Protein AF-A0A2T9YQR4-F1 (afdb_monomer)

Organism: NCBI:txid133385

Mean predicted aligned error: 19.25 Å

Solvent-accessible surface area (backbone atoms only — not comparable to full-atom values): 76371 Å² total; per-residue (Å²): 137,92,71,99,78,77,86,80,87,79,88,89,83,90,81,89,82,88,79,90,88,88,82,90,82,81,88,87,81,88,87,84,92,88,83,89,82,90,82,91,88,84,85,87,83,91,87,80,91,86,86,84,85,88,76,93,78,87,78,86,83,84,81,85,81,84,90,81,90,84,84,88,88,85,86,92,76,86,81,81,86,88,82,86,79,82,82,74,89,55,42,46,81,42,76,71,47,74,50,83,46,79,44,79,44,77,73,85,68,101,68,74,89,78,46,48,102,82,58,35,30,83,46,74,38,53,34,38,40,36,32,17,31,28,77,94,59,90,81,76,58,74,92,72,64,75,82,65,98,71,64,64,66,85,71,102,62,87,71,56,67,61,51,48,55,54,43,54,37,53,76,66,74,38,22,38,36,40,22,28,41,81,80,60,55,63,63,63,47,53,55,39,53,48,34,39,27,56,74,70,75,32,23,29,38,40,32,26,91,40,69,69,39,28,56,48,51,36,51,59,44,32,76,74,66,58,56,49,12,38,41,48,100,88,51,75,42,54,91,83,36,48,32,34,27,21,29,50,70,50,56,36,53,36,57,81,65,66,43,70,70,70,78,51,41,42,37,40,33,33,45,55,50,65,53,30,48,34,78,84,58,4,31,52,50,57,55,36,55,72,70,50,62,62,80,47,36,43,41,35,33,26,51,56,46,76,52,52,63,63,54,23,29,49,51,4,53,79,39,63,40,47,18,33,35,38,38,28,84,47,58,84,28,38,47,36,36,26,42,29,30,46,84,51,92,66,73,31,65,30,28,41,69,87,71,49,76,35,65,68,39,46,52,52,39,56,48,45,29,51,55,42,55,54,62,65,55,59,74,66,70,71,80,79,72,90,86,81,80,96,69,94,75,94,81,84,70,75,81,52,65,68,54,54,49,54,54,49,35,56,76,68,66,40,54,35,30,38,36,39,32,91,40,72,75,50,30,54,52,55,47,59,67,47,61,87,55,74,74,45,55,79,64,56,28,49,51,48,50,48,58,50,47,60,54,52,61,68,41,54,80,72,63,57,67,34,68,74,57,60,63,42,52,69,33,42,38,24,8,38,38,71,43,50,81,43,50,44,65,65,59,44,55,53,46,54,49,36,43,73,74,57,53,30,41,38,33,23,24,29,68,76,64,58,49,76,62,96,76,63,23,32,20,26,35,35,70,56,63,58,42,73,82,87,88,50,79,40,70,56,47,16,37,60,41,50,48,48,50,61,33,17,21,33,78,94,79,33,88,43,7,37,33,39,40,32,40,86,70,96,75,51,71,67,61,51,42,45,28,79,67,27,66,46,52,70,82,49,64,29,68,71,90,49,69,44,56,47,43,46,25,56,69,36,94,91,44,50,56,65,57,53,50,72,69,27,64,49,48,46,54,38,53,69,45,45,67,58,52,51,51,52,42,54,50,36,48,53,51,33,52,58,43,51,76,71,46,95,57,54,73,61,48,46,54,51,47,55,51,48,55,51,46,55,48,48,48,50,54,52,42,53,60,52,50,31,72,87,57,31,54,87,66,72,39,66,21,22,35,33,28,33,40,56,92,96,43,70,45,44,77,22,34,30,62,44,71,46,76,61,80,83,84,74,75,93,83,75,91,70,78,88,78,78,83,56,41,35,34,31,25,39,35,40,25,35,54,79,50,95,79,71,82,52,72,81,84,61,101,76,60,91,81,54,100,62,73,76,51,44,68,36,63,90,83,50,87,85,45,44,67,40,45,44,78,38,51,48,88,32,52,71,45,51,38,65,51,71,50,93,71,70,100,62,67,84,50,72,63,56,32,49,52,51,49,50,52,51,53,52,48,40,62,74,40,77,67,61,70,59,63,52,45,57,49,92,68,63,61,58,76,49,69,70,55,54,52,48,53,54,53,44,52,63,44,51,54,57,44,72,71,33,90,54,58,95,40,97,52,38,67,58,49,47,52,53,50,49,58,32,50,55,37,47,51,51,40,50,51,49,51,46,54,49,51,58,46,68,43,65,69,63,55,62,51,48,53,15,49,56,43,33,35,37,78,72,51,21,18,45,98,85,60,49,67,30,73,55,25,59,33,17,48,53,34,79,68,40,64,34,64,59,53,41,51,40,56,76,70,44,61,69,74,81,49,52,44,37,54,49,51,14,59,53,38,16,54,47,43,77,78,88,74,92,68,75,78,67,90,62,54,79,81,54,50,56,61,51,48,55,49,52,56,49,48,50,51,53,41,50,50,30,44,76,37,67,34,97,71,56,64,64,68,58,53,69,53,56,33,68,71,48,24,63,48,43,27,42,39,42,74,67,51,54,71,86,52,44,60,69,75,49,95,65,44,65,15,44,53,53,52,32,52,52,46,42,48,53,36,34,54,26,50,24,54,27,26,52,74,74,64,39,60,70,55,23,50,43,32,50,53,29,40,54,48,52,45,76,56,51,72,60,62,51,94,67,68,68,103,80,78,61,64,71,57,70,79,63,60,71,78,78,78,83,73,79,79,82,80,83,76,90,82,78,87,84,86,87,84,89,92,80,89,82,85,92,83,89,87,84,86,89,84,90,88,86,82,90,85,90,87,88,86,80,82,86,88,92,70,62,66,66,54,52,50,52,58,50,51,54,62,53,56,74,55,52,59,62,55,54,52,52,51,51,50,54,53,51,54,49,52,45,61,75,68,65,46,71,79,60,52,57,69,56,58,80,69,61,70,60,66,72,50,52,54,58,51,52,69,44,53,55,56,50,52,51,53,53,57,62,64,73,75,64,97,83,79,80,93,85,64,75,82,70,66,78,77,76,71,95,79,84,89,86,86,83,91,82,88,83,90,81,84,68,72,75,57,61,64,49,60,59,62,67,72,76,70,83,77,89,83,81,88,82,91,134

InterPro domains:
  IPR001650 Helicase, C-terminal domain-like [PF00271] (477-556)
  IPR001650 Helicase, C-terminal domain-like [PS51194] (401-602)
  IPR001650 Helicase, C-terminal domain-like [SM00490] (467-556)
  IPR011545 DEAD/DEAH-box helicase domain [PF00270] (161-308)
  IPR012961 ATP-dependent RNA helicase Ski2/MTR4, C-terminal [PF08148] (913-1077)
  IPR012961 ATP-dependent RNA helicase Ski2/MTR4, C-terminal [SM01142] (910-1081)
  IPR014001 Helicase superfamily 1/2, ATP-binding domain [PS51192] (167-323)
  IPR014001 Helicase superfamily 1/2, ATP-binding domain [SM00487] (155-338)
  IPR016438 Circadian oscillator component FRH-like [PIRSF005198] (33-1077)
  IPR025696 Exosome RNA helicase MTR4-like, beta-barrel domain [PF13234] (677-886)
  IPR027417 P-loop containing nucleoside triphosphate hydrolase [G3DSA:3.40.50.300] (125-331)
  IPR027417 P-loop containing nucleoside triphosphate hydrolase [G3DSA:3.40.50.300] (332-588)
  IPR027417 P-loop containing nucleoside triphosphate hydrolase [SSF52540] (169-570)
  IPR048392 Exosome RNA helicase MTR4-like, stalk [PF21408] (610-675)
  IPR050699 ATP-dependent RNA helicase SUPV3-like [PTHR12131] (83-1071)

Nearest PDB structures (foldseek):
  4xgt-assembly1_A  TM=8.987E-01  e=1.865E-91  Neurospora crassa
  6bb8-assembly1_A  TM=8.316E-01  e=1.572E-89  Neurospora crassa
  5dzr-assembly1_A  TM=7.429E-01  e=8.395E-90  Neurospora crassa OR74A
  5e02-assembly1_A  TM=7.295E-01  e=7.881E-89  Neurospora crassa
  5mc6-assembly1_h  TM=6.700E-01  e=3.979E-52  Saccharomyces cerevisiae S288C

Foldseek 3Di:
DDDPDDDDDDDDDDDDDDDDDDDDDDDDDDDDDDDDDDDDDDDDDDDDDDDDDDDDDDDDDDDDDDDDDDDDDDDDDDDDPPDDDPPDQFWDKDQKDKDKDKDKFADDDPDQPQADPVRIHIDIWIKIKMKTATPPDPDDHLVPQDADPDQLDDDPDDQDVLLVSLLSCLSVLAAEEEAAFPQNCLVSSVVSNLSVCVVVVFAEEEEAADPVLLVVVQVVCCVVPVQEWEDELVDTGPPVGSYYRYYLLVLLVCLLVVPPSLVRHQEYEAEALLCLLPLPCVQSSLSSLLSRALNHHYYYYHYHFPVQVLVQRLSCSSSVGMYMYIHIHDDLFFEWEWEDQFPDDDTFTQADRNRDGDVVSVVVSLVRNVVRVVVVPVVVVPPPDDDDDDDDDPDPDDQGPLLSVVVVCLVVVLWQEEEEDADLVVLVVSLVSCLVAANDDPVLLVVLVVLLCLLCVLFDPVVCPFPLNVVQSSSLSRLEEEEDLLDFLSSNVSRQVCQVVVSRTYYRYYLCVLPSDLRAIQEYEYPEQWHDPPPDTDGQAQQSLCSRQSSHDDNPPHSHGYYYYYYNDNDDPVSVCRNPVNDNDHSARSHDDDLLVQLSQLVDPVHHPVNSLCSGSNLSVLVVCQVVLVVVLVVLVVVLVVLVVVAPDPVLLVVLLVLVVVLVVLLLVLQCVCLACVQCVVQLDFQWWFWFAADPATLGIWTFHAKDWDDPPDDDDDPDDDPDIKMKTWTWTWWAFPDPPCQQDDDDPPCPPPSDDRTHRDPLPDPRIATHIHTDISSRTSFTAPDGDDQDPDPNDSVSSVVVSVVVVVQCVVCVNDGHTADSCPGRPPPDPVSVVSVVVSVVSVVVSVVRPLPPPPCNVVSNVSVVSSVVSVVVSVVSVVSSVVSPPSVCVVVSQLSLQLCCVLVCADPVRNGDLLSVLLNLADLFRSSLVSVCVVVVVLVPDALLLVLLQLLQGNQADDFPDDADPDDPSNVVSVVVSLVSQQVSQVSSVVSVNDDDSVVSSVSGHSNCSVLSSCLLVPDDLSVSCVVGPRRSSSVVSSLVSSLSNLVSQLVSCVSVVNVVSNVSSVSSSVSSVVPVVSSPPCSDPPPDVVCVVPDDDPPPPDPPDPDDDDDDDDDDDDDDDDDDDDDDDDDDDDDDDDDDDDDDDDVVVVVVVVVVVVVVVCVVVVVVVVLVVVLVVCVVVVVPVVNVVSVVPDDVVVVVVVVVVVVVVVVVVVVVVVPDPDDPPDDPVVPVPPPPDDDDDDDDDDDDDDPVVVVVVVVVVPPPDDDDDDDD

Structure (mmCIF, N/CA/C/O backbone):
data_AF-A0A2T9YQR4-F1
#
_entry.id   AF-A0A2T9YQR4-F1
#
loop_
_atom_site.group_PDB
_atom_site.id
_atom_site.type_symbol
_atom_site.label_atom_id
_atom_site.label_alt_id
_atom_site.label_comp_id
_atom_site.label_asym_id
_atom_site.label_entity_id
_atom_site.label_seq_id
_atom_site.pdbx_PDB_ins_code
_atom_site.Cartn_x
_atom_site.Cartn_y
_atom_site.Cartn_z
_atom_site.occupancy
_atom_site.B_iso_or_equiv
_atom_site.auth_seq_id
_atom_site.auth_comp_id
_atom_site.auth_asym_id
_atom_site.auth_atom_id
_atom_site.pdbx_PDB_model_num
ATOM 1 N N . MET A 1 1 ? -49.940 4.981 42.178 1.00 29.30 1 MET A N 1
ATOM 2 C CA . MET A 1 1 ? -51.404 4.765 42.292 1.00 29.30 1 MET A CA 1
ATOM 3 C C . MET A 1 1 ? -52.018 4.842 40.899 1.00 29.30 1 MET A C 1
ATOM 5 O O . MET A 1 1 ? -51.340 5.315 39.999 1.00 29.30 1 MET A O 1
ATOM 9 N N . ASN A 1 2 ? -53.231 4.317 40.709 1.00 41.06 2 ASN A N 1
ATOM 10 C CA . ASN A 1 2 ? -53.852 4.124 39.392 1.00 41.06 2 ASN A CA 1
ATOM 11 C C . ASN A 1 2 ? -54.660 5.364 38.953 1.00 41.06 2 ASN A C 1
ATOM 13 O O . ASN A 1 2 ? -55.448 5.861 39.755 1.00 41.06 2 ASN A O 1
ATOM 17 N N . ILE A 1 3 ? -54.454 5.846 37.719 1.00 23.17 3 ILE A N 1
ATOM 18 C CA . ILE A 1 3 ? -55.015 7.105 37.182 1.00 23.17 3 ILE A CA 1
ATOM 19 C C . ILE A 1 3 ? -55.473 6.997 35.699 1.00 23.17 3 ILE A C 1
ATOM 21 O O . ILE A 1 3 ? -55.806 8.005 35.086 1.00 23.17 3 ILE A O 1
ATOM 25 N N . ASP A 1 4 ? -55.610 5.787 35.133 1.00 30.53 4 ASP A N 1
ATOM 26 C CA . ASP A 1 4 ? -55.868 5.513 33.691 1.00 30.53 4 ASP A CA 1
ATOM 27 C C . ASP A 1 4 ? -57.239 5.962 33.106 1.00 30.53 4 ASP A C 1
ATOM 29 O O . ASP A 1 4 ? -57.726 5.409 32.118 1.00 30.53 4 ASP A O 1
ATOM 33 N N . LYS A 1 5 ? -57.890 6.988 33.672 1.00 40.88 5 LYS A N 1
ATOM 34 C CA . LYS A 1 5 ? -58.999 7.723 33.040 1.00 40.88 5 LYS A CA 1
ATOM 35 C C . LYS A 1 5 ? -59.020 9.201 33.438 1.00 40.88 5 LYS A C 1
ATOM 37 O O . LYS A 1 5 ? -59.715 9.557 34.387 1.00 40.88 5 LYS A O 1
ATOM 42 N N . LEU A 1 6 ? -58.389 10.067 32.641 1.00 25.98 6 LEU A N 1
ATOM 43 C CA . LEU A 1 6 ? -58.849 11.449 32.452 1.00 25.98 6 LEU A CA 1
ATOM 44 C C . LEU A 1 6 ? -58.300 12.044 31.138 1.00 25.98 6 LEU A C 1
ATOM 46 O O . LEU A 1 6 ? -57.097 12.040 30.925 1.00 25.98 6 LEU A O 1
ATOM 50 N N . PHE A 1 7 ? -59.206 12.576 30.309 1.00 28.22 7 PHE A N 1
ATOM 51 C CA . PHE A 1 7 ? -58.978 13.327 29.056 1.00 28.22 7 PHE A CA 1
ATOM 52 C C . PHE A 1 7 ? -58.305 12.607 27.864 1.00 28.22 7 PHE A C 1
ATOM 54 O O . PHE A 1 7 ? -57.113 12.327 27.850 1.00 28.22 7 PHE A O 1
ATOM 61 N N . GLY A 1 8 ? -59.102 12.408 26.806 1.00 26.39 8 GLY A N 1
ATOM 62 C CA . GLY A 1 8 ? -58.636 12.422 25.411 1.00 26.39 8 GLY A CA 1
ATOM 63 C C . GLY A 1 8 ? -59.033 13.747 24.736 1.00 26.39 8 GLY A C 1
ATOM 64 O O . GLY A 1 8 ? -59.258 14.726 25.447 1.00 26.39 8 GLY A O 1
ATOM 65 N N . VAL A 1 9 ? -59.237 13.729 23.406 1.00 26.89 9 VAL A N 1
ATOM 66 C CA . VAL A 1 9 ? -59.421 14.903 22.507 1.00 26.89 9 VAL A CA 1
ATOM 67 C C . VAL A 1 9 ? -58.066 15.613 22.275 1.00 26.89 9 VAL A C 1
ATOM 69 O O . VAL A 1 9 ? -57.387 15.955 23.236 1.00 26.89 9 VAL A O 1
ATOM 72 N N . PHE A 1 10 ? -57.548 15.793 21.050 1.00 28.45 10 PHE A N 1
ATOM 73 C CA . PHE A 1 10 ? -58.190 15.969 19.732 1.00 28.45 10 PHE A CA 1
ATOM 74 C C . PHE A 1 10 ? -57.631 15.035 18.621 1.00 28.45 10 PHE A C 1
ATOM 76 O O . PHE A 1 10 ? -56.417 14.901 18.490 1.00 28.45 10 PHE A O 1
ATOM 83 N N . ASP A 1 11 ? -58.506 14.399 17.826 1.00 26.31 11 ASP A N 1
ATOM 84 C CA . ASP A 1 11 ? -58.896 14.755 16.432 1.00 26.31 11 ASP A CA 1
ATOM 85 C C . ASP A 1 11 ? -57.953 15.668 15.591 1.00 26.31 11 ASP A C 1
ATOM 87 O O . ASP A 1 11 ? -57.363 16.590 16.147 1.00 26.31 11 ASP A O 1
ATOM 91 N N . ASN A 1 12 ? -57.825 15.645 14.245 1.00 28.88 12 ASN A N 1
ATOM 92 C CA . ASN A 1 12 ? -58.234 14.824 13.061 1.00 28.88 12 ASN A CA 1
ATOM 93 C C . ASN A 1 12 ? -57.273 15.243 11.883 1.00 28.88 12 ASN A C 1
ATOM 95 O O . ASN A 1 12 ? -56.390 16.061 12.132 1.00 28.88 12 ASN A O 1
ATOM 99 N N . LEU A 1 13 ? -57.275 14.828 10.598 1.00 27.09 13 LEU A N 1
ATOM 100 C CA . LEU A 1 13 ? -58.163 14.142 9.618 1.00 27.09 13 LEU A CA 1
ATOM 101 C C . LEU A 1 13 ? -57.411 12.930 8.965 1.00 27.09 13 LEU A C 1
ATOM 103 O O . LEU A 1 13 ? -56.278 12.673 9.365 1.00 27.09 13 LEU A O 1
ATOM 107 N N . ALA A 1 14 ? -57.964 12.012 8.147 1.00 27.27 14 ALA A N 1
ATOM 108 C CA . ALA A 1 14 ? -58.653 12.046 6.823 1.00 27.27 14 ALA A CA 1
ATOM 109 C C . ALA A 1 14 ? -57.743 12.456 5.628 1.00 27.27 14 ALA A C 1
ATOM 111 O O . ALA A 1 14 ? -56.852 13.281 5.816 1.00 27.27 14 ALA A O 1
ATOM 112 N N . ASP A 1 15 ? -57.831 11.893 4.410 1.00 25.11 15 ASP A N 1
ATOM 113 C CA . ASP A 1 15 ? -58.853 11.052 3.724 1.00 25.11 15 ASP A CA 1
ATOM 114 C C . ASP A 1 15 ? -58.231 9.747 3.124 1.00 25.11 15 ASP A C 1
ATOM 116 O O . ASP A 1 15 ? -57.009 9.658 3.028 1.00 25.11 15 ASP A O 1
ATOM 120 N N . SER A 1 16 ? -58.940 8.607 2.982 1.00 26.00 16 SER A N 1
ATOM 121 C CA . SER A 1 16 ? -59.779 8.115 1.843 1.00 26.00 16 SER A CA 1
ATOM 122 C C . SER A 1 16 ? -58.996 7.749 0.544 1.00 26.00 16 SER A C 1
ATOM 124 O O . SER A 1 16 ? -57.936 8.308 0.288 1.00 26.00 16 SER A O 1
ATOM 126 N N . ASP A 1 17 ? -59.367 6.757 -0.290 1.00 24.47 17 ASP A N 1
ATOM 127 C CA . ASP A 1 17 ? -60.625 5.988 -0.402 1.00 24.47 17 ASP A CA 1
ATOM 128 C C . ASP A 1 17 ? -60.461 4.541 -0.975 1.00 24.47 17 ASP A C 1
ATOM 130 O O . ASP A 1 17 ? -59.349 4.054 -1.168 1.00 24.47 17 ASP A O 1
ATOM 134 N N . SER A 1 18 ? -61.605 3.877 -1.208 1.00 25.50 18 SER A N 1
ATOM 135 C CA . SER A 1 18 ? -61.913 2.572 -1.859 1.00 25.50 18 SER A CA 1
ATOM 136 C C . SER A 1 18 ? -61.087 2.149 -3.116 1.00 25.50 18 SER A C 1
ATOM 138 O O . SER A 1 18 ? -60.418 2.976 -3.719 1.00 25.50 18 SER A O 1
ATOM 140 N N . GLU A 1 19 ? -61.084 0.899 -3.626 1.00 25.09 19 GLU A N 1
ATOM 141 C CA . GLU A 1 19 ? -62.174 -0.095 -3.792 1.00 25.09 19 GLU A CA 1
ATOM 142 C C . GLU A 1 19 ? -61.732 -1.588 -3.729 1.00 25.09 19 GLU A C 1
ATOM 144 O O . GLU A 1 19 ? -60.582 -1.912 -3.997 1.00 25.09 19 GLU A O 1
ATOM 149 N N . SER A 1 20 ? -62.691 -2.456 -3.345 1.00 26.98 20 SER A N 1
ATOM 150 C CA . SER A 1 20 ? -63.216 -3.705 -3.981 1.00 26.98 20 SER A CA 1
ATOM 151 C C . SER A 1 20 ? -62.319 -4.632 -4.863 1.00 26.98 20 SER A C 1
ATOM 153 O O . SER A 1 20 ? -61.299 -4.221 -5.391 1.00 26.98 20 SER A O 1
ATOM 155 N N . GLU A 1 21 ? -62.618 -5.920 -5.115 1.00 27.47 21 GLU A N 1
ATOM 156 C CA . GLU A 1 21 ? -63.786 -6.773 -4.819 1.00 27.47 21 GLU A CA 1
ATOM 157 C C . GLU A 1 21 ? -63.405 -8.280 -4.902 1.00 27.47 21 GLU A C 1
ATOM 159 O O . GLU A 1 21 ? -62.544 -8.639 -5.703 1.00 27.47 21 GLU A O 1
ATOM 164 N N . ILE A 1 22 ? -64.059 -9.163 -4.121 1.00 27.94 22 ILE A N 1
ATOM 165 C CA . ILE A 1 22 ? -64.792 -10.394 -4.551 1.00 27.94 22 ILE A CA 1
ATOM 166 C C . ILE A 1 22 ? -65.018 -11.391 -3.386 1.00 27.94 22 ILE A C 1
ATOM 168 O O . ILE A 1 22 ? -64.292 -11.453 -2.398 1.00 27.94 22 ILE A O 1
ATOM 172 N N . HIS A 1 23 ? -66.127 -12.122 -3.500 1.00 26.30 23 HIS A N 1
ATOM 173 C CA . HIS A 1 23 ? -66.845 -12.909 -2.495 1.00 26.30 23 HIS A CA 1
ATOM 174 C C . HIS A 1 23 ? -66.368 -14.366 -2.240 1.00 26.30 23 HIS A C 1
ATOM 176 O O . HIS A 1 23 ? -65.844 -15.016 -3.135 1.00 26.30 23 HIS A O 1
ATOM 182 N N . GLN A 1 24 ? -66.825 -14.907 -1.088 1.00 27.03 24 GLN A N 1
ATOM 183 C CA . GLN A 1 24 ? -67.323 -16.295 -0.866 1.00 27.03 24 GLN A CA 1
ATOM 184 C C . GLN A 1 24 ? -66.306 -17.470 -0.762 1.00 27.03 24 GLN A C 1
ATOM 186 O O . GLN A 1 24 ? -65.329 -17.524 -1.491 1.00 27.03 24 GLN A O 1
ATOM 191 N N . GLN A 1 25 ? -66.497 -18.489 0.104 1.00 26.45 25 GLN A N 1
ATOM 192 C CA . GLN A 1 25 ? -67.427 -18.659 1.248 1.00 26.45 25 GLN A CA 1
ATOM 193 C C . GLN A 1 25 ? -66.991 -19.823 2.183 1.00 26.45 25 GLN A C 1
ATOM 195 O O . GLN A 1 25 ? -66.085 -20.579 1.854 1.00 26.45 25 GLN A O 1
ATOM 200 N N . ALA A 1 26 ? -67.744 -20.006 3.279 1.00 24.05 26 ALA A N 1
ATOM 201 C CA . ALA A 1 26 ? -67.944 -21.250 4.043 1.00 24.05 26 ALA A CA 1
ATOM 202 C C . ALA A 1 26 ? -66.790 -21.798 4.917 1.00 24.05 26 ALA A C 1
ATOM 204 O O . ALA A 1 26 ? -65.994 -22.645 4.519 1.00 24.05 26 ALA A O 1
ATOM 205 N N . THR A 1 27 ? -66.848 -21.439 6.201 1.00 25.62 27 THR A N 1
ATOM 206 C CA . THR A 1 27 ? -66.660 -22.403 7.299 1.00 25.62 27 THR A CA 1
ATOM 207 C C . THR A 1 27 ? -67.785 -23.457 7.290 1.00 25.62 27 THR A C 1
ATOM 209 O O . THR A 1 27 ? -68.874 -23.161 6.803 1.00 25.62 27 THR A O 1
ATOM 212 N N . ASP A 1 28 ? -67.556 -24.673 7.820 1.00 25.44 28 ASP A N 1
ATOM 213 C CA . ASP A 1 28 ? -68.132 -25.117 9.116 1.00 25.44 28 ASP A CA 1
ATOM 214 C C . ASP A 1 28 ? -68.154 -26.642 9.403 1.00 25.44 28 ASP A C 1
ATOM 216 O O . ASP A 1 28 ? -68.202 -27.483 8.514 1.00 25.44 28 ASP A O 1
ATOM 220 N N . SER A 1 29 ? -68.231 -26.959 10.707 1.00 24.31 29 SER A N 1
ATOM 221 C CA . SER A 1 29 ? -68.846 -28.167 11.313 1.00 24.31 29 SER A CA 1
ATOM 222 C C . SER A 1 29 ? -68.244 -29.578 11.111 1.00 24.31 29 SER A C 1
ATOM 224 O O . SER A 1 29 ? -68.748 -30.417 10.372 1.00 24.31 29 SER A O 1
ATOM 226 N N . ILE A 1 30 ? -67.252 -29.873 11.962 1.00 30.12 30 ILE A N 1
ATOM 227 C CA . ILE A 1 30 ? -67.151 -31.011 12.921 1.00 30.12 30 ILE A CA 1
ATOM 228 C C . ILE A 1 30 ? -68.282 -32.081 12.903 1.00 30.12 30 ILE A C 1
ATOM 230 O O . ILE A 1 30 ? -69.455 -31.714 12.882 1.00 30.12 30 ILE A O 1
ATOM 234 N N . ASN A 1 31 ? -67.901 -33.360 13.159 1.00 25.41 31 ASN A N 1
ATOM 235 C CA . ASN A 1 31 ? -68.663 -34.613 13.473 1.00 25.41 31 ASN A CA 1
ATOM 236 C C . ASN A 1 31 ? -68.489 -35.712 12.374 1.00 25.41 31 ASN A C 1
ATOM 238 O O . ASN A 1 31 ? -68.381 -35.362 11.208 1.00 25.41 31 ASN A O 1
ATOM 242 N N . LYS A 1 32 ? -68.460 -37.043 12.627 1.00 26.45 32 LYS A N 1
ATOM 243 C CA . LYS A 1 32 ? -68.721 -37.859 13.847 1.00 26.45 32 LYS A CA 1
ATOM 244 C C . LYS A 1 32 ? -68.204 -39.325 13.740 1.00 26.45 32 LYS A C 1
ATOM 246 O O . LYS A 1 32 ? -68.012 -39.813 12.636 1.00 26.45 32 LYS A O 1
ATOM 251 N N . ILE A 1 33 ? -68.238 -40.042 14.881 1.00 26.30 33 ILE A N 1
ATOM 252 C CA . ILE A 1 33 ? -68.403 -41.519 15.043 1.00 26.30 33 ILE A CA 1
ATOM 253 C C . ILE A 1 33 ? -67.151 -42.419 14.847 1.00 26.30 33 ILE A C 1
ATOM 255 O O . ILE A 1 33 ? -66.088 -41.960 14.444 1.00 26.30 33 ILE A O 1
ATOM 259 N N . SER A 1 34 ? -67.260 -43.662 15.339 1.00 26.19 34 SER A N 1
ATOM 260 C CA . SER A 1 34 ? -66.218 -44.516 15.935 1.00 26.19 34 SER A CA 1
ATOM 261 C C . SER A 1 34 ? -66.545 -46.016 15.837 1.00 26.19 34 SER A C 1
ATOM 263 O O . SER A 1 34 ? -67.726 -46.341 15.833 1.00 26.19 34 SER A O 1
ATOM 265 N N . ASP A 1 35 ? -65.538 -46.888 15.973 1.00 25.91 35 ASP A N 1
ATOM 266 C CA . ASP A 1 35 ? -65.623 -48.264 16.526 1.00 25.91 35 ASP A CA 1
ATOM 267 C C . ASP A 1 35 ? -64.232 -48.614 17.130 1.00 25.91 35 ASP A C 1
ATOM 269 O O . ASP A 1 35 ? -63.214 -48.245 16.550 1.00 25.91 35 ASP A O 1
ATOM 273 N N . ALA A 1 36 ? -64.095 -48.988 18.414 1.00 27.09 36 ALA A N 1
ATOM 274 C CA . ALA A 1 36 ? -64.271 -50.316 19.044 1.00 27.09 36 ALA A CA 1
ATOM 275 C C . ALA A 1 36 ? -63.080 -51.294 18.809 1.00 27.09 36 ALA A C 1
ATOM 277 O O . ALA A 1 36 ? -62.706 -51.531 17.669 1.00 27.09 36 ALA A O 1
ATOM 278 N N . GLY A 1 37 ? -62.447 -51.921 19.819 1.00 27.14 37 GLY A N 1
ATOM 279 C CA . GLY A 1 37 ? -62.556 -51.793 21.288 1.00 27.14 37 GLY A CA 1
ATOM 280 C C . GLY A 1 37 ? -61.726 -52.857 22.059 1.00 27.14 37 GLY A C 1
ATOM 281 O O . GLY A 1 37 ? -61.242 -53.798 21.439 1.00 27.14 37 GLY A O 1
ATOM 282 N N . LEU A 1 38 ? -6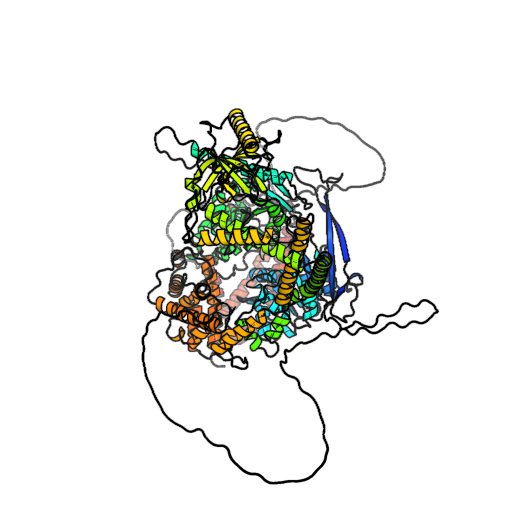1.648 -52.732 23.402 1.00 29.33 38 LEU A N 1
ATOM 283 C CA . LEU A 1 38 ? -61.047 -53.670 24.397 1.00 29.33 38 LEU A CA 1
ATOM 284 C C . LEU A 1 38 ? -59.490 -53.802 24.383 1.00 29.33 38 LEU A C 1
ATOM 286 O O . LEU A 1 38 ? -58.862 -53.599 23.353 1.00 29.33 38 LEU A O 1
ATOM 290 N N . ASP A 1 39 ? -58.781 -54.087 25.492 1.00 28.22 39 ASP A N 1
ATOM 291 C CA . ASP A 1 39 ? -59.220 -54.430 26.863 1.00 28.22 39 ASP A CA 1
ATOM 292 C C . ASP A 1 39 ? -58.297 -53.877 27.997 1.00 28.22 39 ASP A C 1
ATOM 294 O O . ASP A 1 39 ? -57.160 -53.471 27.769 1.00 28.22 39 ASP A O 1
ATOM 298 N N . ASN A 1 40 ? -58.831 -53.876 29.225 1.00 30.02 40 ASN A N 1
ATOM 299 C CA . ASN A 1 40 ? -58.326 -53.415 30.537 1.00 30.02 40 ASN A CA 1
ATOM 300 C C . ASN A 1 40 ? -56.827 -53.696 30.857 1.00 30.02 40 ASN A C 1
ATOM 302 O O . ASN A 1 40 ? -56.290 -54.735 30.481 1.00 30.02 40 ASN A O 1
ATOM 306 N N . ASN A 1 41 ? -56.090 -52.868 31.627 1.00 27.27 41 ASN A N 1
ATOM 307 C CA . ASN A 1 41 ? -56.090 -52.668 33.109 1.00 27.27 41 ASN A CA 1
ATOM 308 C C . ASN A 1 41 ? -54.990 -51.598 33.471 1.00 27.27 41 ASN A C 1
ATOM 310 O O . ASN A 1 41 ? -54.114 -51.394 32.640 1.00 27.27 41 ASN A O 1
ATOM 314 N N . LEU A 1 42 ? -54.827 -50.920 34.634 1.00 28.58 42 LEU A N 1
ATOM 315 C CA . LEU A 1 42 ? -55.602 -50.656 35.875 1.00 28.58 42 LEU A CA 1
ATOM 316 C C . LEU A 1 42 ? -54.988 -49.459 36.691 1.00 28.58 42 LEU A C 1
ATOM 318 O O . LEU A 1 42 ? -53.833 -49.106 36.504 1.00 28.58 42 LEU A O 1
ATOM 322 N N . LYS A 1 43 ? -55.759 -48.914 37.6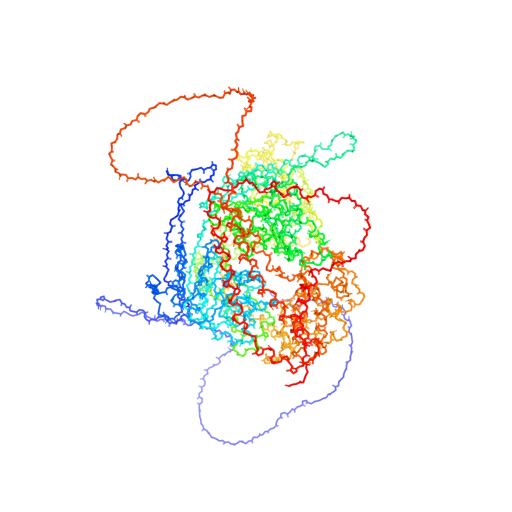56 1.00 26.59 43 LYS A N 1
ATOM 323 C CA . LYS A 1 43 ? -55.412 -48.160 38.909 1.00 26.59 43 LYS A CA 1
ATOM 324 C C . LYS A 1 43 ? -54.378 -46.988 38.963 1.00 26.59 43 LYS A C 1
ATOM 326 O O . LYS A 1 43 ? -53.170 -47.166 39.025 1.00 26.59 43 LYS A O 1
ATOM 331 N N . ARG A 1 44 ? -54.968 -45.794 39.170 1.00 21.28 44 ARG A N 1
ATOM 332 C CA . ARG A 1 44 ? -54.531 -44.518 39.826 1.00 21.28 44 ARG A CA 1
ATOM 333 C C . ARG A 1 44 ? -54.060 -44.700 41.312 1.00 21.28 44 ARG A C 1
ATOM 335 O O . ARG A 1 44 ? -54.263 -45.824 41.778 1.00 21.28 44 ARG A O 1
ATOM 342 N N . PRO A 1 45 ? -53.578 -43.680 42.106 1.00 36.44 45 PRO A N 1
ATOM 343 C CA . PRO A 1 45 ? -53.874 -42.218 41.999 1.00 36.44 45 PRO A CA 1
ATOM 344 C C . PRO A 1 45 ? -52.862 -41.124 42.502 1.00 36.44 45 PRO A C 1
ATOM 346 O O . PRO A 1 45 ? -51.965 -41.433 43.268 1.00 36.44 45 PRO A O 1
ATOM 349 N N . VAL A 1 46 ? -53.166 -39.835 42.176 1.00 25.42 46 VAL A N 1
ATOM 350 C CA . VAL A 1 46 ? -53.074 -38.586 43.026 1.00 25.42 46 VAL A CA 1
ATOM 351 C C . VAL A 1 46 ? -51.688 -38.130 43.560 1.00 25.42 46 VAL A C 1
ATOM 353 O O . VAL A 1 46 ? -50.950 -38.960 44.064 1.00 25.42 46 VAL A O 1
ATOM 356 N N . LEU A 1 47 ? -51.249 -36.854 43.620 1.00 26.22 47 LEU A N 1
ATOM 357 C CA . LEU A 1 47 ? -51.548 -35.478 43.103 1.00 26.22 47 LEU A CA 1
ATOM 358 C C . LEU A 1 47 ? -50.169 -34.712 43.142 1.00 26.22 47 LEU A C 1
ATOM 360 O O . LEU A 1 47 ? -49.188 -35.337 43.538 1.00 26.22 47 LEU A O 1
ATOM 364 N N . SER A 1 48 ? -49.928 -33.445 42.767 1.00 24.84 48 SER A N 1
ATOM 365 C CA . SER A 1 48 ? -50.737 -32.231 42.519 1.00 24.84 48 SER A CA 1
ATOM 366 C C . SER A 1 48 ? -50.073 -31.289 41.486 1.00 24.84 48 SER A C 1
ATOM 368 O O . SER A 1 48 ? -48.901 -31.459 41.156 1.00 24.84 48 SER A O 1
ATOM 370 N N . ASP A 1 49 ? -50.848 -30.298 41.039 1.00 26.72 49 ASP A N 1
ATOM 371 C CA . ASP A 1 49 ? -50.529 -28.918 40.587 1.00 26.72 49 ASP A CA 1
ATOM 372 C C . ASP A 1 49 ? -49.080 -28.422 40.857 1.00 26.72 49 ASP A C 1
ATOM 374 O O . ASP A 1 49 ? -48.519 -28.703 41.916 1.00 26.72 49 ASP A O 1
ATOM 378 N N . ASP A 1 50 ? -48.408 -27.708 39.937 1.00 26.62 50 ASP A N 1
ATOM 379 C CA . ASP A 1 50 ? -48.623 -26.255 39.732 1.00 26.62 50 ASP A CA 1
ATOM 380 C C . ASP A 1 50 ? -48.163 -25.706 38.339 1.00 26.62 50 ASP A C 1
ATOM 382 O O . ASP A 1 50 ? -47.748 -26.461 37.456 1.00 26.62 50 ASP A O 1
ATOM 386 N N . GLU A 1 51 ? -48.262 -24.385 38.119 1.00 26.84 51 GLU A N 1
ATOM 387 C CA . GLU A 1 51 ? -48.159 -23.723 36.800 1.00 26.84 51 GLU A CA 1
ATOM 388 C C . GLU A 1 51 ? -46.750 -23.377 36.219 1.00 26.84 51 GLU A C 1
ATOM 390 O O . GLU A 1 51 ? -45.760 -23.181 36.916 1.00 26.84 51 GLU A O 1
ATOM 395 N N . ASN A 1 52 ? -46.773 -23.078 34.905 1.00 25.14 52 ASN A N 1
ATOM 396 C CA . ASN A 1 52 ? -46.106 -21.947 34.220 1.00 25.14 52 ASN A CA 1
ATOM 397 C C . ASN A 1 52 ? -44.615 -21.976 33.762 1.00 25.14 52 ASN A C 1
ATOM 399 O O . ASN A 1 52 ? -43.702 -22.492 34.391 1.00 25.14 52 ASN A O 1
ATOM 403 N N . GLN A 1 53 ? -44.415 -21.315 32.608 1.00 25.50 53 GLN A N 1
ATOM 404 C CA . GLN A 1 53 ? -43.192 -20.684 32.061 1.00 25.50 53 GLN A CA 1
ATOM 405 C C . GLN A 1 53 ? -41.859 -21.473 32.016 1.00 25.50 53 GLN A C 1
ATOM 407 O O . GLN A 1 53 ? -41.013 -21.387 32.902 1.00 25.50 53 GLN A O 1
ATOM 412 N N . LYS A 1 54 ? -41.565 -22.085 30.855 1.00 26.19 54 LYS A N 1
ATOM 413 C CA . LYS A 1 54 ? -40.199 -22.513 30.484 1.00 26.19 54 LYS A CA 1
ATOM 414 C C . LYS A 1 54 ? -39.403 -21.388 29.810 1.00 26.19 54 LYS A C 1
ATOM 416 O O . LYS A 1 54 ? -39.472 -21.222 28.594 1.00 26.19 54 LYS A O 1
ATOM 421 N N . THR A 1 55 ? -38.573 -20.687 30.576 1.00 25.59 55 THR A N 1
ATOM 422 C CA . THR A 1 55 ? -37.388 -19.997 30.037 1.00 25.59 55 THR A CA 1
ATOM 423 C C . THR A 1 55 ? -36.252 -21.004 29.811 1.00 25.59 55 THR A C 1
ATOM 425 O O . THR A 1 55 ? -36.069 -21.942 30.589 1.00 25.59 55 THR A O 1
ATOM 428 N N . VAL A 1 56 ? -35.481 -20.844 28.730 1.00 26.02 56 VAL A N 1
ATOM 429 C CA . VAL A 1 56 ? -34.377 -21.763 28.392 1.00 26.02 56 VAL A CA 1
ATOM 430 C C . VAL A 1 56 ? -33.086 -21.299 29.067 1.00 26.02 56 VAL A C 1
ATOM 432 O O . VAL A 1 56 ? -32.315 -20.531 28.500 1.00 26.02 56 VAL A O 1
ATOM 435 N N . ASN A 1 57 ? -32.845 -21.784 30.287 1.00 23.78 57 ASN A N 1
ATOM 436 C CA . ASN A 1 57 ? -31.566 -21.626 30.984 1.00 23.78 57 ASN A CA 1
ATOM 437 C C . ASN A 1 57 ? -30.672 -22.855 30.758 1.00 23.78 57 ASN A C 1
ATOM 439 O O . ASN A 1 57 ? -30.995 -23.953 31.209 1.00 23.78 57 ASN A O 1
ATOM 443 N N . ILE A 1 58 ? -29.516 -22.662 30.114 1.00 26.67 58 ILE A N 1
ATOM 444 C CA . ILE A 1 58 ? -28.455 -23.676 30.022 1.00 26.67 58 ILE A CA 1
ATOM 445 C C . ILE A 1 58 ? -27.478 -23.443 31.180 1.00 26.67 58 ILE A C 1
ATOM 447 O O . ILE A 1 58 ? -26.712 -22.482 31.176 1.00 26.67 58 ILE A O 1
ATOM 451 N N . ALA A 1 59 ? -27.525 -24.308 32.194 1.00 24.64 59 ALA A N 1
ATOM 452 C CA . ALA A 1 59 ? -26.712 -24.176 33.401 1.00 24.64 59 ALA A CA 1
ATOM 453 C C . ALA A 1 59 ? -25.400 -24.978 33.311 1.00 24.64 59 ALA A C 1
ATOM 455 O O . ALA A 1 59 ? -25.421 -26.198 33.147 1.00 24.64 59 ALA A O 1
ATOM 456 N N . PHE A 1 60 ? -24.258 -24.313 33.511 1.00 26.41 60 PHE A N 1
ATOM 457 C CA . PHE A 1 60 ? -22.974 -24.986 33.734 1.00 26.41 60 PHE A CA 1
ATOM 458 C C . PHE A 1 60 ? -22.926 -25.593 35.146 1.00 26.41 60 PHE A C 1
ATOM 460 O O . PHE A 1 60 ? -22.966 -24.882 36.151 1.00 26.41 60 PHE A O 1
ATOM 467 N N . GLY A 1 61 ? -22.848 -26.923 35.232 1.00 23.81 61 GLY A N 1
ATOM 468 C CA . GLY A 1 61 ? -22.911 -27.655 36.498 1.00 23.81 61 GLY A CA 1
ATOM 469 C C . GLY A 1 61 ? -21.554 -27.849 37.179 1.00 23.81 61 GLY A C 1
ATOM 470 O O . GLY A 1 61 ? -20.835 -28.790 36.857 1.00 23.81 61 GLY A O 1
ATOM 471 N N . ILE A 1 62 ? -21.243 -27.040 38.196 1.00 25.62 62 ILE A N 1
ATOM 472 C CA . ILE A 1 62 ? -20.096 -27.275 39.092 1.00 25.62 62 ILE A CA 1
ATOM 473 C C . ILE A 1 62 ? -20.539 -28.158 40.270 1.00 25.62 62 ILE A C 1
ATOM 475 O O . ILE A 1 62 ? -21.206 -27.691 41.196 1.00 25.62 62 ILE A O 1
ATOM 479 N N . LYS A 1 63 ? -20.152 -29.440 40.273 1.00 24.97 63 LYS A N 1
ATOM 480 C CA . LYS A 1 63 ? -20.361 -30.342 41.422 1.00 24.97 63 LYS A CA 1
ATOM 481 C C . LYS A 1 63 ? -19.192 -30.260 42.407 1.00 24.97 63 LYS A C 1
ATOM 483 O O . LYS A 1 63 ? -18.073 -30.628 42.070 1.00 24.97 63 LYS A O 1
ATOM 488 N N . LYS A 1 64 ? -19.474 -29.869 43.654 1.00 25.94 64 LYS A N 1
ATOM 489 C CA . LYS A 1 64 ? -18.572 -30.096 44.798 1.00 25.94 64 LYS A CA 1
ATOM 490 C C . LYS A 1 64 ? -18.726 -31.536 45.304 1.00 25.94 64 LYS A C 1
ATOM 492 O O . LYS A 1 64 ? -19.849 -31.973 45.552 1.00 25.94 64 LYS A O 1
ATOM 497 N N . SER A 1 65 ? -17.618 -32.236 45.527 1.00 24.47 65 SER A N 1
ATOM 498 C CA . SER A 1 65 ? -17.547 -33.493 46.290 1.00 24.47 65 SER A CA 1
ATOM 499 C C . SER A 1 65 ? -16.871 -33.258 47.652 1.00 24.47 65 SER A C 1
ATOM 501 O O . SER A 1 65 ? -16.215 -32.239 47.865 1.00 24.47 65 SER A O 1
ATOM 503 N N . LYS A 1 66 ? -17.125 -34.145 48.624 1.00 24.03 66 LYS A N 1
ATOM 504 C CA . LYS A 1 66 ? -16.750 -33.950 50.038 1.00 24.03 66 LYS A CA 1
ATOM 505 C C . LYS A 1 66 ? -15.337 -34.452 50.352 1.00 24.03 66 LYS A C 1
ATOM 507 O O . LYS A 1 66 ? -14.870 -35.408 49.745 1.00 24.03 66 LYS A O 1
ATOM 512 N N . VAL A 1 67 ? -14.730 -33.854 51.376 1.00 24.47 67 VAL A N 1
ATOM 513 C CA . VAL A 1 67 ? -13.526 -34.359 52.055 1.00 24.47 67 VAL A CA 1
ATOM 514 C C . VAL A 1 67 ? -13.919 -35.424 53.086 1.00 24.47 67 VAL A C 1
ATOM 516 O O . VAL A 1 67 ? -14.888 -35.234 53.821 1.00 24.47 67 VAL A O 1
ATOM 519 N N . THR A 1 68 ? -13.130 -36.495 53.175 1.00 23.48 68 THR A N 1
ATOM 520 C CA . THR A 1 68 ? -13.060 -37.420 54.320 1.00 23.48 68 THR A CA 1
ATOM 521 C C . THR A 1 68 ? -11.613 -37.876 54.495 1.00 23.48 68 THR A C 1
ATOM 523 O O . THR A 1 68 ? -10.942 -38.174 53.510 1.00 23.48 68 THR A O 1
ATOM 526 N N . GLU A 1 69 ? -11.133 -37.922 55.732 1.00 25.91 69 GLU A N 1
ATOM 527 C CA . GLU A 1 69 ? -9.738 -38.223 56.076 1.00 25.91 69 GLU A CA 1
ATOM 528 C C . GLU A 1 69 ? -9.469 -39.739 56.145 1.00 25.91 69 GLU A C 1
ATOM 530 O O . GLU A 1 69 ? -10.344 -40.486 56.589 1.00 25.91 69 GLU A O 1
ATOM 535 N N . ASN A 1 70 ? -8.247 -40.187 55.804 1.00 25.02 70 ASN A N 1
ATOM 536 C CA . ASN A 1 70 ? -7.379 -40.893 56.769 1.00 25.02 70 ASN A CA 1
ATOM 537 C C . ASN A 1 70 ? -5.962 -41.265 56.259 1.00 25.02 70 ASN A C 1
ATOM 539 O O . ASN A 1 70 ? -5.784 -41.887 55.219 1.00 25.02 70 ASN A O 1
ATOM 543 N N . SER A 1 71 ? -4.978 -40.928 57.099 1.00 24.73 71 SER A N 1
ATOM 544 C CA . SER A 1 71 ? -3.737 -41.656 57.434 1.00 24.73 71 SER A CA 1
ATOM 545 C C . SER A 1 71 ? -2.757 -42.233 56.373 1.00 24.73 71 SER A C 1
ATOM 547 O O . SER A 1 71 ? -2.913 -43.362 55.923 1.00 24.73 71 SER A O 1
ATOM 549 N N . VAL A 1 72 ? -1.586 -41.570 56.293 1.00 27.14 72 VAL A N 1
ATOM 550 C CA . VAL A 1 72 ? -0.235 -42.127 56.612 1.00 27.14 72 VAL A CA 1
ATOM 551 C C . VAL A 1 72 ? 0.567 -42.954 55.566 1.00 27.14 72 VAL A C 1
ATOM 553 O O . VAL A 1 72 ? 0.100 -43.929 54.996 1.00 27.14 72 VAL A O 1
ATOM 556 N N . ASN A 1 73 ? 1.869 -42.608 55.492 1.00 26.56 73 ASN A N 1
ATOM 557 C CA . ASN A 1 73 ? 3.043 -43.311 54.925 1.00 26.56 73 ASN A CA 1
ATOM 558 C C . ASN A 1 73 ? 3.249 -43.414 53.392 1.00 26.56 73 ASN A C 1
ATOM 560 O O . ASN A 1 73 ? 2.813 -44.367 52.759 1.00 26.56 73 ASN A O 1
ATOM 564 N N . GLY A 1 74 ? 4.215 -42.627 52.887 1.00 25.36 74 GLY A N 1
ATOM 565 C CA . GLY A 1 74 ? 5.491 -43.248 52.478 1.00 25.36 74 GLY A CA 1
ATOM 566 C C . GLY A 1 74 ? 6.057 -42.969 51.072 1.00 25.36 74 GLY A C 1
ATOM 567 O O . GLY A 1 74 ? 5.601 -43.541 50.091 1.00 25.36 74 GLY A O 1
ATOM 568 N N . SER A 1 75 ? 7.213 -42.288 51.038 1.00 25.36 75 SER A N 1
ATOM 569 C CA . SER A 1 75 ? 8.213 -42.229 49.941 1.00 25.36 75 SER A CA 1
ATOM 570 C C . SER A 1 75 ? 7.898 -41.417 48.667 1.00 25.36 75 SER A C 1
ATOM 572 O O . SER A 1 75 ? 6.753 -41.213 48.280 1.00 25.36 75 SER A O 1
ATOM 574 N N . ASN A 1 76 ? 8.967 -40.916 48.031 1.00 33.84 76 ASN A N 1
ATOM 575 C CA . ASN A 1 76 ? 8.918 -39.980 46.905 1.00 33.84 76 ASN A CA 1
ATOM 576 C C . ASN A 1 76 ? 8.805 -40.694 45.548 1.00 33.84 76 ASN A C 1
ATOM 578 O O . ASN A 1 76 ? 9.735 -41.392 45.152 1.00 33.84 76 ASN A O 1
ATOM 582 N N . THR A 1 77 ? 7.768 -40.381 44.772 1.00 27.94 77 THR A N 1
ATOM 583 C CA . THR A 1 77 ? 7.806 -40.371 43.296 1.00 27.94 77 THR A CA 1
ATOM 584 C C . THR A 1 77 ? 6.939 -39.215 42.793 1.00 27.94 77 THR A C 1
ATOM 586 O O . THR A 1 77 ? 5.921 -38.899 43.407 1.00 27.94 77 THR A O 1
ATOM 589 N N . ALA A 1 78 ? 7.356 -38.539 41.719 1.00 28.05 78 ALA A N 1
ATOM 590 C CA . ALA A 1 78 ? 6.560 -37.466 41.121 1.00 28.05 78 ALA A CA 1
ATOM 591 C C . ALA A 1 78 ? 5.377 -38.064 40.328 1.00 28.05 78 ALA A C 1
ATOM 593 O O . ALA A 1 78 ? 5.595 -39.020 39.579 1.00 28.05 78 ALA A O 1
ATOM 594 N N . PRO A 1 79 ? 4.144 -37.542 40.472 1.00 27.39 79 PRO A N 1
ATOM 595 C CA . PRO A 1 79 ? 2.996 -38.024 39.712 1.00 27.39 79 PRO A CA 1
ATOM 596 C C . PRO A 1 79 ? 3.011 -37.496 38.268 1.00 27.39 79 PRO A C 1
ATOM 598 O O . PRO A 1 79 ? 3.357 -36.343 38.021 1.00 27.39 79 PRO A O 1
ATOM 601 N N . ASN A 1 80 ? 2.586 -38.333 37.319 1.00 30.77 80 ASN A N 1
ATOM 602 C CA . ASN A 1 80 ? 2.305 -37.911 35.946 1.00 30.77 80 ASN A CA 1
ATOM 603 C C . ASN A 1 80 ? 0.921 -37.245 35.879 1.00 30.77 80 ASN A C 1
ATOM 605 O O . ASN A 1 80 ? -0.085 -37.948 35.998 1.00 30.77 80 ASN A O 1
ATOM 609 N N . ASP A 1 81 ? 0.853 -35.939 35.609 1.00 27.09 81 ASP A N 1
ATOM 610 C CA . ASP A 1 81 ? -0.408 -35.241 35.296 1.00 27.09 81 ASP A CA 1
ATOM 611 C C . ASP A 1 81 ? -0.872 -35.540 33.857 1.00 27.09 81 ASP A C 1
ATOM 613 O O . ASP A 1 81 ? -0.823 -34.711 32.950 1.00 27.09 81 ASP A O 1
ATOM 617 N N . ASN A 1 82 ? -1.351 -36.766 33.646 1.00 34.50 82 ASN A N 1
ATOM 618 C CA . ASN A 1 82 ? -1.908 -37.237 32.377 1.00 34.50 82 ASN A CA 1
ATOM 619 C C . ASN A 1 82 ? -3.424 -36.954 32.257 1.00 34.50 82 ASN A C 1
ATOM 621 O O . ASN A 1 82 ? -4.203 -37.863 31.983 1.00 34.50 82 ASN A O 1
ATOM 625 N N . THR A 1 83 ? -3.850 -35.696 32.429 1.00 32.44 83 THR A N 1
ATOM 626 C CA . THR A 1 83 ? -5.182 -35.213 31.988 1.00 32.44 83 THR A CA 1
ATOM 627 C C . THR A 1 83 ? -5.205 -33.694 31.771 1.00 32.44 83 THR A C 1
ATOM 629 O O . THR A 1 83 ? -5.560 -32.956 32.684 1.00 32.44 83 THR A O 1
ATOM 632 N N . ILE A 1 84 ? -4.857 -33.250 30.557 1.00 31.02 84 ILE A N 1
ATOM 633 C CA . ILE A 1 84 ? -5.468 -32.167 29.745 1.00 31.02 84 ILE A CA 1
ATOM 634 C C . ILE A 1 84 ? -4.712 -32.202 28.408 1.00 31.02 84 ILE A C 1
ATOM 636 O O . ILE A 1 84 ? -3.637 -31.631 28.258 1.00 31.02 84 ILE A O 1
ATOM 640 N N . THR A 1 85 ? -5.250 -32.955 27.449 1.00 27.11 85 THR A N 1
ATOM 641 C CA . THR A 1 85 ? -4.697 -33.092 26.091 1.00 27.11 85 THR A CA 1
ATOM 642 C C . THR A 1 85 ? -5.833 -33.240 25.082 1.00 27.11 85 THR A C 1
ATOM 644 O O . THR A 1 85 ? -5.996 -34.282 24.448 1.00 27.11 85 THR A O 1
ATOM 647 N N . GLU A 1 86 ? -6.633 -32.186 24.934 1.00 28.00 86 GLU A N 1
ATOM 648 C CA . GLU A 1 86 ? -7.204 -31.894 23.620 1.00 28.00 86 GLU A CA 1
ATOM 649 C C . GLU A 1 86 ? -6.071 -31.222 22.830 1.00 28.00 86 GLU A C 1
ATOM 651 O O . GLU A 1 86 ? -5.555 -30.179 23.238 1.00 28.00 86 GLU A O 1
ATOM 656 N N . GLU A 1 87 ? -5.577 -31.888 21.784 1.00 31.53 87 GLU A N 1
ATOM 657 C CA . GLU A 1 87 ? -4.428 -31.405 21.013 1.00 31.53 87 GLU A CA 1
ATOM 658 C C . GLU A 1 87 ? -4.816 -30.142 20.232 1.00 31.53 87 GLU A C 1
ATOM 660 O O . GLU A 1 87 ? -5.566 -30.206 19.260 1.00 31.53 87 GLU A O 1
ATOM 665 N N . TYR A 1 88 ? -4.274 -28.986 20.621 1.00 37.19 88 TYR A N 1
ATOM 666 C CA . TYR A 1 88 ? -4.354 -27.784 19.793 1.00 37.19 88 TYR A CA 1
ATOM 667 C C . TYR A 1 88 ? -3.537 -28.003 18.509 1.00 37.19 88 TYR A C 1
ATOM 669 O O . TYR A 1 88 ? -2.313 -28.101 18.573 1.00 37.19 88 TYR A O 1
ATOM 677 N N . GLU A 1 89 ? -4.189 -28.014 17.341 1.00 49.09 89 GLU A N 1
ATOM 678 C CA . GLU A 1 89 ? -3.555 -28.133 16.009 1.00 49.09 89 GLU A CA 1
ATOM 679 C C . GLU A 1 89 ? -2.775 -26.868 15.571 1.00 49.09 89 GLU A C 1
ATOM 681 O O . GLU A 1 89 ? -2.763 -26.483 14.400 1.00 49.09 89 GLU A O 1
ATOM 686 N N . ASN A 1 90 ? -2.131 -26.181 16.513 1.00 56.12 90 ASN A N 1
ATOM 687 C CA . ASN A 1 90 ? -1.323 -24.996 16.248 1.00 56.12 90 ASN A CA 1
ATOM 688 C C . ASN A 1 90 ? 0.129 -25.393 15.950 1.00 56.12 90 ASN A C 1
ATOM 690 O O . ASN A 1 90 ? 0.656 -26.345 16.527 1.00 56.12 90 ASN A O 1
ATOM 694 N N . ALA A 1 91 ? 0.788 -24.642 15.064 1.00 63.06 91 ALA A N 1
ATOM 695 C CA . ALA A 1 91 ? 2.215 -24.814 14.810 1.00 63.06 91 ALA A CA 1
ATOM 696 C C . ALA A 1 91 ? 3.028 -24.539 16.088 1.00 63.06 91 ALA A C 1
ATOM 698 O O . ALA A 1 91 ? 2.705 -23.636 16.861 1.00 63.06 91 ALA A O 1
ATOM 699 N N . ILE A 1 92 ? 4.084 -25.321 16.311 1.00 73.88 92 ILE A N 1
ATOM 700 C CA . ILE A 1 92 ? 4.943 -25.213 17.496 1.00 73.88 92 ILE A CA 1
ATOM 701 C C . ILE A 1 92 ? 6.200 -24.427 17.116 1.00 73.88 92 ILE A C 1
ATOM 703 O O . ILE A 1 92 ? 6.836 -24.722 16.104 1.00 73.88 92 ILE A O 1
ATOM 707 N N . VAL A 1 93 ? 6.578 -23.442 17.933 1.00 74.50 93 VAL A N 1
ATOM 708 C CA . VAL A 1 93 ? 7.819 -22.677 17.745 1.00 74.50 93 VAL A CA 1
ATOM 709 C C . VAL A 1 93 ? 8.991 -23.419 18.383 1.00 74.50 93 VAL A C 1
ATOM 711 O O . VAL A 1 93 ? 8.959 -23.721 19.577 1.00 74.50 93 VAL A O 1
ATOM 714 N N . MET A 1 94 ? 10.040 -23.696 17.608 1.00 67.94 94 MET A N 1
ATOM 715 C CA . MET A 1 94 ? 11.248 -24.388 18.075 1.00 67.94 94 MET A CA 1
ATOM 716 C C . MET A 1 94 ? 12.541 -23.724 17.568 1.00 67.94 94 MET A C 1
ATOM 718 O O . MET A 1 94 ? 12.512 -22.742 16.826 1.00 67.94 94 MET A O 1
ATOM 722 N N . ASP A 1 95 ? 13.684 -24.251 18.030 1.00 67.19 95 ASP A N 1
ATOM 723 C CA . ASP A 1 95 ? 15.048 -23.959 17.542 1.00 67.19 95 ASP A CA 1
ATOM 724 C C . ASP A 1 95 ? 15.393 -22.465 17.435 1.00 67.19 95 ASP A C 1
ATOM 726 O O . ASP A 1 95 ? 16.035 -22.007 16.487 1.00 67.19 95 ASP A O 1
ATOM 730 N N . THR A 1 96 ? 14.937 -21.696 18.427 1.00 73.94 96 THR A N 1
ATOM 731 C CA . THR A 1 96 ? 15.267 -20.276 18.546 1.00 73.94 96 THR A CA 1
ATOM 732 C C . THR A 1 96 ? 16.726 -20.114 18.963 1.00 73.94 96 THR A C 1
ATOM 734 O O . THR A 1 96 ? 17.101 -20.534 20.058 1.00 73.94 96 THR A O 1
ATOM 737 N N . PHE A 1 97 ? 17.533 -19.469 18.119 1.00 76.69 97 PHE A N 1
ATOM 738 C CA . PHE A 1 97 ? 18.882 -19.027 18.474 1.00 76.69 97 PHE A CA 1
ATOM 739 C C . PHE A 1 97 ? 19.164 -17.611 17.960 1.00 76.69 97 PHE A C 1
ATOM 741 O O . PHE A 1 97 ? 18.649 -17.195 16.919 1.00 76.69 97 PHE A O 1
ATOM 748 N N . GLU A 1 98 ? 19.997 -16.880 18.700 1.00 73.81 98 GLU A N 1
ATOM 749 C CA . GLU A 1 98 ? 20.546 -15.588 18.289 1.00 73.81 98 GLU A CA 1
ATOM 750 C C . GLU A 1 98 ? 22.067 -15.707 18.142 1.00 73.81 98 GLU A C 1
ATOM 752 O O . GLU A 1 98 ? 22.731 -16.268 19.015 1.00 73.81 98 GLU A O 1
ATOM 757 N N . GLU A 1 99 ? 22.614 -15.174 17.052 1.00 70.38 99 GLU A N 1
ATOM 758 C CA . GLU A 1 99 ? 24.054 -15.028 16.826 1.00 70.38 99 GLU A CA 1
ATOM 759 C C . GLU A 1 99 ? 24.398 -13.530 16.801 1.00 70.38 99 GLU A C 1
ATOM 761 O O . GLU A 1 99 ? 23.866 -12.775 15.978 1.00 70.38 99 GLU A O 1
ATOM 766 N N . ASP A 1 100 ? 25.254 -13.105 17.736 1.00 65.62 100 ASP A N 1
ATOM 767 C CA . ASP A 1 100 ? 25.763 -11.735 17.843 1.00 65.62 100 ASP A CA 1
ATOM 768 C C . ASP A 1 100 ? 27.027 -11.588 16.988 1.00 65.62 100 ASP A C 1
ATOM 770 O O . ASP A 1 100 ? 28.008 -12.308 17.178 1.00 65.62 100 ASP A O 1
ATOM 774 N N . LEU A 1 101 ? 27.012 -10.644 16.046 1.00 61.94 101 LEU A N 1
ATOM 775 C CA . LEU A 1 101 ? 28.071 -10.456 15.055 1.00 61.94 101 LEU A CA 1
ATOM 776 C C . LEU A 1 101 ? 28.636 -9.036 15.117 1.00 61.94 101 LEU A C 1
ATOM 778 O O . LEU A 1 101 ? 27.911 -8.052 14.966 1.00 61.94 101 LEU A O 1
ATOM 782 N N . GLU A 1 102 ? 29.949 -8.917 15.295 1.00 65.81 102 GLU A N 1
ATOM 783 C CA . GLU A 1 102 ? 30.646 -7.632 15.380 1.00 65.81 102 GLU A CA 1
ATOM 784 C C . GLU A 1 102 ? 31.281 -7.227 14.045 1.00 65.81 102 GLU A C 1
ATOM 786 O O . GLU A 1 102 ? 31.986 -8.007 13.402 1.00 65.81 102 GLU A O 1
ATOM 791 N N . ARG A 1 103 ? 31.090 -5.967 13.642 1.00 63.59 103 ARG A N 1
ATOM 792 C CA . ARG A 1 103 ? 31.730 -5.376 12.463 1.00 63.59 103 ARG A CA 1
ATOM 793 C C . ARG A 1 103 ? 32.316 -4.006 12.783 1.00 63.59 103 ARG A C 1
ATOM 795 O O . ARG A 1 103 ? 31.694 -3.198 13.461 1.00 63.59 103 ARG A O 1
ATOM 802 N N . LYS A 1 104 ? 33.497 -3.724 12.237 1.00 58.72 104 LYS A N 1
ATOM 803 C CA . LYS A 1 104 ? 34.197 -2.442 12.391 1.00 58.72 104 LYS A CA 1
ATOM 804 C C . LYS A 1 104 ? 33.929 -1.506 11.212 1.00 58.72 104 LYS A C 1
ATOM 806 O O . LYS A 1 104 ? 33.860 -1.963 10.069 1.00 58.72 104 LYS A O 1
ATOM 811 N N . VAL A 1 105 ? 33.766 -0.215 11.499 1.00 59.19 105 VAL A N 1
ATOM 812 C CA . VAL A 1 105 ? 33.476 0.864 10.535 1.00 59.19 105 VAL A CA 1
ATOM 813 C C . VAL A 1 105 ? 34.232 2.134 10.947 1.00 59.19 105 VAL A C 1
ATOM 815 O O . VAL A 1 105 ? 34.396 2.381 12.137 1.00 59.19 105 VAL A O 1
ATOM 818 N N . GLU A 1 106 ? 34.694 2.955 10.003 1.00 53.53 106 GLU A N 1
ATOM 819 C CA . GLU A 1 106 ? 35.368 4.223 10.328 1.00 53.53 106 GLU A CA 1
ATOM 820 C C . GLU A 1 106 ? 34.368 5.313 10.803 1.00 53.53 106 GLU A C 1
ATOM 822 O O . GLU A 1 106 ? 33.320 5.501 10.178 1.00 53.53 106 GLU A O 1
ATOM 827 N N . PRO A 1 107 ? 34.670 6.067 11.880 1.00 47.22 107 PRO A N 1
ATOM 828 C CA . PRO A 1 107 ? 33.878 7.199 12.357 1.00 47.22 107 PRO A CA 1
ATOM 829 C C . PRO A 1 107 ? 34.091 8.433 11.470 1.00 47.22 107 PRO A C 1
ATOM 831 O O . PRO A 1 107 ? 35.225 8.862 11.262 1.00 47.22 107 PRO A O 1
ATOM 834 N N . ALA A 1 108 ? 33.018 9.090 11.015 1.00 47.06 108 ALA A N 1
ATOM 835 C CA . ALA A 1 108 ? 33.164 10.339 10.264 1.00 47.06 108 ALA A CA 1
ATOM 836 C C . ALA A 1 108 ? 32.018 11.344 10.490 1.00 47.06 108 ALA A C 1
ATOM 838 O O . ALA A 1 108 ? 30.956 11.298 9.864 1.00 47.06 108 ALA A O 1
ATOM 839 N N . GLY A 1 109 ? 32.291 12.352 11.317 1.00 49.22 109 GLY A N 1
ATOM 840 C CA . GLY A 1 109 ? 31.411 13.491 11.567 1.00 49.22 109 GLY A CA 1
ATOM 841 C C . GLY A 1 109 ? 32.170 14.663 12.193 1.00 49.22 109 GLY A C 1
ATOM 842 O O . GLY A 1 109 ? 33.385 14.612 12.353 1.00 49.22 109 GLY A O 1
ATOM 843 N N . LEU A 1 110 ? 31.442 15.716 12.575 1.00 45.50 110 LEU A N 1
ATOM 844 C CA . LEU A 1 110 ? 31.976 16.829 13.383 1.00 45.50 110 LEU A CA 1
ATOM 845 C C . LEU A 1 110 ? 32.155 16.465 14.871 1.00 45.50 110 LEU A C 1
ATOM 847 O O . LEU A 1 110 ? 32.600 17.297 15.655 1.00 45.50 110 LEU A O 1
ATOM 851 N N . ASP A 1 111 ? 31.778 15.246 15.252 1.00 45.09 111 ASP A N 1
ATOM 852 C CA . ASP A 1 111 ? 31.702 14.762 16.624 1.00 45.09 111 ASP A CA 1
ATOM 853 C C . ASP A 1 111 ? 32.303 13.349 16.682 1.00 45.09 111 ASP A C 1
ATOM 855 O O . ASP A 1 111 ? 31.651 12.358 16.356 1.00 45.09 111 ASP A O 1
ATOM 859 N N . THR A 1 112 ? 33.588 13.266 17.031 1.00 47.06 112 THR A N 1
ATOM 860 C CA . THR A 1 112 ? 34.373 12.018 17.066 1.00 47.06 112 THR A CA 1
ATOM 861 C C . THR A 1 112 ? 34.325 11.323 18.432 1.00 47.06 112 THR A C 1
ATOM 863 O O . THR A 1 112 ? 35.140 10.449 18.709 1.00 47.06 112 THR A O 1
ATOM 866 N N . SER A 1 113 ? 33.384 11.703 19.301 1.00 49.16 113 SER A N 1
ATOM 867 C CA . SER A 1 113 ? 33.277 11.265 20.705 1.00 49.16 113 SER A CA 1
ATOM 868 C C . SER A 1 113 ? 32.926 9.784 20.923 1.00 49.16 113 SER A C 1
ATOM 870 O O . SER A 1 113 ? 32.901 9.328 22.062 1.00 49.16 113 SER A O 1
ATOM 872 N N . THR A 1 114 ? 32.641 9.029 19.858 1.00 45.94 114 THR A N 1
ATOM 873 C CA . THR A 1 114 ? 32.095 7.657 19.923 1.00 45.94 114 THR A CA 1
ATOM 874 C C . THR A 1 114 ? 32.985 6.586 19.277 1.00 45.94 114 THR A C 1
ATOM 876 O O . THR A 1 114 ? 32.516 5.463 19.050 1.00 45.94 114 THR A O 1
ATOM 879 N N . ALA A 1 115 ? 34.240 6.941 18.982 1.00 53.06 115 ALA A N 1
ATOM 880 C CA . ALA A 1 115 ? 35.259 6.088 18.377 1.00 53.06 115 ALA A CA 1
ATOM 881 C C . ALA A 1 115 ? 36.204 5.467 19.420 1.00 53.06 115 ALA A C 1
ATOM 883 O O . ALA A 1 115 ? 36.556 6.116 20.406 1.00 53.06 115 ALA A O 1
ATOM 884 N N . ASP A 1 116 ? 36.660 4.243 19.157 1.00 52.59 116 ASP A N 1
ATOM 885 C CA . ASP A 1 116 ? 37.665 3.546 19.967 1.00 52.59 116 ASP A CA 1
ATOM 886 C C . ASP A 1 116 ? 39.067 4.173 19.792 1.00 52.59 116 ASP A C 1
ATOM 888 O O . ASP A 1 116 ? 39.301 4.952 18.865 1.00 52.59 116 ASP A O 1
ATOM 892 N N . GLU A 1 117 ? 40.051 3.765 20.608 1.00 48.31 117 GLU A N 1
ATOM 893 C CA . GLU A 1 117 ? 41.448 4.264 20.581 1.00 48.31 117 GLU A CA 1
ATOM 894 C C . GLU A 1 117 ? 42.151 4.190 19.206 1.00 48.31 117 GLU A C 1
ATOM 896 O O . GLU A 1 117 ? 43.184 4.824 18.996 1.00 48.31 117 GLU A O 1
ATOM 901 N N . LYS A 1 118 ? 41.610 3.407 18.264 1.00 47.16 118 LYS A N 1
ATOM 902 C CA . LYS A 1 118 ? 42.122 3.249 16.893 1.00 47.16 118 LYS A CA 1
ATOM 903 C C . LYS A 1 118 ? 41.425 4.121 15.847 1.00 47.16 118 LYS A C 1
ATOM 905 O O . LYS A 1 118 ? 41.837 4.091 14.693 1.00 47.16 118 LYS A O 1
ATOM 910 N N . GLY A 1 119 ? 40.388 4.873 16.219 1.00 54.41 119 GLY A N 1
ATOM 911 C CA . GLY A 1 119 ? 39.528 5.556 15.254 1.00 54.41 119 GLY A CA 1
ATOM 912 C C . GLY A 1 119 ? 38.626 4.583 14.491 1.00 54.41 119 GLY A C 1
ATOM 913 O O . GLY A 1 119 ? 38.471 4.712 13.285 1.00 54.41 119 GLY A O 1
ATOM 914 N N . GLU A 1 120 ? 38.042 3.605 15.186 1.00 58.47 120 GLU A N 1
ATOM 915 C CA . GLU A 1 120 ? 37.056 2.658 14.645 1.00 58.47 120 GLU A CA 1
ATOM 916 C C . GLU A 1 120 ? 35.768 2.722 15.486 1.00 58.47 120 GLU A C 1
ATOM 918 O O . GLU A 1 120 ? 35.804 3.061 16.669 1.00 58.47 120 GLU A O 1
ATOM 923 N N . ILE A 1 121 ? 34.627 2.392 14.881 1.00 61.47 121 ILE A N 1
ATOM 924 C CA . ILE A 1 121 ? 33.355 2.114 15.552 1.00 61.47 121 ILE A CA 1
ATOM 925 C C . ILE A 1 121 ? 33.060 0.623 15.415 1.00 61.47 121 ILE A C 1
ATOM 927 O O . ILE A 1 121 ? 32.974 0.101 14.301 1.00 61.47 121 ILE A O 1
ATOM 931 N N . LEU A 1 122 ? 32.832 -0.042 16.545 1.00 65.00 122 LEU A N 1
ATOM 932 C CA . LEU A 1 122 ? 32.241 -1.374 16.592 1.00 65.00 122 LEU A CA 1
ATOM 933 C C . LEU A 1 122 ? 30.710 -1.277 16.446 1.00 65.00 122 LEU A C 1
ATOM 935 O O . LEU A 1 122 ? 30.045 -0.597 17.230 1.00 65.00 122 LEU A O 1
ATOM 939 N N . LEU A 1 123 ? 30.158 -1.955 15.440 1.00 64.56 123 LEU A N 1
ATOM 940 C CA . LEU A 1 123 ? 28.728 -2.192 15.255 1.00 64.56 123 LEU A CA 1
ATOM 941 C C . LEU A 1 123 ? 28.453 -3.685 15.464 1.00 64.56 123 LEU A C 1
ATOM 943 O O . LEU A 1 123 ? 28.806 -4.509 14.616 1.00 64.56 123 LEU A O 1
ATOM 947 N N . SER A 1 124 ? 27.825 -4.033 16.583 1.00 64.56 124 SER A N 1
ATOM 948 C CA . SER A 1 124 ? 27.225 -5.353 16.777 1.00 64.56 124 SER A CA 1
ATOM 949 C C . SER A 1 124 ? 25.847 -5.417 16.108 1.00 64.56 124 SER A C 1
ATOM 951 O O . SER A 1 124 ? 25.124 -4.422 16.049 1.00 64.56 124 SER A O 1
ATOM 953 N N . HIS A 1 125 ? 25.487 -6.582 15.574 1.00 70.62 125 HIS A N 1
ATOM 954 C CA . HIS A 1 125 ? 24.175 -6.855 14.984 1.00 70.62 125 HIS A CA 1
ATOM 955 C C . HIS A 1 125 ? 23.732 -8.288 15.273 1.00 70.62 125 HIS A C 1
ATOM 957 O O . HIS A 1 125 ? 24.567 -9.150 15.548 1.00 70.62 125 HIS A O 1
ATOM 963 N N . LYS A 1 126 ? 22.419 -8.538 15.203 1.00 81.12 126 LYS A N 1
ATOM 964 C CA . LYS A 1 126 ? 21.825 -9.838 15.527 1.00 81.12 126 LYS A CA 1
ATOM 965 C C . LYS A 1 126 ? 21.337 -10.564 14.281 1.00 81.12 126 LYS A C 1
ATOM 967 O O . LYS A 1 126 ? 20.632 -9.994 13.443 1.00 81.12 126 LYS A O 1
ATOM 972 N N . VAL A 1 127 ? 21.641 -11.855 14.198 1.00 85.00 127 VAL A N 1
ATOM 973 C CA . VAL A 1 127 ? 20.913 -12.805 13.348 1.00 85.00 127 VAL A CA 1
ATOM 974 C C . VAL A 1 127 ? 20.075 -13.684 14.264 1.00 85.00 127 VAL A C 1
ATOM 976 O O . VAL A 1 127 ? 20.600 -14.277 15.201 1.00 85.00 127 VAL A O 1
ATOM 979 N N . ARG A 1 128 ? 18.766 -13.752 14.015 1.00 89.06 128 ARG A N 1
ATOM 980 C CA . ARG A 1 128 ? 17.825 -14.557 14.801 1.00 89.06 128 ARG A CA 1
ATOM 981 C C . ARG A 1 128 ? 17.200 -15.616 13.907 1.00 89.06 128 ARG A C 1
ATOM 983 O O . ARG A 1 128 ? 16.595 -15.273 12.890 1.00 89.06 128 ARG A O 1
ATOM 990 N N . HIS A 1 129 ? 17.346 -16.878 14.290 1.00 92.44 129 HIS A N 1
ATOM 991 C CA . HIS A 1 129 ? 16.666 -18.010 13.668 1.00 92.44 129 HIS A CA 1
ATOM 992 C C . HIS A 1 129 ? 15.541 -18.498 14.577 1.00 92.44 129 HIS A C 1
ATOM 994 O O . HIS A 1 129 ? 15.739 -18.584 15.787 1.00 92.44 129 HIS A O 1
ATOM 1000 N N . GLN A 1 130 ? 14.395 -18.849 13.995 1.00 92.75 130 GLN A N 1
ATOM 1001 C CA . GLN A 1 130 ? 13.295 -19.580 14.633 1.00 92.75 130 GLN A CA 1
ATOM 1002 C C . GLN A 1 130 ? 12.652 -20.512 13.592 1.00 92.75 130 GLN A C 1
ATOM 1004 O O . GLN A 1 130 ? 12.798 -20.276 12.394 1.00 92.75 130 GLN A O 1
ATOM 1009 N N . VAL A 1 131 ? 11.902 -21.534 14.009 1.00 94.12 131 VAL A N 1
ATOM 1010 C CA . VAL A 1 131 ? 11.095 -22.356 13.086 1.00 94.12 131 VAL A CA 1
ATOM 1011 C C . VAL A 1 131 ? 9.692 -22.590 13.637 1.00 94.12 131 VAL A C 1
ATOM 1013 O O . VAL A 1 131 ? 9.529 -22.871 14.825 1.00 94.12 131 VAL A O 1
ATOM 1016 N N . ALA A 1 132 ? 8.683 -22.477 12.772 1.00 94.62 132 ALA A N 1
ATOM 1017 C CA . ALA A 1 132 ? 7.341 -22.992 13.013 1.00 94.62 132 ALA A CA 1
ATOM 1018 C C . ALA A 1 132 ? 7.266 -24.411 12.444 1.00 94.62 132 ALA A C 1
ATOM 1020 O O . ALA A 1 132 ? 7.450 -24.592 11.239 1.00 94.62 132 ALA A O 1
ATOM 1021 N N . ILE A 1 133 ? 6.998 -25.409 13.287 1.00 92.06 133 ILE A N 1
ATOM 1022 C CA . ILE A 1 133 ? 6.821 -26.800 12.849 1.00 92.06 133 ILE A CA 1
ATOM 1023 C C . ILE A 1 133 ? 5.350 -27.233 12.950 1.00 92.06 133 ILE A C 1
ATOM 1025 O O . ILE A 1 133 ? 4.655 -26.828 13.888 1.00 92.06 133 ILE A O 1
ATOM 1029 N N . PRO A 1 134 ? 4.853 -28.075 12.026 1.00 89.94 134 PRO A N 1
ATOM 1030 C CA . PRO A 1 134 ? 3.553 -28.719 12.176 1.00 89.94 134 PRO A CA 1
ATOM 1031 C C . PRO A 1 134 ? 3.521 -29.639 13.408 1.00 89.94 134 PRO A C 1
ATOM 1033 O O . PRO A 1 134 ? 4.551 -30.225 13.764 1.00 89.94 134 PRO A O 1
ATOM 1036 N N . PRO A 1 135 ? 2.345 -29.858 14.024 1.00 83.12 135 PRO A N 1
ATOM 1037 C CA . PRO A 1 135 ? 2.173 -30.921 15.007 1.00 83.12 135 PRO A CA 1
ATOM 1038 C C . PRO A 1 135 ? 2.665 -32.271 14.464 1.00 83.12 135 PRO A C 1
ATOM 1040 O O . PRO A 1 135 ? 2.345 -32.645 13.336 1.00 83.12 135 PRO A O 1
ATOM 1043 N N . LYS A 1 136 ? 3.409 -33.019 15.291 1.00 83.19 136 LYS A N 1
ATOM 1044 C CA . LYS A 1 136 ? 3.923 -34.377 15.002 1.00 83.19 136 LYS A CA 1
ATOM 1045 C C . LYS A 1 136 ? 4.983 -34.462 13.879 1.00 83.19 136 LYS A C 1
ATOM 1047 O O . LYS A 1 136 ? 5.259 -35.559 13.401 1.00 83.19 136 LYS A O 1
ATOM 1052 N N . TYR A 1 137 ? 5.618 -33.347 13.504 1.00 86.12 137 TYR A N 1
ATOM 1053 C CA . TYR A 1 137 ? 6.806 -33.331 12.636 1.00 86.12 137 TYR A CA 1
ATOM 1054 C C . TYR A 1 137 ? 8.096 -33.637 13.431 1.00 86.12 137 TYR A C 1
ATOM 1056 O O . TYR A 1 137 ? 8.322 -33.047 14.488 1.00 86.12 137 TYR A O 1
ATOM 1064 N N . ASP A 1 138 ? 8.951 -34.536 12.929 1.00 87.38 138 ASP A N 1
ATOM 1065 C CA . ASP A 1 138 ? 10.227 -34.911 13.570 1.00 87.38 138 ASP A CA 1
ATOM 1066 C C . ASP A 1 138 ? 11.341 -33.913 13.204 1.00 87.38 138 ASP A C 1
ATOM 1068 O O . ASP A 1 138 ? 12.049 -34.061 12.207 1.00 87.38 138 ASP A O 1
ATOM 1072 N N . TYR A 1 139 ? 11.447 -32.832 13.980 1.00 87.19 139 TYR A N 1
ATOM 1073 C CA . TYR A 1 139 ? 12.351 -31.726 13.671 1.00 87.19 139 TYR A CA 1
ATOM 1074 C C . TYR A 1 139 ? 13.774 -31.918 14.222 1.00 87.19 139 TYR A C 1
ATOM 1076 O O . TYR A 1 139 ? 14.015 -31.921 15.434 1.00 87.19 139 TYR A O 1
ATOM 1084 N N . ILE A 1 140 ? 14.755 -31.946 13.317 1.00 86.06 140 ILE A N 1
ATOM 1085 C CA . ILE A 1 140 ? 16.184 -31.892 13.650 1.00 86.06 140 ILE A CA 1
ATOM 1086 C C . ILE A 1 140 ? 16.641 -30.419 13.712 1.00 86.06 140 ILE A C 1
ATOM 1088 O O . ILE A 1 140 ? 16.469 -29.710 12.722 1.00 86.06 140 ILE A O 1
ATOM 1092 N N . PRO A 1 141 ? 17.301 -29.949 14.791 1.00 87.44 141 PRO A N 1
ATOM 1093 C CA . PRO A 1 141 ? 17.880 -28.601 14.871 1.00 87.44 141 PRO A CA 1
ATOM 1094 C C . PRO A 1 141 ? 18.784 -28.213 13.695 1.00 87.44 141 PRO A C 1
ATOM 1096 O O . PRO A 1 141 ? 19.642 -28.995 13.279 1.00 87.44 141 PRO A O 1
ATOM 1099 N N . LEU A 1 142 ? 18.645 -26.983 13.191 1.00 86.25 142 LEU A N 1
ATOM 1100 C CA . LEU A 1 142 ? 19.424 -26.445 12.069 1.00 86.25 142 LEU A CA 1
ATOM 1101 C C . LEU A 1 142 ? 20.919 -26.350 12.414 1.00 86.25 142 LEU A C 1
ATOM 1103 O O . LEU A 1 142 ? 21.777 -26.536 11.554 1.00 86.25 142 LEU A O 1
ATOM 1107 N N . SER A 1 143 ? 21.234 -26.166 13.698 1.00 80.81 143 SER A N 1
ATOM 1108 C CA . SER A 1 143 ? 22.590 -26.233 14.264 1.00 80.81 143 SER A CA 1
ATOM 1109 C C . SER A 1 143 ? 23.290 -27.591 14.081 1.00 80.81 143 SER A C 1
ATOM 1111 O O . SER A 1 143 ? 24.513 -27.663 14.192 1.00 80.81 143 SER A O 1
ATOM 1113 N N . LYS A 1 144 ? 22.545 -28.665 13.777 1.00 85.62 144 LYS A N 1
ATOM 1114 C CA . LYS A 1 144 ? 23.074 -30.006 13.464 1.00 85.62 144 LYS A CA 1
ATOM 1115 C C . LYS A 1 144 ? 23.142 -30.295 11.958 1.00 85.62 144 LYS A C 1
ATOM 1117 O O . LYS A 1 144 ? 23.480 -31.415 11.578 1.00 85.62 144 LYS A O 1
ATOM 1122 N N . HIS A 1 145 ? 22.801 -29.327 11.103 1.00 86.50 145 HIS A N 1
ATOM 1123 C CA . HIS A 1 145 ? 22.839 -29.497 9.650 1.00 86.50 145 HIS A CA 1
ATOM 1124 C C . HIS A 1 145 ? 24.264 -29.731 9.139 1.00 86.50 145 HIS A C 1
ATOM 1126 O O . HIS A 1 145 ? 25.204 -29.044 9.540 1.00 86.50 145 HIS A O 1
ATOM 1132 N N . ILE A 1 146 ? 24.411 -30.672 8.206 1.00 84.88 146 ILE A N 1
ATOM 1133 C CA . ILE A 1 146 ? 25.668 -30.958 7.514 1.00 84.88 146 ILE A CA 1
ATOM 1134 C C . ILE A 1 146 ? 25.445 -30.643 6.030 1.00 84.88 146 ILE A C 1
ATOM 1136 O O . ILE A 1 146 ? 24.720 -31.389 5.369 1.00 84.88 146 ILE A O 1
ATOM 1140 N N . PRO A 1 147 ? 26.046 -29.566 5.487 1.00 82.75 147 PRO A N 1
ATOM 1141 C CA . PRO A 1 147 ? 25.896 -29.219 4.078 1.00 82.75 147 PRO A CA 1
ATOM 1142 C C . PRO A 1 147 ? 26.300 -30.364 3.132 1.00 82.75 147 PRO A C 1
ATOM 1144 O O . PRO A 1 147 ? 27.252 -31.101 3.422 1.00 82.75 147 PRO A O 1
ATOM 1147 N N . PRO A 1 148 ? 25.618 -30.520 1.981 1.00 83.38 148 PRO A N 1
ATOM 1148 C CA . PRO A 1 148 ? 25.927 -31.569 1.021 1.00 83.38 148 PRO A CA 1
ATOM 1149 C C . PRO A 1 148 ? 27.329 -31.370 0.431 1.00 83.38 148 PRO A C 1
ATOM 1151 O O . PRO A 1 148 ? 27.77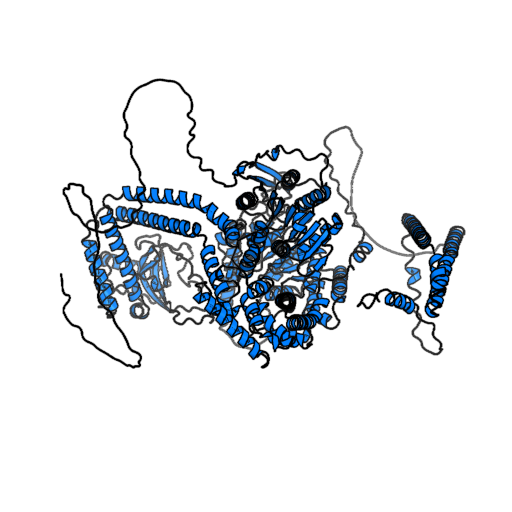5 -30.244 0.208 1.00 83.38 148 PRO A O 1
ATOM 1154 N N . LYS A 1 149 ? 28.016 -32.482 0.127 1.00 74.94 149 LYS A N 1
ATOM 1155 C CA . LYS A 1 149 ? 29.395 -32.484 -0.411 1.00 74.94 149 LYS A CA 1
ATOM 1156 C C . LYS A 1 149 ? 29.556 -31.650 -1.686 1.00 74.94 149 LYS A C 1
ATOM 1158 O O . LYS A 1 149 ? 30.631 -31.117 -1.932 1.00 74.94 149 LYS A O 1
ATOM 1163 N N . GLU A 1 150 ? 28.492 -31.550 -2.476 1.00 81.75 150 GLU A N 1
ATOM 1164 C CA . GLU A 1 150 ? 28.395 -30.662 -3.628 1.00 81.75 150 GLU A CA 1
ATOM 1165 C C . GLU A 1 150 ? 27.249 -29.670 -3.415 1.00 81.75 150 GLU A C 1
ATOM 1167 O O . GLU A 1 150 ? 26.077 -30.010 -3.608 1.00 81.75 150 GLU A O 1
ATOM 1172 N N . LEU A 1 151 ? 27.592 -28.432 -3.067 1.00 86.88 151 LEU A N 1
ATOM 1173 C CA . LEU A 1 151 ? 26.640 -27.323 -3.022 1.00 86.88 151 LEU A CA 1
ATOM 1174 C C . LEU A 1 151 ? 25.971 -27.127 -4.396 1.00 86.88 151 LEU A C 1
ATOM 1176 O O . LEU A 1 151 ? 26.598 -27.348 -5.432 1.00 86.88 151 LEU A O 1
ATOM 1180 N N . ALA A 1 152 ? 24.712 -26.677 -4.416 1.00 87.44 152 ALA A N 1
ATOM 1181 C CA . ALA A 1 152 ? 24.029 -26.332 -5.666 1.00 87.44 152 ALA A CA 1
ATOM 1182 C C . ALA A 1 152 ? 24.660 -25.116 -6.372 1.00 87.44 152 ALA A C 1
ATOM 1184 O O . ALA A 1 152 ? 24.661 -25.043 -7.597 1.00 87.44 152 ALA A O 1
ATOM 1185 N N . ARG A 1 153 ? 25.225 -24.180 -5.597 1.00 90.38 153 ARG A N 1
ATOM 1186 C CA . ARG A 1 153 ? 25.952 -23.001 -6.082 1.00 90.38 153 ARG A CA 1
ATOM 1187 C C . ARG A 1 153 ? 27.036 -22.569 -5.090 1.00 90.38 153 ARG A C 1
ATOM 1189 O O . ARG A 1 153 ? 26.912 -22.801 -3.887 1.00 90.38 153 ARG A O 1
ATOM 1196 N N . THR A 1 154 ? 28.089 -21.936 -5.602 1.00 88.44 154 THR A N 1
ATOM 1197 C CA . THR A 1 154 ? 29.214 -21.359 -4.845 1.00 88.44 154 THR A CA 1
ATOM 1198 C C . THR A 1 154 ? 29.359 -19.877 -5.172 1.00 88.44 154 THR A C 1
ATOM 1200 O O . THR A 1 154 ? 29.200 -19.501 -6.331 1.00 88.44 154 THR A O 1
ATOM 1203 N N . TYR A 1 155 ? 29.716 -19.051 -4.188 1.00 88.75 155 TYR A N 1
ATOM 1204 C CA . TYR A 1 155 ? 29.864 -17.600 -4.352 1.00 88.75 155 TYR A CA 1
ATOM 1205 C C . TYR A 1 155 ? 31.322 -17.162 -4.161 1.00 88.75 155 TYR A C 1
ATOM 1207 O O . TYR A 1 155 ? 32.074 -17.784 -3.415 1.00 88.75 155 TYR A O 1
ATOM 1215 N N . ALA A 1 156 ? 31.724 -16.078 -4.832 1.00 86.12 156 ALA A N 1
ATOM 1216 C CA . ALA A 1 156 ? 33.087 -15.529 -4.773 1.00 86.12 156 ALA A CA 1
ATOM 1217 C C . ALA A 1 156 ? 33.367 -14.669 -3.518 1.00 86.12 156 ALA A C 1
ATOM 1219 O O . ALA A 1 156 ? 34.421 -14.042 -3.411 1.00 86.12 156 ALA A O 1
ATOM 1220 N N . PHE A 1 157 ? 32.416 -14.616 -2.586 1.00 86.00 157 PHE A N 1
ATOM 1221 C CA . PHE A 1 157 ? 32.467 -13.886 -1.324 1.00 86.00 157 PHE A CA 1
ATOM 1222 C C . PHE A 1 157 ? 31.981 -14.796 -0.189 1.00 86.00 157 PHE A C 1
ATOM 1224 O O . PHE A 1 157 ? 31.231 -15.746 -0.424 1.00 86.00 157 PHE A O 1
ATOM 1231 N N . GLU A 1 158 ? 32.404 -14.509 1.041 1.00 85.00 158 GLU A N 1
ATOM 1232 C CA . GLU A 1 158 ? 31.893 -15.202 2.224 1.00 85.00 158 GLU A CA 1
ATOM 1233 C C . GLU A 1 158 ? 30.427 -14.819 2.470 1.00 85.00 158 GLU A C 1
ATOM 1235 O O . GLU A 1 158 ? 30.068 -13.642 2.412 1.00 85.00 158 GLU A O 1
ATOM 1240 N N . LEU A 1 159 ? 29.576 -15.821 2.699 1.00 86.94 159 LEU A N 1
ATOM 1241 C CA . LEU A 1 159 ? 28.145 -15.628 2.937 1.00 86.94 159 LEU A CA 1
ATOM 1242 C C . LEU A 1 159 ? 27.910 -15.026 4.325 1.00 86.94 159 LEU A C 1
ATOM 1244 O O . LEU A 1 159 ? 28.359 -15.593 5.323 1.00 86.94 159 LEU A O 1
ATOM 1248 N N . ASP A 1 160 ? 27.137 -13.938 4.390 1.00 86.06 160 ASP A N 1
ATOM 1249 C CA . ASP A 1 160 ? 26.678 -13.362 5.658 1.00 86.06 160 ASP A CA 1
ATOM 1250 C C . ASP A 1 160 ? 25.911 -14.465 6.447 1.00 86.06 160 ASP A C 1
ATOM 1252 O O . ASP A 1 160 ? 25.133 -15.205 5.830 1.00 86.06 160 ASP A O 1
ATOM 1256 N N . PRO A 1 161 ? 26.062 -14.631 7.781 1.00 87.12 161 PRO A N 1
ATOM 1257 C CA . PRO A 1 161 ? 25.527 -15.809 8.489 1.00 87.12 161 PRO A CA 1
ATOM 1258 C C . PRO A 1 161 ? 24.016 -16.041 8.337 1.00 87.12 161 PRO A C 1
ATOM 1260 O O . PRO A 1 161 ? 23.572 -17.188 8.270 1.00 87.12 161 PRO A O 1
ATOM 1263 N N . PHE A 1 162 ? 23.224 -14.979 8.153 1.00 89.69 162 PHE A N 1
ATOM 1264 C CA . PHE A 1 162 ? 21.798 -15.095 7.830 1.00 89.69 162 PHE A CA 1
ATOM 1265 C C . PHE A 1 162 ? 21.549 -15.756 6.453 1.00 89.69 162 PHE A C 1
ATOM 1267 O O . PHE A 1 162 ? 20.626 -16.559 6.307 1.00 89.69 162 PHE A O 1
ATOM 1274 N N . GLN A 1 163 ? 22.388 -15.487 5.443 1.00 91.56 163 GLN A N 1
ATOM 1275 C CA . GLN A 1 163 ? 22.323 -16.150 4.133 1.00 91.56 163 GLN A CA 1
ATOM 1276 C C . GLN A 1 163 ? 22.662 -17.634 4.280 1.00 91.56 163 GLN A C 1
ATOM 1278 O O . GLN A 1 163 ? 21.949 -18.483 3.751 1.00 91.56 163 GLN A O 1
ATOM 1283 N N . LYS A 1 164 ? 23.710 -17.951 5.052 1.00 90.56 164 LYS A N 1
ATOM 1284 C CA . LYS A 1 164 ? 24.142 -19.325 5.344 1.00 90.56 164 LYS A CA 1
ATOM 1285 C C . LYS A 1 164 ? 23.050 -20.127 6.063 1.00 90.56 164 LYS A C 1
ATOM 1287 O O . LYS A 1 164 ? 22.743 -21.235 5.635 1.00 90.56 164 LYS A O 1
ATOM 1292 N N . ALA A 1 165 ? 22.413 -19.558 7.089 1.00 91.31 165 ALA A N 1
ATOM 1293 C CA . ALA A 1 165 ? 21.277 -20.179 7.773 1.00 91.31 165 ALA A CA 1
ATOM 1294 C C . ALA A 1 165 ? 20.093 -20.425 6.817 1.00 91.31 165 ALA A C 1
ATOM 1296 O O . ALA A 1 165 ? 19.554 -21.529 6.774 1.00 91.31 165 ALA A O 1
ATOM 1297 N N . SER A 1 166 ? 19.744 -19.436 5.987 1.00 94.81 166 SER A N 1
ATOM 1298 C CA . SER A 1 166 ? 18.650 -19.557 5.010 1.00 94.81 166 SER A CA 1
ATOM 1299 C C . SER A 1 166 ? 18.923 -20.643 3.958 1.00 94.81 166 SER A C 1
ATOM 1301 O O . SER A 1 166 ? 18.043 -21.432 3.625 1.00 94.81 166 SER A O 1
ATOM 1303 N N . ILE A 1 167 ? 20.165 -20.725 3.469 1.00 95.00 167 ILE A N 1
ATOM 1304 C CA . ILE A 1 167 ? 20.615 -21.739 2.507 1.00 95.00 167 ILE A CA 1
ATOM 1305 C C . ILE A 1 167 ? 20.618 -23.145 3.129 1.00 95.00 167 ILE A C 1
ATOM 1307 O O . ILE A 1 167 ? 20.248 -24.101 2.451 1.00 95.00 167 ILE A O 1
ATOM 1311 N N . ASN A 1 168 ? 20.955 -23.287 4.415 1.00 93.88 168 ASN A N 1
ATOM 1312 C CA . ASN A 1 168 ? 20.870 -24.573 5.116 1.00 93.88 168 ASN A CA 1
ATOM 1313 C C . ASN A 1 168 ? 19.426 -25.116 5.184 1.00 93.88 168 ASN A C 1
ATOM 1315 O O . ASN A 1 168 ? 19.242 -26.326 5.090 1.00 93.88 168 ASN A O 1
ATOM 1319 N N . CYS A 1 169 ? 18.412 -24.248 5.305 1.00 94.31 169 CYS A N 1
ATOM 1320 C CA . CYS A 1 169 ? 16.995 -24.650 5.276 1.00 94.31 169 CYS A CA 1
ATOM 1321 C C . CYS A 1 169 ? 16.600 -25.178 3.883 1.00 94.31 169 CYS A C 1
ATOM 1323 O O . CYS A 1 169 ? 16.015 -26.250 3.751 1.00 94.31 169 CYS A O 1
ATOM 1325 N N . ILE A 1 170 ? 17.018 -24.476 2.824 1.00 95.31 170 ILE A N 1
ATOM 1326 C CA . ILE A 1 170 ? 16.756 -24.876 1.430 1.00 95.31 170 ILE A CA 1
ATOM 1327 C C . ILE A 1 170 ? 17.444 -26.212 1.100 1.00 95.31 170 ILE A C 1
ATOM 1329 O O . ILE A 1 170 ? 16.841 -27.083 0.476 1.00 95.31 170 ILE A O 1
ATOM 1333 N N . GLN A 1 171 ? 18.664 -26.437 1.603 1.00 94.06 171 GLN A N 1
ATOM 1334 C CA . GLN A 1 171 ? 19.375 -27.722 1.499 1.00 94.06 171 GLN A CA 1
ATOM 1335 C C . GLN A 1 171 ? 18.686 -28.891 2.227 1.00 94.06 171 GLN A C 1
ATOM 1337 O O . GLN A 1 171 ? 19.047 -30.040 1.978 1.00 94.06 171 GLN A O 1
ATOM 1342 N N . ARG A 1 172 ? 17.742 -28.612 3.133 1.00 91.81 172 ARG A N 1
ATOM 1343 C CA . ARG A 1 172 ? 16.929 -29.604 3.857 1.00 91.81 172 ARG A CA 1
ATOM 1344 C C . ARG A 1 172 ? 15.535 -29.802 3.251 1.00 91.81 172 ARG A C 1
ATOM 1346 O O . ARG A 1 172 ? 14.787 -30.629 3.753 1.00 91.81 172 ARG A O 1
ATOM 1353 N N . GLU A 1 173 ? 15.216 -29.076 2.178 1.00 93.62 173 GLU A N 1
ATOM 1354 C CA . GLU A 1 173 ? 13.890 -29.053 1.541 1.00 93.62 173 GLU A CA 1
ATOM 1355 C C . GLU A 1 173 ? 12.782 -28.556 2.496 1.00 93.62 173 GLU A C 1
ATOM 1357 O O . GLU A 1 173 ? 11.650 -29.026 2.493 1.00 93.62 173 GLU A O 1
ATOM 1362 N N . GLU A 1 174 ? 13.119 -27.551 3.316 1.00 95.31 174 GLU A N 1
ATOM 1363 C CA . GLU A 1 174 ? 12.206 -26.886 4.254 1.00 95.31 174 GLU A CA 1
ATOM 1364 C C . GLU A 1 174 ? 11.988 -25.412 3.855 1.00 95.31 174 GLU A C 1
ATOM 1366 O O . GLU A 1 174 ? 12.907 -24.732 3.384 1.00 95.31 174 GLU A O 1
ATOM 1371 N N . SER A 1 175 ? 10.764 -24.900 4.035 1.00 97.56 175 SER A N 1
ATOM 1372 C CA . SER A 1 175 ? 10.407 -23.527 3.643 1.00 97.56 175 SER A CA 1
ATOM 1373 C C . SER A 1 175 ? 11.062 -22.478 4.549 1.00 97.56 175 SER A C 1
ATOM 1375 O O . SER A 1 175 ? 11.222 -22.703 5.748 1.00 97.56 175 SER A O 1
ATOM 1377 N N . VAL A 1 176 ? 11.407 -21.301 4.013 1.00 97.50 176 VAL A N 1
ATOM 1378 C CA . VAL A 1 176 ? 12.110 -20.245 4.768 1.00 97.50 176 VAL A CA 1
ATOM 1379 C C . VAL A 1 176 ? 11.649 -18.822 4.433 1.00 97.50 176 VAL A C 1
ATOM 1381 O O . VAL A 1 176 ? 11.535 -18.429 3.272 1.00 97.50 176 VAL A O 1
ATOM 1384 N N . LEU A 1 177 ? 11.438 -18.019 5.478 1.00 97.69 177 LEU A N 1
ATOM 1385 C CA . LEU A 1 177 ? 11.218 -16.574 5.438 1.00 97.69 177 LEU A CA 1
ATOM 1386 C C . LEU A 1 177 ? 12.497 -15.822 5.829 1.00 97.69 177 LEU A C 1
ATOM 1388 O O . LEU A 1 177 ? 12.970 -15.925 6.959 1.00 97.69 177 LEU A O 1
ATOM 1392 N N . VAL A 1 178 ? 13.015 -15.003 4.913 1.00 96.12 178 VAL A N 1
ATOM 1393 C CA . VAL A 1 178 ? 14.192 -14.147 5.111 1.00 96.12 178 VAL A CA 1
ATOM 1394 C C . VAL A 1 178 ? 13.746 -12.699 5.317 1.00 96.12 178 VAL A C 1
ATOM 1396 O O . VAL A 1 178 ? 13.471 -11.973 4.357 1.00 96.12 178 VAL A O 1
ATOM 1399 N N . ALA A 1 179 ? 13.671 -12.265 6.575 1.00 93.44 179 ALA A N 1
ATOM 1400 C CA . ALA A 1 179 ? 13.261 -10.918 6.969 1.00 93.44 179 ALA A CA 1
ATOM 1401 C C . ALA A 1 179 ? 14.490 -10.026 7.214 1.00 93.44 179 ALA A C 1
ATOM 1403 O O . ALA A 1 179 ? 15.038 -9.988 8.315 1.00 93.44 179 ALA A O 1
ATOM 1404 N N . ALA A 1 180 ? 14.925 -9.308 6.174 1.00 89.12 180 ALA A N 1
ATOM 1405 C CA . ALA A 1 180 ? 16.133 -8.482 6.207 1.00 89.12 180 ALA A CA 1
ATOM 1406 C C . ALA A 1 180 ? 16.005 -7.219 5.338 1.00 89.12 180 ALA A C 1
ATOM 1408 O O . ALA A 1 180 ? 15.202 -7.148 4.401 1.00 89.12 180 ALA A O 1
ATOM 1409 N N . HIS A 1 181 ? 16.821 -6.199 5.609 1.00 83.25 181 HIS A N 1
ATOM 1410 C CA . HIS A 1 181 ? 16.864 -4.997 4.772 1.00 83.25 181 HIS A CA 1
ATOM 1411 C C . HIS A 1 181 ? 17.230 -5.314 3.308 1.00 83.25 181 HIS A C 1
ATOM 1413 O O . HIS A 1 181 ? 17.947 -6.267 3.011 1.00 83.25 181 HIS A O 1
ATOM 1419 N N . THR A 1 182 ? 16.758 -4.499 2.361 1.00 77.56 182 THR A N 1
ATOM 1420 C CA . THR A 1 182 ? 16.996 -4.700 0.915 1.00 77.56 182 THR A CA 1
ATOM 1421 C C . THR A 1 182 ? 18.487 -4.752 0.557 1.00 77.56 182 THR A C 1
ATOM 1423 O O . THR A 1 182 ? 18.898 -5.597 -0.236 1.00 77.56 182 THR A O 1
ATOM 1426 N N . SER A 1 183 ? 19.322 -3.936 1.207 1.00 72.94 183 SER A N 1
ATOM 1427 C CA . SER A 1 183 ? 20.783 -3.931 1.032 1.00 72.94 183 SER A CA 1
ATOM 1428 C C . SER A 1 183 ? 21.519 -5.121 1.673 1.00 72.94 183 SER A C 1
ATOM 1430 O O . SER A 1 183 ? 22.709 -5.311 1.402 1.00 72.94 183 SER A O 1
ATOM 1432 N N . ALA A 1 184 ? 20.844 -5.960 2.470 1.00 77.94 184 ALA A N 1
ATOM 1433 C CA . ALA A 1 184 ? 21.446 -7.146 3.088 1.00 77.94 184 ALA A CA 1
ATOM 1434 C C . ALA A 1 184 ? 21.820 -8.236 2.063 1.00 77.94 184 ALA A C 1
ATOM 1436 O O . ALA A 1 184 ? 22.689 -9.051 2.344 1.00 77.94 184 ALA A O 1
ATOM 1437 N N . GLY A 1 185 ? 21.249 -8.215 0.850 1.00 81.69 185 GLY A N 1
ATOM 1438 C CA . GLY A 1 185 ? 21.589 -9.173 -0.212 1.00 81.69 185 GLY A CA 1
ATOM 1439 C C . GLY A 1 185 ? 20.739 -10.445 -0.174 1.00 81.69 185 GLY A C 1
ATOM 1440 O O . GLY A 1 185 ? 21.270 -11.551 -0.226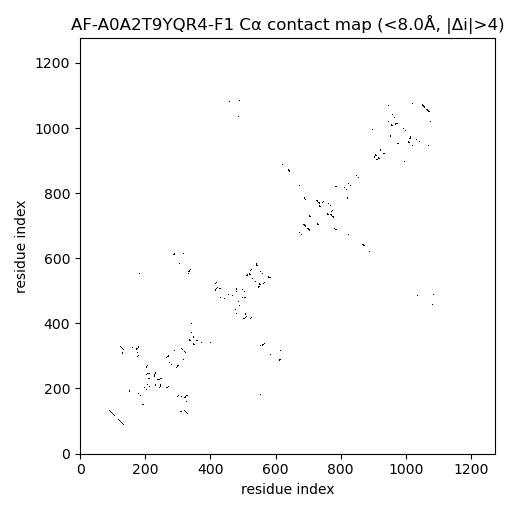 1.00 81.69 185 GLY A O 1
ATOM 1441 N N . LYS A 1 186 ? 19.411 -10.285 -0.083 1.00 88.81 186 LYS A N 1
ATOM 1442 C CA . LYS A 1 186 ? 18.444 -11.398 -0.047 1.00 88.81 186 LYS A CA 1
ATOM 1443 C C . LYS A 1 186 ? 18.454 -12.271 -1.314 1.00 88.81 186 LYS A C 1
ATOM 1445 O O . LYS A 1 186 ? 18.188 -13.464 -1.217 1.00 88.81 186 LYS A O 1
ATOM 1450 N N . THR A 1 187 ? 18.794 -11.702 -2.479 1.00 88.38 187 THR A N 1
ATOM 1451 C CA . THR A 1 187 ? 18.795 -12.391 -3.788 1.00 88.38 187 THR A CA 1
ATOM 1452 C C . THR A 1 187 ? 19.596 -13.692 -3.781 1.00 88.38 187 THR A C 1
ATOM 1454 O O . THR A 1 187 ? 19.137 -14.686 -4.332 1.00 88.38 187 THR A O 1
ATOM 1457 N N . VAL A 1 188 ? 20.724 -13.708 -3.062 1.00 91.75 188 VAL A N 1
ATOM 1458 C CA . VAL A 1 188 ? 21.639 -14.852 -2.916 1.00 91.75 188 VAL A CA 1
ATOM 1459 C C . VAL A 1 188 ? 20.914 -16.118 -2.433 1.00 91.75 188 VAL A C 1
ATOM 1461 O O . VAL A 1 188 ? 21.251 -17.223 -2.844 1.00 91.75 188 VAL A O 1
ATOM 1464 N N . VAL A 1 189 ? 19.871 -15.970 -1.609 1.00 93.94 189 VAL A N 1
ATOM 1465 C CA . VAL A 1 189 ? 19.065 -17.094 -1.107 1.00 93.94 189 VAL A CA 1
ATOM 1466 C C . VAL A 1 189 ? 18.135 -17.648 -2.198 1.00 93.94 189 VAL A C 1
ATOM 1468 O O . VAL A 1 189 ? 18.032 -18.862 -2.365 1.00 93.94 189 VAL A O 1
ATOM 1471 N N . ALA A 1 190 ? 17.507 -16.777 -2.995 1.00 94.00 190 ALA A N 1
ATOM 1472 C CA . ALA A 1 190 ? 16.674 -17.185 -4.131 1.00 94.00 190 ALA A CA 1
ATOM 1473 C C . ALA A 1 190 ? 17.499 -17.803 -5.271 1.00 94.00 190 ALA A C 1
ATOM 1475 O O . ALA A 1 190 ? 17.111 -18.820 -5.838 1.00 94.00 190 ALA A O 1
ATOM 1476 N N . GLU A 1 191 ? 18.665 -17.227 -5.565 1.00 94.50 191 GLU A N 1
ATOM 1477 C CA . GLU A 1 191 ? 19.642 -17.766 -6.514 1.00 94.50 191 GLU A CA 1
ATOM 1478 C C . GLU A 1 191 ? 20.073 -19.194 -6.149 1.00 94.50 191 GLU A C 1
ATOM 1480 O O . GLU A 1 191 ? 20.229 -20.035 -7.036 1.00 94.50 191 GLU A O 1
ATOM 1485 N N . TYR A 1 192 ? 20.216 -19.494 -4.854 1.00 95.69 192 TYR A N 1
ATOM 1486 C CA . TYR A 1 192 ? 20.518 -20.845 -4.387 1.00 95.69 192 TYR A CA 1
ATOM 1487 C C . TYR A 1 192 ? 19.340 -21.815 -4.586 1.00 95.69 192 TYR A C 1
ATOM 1489 O O . TYR A 1 192 ? 19.546 -22.929 -5.065 1.00 95.69 192 TYR A O 1
ATOM 1497 N N . ALA A 1 193 ? 18.104 -21.397 -4.285 1.00 95.94 193 ALA A N 1
ATOM 1498 C CA . ALA A 1 193 ? 16.906 -22.218 -4.501 1.00 95.94 193 ALA A CA 1
ATOM 1499 C C . ALA A 1 193 ? 16.660 -22.533 -5.988 1.00 95.94 193 ALA A C 1
ATOM 1501 O O . ALA A 1 193 ? 16.312 -23.665 -6.336 1.00 95.94 193 ALA A O 1
ATOM 1502 N N . ILE A 1 194 ? 16.907 -21.562 -6.877 1.00 95.69 194 ILE A N 1
ATOM 1503 C CA . ILE A 1 194 ? 16.869 -21.770 -8.331 1.00 95.69 194 ILE A CA 1
ATOM 1504 C C . ILE A 1 194 ? 17.942 -22.791 -8.737 1.00 95.69 194 ILE A C 1
ATOM 1506 O O . ILE A 1 194 ? 17.619 -23.789 -9.380 1.00 95.69 194 ILE A O 1
ATOM 1510 N N . ALA A 1 195 ? 19.193 -22.611 -8.298 1.00 94.94 195 ALA A N 1
ATOM 1511 C CA . ALA A 1 195 ? 20.282 -23.542 -8.601 1.00 94.94 195 ALA A CA 1
ATOM 1512 C C . ALA A 1 195 ? 20.009 -24.977 -8.104 1.00 94.94 195 ALA A C 1
ATOM 1514 O O . ALA A 1 195 ? 20.289 -25.938 -8.821 1.00 94.94 195 ALA A O 1
ATOM 1515 N N . GLN A 1 196 ? 19.438 -25.140 -6.904 1.00 94.88 196 GLN A N 1
ATOM 1516 C CA . GLN A 1 196 ? 19.082 -26.454 -6.355 1.00 94.88 196 GLN A CA 1
ATOM 1517 C C . GLN A 1 196 ? 17.948 -27.112 -7.150 1.00 94.88 196 GLN A C 1
ATOM 1519 O O . GLN A 1 196 ? 18.058 -28.287 -7.494 1.00 94.88 196 GLN A O 1
ATOM 1524 N N . SER A 1 197 ? 16.913 -26.353 -7.521 1.00 94.50 197 SER A N 1
ATOM 1525 C CA . SER A 1 197 ? 15.807 -26.853 -8.352 1.00 94.50 197 SER A CA 1
ATOM 1526 C C . SER A 1 197 ? 16.308 -27.345 -9.714 1.00 94.50 197 SER A C 1
ATOM 1528 O O . SER A 1 197 ? 15.999 -28.464 -10.123 1.00 94.50 197 SER A O 1
ATOM 1530 N N . LEU A 1 198 ? 17.167 -26.559 -10.376 1.00 93.75 198 LEU A N 1
ATOM 1531 C CA . LEU A 1 198 ? 17.790 -26.931 -11.651 1.00 93.75 198 LEU A CA 1
ATOM 1532 C C . LEU A 1 198 ? 18.697 -28.169 -11.509 1.00 93.75 198 LEU A C 1
ATOM 1534 O O . LEU A 1 198 ? 18.610 -29.082 -12.331 1.00 93.75 198 LEU A O 1
ATOM 1538 N N . LYS A 1 199 ? 19.505 -28.264 -10.438 1.00 93.00 199 LYS A N 1
ATOM 1539 C CA . LYS A 1 199 ? 20.319 -29.460 -10.132 1.00 93.00 199 LYS A CA 1
ATOM 1540 C C . LYS A 1 199 ? 19.451 -30.711 -9.930 1.00 93.00 199 LYS A C 1
ATOM 1542 O O . LYS A 1 199 ? 19.817 -31.787 -10.403 1.00 93.00 199 LYS A O 1
ATOM 1547 N N . ASN A 1 200 ? 18.290 -30.557 -9.296 1.00 92.69 200 ASN A N 1
ATOM 1548 C CA . ASN A 1 200 ? 17.313 -31.621 -9.055 1.00 92.69 200 ASN A CA 1
ATOM 1549 C C . ASN A 1 200 ? 16.399 -31.923 -10.265 1.00 92.69 200 ASN A C 1
ATOM 1551 O O . ASN A 1 200 ? 15.600 -32.856 -10.192 1.00 92.69 200 ASN A O 1
ATOM 1555 N N . LYS A 1 201 ? 16.507 -31.174 -11.376 1.00 93.56 201 LYS A N 1
ATOM 1556 C CA . LYS A 1 201 ? 15.605 -31.236 -12.550 1.00 93.56 201 LYS A CA 1
ATOM 1557 C C . LYS A 1 201 ? 14.128 -30.964 -12.213 1.00 93.56 201 LYS A C 1
ATOM 1559 O O . LYS A 1 201 ? 13.226 -31.537 -12.819 1.00 93.56 201 LYS A O 1
ATOM 1564 N N . GLN A 1 202 ? 13.895 -30.094 -11.236 1.00 94.06 202 GLN A N 1
ATOM 1565 C CA . GLN A 1 202 ? 12.581 -29.612 -10.811 1.00 94.06 202 GLN A CA 1
ATOM 1566 C C . GLN A 1 202 ? 12.323 -28.216 -11.392 1.00 94.06 202 GLN A C 1
ATOM 1568 O O . GLN A 1 202 ? 13.268 -27.452 -11.608 1.00 94.06 202 GLN A O 1
ATOM 1573 N N . ARG A 1 203 ? 11.053 -27.844 -11.601 1.00 95.50 203 ARG A N 1
ATOM 1574 C CA . ARG A 1 203 ? 10.717 -26.471 -12.009 1.00 95.50 203 ARG A CA 1
ATOM 1575 C C . ARG A 1 203 ? 10.634 -25.550 -10.792 1.00 95.50 203 ARG A C 1
ATOM 1577 O O . ARG A 1 203 ? 10.242 -25.966 -9.697 1.00 95.50 203 ARG A O 1
ATOM 1584 N N . VAL A 1 204 ? 11.001 -24.290 -10.999 1.00 97.12 204 VAL A N 1
ATOM 1585 C CA . VAL A 1 204 ? 11.010 -23.234 -9.980 1.00 97.12 204 VAL A CA 1
ATOM 1586 C C . VAL A 1 204 ? 10.319 -21.989 -10.518 1.00 97.12 204 VAL A C 1
ATOM 1588 O O . VAL A 1 204 ? 10.550 -21.578 -11.656 1.00 97.12 204 VAL A O 1
ATOM 1591 N N . ILE A 1 205 ? 9.467 -21.379 -9.698 1.00 97.75 205 ILE A N 1
ATOM 1592 C CA . ILE A 1 205 ? 8.817 -20.108 -10.023 1.00 97.75 205 ILE A CA 1
ATOM 1593 C C . ILE A 1 205 ? 9.418 -19.005 -9.158 1.00 97.75 205 ILE A C 1
ATOM 1595 O O . ILE A 1 205 ? 9.496 -19.139 -7.940 1.00 97.75 205 ILE A O 1
ATOM 1599 N N . TYR A 1 206 ? 9.792 -17.888 -9.776 1.00 97.31 206 TYR A N 1
ATOM 1600 C CA . TYR A 1 206 ? 10.154 -16.659 -9.080 1.00 97.31 206 TYR A CA 1
ATOM 1601 C C . TYR A 1 206 ? 9.047 -15.623 -9.273 1.00 97.31 206 TYR A C 1
ATOM 1603 O O . TYR A 1 206 ? 8.846 -15.104 -10.374 1.00 97.31 206 TYR A O 1
ATOM 1611 N N . THR A 1 207 ? 8.318 -15.318 -8.201 1.00 95.56 207 THR A N 1
ATOM 1612 C CA . THR A 1 207 ? 7.277 -14.285 -8.203 1.00 95.56 207 THR A CA 1
ATOM 1613 C C . THR A 1 207 ? 7.817 -12.948 -7.708 1.00 95.56 207 THR A C 1
ATOM 1615 O O . THR A 1 207 ? 8.690 -12.884 -6.843 1.00 95.56 207 THR A O 1
ATOM 1618 N N . SER A 1 208 ? 7.290 -11.863 -8.273 1.00 90.56 208 SER A N 1
ATOM 1619 C CA . SER A 1 208 ? 7.678 -10.492 -7.929 1.00 90.56 208 SER A CA 1
ATOM 1620 C C . SER A 1 208 ? 6.473 -9.541 -7.998 1.00 90.56 208 SER A C 1
ATOM 1622 O O . SER A 1 208 ? 5.601 -9.715 -8.855 1.00 90.56 208 SER A O 1
ATOM 1624 N N . PRO A 1 209 ? 6.401 -8.504 -7.138 1.00 84.31 209 PRO A N 1
ATOM 1625 C CA . PRO A 1 209 ? 5.228 -7.635 -7.041 1.00 84.31 209 PRO A CA 1
ATOM 1626 C C . PRO A 1 209 ? 5.014 -6.702 -8.235 1.00 84.31 209 PRO A C 1
ATOM 1628 O O . PRO A 1 209 ? 3.939 -6.114 -8.332 1.00 84.31 209 PRO A O 1
ATOM 1631 N N . ILE A 1 210 ? 5.992 -6.485 -9.122 1.00 81.31 210 ILE A N 1
ATOM 1632 C CA . ILE A 1 210 ? 5.892 -5.472 -10.189 1.00 81.31 210 ILE A CA 1
ATOM 1633 C C . ILE A 1 210 ? 6.554 -5.975 -11.475 1.00 81.31 210 ILE A C 1
ATOM 1635 O O . ILE A 1 210 ? 7.719 -6.360 -11.446 1.00 81.31 210 ILE A O 1
ATOM 1639 N N . LYS A 1 211 ? 5.852 -5.851 -12.615 1.00 81.12 211 LYS A N 1
ATOM 1640 C CA . LYS A 1 211 ? 6.324 -6.236 -13.964 1.00 81.12 211 LYS A CA 1
ATOM 1641 C C . LYS A 1 211 ? 7.749 -5.742 -14.288 1.00 81.12 211 LYS A C 1
ATOM 1643 O O . LYS A 1 211 ? 8.523 -6.462 -14.902 1.00 81.12 211 LYS A O 1
ATOM 1648 N N . ALA A 1 212 ? 8.121 -4.535 -13.849 1.00 72.62 212 ALA A N 1
ATOM 1649 C CA . ALA A 1 212 ? 9.471 -3.987 -14.032 1.00 72.62 212 ALA A CA 1
ATOM 1650 C C . ALA A 1 212 ? 10.556 -4.794 -13.287 1.00 72.62 212 ALA A C 1
ATOM 1652 O O . ALA A 1 212 ? 11.606 -5.075 -13.860 1.00 72.62 212 ALA A O 1
ATOM 1653 N N . LEU A 1 213 ? 10.277 -5.226 -12.052 1.00 80.31 213 LEU A N 1
ATOM 1654 C CA . LEU A 1 213 ? 11.160 -6.108 -11.285 1.00 80.31 213 LEU A CA 1
ATOM 1655 C C . LEU A 1 213 ? 11.206 -7.510 -11.899 1.00 80.31 213 LEU A C 1
ATOM 1657 O O . LEU A 1 213 ? 12.282 -8.089 -11.990 1.00 80.31 213 LEU A O 1
ATOM 1661 N N . SER A 1 214 ? 10.072 -8.018 -12.396 1.00 85.88 214 SER A N 1
ATOM 1662 C CA . SER A 1 214 ? 10.015 -9.275 -13.157 1.00 85.88 214 SER A CA 1
ATOM 1663 C C . SER A 1 214 ? 10.926 -9.216 -14.389 1.00 85.88 214 SER A C 1
ATOM 1665 O O . SER A 1 214 ? 11.726 -10.117 -14.611 1.00 85.88 214 SER A O 1
ATOM 1667 N N . ASN A 1 215 ? 10.875 -8.119 -15.151 1.00 81.25 215 ASN A N 1
ATOM 1668 C CA . ASN A 1 215 ? 11.712 -7.912 -16.334 1.00 81.25 215 ASN A CA 1
ATOM 1669 C C . ASN A 1 215 ? 13.204 -7.755 -15.982 1.00 81.25 215 ASN A C 1
ATOM 1671 O O . ASN A 1 215 ? 14.053 -8.253 -16.720 1.00 81.25 215 ASN A O 1
ATOM 1675 N N . GLN A 1 216 ? 13.533 -7.093 -14.865 1.00 81.56 216 GLN A N 1
ATOM 1676 C CA . GLN A 1 216 ? 14.907 -7.012 -14.356 1.00 81.56 216 GLN A CA 1
ATOM 1677 C C . GLN A 1 216 ? 15.423 -8.402 -13.951 1.00 81.56 216 GLN A C 1
ATOM 1679 O O . GLN A 1 216 ? 16.464 -8.838 -14.438 1.00 81.56 216 GLN A O 1
ATOM 1684 N N . LYS A 1 217 ? 14.673 -9.124 -13.111 1.00 87.44 217 LYS A N 1
ATOM 1685 C CA . LYS A 1 217 ? 15.054 -10.446 -12.590 1.00 87.44 217 LYS A CA 1
ATOM 1686 C C . LYS A 1 217 ? 15.123 -11.512 -13.672 1.00 87.44 217 LYS A C 1
ATOM 1688 O O . LYS A 1 217 ? 16.017 -12.345 -13.634 1.00 87.44 217 LYS A O 1
ATOM 1693 N N . TYR A 1 218 ? 14.254 -11.437 -14.678 1.00 90.75 218 TYR A N 1
ATOM 1694 C CA . TYR A 1 218 ? 14.359 -12.261 -15.876 1.00 90.75 218 TYR A CA 1
ATOM 1695 C C . TYR A 1 218 ? 15.708 -12.083 -16.579 1.00 90.75 218 TYR A C 1
ATOM 1697 O O . TYR A 1 218 ? 16.338 -13.082 -16.894 1.00 90.75 218 TYR A O 1
ATOM 1705 N N . ARG A 1 219 ? 16.193 -10.847 -16.775 1.00 85.00 219 ARG A N 1
ATOM 1706 C CA . ARG A 1 219 ? 17.508 -10.600 -17.399 1.00 85.00 219 ARG A CA 1
ATOM 1707 C C . ARG A 1 219 ? 18.655 -11.124 -16.533 1.00 85.00 219 ARG A C 1
ATOM 1709 O O . ARG A 1 219 ? 19.479 -11.875 -17.038 1.00 85.00 219 ARG A O 1
ATOM 1716 N N . GLU A 1 220 ? 18.656 -10.781 -15.243 1.00 87.88 220 GLU A N 1
ATOM 1717 C CA . GLU A 1 220 ? 19.679 -11.226 -14.282 1.00 87.88 220 GLU A CA 1
ATOM 1718 C C . GLU A 1 220 ? 19.771 -12.762 -14.216 1.00 87.88 220 GLU A C 1
ATOM 1720 O O . GLU A 1 220 ? 20.861 -13.324 -14.243 1.00 87.88 220 GLU A O 1
ATOM 1725 N N . PHE A 1 221 ? 18.634 -13.463 -14.181 1.00 93.50 221 PHE A N 1
ATOM 1726 C CA . PHE A 1 221 ? 18.616 -14.926 -14.143 1.00 93.50 221 PHE A CA 1
ATOM 1727 C C . PHE A 1 221 ? 18.856 -15.573 -15.514 1.00 93.50 221 PHE A C 1
ATOM 1729 O O . PHE A 1 221 ? 19.418 -16.662 -15.561 1.00 93.50 221 PHE A O 1
ATOM 1736 N N . LEU A 1 222 ? 18.469 -14.938 -16.625 1.00 92.38 222 LEU A N 1
ATOM 1737 C CA . LEU A 1 222 ? 18.748 -15.443 -17.974 1.00 92.38 222 LEU A CA 1
ATOM 1738 C C . LEU A 1 222 ? 20.255 -15.434 -18.269 1.00 92.38 222 LEU A C 1
ATOM 1740 O O . LEU A 1 222 ? 20.761 -16.393 -18.846 1.00 92.38 222 LEU A O 1
ATOM 1744 N N . GLU A 1 223 ? 20.966 -14.385 -17.847 1.00 91.25 223 GLU A N 1
ATOM 1745 C CA . GLU A 1 223 ? 22.427 -14.282 -17.974 1.00 91.25 223 GLU A CA 1
ATOM 1746 C C . GLU A 1 223 ? 23.161 -15.309 -17.086 1.00 91.25 223 GLU A C 1
ATOM 1748 O O . GLU A 1 223 ? 24.139 -15.914 -17.521 1.00 91.25 223 GLU A O 1
ATOM 1753 N N . GLU A 1 224 ? 22.652 -15.562 -15.876 1.00 89.56 224 GLU A N 1
ATOM 1754 C CA . GLU A 1 224 ? 23.267 -16.465 -14.890 1.00 89.56 224 GLU A CA 1
ATOM 1755 C C . GLU A 1 224 ? 22.951 -17.962 -15.114 1.00 89.56 224 GLU A C 1
ATOM 1757 O O . GLU A 1 224 ? 23.806 -18.815 -14.878 1.00 89.56 224 GLU A O 1
ATOM 1762 N N . PHE A 1 225 ? 21.726 -18.307 -15.539 1.00 92.69 225 PHE A N 1
ATOM 1763 C CA . PHE A 1 225 ? 21.230 -19.694 -15.595 1.00 92.69 225 PHE A CA 1
ATOM 1764 C C . PHE A 1 225 ? 20.834 -20.188 -16.999 1.00 92.69 225 PHE A C 1
ATOM 1766 O O . PHE A 1 225 ? 20.721 -21.398 -17.200 1.00 92.69 225 PHE A O 1
ATOM 1773 N N . GLY A 1 226 ? 20.592 -19.297 -17.967 1.00 92.50 226 GLY A N 1
ATOM 1774 C CA . GLY A 1 226 ? 20.206 -19.638 -19.345 1.00 92.50 226 GLY A CA 1
ATOM 1775 C C . GLY A 1 226 ? 18.773 -20.167 -19.530 1.00 92.50 226 GLY A C 1
ATOM 1776 O O . GLY A 1 226 ? 18.023 -19.620 -20.335 1.00 92.50 226 GLY A O 1
ATOM 1777 N N . ASP A 1 227 ? 18.359 -21.208 -18.799 1.00 91.62 227 ASP A N 1
ATOM 1778 C CA . ASP A 1 227 ? 17.011 -21.795 -18.919 1.00 91.62 227 ASP A CA 1
ATOM 1779 C C . ASP A 1 227 ? 15.971 -21.045 -18.069 1.00 91.62 227 ASP A C 1
ATOM 1781 O O . ASP A 1 227 ? 15.509 -21.514 -17.022 1.00 91.62 227 ASP A O 1
ATOM 1785 N N . VAL A 1 228 ? 15.630 -19.835 -18.524 1.00 95.94 228 VAL A N 1
ATOM 1786 C CA . VAL A 1 228 ? 14.685 -18.937 -17.851 1.00 95.94 228 VAL A CA 1
ATOM 1787 C C . VAL A 1 228 ? 13.595 -18.451 -18.810 1.00 95.94 228 VAL A C 1
ATOM 1789 O O . VAL A 1 228 ? 13.854 -18.087 -19.961 1.00 95.94 228 VAL A O 1
ATOM 1792 N N . GLY A 1 229 ? 12.360 -18.419 -18.313 1.00 95.38 229 GLY A N 1
ATOM 1793 C CA . GLY A 1 229 ? 11.183 -17.846 -18.961 1.00 95.38 229 GLY A CA 1
ATOM 1794 C C . GLY A 1 229 ? 10.610 -16.654 -18.194 1.00 95.38 229 GLY A C 1
ATOM 1795 O O . GLY A 1 229 ? 10.907 -16.443 -17.017 1.00 95.38 229 GLY A O 1
ATOM 1796 N N . LEU A 1 230 ? 9.763 -15.879 -18.870 1.00 93.31 230 LEU A N 1
ATOM 1797 C CA . LEU A 1 230 ? 9.059 -14.715 -18.330 1.00 93.31 230 LEU A CA 1
ATOM 1798 C C . LEU A 1 230 ? 7.561 -14.848 -18.609 1.00 93.31 230 LEU A C 1
ATOM 1800 O O . LEU A 1 230 ? 7.170 -15.027 -19.760 1.00 93.31 230 LEU A O 1
ATOM 1804 N N . MET A 1 231 ? 6.716 -14.702 -17.589 1.00 89.56 231 MET A N 1
ATOM 1805 C CA . MET A 1 231 ? 5.258 -14.676 -17.741 1.00 89.56 231 MET A CA 1
ATOM 1806 C C . MET A 1 231 ? 4.659 -13.462 -17.020 1.00 89.56 231 MET A C 1
ATOM 1808 O O . MET A 1 231 ? 4.582 -13.403 -15.795 1.00 89.56 231 MET A O 1
ATOM 1812 N N . THR A 1 232 ? 4.214 -12.475 -17.793 1.00 85.94 232 THR A N 1
ATOM 1813 C CA . THR A 1 232 ? 3.530 -11.268 -17.305 1.00 85.94 232 THR A CA 1
ATOM 1814 C C . THR A 1 232 ? 2.225 -11.065 -18.074 1.00 85.94 232 THR A C 1
ATOM 1816 O O . THR A 1 232 ? 2.046 -11.625 -19.153 1.00 85.94 232 THR A O 1
ATOM 1819 N N . GLY A 1 233 ? 1.329 -10.210 -17.569 1.00 72.19 233 GLY A N 1
ATOM 1820 C CA . GLY A 1 233 ? 0.094 -9.853 -18.290 1.00 72.19 233 GLY A CA 1
ATOM 1821 C C . GLY A 1 233 ? 0.307 -9.149 -19.643 1.00 72.19 233 GLY A C 1
ATOM 1822 O O . GLY A 1 233 ? -0.624 -9.085 -20.440 1.00 72.19 233 GLY A O 1
ATOM 1823 N N . ASP A 1 234 ? 1.519 -8.647 -19.917 1.00 67.88 234 ASP A N 1
ATOM 1824 C CA . ASP A 1 234 ? 1.846 -7.947 -21.170 1.00 67.88 234 ASP A CA 1
ATOM 1825 C C . ASP A 1 234 ? 2.624 -8.841 -22.153 1.00 67.88 234 ASP A C 1
ATOM 1827 O O . ASP A 1 234 ? 2.443 -8.735 -23.365 1.00 67.88 234 ASP A O 1
ATOM 1831 N N . VAL A 1 235 ? 3.513 -9.697 -21.634 1.00 73.69 235 VAL A N 1
ATOM 1832 C CA . VAL A 1 235 ? 4.519 -10.458 -22.394 1.00 73.69 235 VAL A CA 1
ATOM 1833 C C . VAL A 1 235 ? 4.734 -11.840 -21.770 1.00 73.69 235 VAL A C 1
ATOM 1835 O O . VAL A 1 235 ? 4.916 -11.956 -20.556 1.00 73.69 235 VAL A O 1
ATOM 1838 N N . THR A 1 236 ? 4.775 -12.874 -22.615 1.00 84.75 236 THR A N 1
ATOM 1839 C CA . THR A 1 236 ? 5.165 -14.251 -22.268 1.00 84.75 236 THR A CA 1
ATOM 1840 C C . THR A 1 236 ? 6.317 -14.704 -23.170 1.00 84.75 236 THR A C 1
ATOM 1842 O O . THR A 1 236 ? 6.203 -14.616 -24.389 1.00 84.75 236 THR A O 1
ATOM 1845 N N . ILE A 1 237 ? 7.418 -15.178 -22.580 1.00 88.12 237 ILE A N 1
ATOM 1846 C CA . ILE A 1 237 ? 8.634 -15.660 -23.260 1.00 88.12 237 ILE A CA 1
ATOM 1847 C C . ILE A 1 237 ? 9.054 -16.985 -22.612 1.00 88.12 237 ILE A C 1
ATOM 1849 O O . ILE A 1 237 ? 9.104 -17.070 -21.388 1.00 88.12 237 ILE A O 1
ATOM 1853 N N . ASN A 1 238 ? 9.373 -17.999 -23.424 1.00 91.75 238 ASN A N 1
ATOM 1854 C CA . ASN A 1 238 ? 9.820 -19.333 -22.989 1.00 91.75 238 ASN A CA 1
ATOM 1855 C C . ASN A 1 238 ? 9.021 -19.923 -21.789 1.00 91.75 238 ASN A C 1
ATOM 1857 O O . ASN A 1 238 ? 9.607 -20.240 -20.754 1.00 91.75 238 ASN A O 1
ATOM 1861 N N . PRO A 1 239 ? 7.686 -20.106 -21.894 1.00 92.00 239 PRO A N 1
ATOM 1862 C CA . PRO A 1 239 ? 6.872 -20.708 -20.821 1.00 92.00 239 PRO A CA 1
ATOM 1863 C C . PRO A 1 239 ? 7.213 -22.192 -20.550 1.00 92.00 239 PRO A C 1
ATOM 1865 O O . PRO A 1 239 ? 6.733 -22.794 -19.590 1.00 92.00 239 PRO A O 1
ATOM 1868 N N . THR A 1 240 ? 8.047 -22.787 -21.401 1.00 92.00 240 THR A N 1
ATOM 1869 C CA . THR A 1 240 ? 8.623 -24.133 -21.294 1.00 92.00 240 THR A CA 1
ATOM 1870 C C . THR A 1 240 ? 9.871 -24.218 -20.409 1.00 92.00 240 THR A C 1
ATOM 1872 O O . THR A 1 240 ? 10.287 -25.328 -20.102 1.00 92.00 240 THR A O 1
ATOM 1875 N N . ALA A 1 241 ? 10.445 -23.092 -19.966 1.00 94.75 241 ALA A N 1
ATOM 1876 C CA . ALA A 1 241 ? 11.673 -23.065 -19.164 1.00 94.75 241 ALA A CA 1
ATOM 1877 C C . ALA A 1 241 ? 11.552 -23.768 -17.801 1.00 94.75 241 ALA A C 1
ATOM 1879 O O . ALA A 1 241 ? 10.477 -23.775 -17.188 1.00 94.75 241 ALA A O 1
ATOM 1880 N N . SER A 1 242 ? 12.663 -24.276 -17.264 1.00 95.19 242 SER A N 1
ATOM 1881 C CA . SER A 1 242 ? 12.695 -24.837 -15.904 1.00 95.19 242 SER A CA 1
ATOM 1882 C C . SER A 1 242 ? 12.540 -23.761 -14.821 1.00 95.19 242 SER A C 1
ATOM 1884 O O . SER A 1 242 ? 11.881 -24.003 -13.809 1.00 95.19 242 SER A O 1
ATOM 1886 N N . CYS A 1 243 ? 13.093 -22.561 -15.037 1.00 96.94 243 CYS A N 1
ATOM 1887 C CA . CYS A 1 243 ? 12.889 -21.393 -14.178 1.00 96.94 243 CYS A CA 1
ATOM 1888 C C . CYS A 1 243 ? 11.895 -20.413 -14.822 1.00 96.94 243 CYS A C 1
ATOM 1890 O O . CYS A 1 243 ? 12.110 -19.960 -15.946 1.00 96.94 243 CYS A O 1
ATOM 1892 N N . LEU A 1 244 ? 10.817 -20.049 -14.122 1.00 96.94 244 LEU A N 1
ATOM 1893 C CA . LEU A 1 244 ? 9.805 -19.105 -14.618 1.00 96.94 244 LEU A CA 1
ATOM 1894 C C . LEU A 1 244 ? 9.715 -17.864 -13.725 1.00 96.94 244 LEU A C 1
ATOM 1896 O O . LEU A 1 244 ? 9.247 -17.933 -12.588 1.00 96.94 244 LEU A O 1
ATOM 1900 N N . VAL A 1 245 ? 10.104 -16.706 -14.259 1.00 96.50 245 VAL A N 1
ATOM 1901 C CA . VAL A 1 245 ? 9.914 -15.402 -13.611 1.00 96.50 245 VAL A CA 1
ATOM 1902 C C . VAL A 1 245 ? 8.528 -14.860 -13.956 1.00 96.50 245 VAL A C 1
ATOM 1904 O O . VAL A 1 245 ? 8.174 -14.758 -15.130 1.00 96.50 245 VAL A O 1
ATOM 1907 N N . MET A 1 246 ? 7.724 -14.491 -12.957 1.00 95.06 246 MET A N 1
ATOM 1908 C CA . MET A 1 246 ? 6.365 -13.986 -13.185 1.00 95.06 246 MET A CA 1
ATOM 1909 C C . MET A 1 246 ? 5.880 -12.975 -12.137 1.00 95.06 246 MET A C 1
ATOM 1911 O O . MET A 1 246 ? 6.507 -12.753 -11.098 1.00 95.06 246 MET A O 1
ATOM 1915 N N . THR A 1 247 ? 4.743 -12.339 -12.422 1.00 92.88 247 THR A N 1
ATOM 1916 C CA . THR A 1 247 ? 3.986 -11.532 -11.449 1.00 92.88 247 THR A CA 1
ATOM 1917 C C . THR A 1 247 ? 2.970 -12.390 -10.698 1.00 92.88 247 THR A C 1
ATOM 1919 O O . THR A 1 247 ? 2.381 -13.296 -11.288 1.00 92.88 247 THR A O 1
ATOM 1922 N N . THR A 1 248 ? 2.708 -12.082 -9.426 1.00 92.56 248 THR A N 1
ATOM 1923 C CA . THR A 1 248 ? 1.807 -12.854 -8.546 1.00 92.56 248 THR A CA 1
ATOM 1924 C C . THR A 1 248 ? 0.403 -13.049 -9.138 1.00 92.56 248 THR A C 1
ATOM 1926 O O . THR A 1 248 ? -0.155 -14.140 -9.056 1.00 92.56 248 THR A O 1
ATOM 1929 N N . GLU A 1 249 ? -0.137 -12.051 -9.847 1.00 90.12 249 GLU A N 1
ATOM 1930 C CA . GLU A 1 249 ? -1.421 -12.146 -10.559 1.00 90.12 249 GLU A CA 1
ATOM 1931 C C . GLU A 1 249 ? -1.460 -13.260 -11.622 1.00 90.12 249 GLU A C 1
ATOM 1933 O O . GLU A 1 249 ? -2.522 -13.837 -11.870 1.00 90.12 249 GLU A O 1
ATOM 1938 N N . ILE A 1 250 ? -0.323 -13.575 -12.254 1.00 90.94 250 ILE A N 1
ATOM 1939 C CA . ILE A 1 250 ? -0.218 -14.637 -13.263 1.00 90.94 250 ILE A CA 1
ATOM 1940 C C . ILE A 1 250 ? -0.181 -16.006 -12.588 1.00 90.94 250 ILE A C 1
ATOM 1942 O O . ILE A 1 250 ? -0.905 -16.896 -13.029 1.00 90.94 250 ILE A O 1
ATOM 1946 N N . LEU A 1 251 ? 0.557 -16.154 -11.481 1.00 94.25 251 LEU A N 1
ATOM 1947 C CA . LEU A 1 251 ? 0.553 -17.393 -10.696 1.00 94.25 251 LEU A CA 1
ATOM 1948 C C . LEU A 1 251 ? -0.860 -17.711 -10.180 1.00 94.25 251 LEU A C 1
ATOM 1950 O O . LEU A 1 251 ? -1.362 -18.810 -10.411 1.00 94.25 251 LEU A O 1
ATOM 1954 N N . ARG A 1 252 ? -1.555 -16.719 -9.607 1.00 91.94 252 ARG A N 1
ATOM 1955 C CA . ARG A 1 252 ? -2.977 -16.825 -9.237 1.00 91.94 252 ARG A CA 1
ATOM 1956 C C . ARG A 1 252 ? -3.854 -17.288 -10.404 1.00 91.94 252 ARG A C 1
ATOM 1958 O O . ARG A 1 252 ? -4.649 -18.214 -10.270 1.00 91.94 252 ARG A O 1
ATOM 1965 N N . SER A 1 253 ? -3.694 -16.658 -11.568 1.00 88.06 253 SER A N 1
ATOM 1966 C CA . SER A 1 253 ? -4.478 -16.981 -12.768 1.00 88.06 253 SER A CA 1
ATOM 1967 C C . SER A 1 253 ? -4.186 -18.388 -13.305 1.00 88.06 253 SER A C 1
ATOM 1969 O O . SER A 1 253 ? -5.075 -19.026 -13.867 1.00 88.06 253 SER A O 1
ATOM 1971 N N . MET A 1 254 ? -2.962 -18.894 -13.124 1.00 89.31 254 MET A N 1
ATOM 1972 C CA . MET A 1 254 ? -2.581 -20.272 -13.450 1.00 89.31 254 MET A CA 1
ATOM 1973 C C . MET A 1 254 ? -3.181 -21.286 -12.468 1.00 89.31 254 MET A C 1
ATOM 1975 O O . MET A 1 254 ? -3.605 -22.355 -12.909 1.00 89.31 254 MET A O 1
ATOM 1979 N N . LEU A 1 255 ? -3.276 -20.944 -11.178 1.00 91.12 255 LEU A N 1
ATOM 1980 C CA . LEU A 1 255 ? -3.921 -21.767 -10.149 1.00 91.12 255 LEU A CA 1
ATOM 1981 C C . LEU A 1 255 ? -5.434 -21.892 -10.404 1.00 91.12 255 LEU A C 1
ATOM 1983 O O . LEU A 1 255 ? -5.931 -23.008 -10.541 1.00 91.12 255 LEU A O 1
ATOM 1987 N N . TYR A 1 256 ? -6.152 -20.779 -10.615 1.00 87.50 256 TYR A N 1
ATOM 1988 C CA . TYR A 1 256 ? -7.589 -20.796 -10.959 1.00 87.50 256 TYR A CA 1
ATOM 1989 C C . TYR A 1 256 ? -7.939 -21.482 -12.285 1.00 87.50 256 TYR A C 1
ATOM 1991 O O . TYR A 1 256 ? -9.103 -21.814 -12.517 1.00 87.50 256 TYR A O 1
ATOM 1999 N N . ARG A 1 257 ? -6.961 -21.649 -13.180 1.00 84.62 257 ARG A N 1
ATOM 2000 C CA . ARG A 1 257 ? -7.118 -22.364 -14.455 1.00 84.62 257 ARG A CA 1
ATOM 2001 C C . ARG A 1 257 ? -6.579 -23.799 -14.407 1.00 84.62 257 ARG A C 1
ATOM 2003 O O . ARG A 1 257 ? -6.616 -24.475 -15.429 1.00 84.62 257 ARG A O 1
ATOM 2010 N N . GLY A 1 258 ? -6.084 -24.267 -13.256 1.00 84.69 258 GLY A N 1
ATOM 2011 C CA . GLY A 1 258 ? -5.578 -25.633 -13.080 1.00 84.69 258 GLY A CA 1
ATOM 2012 C C . GLY A 1 258 ? -4.368 -25.975 -13.958 1.00 84.69 258 GLY A C 1
ATOM 2013 O O . GLY A 1 258 ? -4.255 -27.109 -14.420 1.00 84.69 258 GLY A O 1
ATOM 2014 N N . SER A 1 259 ? -3.492 -24.999 -14.231 1.00 87.06 259 SER A N 1
ATOM 2015 C CA . SER A 1 259 ? -2.378 -25.143 -15.181 1.00 87.06 259 SER A CA 1
ATOM 2016 C C . SER A 1 259 ? -1.447 -26.308 -14.830 1.00 87.06 259 SER A C 1
ATOM 2018 O O . SER A 1 259 ? -0.937 -26.394 -13.712 1.00 87.06 259 SER A O 1
ATOM 2020 N N . GLU A 1 260 ? -1.167 -27.178 -15.806 1.00 87.38 260 GLU A N 1
ATOM 2021 C CA . GLU A 1 260 ? -0.391 -28.408 -15.589 1.00 87.38 260 GLU A CA 1
ATOM 2022 C C . GLU A 1 260 ? 1.053 -28.150 -15.136 1.00 87.38 260 GLU A C 1
ATOM 2024 O O . GLU A 1 260 ? 1.606 -28.969 -14.405 1.00 87.38 260 GLU A O 1
ATOM 2029 N N . ILE A 1 261 ? 1.612 -26.975 -15.461 1.00 89.25 261 ILE A N 1
ATOM 2030 C CA . ILE A 1 261 ? 2.925 -26.501 -14.983 1.00 89.25 261 ILE A CA 1
ATOM 2031 C C . ILE A 1 261 ? 3.022 -26.606 -13.451 1.00 89.25 261 ILE A C 1
ATOM 2033 O O . ILE A 1 261 ? 4.063 -26.982 -12.918 1.00 89.25 261 ILE A O 1
ATOM 2037 N N . MET A 1 262 ? 1.924 -26.361 -12.724 1.00 88.75 262 MET A N 1
ATOM 2038 C CA . MET A 1 262 ? 1.899 -26.418 -11.257 1.00 88.75 262 MET A CA 1
ATOM 2039 C C . MET A 1 262 ? 2.095 -27.829 -10.675 1.00 88.75 262 MET A C 1
ATOM 2041 O O . MET A 1 262 ? 2.257 -27.962 -9.465 1.00 88.75 262 MET A O 1
ATOM 2045 N N . ARG A 1 263 ? 2.102 -28.885 -11.504 1.00 88.12 263 ARG A N 1
ATOM 2046 C CA . ARG A 1 263 ? 2.436 -30.259 -11.085 1.00 88.12 263 ARG A CA 1
ATOM 2047 C C . ARG A 1 263 ? 3.946 -30.531 -11.052 1.00 88.12 263 ARG A C 1
ATOM 2049 O O . ARG A 1 263 ? 4.361 -31.502 -10.430 1.00 88.12 263 ARG A O 1
ATOM 2056 N N . GLU A 1 264 ? 4.741 -29.702 -11.728 1.00 90.25 264 GLU A N 1
ATOM 2057 C CA . GLU A 1 264 ? 6.190 -29.878 -11.934 1.00 90.25 264 GLU A CA 1
ATOM 2058 C C . GLU A 1 264 ? 7.042 -28.954 -11.044 1.00 90.25 264 GLU A C 1
ATOM 2060 O O . GLU A 1 264 ? 8.266 -29.095 -10.969 1.00 90.25 264 GLU A O 1
ATOM 2065 N N . VAL A 1 265 ? 6.397 -27.981 -10.394 1.00 94.88 265 VAL A N 1
ATOM 2066 C CA . VAL A 1 265 ? 7.034 -26.976 -9.540 1.00 94.88 265 VAL A CA 1
ATOM 2067 C C . VAL A 1 265 ? 7.308 -27.560 -8.158 1.00 94.88 265 VAL A C 1
ATOM 2069 O O . VAL A 1 265 ? 6.377 -27.959 -7.461 1.00 94.88 265 VAL A O 1
ATOM 2072 N N . ALA A 1 266 ? 8.577 -27.563 -7.747 1.00 95.62 266 ALA A N 1
ATOM 2073 C CA . ALA A 1 266 ? 8.980 -27.926 -6.386 1.00 95.62 266 ALA A CA 1
ATOM 2074 C C . ALA A 1 266 ? 9.152 -26.696 -5.482 1.00 95.62 266 ALA A C 1
ATOM 2076 O O . ALA A 1 266 ? 8.845 -26.760 -4.294 1.00 95.62 266 ALA A O 1
ATOM 2077 N N . TRP A 1 267 ? 9.601 -25.570 -6.047 1.00 97.56 267 TRP A N 1
ATOM 2078 C CA . TRP A 1 267 ? 9.913 -24.348 -5.303 1.00 97.56 267 TRP A CA 1
ATOM 2079 C C . TRP A 1 267 ? 9.207 -23.118 -5.879 1.00 97.56 267 TRP A C 1
ATOM 2081 O O . TRP A 1 267 ? 9.235 -22.882 -7.091 1.00 97.56 267 TRP A O 1
ATOM 2091 N N . VAL A 1 268 ? 8.644 -22.284 -5.001 1.00 97.88 268 VAL A N 1
ATOM 2092 C CA . VAL A 1 268 ? 8.181 -20.931 -5.346 1.00 97.88 268 VAL A CA 1
ATOM 2093 C C . VAL A 1 268 ? 8.908 -19.904 -4.479 1.00 97.88 268 VAL A C 1
ATOM 2095 O O . VAL A 1 268 ? 8.821 -19.911 -3.251 1.00 97.88 268 VAL A O 1
ATOM 2098 N N . VAL A 1 269 ? 9.624 -18.993 -5.134 1.00 97.69 269 VAL A N 1
ATOM 2099 C CA . VAL A 1 269 ? 10.224 -17.816 -4.507 1.00 97.69 269 VAL A CA 1
ATOM 2100 C C . VAL A 1 269 ? 9.208 -16.674 -4.526 1.00 97.69 269 VAL A C 1
ATOM 2102 O O . VAL A 1 269 ? 8.629 -16.354 -5.568 1.00 97.69 269 VAL A O 1
ATOM 2105 N N . PHE A 1 270 ? 9.023 -16.040 -3.374 1.00 96.31 270 PHE A N 1
ATOM 2106 C CA . PHE A 1 270 ? 8.142 -14.897 -3.158 1.00 96.31 270 PHE A CA 1
ATOM 2107 C C . PHE A 1 270 ? 8.979 -13.672 -2.789 1.00 96.31 270 PHE A C 1
ATOM 2109 O O . PHE A 1 270 ? 9.305 -13.467 -1.617 1.00 96.31 270 PHE A O 1
ATOM 2116 N N . ASP A 1 271 ? 9.369 -12.878 -3.793 1.00 93.12 271 ASP A N 1
ATOM 2117 C CA . ASP A 1 271 ? 10.192 -11.688 -3.567 1.00 93.12 271 ASP A CA 1
ATOM 2118 C C . ASP A 1 271 ? 9.375 -10.512 -3.021 1.00 93.12 271 ASP A C 1
ATOM 2120 O O . ASP A 1 271 ? 8.265 -10.238 -3.470 1.00 93.12 271 ASP A O 1
ATOM 2124 N N . GLU A 1 272 ? 9.940 -9.803 -2.047 1.00 89.69 272 GLU A N 1
ATOM 2125 C CA . GLU A 1 272 ? 9.304 -8.712 -1.303 1.00 89.69 272 GLU A CA 1
ATOM 2126 C C . GLU A 1 272 ? 7.888 -9.067 -0.758 1.00 89.69 272 GLU A C 1
ATOM 2128 O O . GLU A 1 272 ? 6.967 -8.260 -0.818 1.00 89.69 272 GLU A O 1
ATOM 2133 N N . VAL A 1 273 ? 7.698 -10.244 -0.139 1.00 91.81 273 VAL A N 1
ATOM 2134 C CA . VAL A 1 273 ? 6.390 -10.763 0.361 1.00 91.81 273 VAL A CA 1
ATOM 2135 C C . VAL A 1 273 ? 5.588 -9.793 1.254 1.00 91.81 273 VAL A C 1
ATOM 2137 O O . VAL A 1 273 ? 4.363 -9.861 1.341 1.00 91.81 273 VAL A O 1
ATOM 2140 N N . HIS A 1 274 ? 6.255 -8.826 1.889 1.00 89.38 274 HIS A N 1
ATOM 2141 C CA . HIS A 1 274 ? 5.626 -7.777 2.695 1.00 89.38 274 HIS A CA 1
ATOM 2142 C C . HIS A 1 274 ? 4.653 -6.859 1.918 1.00 89.38 274 HIS A C 1
ATOM 2144 O O . HIS A 1 274 ? 3.906 -6.115 2.554 1.00 89.38 274 HIS A O 1
ATOM 2150 N N . TYR A 1 275 ? 4.586 -6.950 0.582 1.00 86.19 275 TYR A N 1
ATOM 2151 C CA . TYR A 1 275 ? 3.509 -6.351 -0.226 1.00 86.19 275 TYR A CA 1
ATOM 2152 C C . TYR A 1 275 ? 2.123 -6.979 0.020 1.00 86.19 275 TYR A C 1
ATOM 2154 O O . TYR A 1 275 ? 1.125 -6.390 -0.382 1.00 86.19 275 TYR A O 1
ATOM 2162 N N . MET A 1 276 ? 2.016 -8.091 0.762 1.00 89.75 276 MET A N 1
ATOM 2163 C CA . MET A 1 276 ? 0.732 -8.640 1.237 1.00 89.75 276 MET A CA 1
ATOM 2164 C C . MET A 1 276 ? -0.072 -7.659 2.132 1.00 89.75 276 MET A C 1
ATOM 2166 O O . MET A 1 276 ? -1.266 -7.847 2.344 1.00 89.75 276 MET A O 1
ATOM 2170 N N . ARG A 1 277 ? 0.560 -6.573 2.609 1.00 87.25 277 ARG A N 1
ATOM 2171 C CA . ARG A 1 277 ? -0.078 -5.445 3.326 1.00 87.25 277 ARG A CA 1
ATOM 2172 C C . ARG A 1 277 ? -0.839 -4.471 2.420 1.00 87.25 277 ARG A C 1
ATOM 2174 O O . ARG A 1 277 ? -1.539 -3.593 2.923 1.00 87.25 277 ARG A O 1
ATOM 2181 N N . ASP A 1 278 ? -0.618 -4.531 1.107 1.00 85.31 278 ASP A N 1
ATOM 2182 C CA . ASP A 1 278 ? -1.203 -3.588 0.156 1.00 85.31 278 ASP A CA 1
ATOM 2183 C C . ASP A 1 278 ? -2.729 -3.755 0.106 1.00 85.31 278 ASP A C 1
ATOM 2185 O O . ASP A 1 278 ? -3.235 -4.860 -0.082 1.00 85.31 278 ASP A O 1
ATOM 2189 N N . LYS A 1 279 ? -3.475 -2.658 0.272 1.00 81.38 279 LYS A N 1
ATOM 2190 C CA . LYS A 1 279 ? -4.940 -2.708 0.411 1.00 81.38 279 LYS A CA 1
ATOM 2191 C C . LYS A 1 279 ? -5.675 -3.171 -0.849 1.00 81.38 279 LYS A C 1
ATOM 2193 O O . LYS A 1 279 ? -6.805 -3.630 -0.731 1.00 81.38 279 LYS A O 1
ATOM 2198 N N . GLU A 1 280 ? -5.067 -3.046 -2.027 1.00 78.25 280 GLU A N 1
ATOM 2199 C CA . GLU A 1 280 ? -5.674 -3.444 -3.302 1.00 78.25 280 GLU A CA 1
ATOM 2200 C C . GLU A 1 280 ? -5.117 -4.789 -3.789 1.00 78.25 280 GLU A C 1
ATOM 2202 O O . GLU A 1 280 ? -5.861 -5.627 -4.292 1.00 78.25 280 GLU A O 1
ATOM 2207 N N . ARG A 1 281 ? -3.807 -5.015 -3.629 1.00 84.69 281 ARG A N 1
ATOM 2208 C CA . ARG A 1 281 ? -3.093 -6.169 -4.202 1.00 84.69 281 ARG A CA 1
ATOM 2209 C C . ARG A 1 281 ? -2.651 -7.212 -3.183 1.00 84.69 281 ARG A C 1
ATOM 2211 O O . ARG A 1 281 ? -2.302 -8.317 -3.586 1.00 84.69 281 ARG A O 1
ATOM 2218 N N . GLY A 1 282 ? -2.683 -6.915 -1.886 1.00 89.81 282 GLY A N 1
ATOM 2219 C CA . GLY A 1 282 ? -2.247 -7.839 -0.837 1.00 89.81 282 GLY A CA 1
ATOM 2220 C C . GLY A 1 282 ? -3.071 -9.127 -0.795 1.00 89.81 282 GLY A C 1
ATOM 2221 O O . GLY A 1 282 ? -2.510 -10.212 -0.657 1.00 89.81 282 GLY A O 1
ATOM 2222 N N . VAL A 1 283 ? -4.376 -9.019 -1.069 1.00 91.38 283 VAL A N 1
ATOM 2223 C CA . VAL A 1 283 ? -5.286 -10.163 -1.235 1.00 91.38 283 VAL A CA 1
ATOM 2224 C C . VAL A 1 283 ? -4.787 -11.177 -2.276 1.00 91.38 283 VAL A C 1
ATOM 2226 O O . VAL A 1 283 ? -4.868 -12.375 -2.033 1.00 91.38 283 VAL A O 1
ATOM 2229 N N . VAL A 1 284 ? -4.176 -10.724 -3.381 1.00 91.69 284 VAL A N 1
ATOM 2230 C CA . VAL A 1 284 ? -3.648 -11.595 -4.452 1.00 91.69 284 VAL A CA 1
ATOM 2231 C C . VAL A 1 284 ? -2.538 -12.509 -3.929 1.00 91.69 284 VAL A C 1
ATOM 2233 O O . VAL A 1 284 ? -2.430 -13.650 -4.371 1.00 91.69 284 VAL A O 1
ATOM 2236 N N . TRP A 1 285 ? -1.713 -12.027 -2.996 1.00 93.44 285 TRP A N 1
ATOM 2237 C CA . TRP A 1 285 ? -0.619 -12.803 -2.403 1.00 93.44 285 TRP A CA 1
ATOM 2238 C C . TRP A 1 285 ? -1.154 -13.899 -1.491 1.00 93.44 285 TRP A C 1
ATOM 2240 O O . TRP A 1 285 ? -0.808 -15.064 -1.664 1.00 93.44 285 TRP A O 1
ATOM 2250 N N . GLU A 1 286 ? -2.031 -13.526 -0.565 1.00 94.06 286 GLU A N 1
ATOM 2251 C CA . GLU A 1 286 ? -2.624 -14.432 0.418 1.00 94.06 286 GLU A CA 1
ATOM 2252 C C . GLU A 1 286 ? -3.439 -15.546 -0.258 1.00 94.06 286 GLU A C 1
ATOM 2254 O O . GLU A 1 286 ? -3.249 -16.728 0.016 1.00 94.06 286 GLU A O 1
ATOM 2259 N N . GLU A 1 287 ? -4.255 -15.167 -1.241 1.00 92.62 287 GLU A N 1
ATOM 2260 C CA . GLU A 1 287 ? -5.040 -16.064 -2.087 1.00 92.62 287 GLU A CA 1
ATOM 2261 C C . GLU A 1 287 ? -4.156 -17.032 -2.901 1.00 92.62 287 GLU A C 1
ATOM 2263 O O . GLU A 1 287 ? -4.441 -18.227 -2.981 1.00 92.62 287 GLU A O 1
ATOM 2268 N N . THR A 1 288 ? -3.043 -16.543 -3.466 1.00 94.19 288 THR A N 1
ATOM 2269 C CA . THR A 1 288 ? -2.072 -17.380 -4.198 1.00 94.19 288 THR A CA 1
ATOM 2270 C C . THR A 1 288 ? -1.417 -18.416 -3.287 1.00 94.19 288 THR A C 1
ATOM 2272 O O . THR A 1 288 ? -1.201 -19.546 -3.717 1.00 94.19 288 THR A O 1
ATOM 2275 N N . LEU A 1 289 ? -1.109 -18.049 -2.040 1.00 95.12 289 LEU A N 1
ATOM 2276 C CA . LEU A 1 289 ? -0.507 -18.953 -1.059 1.00 95.12 289 LEU A CA 1
ATOM 2277 C C . LEU A 1 289 ? -1.485 -20.058 -0.652 1.00 95.12 289 LEU A C 1
ATOM 2279 O O . LEU A 1 289 ? -1.141 -21.230 -0.750 1.00 95.12 289 LEU A O 1
ATOM 2283 N N . ILE A 1 290 ? -2.729 -19.715 -0.312 1.00 94.12 290 ILE A N 1
ATOM 2284 C CA . ILE A 1 290 ? -3.753 -20.694 0.097 1.00 94.12 290 ILE A CA 1
ATOM 2285 C C . ILE A 1 290 ? -4.076 -21.700 -1.027 1.00 94.12 290 ILE A C 1
ATOM 2287 O O . ILE A 1 290 ? -4.348 -22.867 -0.748 1.00 94.12 290 ILE A O 1
ATOM 2291 N N . LEU A 1 291 ? -4.006 -21.280 -2.296 1.00 92.44 291 LEU A N 1
ATOM 2292 C CA . LEU A 1 291 ? -4.230 -22.148 -3.462 1.00 92.44 291 LEU A CA 1
ATOM 2293 C C . LEU A 1 291 ? -3.018 -23.023 -3.849 1.00 92.44 291 LEU A C 1
ATOM 2295 O O . LEU A 1 291 ? -3.156 -23.898 -4.708 1.00 92.44 291 LEU A O 1
ATOM 2299 N N . LEU A 1 292 ? -1.830 -22.809 -3.269 1.00 93.94 292 LEU A N 1
ATOM 2300 C CA . LEU A 1 292 ? -0.629 -23.578 -3.613 1.00 93.94 292 LEU A CA 1
ATOM 2301 C C . LEU A 1 292 ? -0.602 -24.959 -2.943 1.00 93.94 292 LEU A C 1
ATOM 2303 O O . LEU A 1 292 ? -0.900 -25.134 -1.762 1.00 93.94 292 LEU A O 1
ATOM 2307 N N . SER A 1 293 ? -0.188 -25.964 -3.716 1.00 91.62 293 SER A N 1
ATOM 2308 C CA . SER A 1 293 ? -0.104 -27.353 -3.257 1.00 91.62 293 SER A CA 1
ATOM 2309 C C . SER A 1 293 ? 0.841 -27.501 -2.063 1.00 91.62 293 SER A C 1
ATOM 2311 O O . SER A 1 293 ? 1.970 -27.017 -2.096 1.00 91.62 293 SER A O 1
ATOM 2313 N N . HIS A 1 294 ? 0.428 -28.262 -1.046 1.00 91.12 294 HIS A N 1
ATOM 2314 C CA . HIS A 1 294 ? 1.230 -28.570 0.148 1.00 91.12 294 HIS A CA 1
ATOM 2315 C C . HIS A 1 294 ? 2.579 -29.271 -0.148 1.00 91.12 294 HIS A C 1
ATOM 2317 O O . HIS A 1 294 ? 3.401 -29.407 0.750 1.00 91.12 294 HIS A O 1
ATOM 2323 N N . LYS A 1 295 ? 2.808 -29.732 -1.389 1.00 92.00 295 LYS A N 1
ATOM 2324 C CA . LYS A 1 295 ? 4.082 -30.317 -1.853 1.00 92.00 295 LYS A CA 1
ATOM 2325 C C . LYS A 1 295 ? 5.124 -29.286 -2.309 1.00 92.00 295 LYS A C 1
ATOM 2327 O O . LYS A 1 295 ? 6.231 -29.680 -2.654 1.00 92.00 295 LYS A O 1
ATOM 2332 N N . VAL A 1 296 ? 4.751 -28.012 -2.406 1.00 95.31 296 VAL A N 1
ATOM 2333 C CA . VAL A 1 296 ? 5.632 -26.931 -2.863 1.00 95.31 296 VAL A CA 1
ATOM 2334 C C . VAL A 1 296 ? 6.337 -26.318 -1.659 1.00 95.31 296 VAL A C 1
ATOM 2336 O O . VAL A 1 296 ? 5.690 -26.021 -0.656 1.00 95.31 296 VAL A O 1
ATOM 2339 N N . HIS A 1 297 ? 7.642 -26.095 -1.768 1.00 96.75 297 HIS A N 1
ATOM 2340 C CA . HIS A 1 297 ? 8.438 -25.393 -0.765 1.00 96.75 297 HIS A CA 1
ATOM 2341 C C . HIS A 1 297 ? 8.629 -23.919 -1.142 1.00 96.75 297 HIS A C 1
ATOM 2343 O O . HIS A 1 297 ? 8.619 -23.541 -2.319 1.00 96.75 297 HIS A O 1
ATOM 2349 N N . PHE A 1 298 ? 8.802 -23.066 -0.135 1.00 97.69 298 PHE A N 1
ATOM 2350 C CA . PHE A 1 298 ? 8.735 -21.617 -0.293 1.00 97.69 298 PHE A CA 1
ATOM 2351 C C . PHE A 1 298 ? 10.001 -20.911 0.182 1.00 97.69 298 PHE A C 1
ATOM 2353 O O . PHE A 1 298 ? 10.544 -21.209 1.246 1.00 97.69 298 PHE A O 1
ATOM 2360 N N . VAL A 1 299 ? 10.426 -19.906 -0.586 1.00 98.06 299 VAL A N 1
ATOM 2361 C CA . VAL A 1 299 ? 11.454 -18.942 -0.170 1.00 98.06 299 VAL A CA 1
ATOM 2362 C C . VAL A 1 299 ? 10.835 -17.553 -0.184 1.00 98.06 299 VAL A C 1
ATOM 2364 O O . VAL A 1 299 ? 10.686 -16.937 -1.239 1.00 98.06 299 VAL A O 1
ATOM 2367 N N . PHE A 1 300 ? 10.463 -17.052 0.990 1.00 97.69 300 PHE A N 1
ATOM 2368 C CA . PHE A 1 300 ? 9.886 -15.722 1.145 1.00 97.69 300 PHE A CA 1
ATOM 2369 C C . PHE A 1 300 ? 10.995 -14.709 1.426 1.00 97.69 300 PHE A C 1
ATOM 2371 O O . PHE A 1 300 ? 11.682 -14.799 2.444 1.00 97.69 300 PHE A O 1
ATOM 2378 N N . LEU A 1 301 ? 11.164 -13.709 0.563 1.00 94.50 301 LEU A N 1
ATOM 2379 C CA . LEU A 1 301 ? 12.092 -12.606 0.805 1.00 94.50 301 LEU A CA 1
ATOM 2380 C C . LEU A 1 301 ? 11.295 -11.397 1.299 1.00 94.50 301 LEU A C 1
ATOM 2382 O O . LEU A 1 301 ? 10.391 -10.917 0.627 1.00 94.50 301 LEU A O 1
ATOM 2386 N N . SER A 1 302 ? 11.624 -10.874 2.477 1.00 91.69 302 SER A N 1
ATOM 2387 C CA . SER A 1 302 ? 10.887 -9.776 3.110 1.00 91.69 302 SER A CA 1
ATOM 2388 C C . SER A 1 302 ? 11.811 -8.629 3.504 1.00 91.69 302 SER A C 1
ATOM 2390 O O . SER A 1 302 ? 13.007 -8.821 3.711 1.00 91.69 302 SER A O 1
ATOM 2392 N N . ALA A 1 303 ? 11.265 -7.421 3.652 1.00 87.38 303 ALA A N 1
ATOM 2393 C CA . ALA A 1 303 ? 11.866 -6.418 4.526 1.00 87.38 303 ALA A CA 1
ATOM 2394 C C . ALA A 1 303 ? 11.882 -6.919 5.990 1.00 87.38 303 ALA A C 1
ATOM 2396 O O . ALA A 1 303 ? 11.296 -7.953 6.321 1.00 87.38 303 ALA A O 1
ATOM 2397 N N . THR A 1 304 ? 12.522 -6.174 6.888 1.00 87.38 304 THR A N 1
ATOM 2398 C CA . THR A 1 304 ? 12.418 -6.386 8.340 1.00 87.38 304 THR A CA 1
ATOM 2399 C C . THR A 1 304 ? 10.964 -6.220 8.792 1.00 87.38 304 THR A C 1
ATOM 2401 O O . THR A 1 304 ? 10.427 -5.115 8.704 1.00 87.38 304 THR A O 1
ATOM 2404 N N . ILE A 1 305 ? 10.331 -7.297 9.268 1.00 90.62 305 ILE A N 1
ATOM 2405 C CA . ILE A 1 305 ? 8.948 -7.302 9.774 1.00 90.62 305 ILE A CA 1
ATOM 2406 C C . ILE A 1 305 ? 8.916 -7.866 11.206 1.00 90.62 305 ILE A C 1
ATOM 2408 O O . ILE A 1 305 ? 9.608 -8.851 11.471 1.00 90.62 305 ILE A O 1
ATOM 2412 N N . PRO A 1 306 ? 8.156 -7.271 12.145 1.00 88.50 306 PRO A N 1
ATOM 2413 C CA . PRO A 1 306 ? 8.227 -7.644 13.561 1.00 88.50 306 PRO A CA 1
ATOM 2414 C C . PRO A 1 306 ? 7.533 -8.980 13.872 1.00 88.50 306 PRO A C 1
ATOM 2416 O O . PRO A 1 306 ? 7.995 -9.723 14.731 1.00 88.50 306 PRO A O 1
ATOM 2419 N N . ASN A 1 307 ? 6.453 -9.308 13.160 1.00 91.44 307 ASN A N 1
ATOM 2420 C CA . ASN A 1 307 ? 5.646 -10.520 13.329 1.00 91.44 307 ASN A CA 1
ATOM 2421 C C . ASN A 1 307 ? 5.996 -11.616 12.301 1.00 91.44 307 ASN A C 1
ATOM 2423 O O . ASN A 1 307 ? 5.126 -12.343 11.831 1.00 91.44 307 ASN A O 1
ATOM 2427 N N . ALA A 1 308 ? 7.280 -11.755 11.951 1.00 93.06 308 ALA A N 1
ATOM 2428 C CA . ALA A 1 308 ? 7.755 -12.790 11.023 1.00 93.06 308 ALA A CA 1
ATOM 2429 C C . ALA A 1 308 ? 7.379 -14.223 11.467 1.00 93.06 308 ALA A C 1
ATOM 2431 O O . ALA A 1 308 ? 7.082 -15.070 10.628 1.00 93.06 308 ALA A O 1
ATOM 2432 N N . MET A 1 309 ? 7.346 -14.470 12.782 1.00 93.56 309 MET A N 1
ATOM 2433 C CA . MET A 1 309 ? 6.944 -15.750 13.378 1.00 93.56 309 MET A CA 1
ATOM 2434 C C . MET A 1 309 ? 5.476 -16.099 13.085 1.00 93.56 309 MET A C 1
ATOM 2436 O O . MET A 1 309 ? 5.192 -17.209 12.656 1.00 93.56 309 MET A O 1
ATOM 2440 N N . GLU A 1 310 ? 4.563 -15.133 13.222 1.00 93.62 310 GLU A N 1
ATOM 2441 C CA . GLU A 1 310 ? 3.117 -15.306 12.995 1.00 93.62 310 GLU A CA 1
ATOM 2442 C C . GLU A 1 310 ? 2.811 -15.709 11.541 1.00 93.62 310 GLU A C 1
ATOM 2444 O O . GLU A 1 310 ? 1.969 -16.566 11.282 1.00 93.62 310 GLU A O 1
ATOM 2449 N N . PHE A 1 311 ? 3.549 -15.143 10.579 1.00 95.25 311 PHE A N 1
ATOM 2450 C CA . PHE A 1 311 ? 3.468 -15.548 9.174 1.00 95.25 311 PHE A CA 1
ATOM 2451 C C . PHE A 1 311 ? 3.963 -16.988 8.961 1.00 95.25 311 PHE A C 1
ATOM 2453 O O . PHE A 1 311 ? 3.332 -17.758 8.241 1.00 95.25 311 PHE A O 1
ATOM 2460 N N . ALA A 1 312 ? 5.071 -17.380 9.598 1.00 95.81 312 ALA A N 1
ATOM 2461 C CA . ALA A 1 312 ? 5.599 -18.740 9.488 1.00 95.81 312 ALA A CA 1
ATOM 2462 C C . ALA A 1 312 ? 4.690 -19.787 10.159 1.00 95.81 312 ALA A C 1
ATOM 2464 O O . ALA A 1 312 ? 4.520 -20.876 9.615 1.00 95.81 312 ALA A O 1
ATOM 2465 N N . GLU A 1 313 ? 4.059 -19.456 11.289 1.00 94.81 313 GLU A N 1
ATOM 2466 C CA . GLU A 1 313 ? 3.037 -20.290 11.938 1.00 94.81 313 GLU A CA 1
ATOM 2467 C C . GLU A 1 313 ? 1.813 -20.497 11.031 1.00 94.81 313 GLU A C 1
ATOM 2469 O O . GLU A 1 313 ? 1.313 -21.619 10.922 1.00 94.81 313 GLU A O 1
ATOM 2474 N N . TRP A 1 314 ? 1.365 -19.449 10.329 1.00 95.25 314 TRP A N 1
ATOM 2475 C CA . TRP A 1 314 ? 0.290 -19.539 9.337 1.00 95.25 314 TRP A CA 1
ATOM 2476 C C . TRP A 1 314 ? 0.662 -20.448 8.157 1.00 95.25 314 TRP A C 1
ATOM 2478 O O . TRP A 1 314 ? -0.074 -21.395 7.871 1.00 95.25 314 TRP A O 1
ATOM 2488 N N . ILE A 1 315 ? 1.827 -20.236 7.528 1.00 95.56 315 ILE A N 1
ATOM 2489 C CA . ILE A 1 315 ? 2.336 -21.090 6.437 1.00 95.56 315 ILE A CA 1
ATOM 2490 C C . ILE A 1 315 ? 2.462 -22.554 6.887 1.00 95.56 315 ILE A C 1
ATOM 2492 O O . ILE A 1 315 ? 2.021 -23.461 6.174 1.00 95.56 315 ILE A O 1
ATOM 2496 N N . ALA A 1 316 ? 3.006 -22.795 8.085 1.00 94.69 316 ALA A N 1
ATOM 2497 C CA . ALA A 1 316 ? 3.148 -24.138 8.641 1.00 94.69 316 ALA A CA 1
ATOM 2498 C C . ALA A 1 316 ? 1.791 -24.804 8.926 1.00 94.69 316 ALA A C 1
ATOM 2500 O O . ALA A 1 316 ? 1.645 -26.008 8.706 1.00 94.69 316 ALA A O 1
ATOM 2501 N N . LYS A 1 317 ? 0.777 -24.033 9.344 1.00 92.50 317 LYS A N 1
ATOM 2502 C CA . LYS A 1 317 ? -0.594 -24.524 9.529 1.00 92.50 317 LYS A CA 1
ATOM 2503 C C . LYS A 1 317 ? -1.255 -24.906 8.200 1.00 92.50 317 LYS A C 1
ATOM 2505 O O . LYS A 1 317 ? -1.764 -26.021 8.088 1.00 92.50 317 LYS A O 1
ATOM 2510 N N . ILE A 1 318 ? -1.255 -24.016 7.201 1.00 93.50 318 ILE A N 1
ATOM 2511 C CA . ILE A 1 318 ? -2.006 -24.241 5.950 1.00 93.50 318 ILE A CA 1
ATOM 2512 C C . ILE A 1 318 ? -1.325 -25.261 5.022 1.00 93.50 318 ILE A C 1
ATOM 2514 O O . ILE A 1 318 ? -2.016 -26.048 4.377 1.00 93.50 318 ILE A O 1
ATOM 2518 N N . HIS A 1 319 ? 0.014 -25.312 4.980 1.00 93.38 319 HIS A N 1
ATOM 2519 C CA . HIS A 1 319 ? 0.751 -26.261 4.129 1.00 93.38 319 HIS A CA 1
ATOM 2520 C C . HIS A 1 319 ? 1.279 -27.501 4.860 1.00 93.38 319 HIS A C 1
ATOM 2522 O O . HIS A 1 319 ? 1.782 -28.404 4.198 1.00 93.38 319 HIS A O 1
ATOM 2528 N N . LYS A 1 320 ? 1.157 -27.582 6.193 1.00 92.62 320 LYS A N 1
ATOM 2529 C CA . LYS A 1 320 ? 1.563 -28.748 7.007 1.00 92.62 320 LYS A CA 1
ATOM 2530 C C . LYS A 1 320 ? 3.032 -29.164 6.799 1.00 92.62 320 LYS A C 1
ATOM 2532 O O . LYS A 1 320 ? 3.369 -30.342 6.881 1.00 92.62 320 LYS A O 1
ATOM 2537 N N . GLN A 1 321 ? 3.900 -28.177 6.574 1.00 93.25 321 GLN A N 1
ATOM 2538 C CA . GLN A 1 321 ? 5.357 -28.303 6.438 1.00 93.25 321 GLN A CA 1
ATOM 2539 C C . GLN A 1 321 ? 6.062 -27.307 7.381 1.00 93.25 321 GLN A C 1
ATOM 2541 O O . GLN A 1 321 ? 5.441 -26.308 7.750 1.00 93.25 321 GLN A O 1
ATOM 2546 N N . PRO A 1 322 ? 7.324 -27.522 7.790 1.00 95.00 322 PRO A N 1
ATOM 2547 C CA . PRO A 1 322 ? 8.060 -26.533 8.576 1.00 95.00 322 PRO A CA 1
ATOM 2548 C C . PRO A 1 322 ? 8.297 -25.240 7.785 1.00 95.00 322 PRO A C 1
ATOM 2550 O O . PRO A 1 322 ? 8.587 -25.267 6.587 1.00 95.00 322 PRO A O 1
ATOM 2553 N N . CYS A 1 323 ? 8.210 -24.104 8.479 1.00 96.62 323 CYS A N 1
ATOM 2554 C CA . CYS A 1 323 ? 8.574 -22.794 7.950 1.00 96.62 323 CYS A CA 1
ATOM 2555 C C . CYS A 1 323 ? 9.568 -22.105 8.891 1.00 96.62 323 CYS A C 1
ATOM 2557 O O . CYS A 1 323 ? 9.241 -21.730 10.018 1.00 96.62 323 CYS A O 1
ATOM 2559 N N . HIS A 1 324 ? 10.795 -21.929 8.415 1.00 96.62 324 HIS A N 1
ATOM 2560 C CA . HIS A 1 324 ? 11.866 -21.237 9.118 1.00 96.62 324 HIS A CA 1
ATOM 2561 C C . HIS A 1 324 ? 11.710 -19.720 9.006 1.00 96.62 324 HIS A C 1
ATOM 2563 O O . HIS A 1 324 ? 11.195 -19.198 8.016 1.00 96.62 324 HIS A O 1
ATOM 2569 N N . VAL A 1 325 ? 12.216 -19.002 10.002 1.00 96.56 325 VAL A N 1
ATOM 2570 C CA . VAL A 1 325 ? 12.329 -17.546 10.034 1.00 96.56 325 VAL A CA 1
ATOM 2571 C C . VAL A 1 325 ? 13.785 -17.196 10.287 1.00 96.56 325 VAL A C 1
ATOM 2573 O O . VAL A 1 325 ? 14.337 -17.533 11.331 1.00 96.56 325 VAL A O 1
ATOM 2576 N N . VAL A 1 326 ? 14.394 -16.481 9.346 1.00 94.62 326 VAL A N 1
ATOM 2577 C CA . VAL A 1 326 ? 15.720 -15.884 9.494 1.00 94.62 326 VAL A CA 1
ATOM 2578 C C . VAL A 1 326 ? 15.559 -14.368 9.462 1.00 94.62 326 VAL A C 1
ATOM 2580 O O . VAL A 1 326 ? 15.295 -13.772 8.416 1.00 94.62 326 VAL A O 1
ATOM 2583 N N . TYR A 1 327 ? 15.693 -13.741 10.628 1.00 92.44 327 TYR A N 1
ATOM 2584 C CA . TYR A 1 327 ? 15.553 -12.299 10.818 1.00 92.44 327 TYR A CA 1
ATOM 2585 C C . TYR A 1 327 ? 16.918 -11.650 11.063 1.00 92.44 327 TYR A C 1
ATOM 2587 O O . TYR A 1 327 ? 17.686 -12.113 11.908 1.00 92.44 327 TYR A O 1
ATOM 2595 N N . THR A 1 328 ? 17.188 -10.518 10.412 1.00 88.69 328 THR A N 1
ATOM 2596 C CA . THR A 1 328 ? 18.250 -9.600 10.849 1.00 88.69 328 THR A CA 1
ATOM 2597 C C . THR A 1 328 ? 17.881 -8.143 10.579 1.00 88.69 328 THR A C 1
ATOM 2599 O O . THR A 1 328 ? 17.337 -7.797 9.530 1.00 88.69 328 THR A O 1
ATOM 2602 N N . ASP A 1 329 ? 18.193 -7.284 11.545 1.00 83.62 329 ASP A N 1
ATOM 2603 C CA . ASP A 1 329 ? 18.128 -5.825 11.454 1.00 83.62 329 ASP A CA 1
ATOM 2604 C C . ASP A 1 329 ? 19.402 -5.209 10.846 1.00 83.62 329 ASP A C 1
ATOM 2606 O O . ASP A 1 329 ? 19.476 -3.996 10.641 1.00 83.62 329 ASP A O 1
ATOM 2610 N N . PHE A 1 330 ? 20.403 -6.029 10.508 1.00 82.44 330 PHE A N 1
ATOM 2611 C CA . PHE A 1 330 ? 21.673 -5.538 9.998 1.00 82.44 330 PHE A CA 1
ATOM 2612 C C . PHE A 1 330 ? 21.536 -4.774 8.677 1.00 82.44 330 PHE A C 1
ATOM 2614 O O . PHE A 1 330 ? 20.968 -5.243 7.684 1.00 82.44 330 PHE A O 1
ATOM 2621 N N . ARG A 1 331 ? 22.153 -3.590 8.647 1.00 78.56 331 ARG A N 1
ATOM 2622 C CA . ARG A 1 331 ? 22.307 -2.760 7.456 1.00 78.56 331 ARG A CA 1
ATOM 2623 C C . ARG A 1 331 ? 23.798 -2.624 7.114 1.00 78.56 331 ARG A C 1
ATOM 2625 O O . ARG A 1 331 ? 24.518 -1.976 7.868 1.00 78.56 331 ARG A O 1
ATOM 2632 N N . PRO A 1 332 ? 24.266 -3.124 5.952 1.00 77.19 332 PRO A N 1
ATOM 2633 C CA . PRO A 1 332 ? 25.679 -3.038 5.554 1.00 77.19 332 PRO A CA 1
ATOM 2634 C C . PRO A 1 332 ? 26.268 -1.624 5.402 1.00 77.19 332 PRO A C 1
ATOM 2636 O O . PRO A 1 332 ? 27.483 -1.494 5.278 1.00 77.19 332 PRO A O 1
ATOM 2639 N N . THR A 1 333 ? 25.426 -0.587 5.380 1.00 83.56 333 THR A N 1
ATOM 2640 C CA . THR A 1 333 ? 25.801 0.836 5.354 1.00 83.56 333 THR A CA 1
ATOM 2641 C C . THR A 1 333 ? 24.926 1.595 6.365 1.00 83.56 333 THR A C 1
ATOM 2643 O O . THR A 1 333 ? 23.727 1.740 6.100 1.00 83.56 333 THR A O 1
ATOM 2646 N N . PRO A 1 334 ? 25.453 2.055 7.517 1.00 86.31 334 PRO A N 1
ATOM 2647 C CA . PRO A 1 334 ? 24.654 2.736 8.541 1.00 86.31 334 PRO A CA 1
ATOM 2648 C C . PRO A 1 334 ? 24.030 4.039 8.016 1.00 86.31 334 PRO A C 1
ATOM 2650 O O . PRO A 1 334 ? 24.444 4.562 6.980 1.00 86.31 334 PRO A O 1
ATOM 2653 N N . LEU A 1 335 ? 23.022 4.560 8.720 1.00 90.19 335 LEU A N 1
ATOM 2654 C CA . LEU A 1 335 ? 22.320 5.794 8.355 1.00 90.19 335 LEU A CA 1
ATOM 2655 C C . LEU A 1 335 ? 22.584 6.911 9.374 1.00 90.19 335 LEU A C 1
ATOM 2657 O O . LEU A 1 335 ? 22.636 6.658 10.573 1.00 90.19 335 LEU A O 1
ATOM 2661 N N . GLN A 1 336 ? 22.696 8.149 8.891 1.00 92.38 336 GLN A N 1
ATOM 2662 C CA . GLN A 1 336 ? 22.644 9.368 9.706 1.00 92.38 336 GLN A CA 1
ATOM 2663 C C . GLN A 1 336 ? 21.395 10.171 9.334 1.00 92.38 336 GLN A C 1
ATOM 2665 O O . GLN A 1 336 ? 21.206 10.512 8.163 1.00 92.38 336 GLN A O 1
ATOM 2670 N N . HIS A 1 337 ? 20.561 10.504 10.321 1.00 93.81 337 HIS A N 1
ATOM 2671 C CA . HIS A 1 337 ? 19.304 11.226 10.119 1.00 93.81 337 HIS A CA 1
ATOM 2672 C C . HIS A 1 337 ? 19.410 12.662 10.631 1.00 93.81 337 HIS A C 1
ATOM 2674 O O . HIS A 1 337 ? 19.727 12.913 11.797 1.00 93.81 337 HIS A O 1
ATOM 2680 N N . TYR A 1 338 ? 19.103 13.607 9.750 1.00 93.69 338 TYR A N 1
ATOM 2681 C CA . TYR A 1 338 ? 19.199 15.040 9.976 1.00 93.69 338 TYR A CA 1
ATOM 2682 C C . TYR A 1 338 ? 17.844 15.729 9.805 1.00 93.69 338 TYR A C 1
ATOM 2684 O O . TYR A 1 338 ? 17.094 15.400 8.886 1.00 93.69 338 TYR A O 1
ATOM 2692 N N . LEU A 1 339 ? 17.573 16.753 10.615 1.00 92.69 339 LEU A N 1
ATOM 2693 C CA . LEU A 1 339 ? 16.487 17.704 10.362 1.00 92.69 339 LEU A CA 1
ATOM 2694 C C . LEU A 1 339 ? 17.004 18.971 9.679 1.00 92.69 339 LEU A C 1
ATOM 2696 O O . LEU A 1 339 ? 18.069 19.484 10.035 1.00 92.69 339 LEU A O 1
ATOM 2700 N N . PHE A 1 340 ? 16.210 19.497 8.750 1.00 92.56 340 PHE A N 1
ATOM 2701 C CA . PHE A 1 340 ? 16.335 20.841 8.195 1.00 92.56 340 PHE A CA 1
ATOM 2702 C C . PHE A 1 340 ? 15.076 21.648 8.574 1.00 92.56 340 PHE A C 1
ATOM 2704 O O . PHE A 1 340 ? 14.005 21.360 8.033 1.00 92.56 340 PHE A O 1
ATOM 2711 N N . PRO A 1 341 ? 15.154 22.635 9.486 1.00 90.25 341 PRO A N 1
ATOM 2712 C CA . PRO A 1 341 ? 14.029 23.525 9.769 1.00 90.25 341 PRO A CA 1
ATOM 2713 C C . PRO A 1 341 ? 13.848 24.540 8.632 1.00 90.25 341 PRO A C 1
ATOM 2715 O O . PRO A 1 341 ? 14.805 25.205 8.231 1.00 90.25 341 PRO A O 1
ATOM 2718 N N . SER A 1 342 ? 12.627 24.676 8.107 1.00 85.31 342 SER A N 1
ATOM 2719 C CA . SER A 1 342 ? 12.329 25.609 7.013 1.00 85.31 342 SER A CA 1
ATOM 2720 C C . SER A 1 342 ? 12.667 27.058 7.388 1.00 85.31 342 SER A C 1
ATOM 2722 O O . SER A 1 342 ? 12.468 27.496 8.519 1.00 85.31 342 SER A O 1
ATOM 2724 N N . GLY A 1 343 ? 13.241 27.796 6.436 1.00 80.00 343 GLY A N 1
ATOM 2725 C CA . GLY A 1 343 ? 13.816 29.126 6.636 1.00 80.00 343 GLY A CA 1
ATOM 2726 C C . GLY A 1 343 ? 15.202 29.135 7.298 1.00 80.00 343 GLY A C 1
ATOM 2727 O O . GLY A 1 343 ? 15.955 30.085 7.075 1.00 80.00 343 GLY A O 1
ATOM 2728 N N . GLY A 1 344 ? 15.578 28.087 8.038 1.00 80.38 344 GLY A N 1
ATOM 2729 C CA . GLY A 1 344 ? 16.852 27.983 8.753 1.00 80.38 344 GLY A CA 1
ATOM 2730 C C . GLY A 1 344 ? 18.087 27.820 7.857 1.00 80.38 344 GLY A C 1
ATOM 2731 O O . GLY A 1 344 ? 17.993 27.586 6.649 1.00 80.38 344 GLY A O 1
ATOM 2732 N N . ASP A 1 345 ? 19.269 27.931 8.467 1.00 75.38 345 ASP A N 1
ATOM 2733 C CA . ASP A 1 345 ? 20.580 27.795 7.813 1.00 75.38 345 ASP A CA 1
ATOM 2734 C C . ASP A 1 345 ? 21.418 26.676 8.463 1.00 75.38 345 ASP A C 1
ATOM 2736 O O . ASP A 1 345 ? 22.412 26.919 9.146 1.00 75.38 345 ASP A O 1
ATOM 2740 N N . GLY A 1 346 ? 21.027 25.416 8.245 1.00 83.56 346 GLY A N 1
ATOM 2741 C CA . GLY A 1 346 ? 21.798 24.262 8.717 1.00 83.56 346 GLY A CA 1
ATOM 2742 C C . GLY A 1 346 ? 21.078 22.922 8.577 1.00 83.56 346 GLY A C 1
ATOM 2743 O O . GLY A 1 346 ? 19.931 22.859 8.147 1.00 83.56 346 GLY A O 1
ATOM 2744 N N . ILE A 1 347 ? 21.769 21.844 8.958 1.00 90.81 347 ILE A N 1
ATOM 2745 C CA . ILE A 1 347 ? 21.170 20.523 9.196 1.00 90.81 347 ILE A CA 1
ATOM 2746 C C . ILE A 1 347 ? 21.599 20.008 10.572 1.00 90.81 347 ILE A C 1
ATOM 2748 O O . ILE A 1 347 ? 22.770 20.112 10.938 1.00 90.81 347 ILE A O 1
ATOM 2752 N N . HIS A 1 348 ? 20.660 19.446 11.329 1.00 91.38 348 HIS A N 1
ATOM 2753 C CA . HIS A 1 348 ? 20.855 19.036 12.723 1.00 91.38 348 HIS A CA 1
ATOM 2754 C C . HIS A 1 348 ? 20.785 17.511 12.834 1.00 91.38 348 HIS A C 1
ATOM 2756 O O . HIS A 1 348 ? 19.748 16.933 12.524 1.00 91.38 348 HIS A O 1
ATOM 2762 N N . LEU A 1 349 ? 21.872 16.856 13.259 1.00 92.06 349 LEU A N 1
ATOM 2763 C CA . LEU A 1 349 ? 21.925 15.395 13.422 1.00 92.06 349 LEU A CA 1
ATOM 2764 C C . LEU A 1 349 ? 21.031 14.964 14.593 1.00 92.06 349 LEU A C 1
ATOM 2766 O O . LEU A 1 349 ? 21.360 15.257 15.744 1.00 92.06 349 LEU A O 1
ATOM 2770 N N . VAL A 1 350 ? 19.929 14.269 14.306 1.00 90.75 350 VAL A N 1
ATOM 2771 C CA . VAL A 1 350 ? 18.972 13.786 15.316 1.00 90.75 350 VAL A CA 1
ATOM 2772 C C . VAL A 1 350 ? 19.057 12.285 15.569 1.00 90.75 350 VAL A C 1
ATOM 2774 O O . VAL A 1 350 ? 18.735 11.875 16.679 1.00 90.75 350 VAL A O 1
ATOM 2777 N N . VAL A 1 351 ? 19.534 11.483 14.607 1.00 90.06 351 VAL A N 1
ATOM 2778 C CA . VAL A 1 351 ? 19.933 10.081 14.841 1.00 90.06 351 VAL A CA 1
ATOM 2779 C C . VAL A 1 351 ? 21.272 9.787 14.168 1.00 90.06 351 VAL A C 1
ATOM 2781 O O . VAL A 1 351 ? 21.461 10.132 13.003 1.00 90.06 351 VAL A O 1
ATOM 2784 N N . ASP A 1 352 ? 22.194 9.176 14.912 1.00 88.19 352 ASP A N 1
ATOM 2785 C CA . ASP A 1 352 ? 23.540 8.794 14.458 1.00 88.19 352 ASP A CA 1
ATOM 2786 C C . ASP A 1 352 ? 23.646 7.322 14.012 1.00 88.19 352 ASP A C 1
ATOM 2788 O O . ASP A 1 352 ? 22.683 6.561 14.095 1.00 88.19 352 ASP A O 1
ATOM 2792 N N . GLU A 1 353 ? 24.830 6.913 13.538 1.00 82.75 353 GLU A N 1
ATOM 2793 C CA . GLU A 1 353 ? 25.100 5.572 12.996 1.00 82.75 353 GLU A CA 1
ATOM 2794 C C . GLU A 1 353 ? 24.813 4.422 13.976 1.00 82.75 353 GLU A C 1
ATOM 2796 O O . GLU A 1 353 ? 24.593 3.295 13.535 1.00 82.75 353 GLU A O 1
ATOM 2801 N N . LYS A 1 354 ? 24.807 4.690 15.292 1.00 79.00 354 LYS A N 1
ATOM 2802 C CA . LYS A 1 354 ? 24.475 3.711 16.345 1.00 79.00 354 LYS A CA 1
ATOM 2803 C C . LYS A 1 354 ? 22.974 3.685 16.663 1.00 79.00 354 LYS A C 1
ATOM 2805 O O . LYS A 1 354 ? 22.554 3.027 17.612 1.00 79.00 354 LYS A O 1
ATOM 2810 N N . GLY A 1 355 ? 22.162 4.431 15.914 1.00 81.00 355 GLY A N 1
ATOM 2811 C CA . GLY A 1 355 ? 20.729 4.540 16.139 1.00 81.00 355 GLY A CA 1
ATOM 2812 C C . GLY A 1 355 ? 20.374 5.260 17.442 1.00 81.00 355 GLY A C 1
ATOM 2813 O O . GLY A 1 355 ? 19.320 4.974 18.010 1.00 81.00 355 GLY A O 1
ATOM 2814 N N . GLN A 1 356 ? 21.202 6.173 17.967 1.00 85.50 356 GLN A N 1
ATOM 2815 C CA . GLN A 1 356 ? 20.872 6.941 19.179 1.00 85.50 356 GLN A CA 1
ATOM 2816 C C . GLN A 1 356 ? 20.163 8.255 18.824 1.00 85.50 356 GLN A C 1
ATOM 2818 O O . GLN A 1 356 ? 20.520 8.903 17.848 1.00 85.50 356 GLN A O 1
ATOM 2823 N N . PHE A 1 357 ? 19.128 8.640 19.585 1.00 86.62 357 PHE A N 1
ATOM 2824 C CA . PHE A 1 357 ? 18.379 9.883 19.336 1.00 86.62 357 PHE A CA 1
ATOM 2825 C C . PHE A 1 357 ? 18.996 11.039 20.123 1.00 86.62 357 PHE A C 1
ATOM 2827 O O . PHE A 1 357 ? 19.348 10.868 21.288 1.00 86.62 357 PHE A O 1
ATOM 2834 N N . ARG A 1 358 ? 19.127 12.210 19.497 1.00 88.25 358 ARG A N 1
ATOM 2835 C CA . ARG A 1 358 ? 19.809 13.378 20.072 1.00 88.25 358 ARG A CA 1
ATOM 2836 C C . ARG A 1 358 ? 18.818 14.508 20.353 1.00 88.25 358 ARG A C 1
ATOM 2838 O O . ARG A 1 358 ? 18.720 15.468 19.587 1.00 88.25 358 ARG A O 1
ATOM 2845 N N . ASP A 1 359 ? 18.117 14.401 21.484 1.00 86.00 359 ASP A N 1
ATOM 2846 C CA . ASP A 1 359 ? 17.089 15.353 21.942 1.00 86.00 359 ASP A CA 1
ATOM 2847 C C . ASP A 1 359 ? 17.532 16.820 21.921 1.00 86.00 359 ASP A C 1
ATOM 2849 O O . ASP A 1 359 ? 16.747 17.701 21.572 1.00 86.00 359 ASP A O 1
ATOM 2853 N N . GLU A 1 360 ? 18.788 17.110 22.271 1.00 87.38 360 GLU A N 1
ATOM 2854 C CA . GLU A 1 360 ? 19.314 18.477 22.209 1.00 87.38 360 GLU A CA 1
ATOM 2855 C C . GLU A 1 360 ? 19.320 19.038 20.786 1.00 87.38 360 GLU A C 1
ATOM 2857 O O . GLU A 1 360 ? 18.911 20.177 20.569 1.00 87.38 360 GLU A O 1
ATOM 2862 N N . ASN A 1 361 ? 19.759 18.246 19.806 1.00 87.81 361 ASN A N 1
ATOM 2863 C CA . ASN A 1 361 ? 19.801 18.671 18.409 1.00 87.81 361 ASN A CA 1
ATOM 2864 C C . ASN A 1 361 ? 18.392 18.792 17.823 1.00 87.81 361 ASN A C 1
ATOM 2866 O O . ASN A 1 361 ? 18.146 19.711 17.042 1.00 87.81 361 ASN A O 1
ATOM 2870 N N . PHE A 1 362 ? 17.465 17.926 18.249 1.00 87.88 362 PHE A N 1
ATOM 2871 C CA . PHE A 1 362 ? 16.048 18.040 17.913 1.00 87.88 362 PHE A CA 1
ATOM 2872 C C . PHE A 1 362 ? 15.457 19.361 18.431 1.00 87.88 362 PHE A C 1
ATOM 2874 O O . PHE A 1 362 ? 14.933 20.154 17.650 1.00 87.88 362 PHE A O 1
ATOM 2881 N N . LYS A 1 363 ? 15.620 19.652 19.729 1.00 87.19 363 LYS A N 1
ATOM 2882 C CA . LYS A 1 363 ? 15.136 20.894 20.359 1.00 87.19 363 LYS A CA 1
ATOM 2883 C C . LYS A 1 363 ? 15.745 22.140 19.708 1.00 87.19 363 LYS A C 1
ATOM 2885 O O . LYS A 1 363 ? 15.019 23.083 19.412 1.00 87.19 363 LYS A O 1
ATOM 2890 N N . ARG A 1 364 ? 17.050 22.129 19.403 1.00 86.62 364 ARG A N 1
ATOM 2891 C CA . ARG A 1 364 ? 17.719 23.222 18.668 1.00 86.62 364 ARG A CA 1
ATOM 2892 C C . ARG A 1 364 ? 17.084 23.454 17.288 1.00 86.62 364 ARG A C 1
ATOM 2894 O O . ARG A 1 364 ? 16.793 24.598 16.960 1.00 86.62 364 ARG A O 1
ATOM 2901 N N . ALA A 1 365 ? 16.813 22.397 16.516 1.00 85.69 365 ALA A N 1
ATOM 2902 C CA . ALA A 1 365 ? 16.185 22.515 15.195 1.00 85.69 365 ALA A CA 1
ATOM 2903 C C . ALA A 1 365 ? 14.755 23.090 15.263 1.00 85.69 365 ALA A C 1
ATOM 2905 O O . ALA A 1 365 ? 14.410 23.976 14.482 1.00 85.69 365 ALA A O 1
ATOM 2906 N N . ILE A 1 366 ? 13.938 22.629 16.218 1.00 86.06 366 ILE A N 1
ATOM 2907 C CA . ILE A 1 366 ? 12.568 23.132 16.415 1.00 86.06 366 ILE A CA 1
ATOM 2908 C C . ILE A 1 366 ? 12.561 24.594 16.892 1.00 86.06 366 ILE A C 1
ATOM 2910 O O . ILE A 1 366 ? 11.708 25.365 16.458 1.00 86.06 366 ILE A O 1
ATOM 2914 N N . ASN A 1 367 ? 13.526 25.017 17.713 1.00 84.81 367 ASN A N 1
ATOM 2915 C CA . ASN A 1 367 ? 13.645 26.422 18.121 1.00 84.81 367 ASN A CA 1
ATOM 2916 C C . ASN A 1 367 ? 13.980 27.336 16.927 1.00 84.81 367 ASN A C 1
ATOM 2918 O O . ASN A 1 367 ? 13.314 28.352 16.735 1.00 84.81 367 ASN A O 1
ATOM 2922 N N . THR A 1 368 ? 14.924 26.943 16.063 1.00 83.75 368 THR A N 1
ATOM 2923 C CA . THR A 1 368 ? 15.248 27.693 14.832 1.00 83.75 368 THR A CA 1
ATOM 2924 C C . THR A 1 368 ? 14.043 27.824 13.889 1.00 83.75 368 THR A C 1
ATOM 2926 O O . THR A 1 368 ? 13.879 28.860 13.243 1.00 83.75 368 THR A O 1
ATOM 2929 N N . LEU A 1 369 ? 13.151 26.825 13.840 1.00 81.31 369 LEU A N 1
ATOM 2930 C CA . LEU A 1 369 ? 11.896 26.924 13.084 1.00 81.31 369 LEU A CA 1
ATOM 2931 C C . LEU A 1 369 ? 10.961 28.011 13.651 1.00 81.31 369 LEU A C 1
ATOM 2933 O O . LEU A 1 369 ? 10.352 28.754 12.883 1.00 81.31 369 LEU A O 1
ATOM 2937 N N . GLN A 1 370 ? 10.868 28.147 14.978 1.00 76.19 370 GLN A N 1
ATOM 2938 C CA . GLN A 1 370 ? 10.047 29.187 15.617 1.00 76.19 370 GLN A CA 1
ATOM 2939 C C . GLN A 1 370 ? 10.599 30.596 15.349 1.00 76.19 370 GLN A C 1
ATOM 2941 O O . GLN A 1 370 ? 9.834 31.505 15.026 1.00 76.19 370 GLN A O 1
ATOM 2946 N N . GLU A 1 371 ? 11.922 30.772 15.402 1.00 74.06 371 GLU A N 1
ATOM 2947 C CA . GLU A 1 371 ? 12.602 32.034 15.064 1.00 74.06 371 GLU A CA 1
ATOM 2948 C C . GLU A 1 371 ? 12.352 32.444 13.596 1.00 74.06 371 GLU A C 1
ATOM 2950 O O . GLU A 1 371 ? 12.045 33.607 13.301 1.00 74.06 371 GLU A O 1
ATOM 2955 N N . ALA A 1 372 ? 12.408 31.479 12.671 1.00 67.81 372 ALA A N 1
ATOM 2956 C CA . ALA A 1 372 ? 12.119 31.685 11.250 1.00 67.81 372 ALA A CA 1
ATOM 2957 C C . ALA A 1 372 ? 10.634 32.007 10.975 1.00 67.81 372 ALA A C 1
ATOM 2959 O O . ALA A 1 372 ? 10.330 32.853 10.131 1.00 67.81 372 ALA A O 1
ATOM 2960 N N . GLN A 1 373 ? 9.699 31.379 11.696 1.00 63.88 373 GLN A N 1
ATOM 2961 C CA . GLN A 1 373 ? 8.265 31.666 11.568 1.00 63.88 373 GLN A CA 1
ATOM 2962 C C . GLN A 1 373 ? 7.884 33.030 12.170 1.00 63.88 373 GLN A C 1
ATOM 2964 O O . GLN A 1 373 ? 7.133 33.783 11.548 1.00 63.88 373 GLN A O 1
ATOM 2969 N N . GLY A 1 374 ? 8.423 33.385 13.343 1.00 55.06 374 GLY A N 1
ATOM 2970 C CA . GLY A 1 374 ? 8.139 34.661 14.011 1.00 55.06 374 GLY A CA 1
ATOM 2971 C C . GLY A 1 374 ? 8.626 35.871 13.210 1.00 55.06 374 GLY A C 1
ATOM 2972 O O . GLY A 1 374 ? 7.862 36.801 12.949 1.00 55.06 374 GLY A O 1
ATOM 2973 N N . SER A 1 375 ? 9.869 35.822 12.721 1.00 52.12 375 SER A N 1
ATOM 2974 C CA . SER A 1 375 ? 10.461 36.905 11.917 1.00 52.12 375 SER A CA 1
ATOM 2975 C C . SER A 1 375 ? 9.737 37.161 10.583 1.00 52.12 375 SER A C 1
ATOM 2977 O O . SER A 1 375 ? 9.776 38.279 10.064 1.00 52.12 375 SER A O 1
ATOM 2979 N N . ALA A 1 376 ? 9.001 36.179 10.051 1.00 47.78 376 ALA A N 1
ATOM 2980 C CA . ALA A 1 376 ? 8.162 36.347 8.863 1.00 47.78 376 ALA A CA 1
ATOM 2981 C C . ALA A 1 376 ? 6.840 37.108 9.122 1.00 47.78 376 ALA A C 1
ATOM 2983 O O . ALA A 1 376 ? 6.204 37.557 8.163 1.00 47.78 376 ALA A O 1
ATOM 2984 N N . ALA A 1 377 ? 6.413 37.263 10.382 1.00 42.16 377 ALA A N 1
ATOM 2985 C CA . ALA A 1 377 ? 5.171 37.951 10.741 1.00 42.16 377 ALA A CA 1
ATOM 2986 C C . ALA A 1 377 ? 5.341 39.479 10.859 1.00 42.16 377 ALA A C 1
ATOM 2988 O O . ALA A 1 377 ? 4.484 40.232 10.384 1.00 42.16 377 ALA A O 1
ATOM 2989 N N . ASP A 1 378 ? 6.452 39.948 11.434 1.00 40.12 378 ASP A N 1
ATOM 2990 C CA . ASP A 1 378 ? 6.690 41.377 11.691 1.00 40.12 378 ASP A CA 1
ATOM 2991 C C . ASP A 1 378 ? 6.850 42.216 10.411 1.00 40.12 378 ASP A C 1
ATOM 2993 O O . ASP A 1 378 ? 6.383 43.360 10.349 1.00 40.12 378 ASP A O 1
ATOM 2997 N N . ASP A 1 379 ? 7.420 41.646 9.342 1.00 42.81 379 ASP A N 1
ATOM 2998 C CA . ASP A 1 379 ? 7.671 42.358 8.074 1.00 42.81 379 ASP A CA 1
ATOM 2999 C C . ASP A 1 379 ? 6.378 42.726 7.299 1.00 42.81 379 ASP A C 1
ATOM 3001 O O . ASP A 1 379 ? 6.404 43.422 6.278 1.00 42.81 379 ASP A O 1
ATOM 3005 N N . ILE A 1 380 ? 5.210 42.306 7.804 1.00 45.84 380 ILE A N 1
ATOM 3006 C CA . ILE A 1 380 ? 3.886 42.723 7.316 1.00 45.84 380 ILE A CA 1
ATOM 3007 C C . ILE A 1 380 ? 3.443 44.054 7.955 1.00 45.84 380 ILE A C 1
ATOM 3009 O O . ILE A 1 380 ? 2.813 44.875 7.282 1.00 45.84 380 ILE A O 1
ATOM 3013 N N . ASN A 1 381 ? 3.791 44.313 9.221 1.00 39.12 381 ASN A N 1
ATOM 3014 C CA . ASN A 1 381 ? 3.356 45.512 9.953 1.00 39.12 381 ASN A CA 1
ATOM 3015 C C . ASN A 1 381 ? 4.170 46.775 9.611 1.00 39.12 381 ASN A C 1
ATOM 3017 O O . ASN A 1 381 ? 3.694 47.891 9.821 1.00 39.12 381 ASN A O 1
ATOM 3021 N N . SER A 1 382 ? 5.360 46.627 9.021 1.00 39.59 382 SER A N 1
ATOM 3022 C CA . SER A 1 382 ? 6.265 47.737 8.677 1.00 39.59 382 SER A CA 1
ATOM 3023 C C . SER A 1 382 ? 5.726 48.697 7.593 1.00 39.59 382 SER A C 1
ATOM 3025 O O . SER A 1 382 ? 6.209 49.822 7.456 1.00 39.59 382 SER A O 1
ATOM 3027 N N . LYS A 1 383 ? 4.694 48.305 6.828 1.00 40.38 383 LYS A N 1
ATOM 3028 C CA . LYS A 1 383 ? 4.209 49.021 5.625 1.00 40.38 383 LYS A CA 1
ATOM 3029 C C . LYS A 1 383 ? 3.030 49.976 5.857 1.00 40.38 383 LYS A C 1
ATOM 3031 O O . LYS A 1 383 ? 2.120 50.068 5.034 1.00 40.38 383 LYS A O 1
ATOM 3036 N N . LYS A 1 384 ? 3.073 50.758 6.940 1.00 38.12 384 LYS A N 1
ATOM 3037 C CA . LYS A 1 384 ? 2.175 51.910 7.162 1.00 38.12 384 LYS A CA 1
ATOM 3038 C C . LYS A 1 384 ? 2.926 53.233 7.357 1.00 38.12 384 LYS A C 1
ATOM 3040 O O . LYS A 1 384 ? 2.677 53.947 8.323 1.00 38.12 384 LYS A O 1
ATOM 3045 N N . ASN A 1 385 ? 3.800 53.609 6.416 1.00 35.56 385 ASN A N 1
ATOM 3046 C CA . ASN A 1 385 ? 4.070 55.031 6.162 1.00 35.56 385 ASN A CA 1
ATOM 3047 C C . ASN A 1 385 ? 4.754 55.338 4.816 1.00 35.56 385 ASN A C 1
ATOM 3049 O O . ASN A 1 385 ? 5.575 54.564 4.333 1.00 35.56 385 ASN A O 1
ATOM 3053 N N . LYS A 1 386 ? 4.458 56.544 4.306 1.00 34.91 386 LYS A N 1
ATOM 3054 C CA . LYS A 1 386 ? 4.971 57.204 3.084 1.00 34.91 386 LYS A CA 1
ATOM 3055 C C . LYS A 1 386 ? 4.638 56.559 1.727 1.00 34.91 386 LYS A C 1
ATOM 3057 O O . LYS A 1 386 ? 4.468 55.357 1.570 1.00 34.91 386 LYS A O 1
ATOM 3062 N N . SER A 1 387 ? 4.501 57.440 0.740 1.00 31.02 387 SER A N 1
ATOM 3063 C CA . SER A 1 387 ? 4.004 57.193 -0.613 1.00 31.02 387 SER A CA 1
ATOM 3064 C C . SER A 1 387 ? 5.104 57.360 -1.667 1.00 31.02 387 SER A C 1
ATOM 3066 O O . SER A 1 387 ? 6.064 58.101 -1.460 1.00 31.02 387 SER A O 1
ATOM 3068 N N . GLY A 1 388 ? 4.930 56.726 -2.833 1.00 31.25 388 GLY A N 1
ATOM 3069 C CA . GLY A 1 388 ? 5.705 57.047 -4.037 1.00 31.25 388 GLY A CA 1
ATOM 3070 C C . GLY A 1 388 ? 6.119 55.846 -4.889 1.00 31.25 388 GLY A C 1
ATOM 3071 O O . GLY A 1 388 ? 6.888 55.007 -4.443 1.00 31.25 388 GLY A O 1
ATOM 3072 N N . LYS A 1 389 ? 5.673 55.852 -6.154 1.00 30.52 389 LYS A N 1
ATOM 3073 C CA . LYS A 1 389 ? 6.172 55.060 -7.299 1.00 30.52 389 LYS A CA 1
ATOM 3074 C C . LYS A 1 389 ? 6.234 53.533 -7.116 1.00 30.52 389 LYS A C 1
ATOM 3076 O O . LYS A 1 389 ? 7.203 52.969 -6.619 1.00 30.52 389 LYS A O 1
ATOM 3081 N N . THR A 1 390 ? 5.247 52.855 -7.700 1.00 35.62 390 THR A N 1
ATOM 3082 C CA . THR A 1 390 ? 5.323 51.431 -8.052 1.00 35.62 390 THR A CA 1
ATOM 3083 C C . THR A 1 390 ? 6.523 51.158 -8.960 1.00 35.62 390 THR A C 1
ATOM 3085 O O . THR A 1 390 ? 6.572 51.658 -10.084 1.00 35.62 390 THR A O 1
ATOM 3088 N N . ASN A 1 391 ? 7.458 50.329 -8.503 1.00 28.89 391 ASN A N 1
ATOM 3089 C CA . ASN A 1 391 ? 8.521 49.769 -9.332 1.00 28.89 391 ASN A CA 1
ATOM 3090 C C . ASN A 1 391 ? 8.671 48.268 -9.025 1.00 28.89 391 ASN A C 1
ATOM 3092 O O . ASN A 1 391 ? 8.243 47.812 -7.963 1.00 28.89 391 ASN A O 1
ATOM 3096 N N . LYS A 1 392 ? 9.210 47.491 -9.972 1.00 39.69 392 LYS A N 1
ATOM 3097 C CA . LYS A 1 392 ? 9.277 46.017 -9.884 1.00 39.69 392 LYS A CA 1
ATOM 3098 C C . LYS A 1 392 ? 10.032 45.558 -8.625 1.00 39.69 392 LYS A C 1
ATOM 3100 O O . LYS A 1 392 ? 11.051 46.145 -8.279 1.00 39.69 392 LYS A O 1
ATOM 3105 N N . GLY A 1 393 ? 9.537 44.504 -7.966 1.00 28.17 393 GLY A N 1
ATOM 3106 C CA . GLY A 1 393 ? 10.014 44.083 -6.638 1.00 28.17 393 GLY A CA 1
ATOM 3107 C C . GLY A 1 393 ? 9.909 42.584 -6.336 1.00 28.17 393 GLY A C 1
ATOM 3108 O O . GLY A 1 393 ? 9.822 42.200 -5.172 1.00 28.17 393 GLY A O 1
ATOM 3109 N N . SER A 1 394 ? 9.905 41.731 -7.359 1.00 41.25 394 SER A N 1
ATOM 3110 C CA . SER A 1 394 ? 10.133 40.292 -7.198 1.00 41.25 394 SER A CA 1
ATOM 3111 C C . SER A 1 394 ? 11.636 40.031 -7.029 1.00 41.25 394 SER A C 1
ATOM 3113 O O . SER A 1 394 ? 12.295 39.835 -8.038 1.00 41.25 394 SER A O 1
ATOM 3115 N N . ASP A 1 395 ? 12.156 40.119 -5.797 1.00 36.34 395 ASP A N 1
ATOM 3116 C CA . ASP A 1 395 ? 13.461 39.565 -5.344 1.00 36.34 395 ASP A CA 1
ATOM 3117 C C . ASP A 1 395 ? 13.699 39.873 -3.839 1.00 36.34 395 ASP A C 1
ATOM 3119 O O . ASP A 1 395 ? 14.681 40.494 -3.435 1.00 36.34 395 ASP A O 1
ATOM 3123 N N . LYS A 1 396 ? 12.748 39.485 -2.971 1.00 35.75 396 LYS A N 1
ATOM 3124 C CA . LYS A 1 396 ? 12.871 39.597 -1.495 1.00 35.75 396 LYS A CA 1
ATOM 3125 C C . LYS A 1 396 ? 12.412 38.350 -0.721 1.00 35.75 396 LYS A C 1
ATOM 3127 O O . LYS A 1 396 ? 11.964 38.425 0.418 1.00 35.75 396 LYS A O 1
ATOM 3132 N N . ARG A 1 397 ? 12.573 37.181 -1.336 1.00 46.72 397 ARG A N 1
ATOM 3133 C CA . ARG A 1 397 ? 12.771 35.904 -0.633 1.00 46.72 397 ARG A CA 1
ATOM 3134 C C . ARG A 1 397 ? 14.073 35.309 -1.165 1.00 46.72 397 ARG A C 1
ATOM 3136 O O . ARG A 1 397 ? 14.401 35.538 -2.327 1.00 46.72 397 ARG A O 1
ATOM 3143 N N . GLY A 1 398 ? 14.831 34.638 -0.302 1.00 55.72 398 GLY A N 1
ATOM 3144 C CA . GLY A 1 398 ? 16.113 34.036 -0.671 1.00 55.72 398 GLY A CA 1
ATOM 3145 C C . GLY A 1 398 ? 15.964 32.865 -1.654 1.00 55.72 398 GLY A C 1
ATOM 3146 O O . GLY A 1 398 ? 14.847 32.544 -2.070 1.00 55.72 398 GLY A O 1
ATOM 3147 N N . PRO A 1 399 ? 17.072 32.189 -2.017 1.00 61.78 399 PRO A N 1
ATOM 3148 C CA . PRO A 1 399 ? 16.975 30.877 -2.652 1.00 61.78 399 PRO A CA 1
ATOM 3149 C C . PRO A 1 399 ? 16.130 29.940 -1.778 1.00 61.78 399 PRO A C 1
ATOM 3151 O O . PRO A 1 399 ? 16.236 29.986 -0.552 1.00 61.78 399 PRO A O 1
ATOM 3154 N N . SER A 1 400 ? 15.297 29.105 -2.401 1.00 82.31 400 SER A N 1
ATOM 3155 C CA . SER A 1 400 ? 14.440 28.165 -1.675 1.00 82.31 400 SER A CA 1
ATOM 3156 C C . SER A 1 400 ? 15.263 27.166 -0.858 1.00 82.31 400 SER A C 1
ATOM 3158 O O . SER A 1 400 ? 16.393 26.832 -1.213 1.00 82.31 400 SER A O 1
ATOM 3160 N N . ASP A 1 401 ? 14.693 26.664 0.234 1.00 87.12 401 ASP A N 1
ATOM 3161 C CA . ASP A 1 401 ? 15.403 25.775 1.162 1.00 87.12 401 ASP A CA 1
ATOM 3162 C C . ASP A 1 401 ? 15.934 24.512 0.470 1.00 87.12 401 ASP A C 1
ATOM 3164 O O . ASP A 1 401 ? 17.093 24.141 0.651 1.00 87.12 401 ASP A O 1
ATOM 3168 N N . ILE A 1 402 ? 15.156 23.929 -0.447 1.00 89.62 402 ILE A N 1
ATOM 3169 C CA . ILE A 1 402 ? 15.608 22.817 -1.294 1.00 89.62 402 ILE A CA 1
ATOM 3170 C C . ILE A 1 402 ? 16.839 23.181 -2.152 1.00 89.62 402 ILE A C 1
ATOM 3172 O O . ILE A 1 402 ? 17.724 22.349 -2.337 1.00 89.62 402 ILE A O 1
ATOM 3176 N N . TYR A 1 403 ? 16.965 24.432 -2.613 1.00 90.50 403 TYR A N 1
ATOM 3177 C CA . TYR A 1 403 ? 18.151 24.912 -3.332 1.00 90.50 403 TYR A CA 1
ATOM 3178 C C . TYR A 1 403 ? 19.356 25.048 -2.393 1.00 90.50 403 TYR A C 1
ATOM 3180 O O . TYR A 1 403 ? 20.470 24.696 -2.790 1.00 90.50 403 TYR A O 1
ATOM 3188 N N . LYS A 1 404 ? 19.155 25.503 -1.142 1.00 89.19 404 LYS A N 1
ATOM 3189 C CA . LYS A 1 404 ? 20.211 25.481 -0.111 1.00 89.19 404 LYS A CA 1
ATOM 3190 C C . LYS A 1 404 ? 20.708 24.042 0.105 1.00 89.19 404 LYS A C 1
ATOM 3192 O O . LYS A 1 404 ? 21.912 23.794 0.032 1.00 89.19 404 LYS A O 1
ATOM 3197 N N . ILE A 1 405 ? 19.780 23.099 0.307 1.00 91.69 405 ILE A N 1
ATOM 3198 C CA . ILE A 1 405 ? 20.053 21.682 0.596 1.00 91.69 405 ILE A CA 1
ATOM 3199 C C . ILE A 1 405 ? 20.780 21.004 -0.571 1.00 91.69 405 ILE A C 1
ATOM 3201 O O . ILE A 1 405 ? 21.875 20.481 -0.375 1.00 91.69 405 ILE A O 1
ATOM 3205 N N . VAL A 1 406 ? 20.237 21.049 -1.793 1.00 91.81 406 VAL A N 1
ATOM 3206 C CA . VAL A 1 406 ? 20.857 20.399 -2.964 1.00 91.81 406 VAL A CA 1
ATOM 3207 C C . VAL A 1 406 ? 22.238 20.996 -3.252 1.00 91.81 406 VAL A C 1
ATOM 3209 O O . VAL A 1 406 ? 23.192 20.250 -3.477 1.00 91.81 406 VAL A O 1
ATOM 3212 N N . LYS A 1 407 ? 22.406 22.324 -3.156 1.00 90.62 407 LYS A N 1
ATOM 3213 C CA . LYS A 1 407 ? 23.723 22.960 -3.327 1.00 90.62 407 LYS A CA 1
ATOM 3214 C C . LYS A 1 407 ? 24.724 22.519 -2.251 1.00 90.62 407 LYS A C 1
ATOM 3216 O O . LYS A 1 407 ? 25.880 22.254 -2.581 1.00 90.62 407 LYS A O 1
ATOM 3221 N N . MET A 1 408 ? 24.306 22.408 -0.989 1.00 91.12 408 MET A N 1
ATOM 3222 C CA . MET A 1 408 ? 25.141 21.876 0.096 1.00 91.12 408 MET A CA 1
ATOM 3223 C C . MET A 1 408 ? 25.554 20.421 -0.167 1.00 91.12 408 MET A C 1
ATOM 3225 O O . MET A 1 408 ? 26.737 20.109 -0.046 1.00 91.12 408 MET A O 1
ATOM 3229 N N . ILE A 1 409 ? 24.609 19.552 -0.542 1.00 92.50 409 ILE A N 1
ATOM 3230 C CA . ILE A 1 409 ? 24.847 18.129 -0.844 1.00 92.50 409 ILE A CA 1
ATOM 3231 C C . ILE A 1 409 ? 25.922 17.988 -1.925 1.00 92.50 409 ILE A C 1
ATOM 3233 O O . ILE A 1 409 ? 26.910 17.286 -1.721 1.00 92.50 409 ILE A O 1
ATOM 3237 N N . MET A 1 410 ? 25.784 18.722 -3.031 1.00 91.31 410 MET A N 1
ATOM 3238 C CA . MET A 1 410 ? 26.754 18.694 -4.130 1.00 91.31 410 MET A CA 1
ATOM 3239 C C . MET A 1 410 ? 28.121 19.239 -3.698 1.00 91.31 410 MET A C 1
ATOM 3241 O O . MET A 1 410 ? 29.146 18.631 -3.983 1.00 91.31 410 MET A O 1
ATOM 3245 N N . THR A 1 411 ? 28.152 20.333 -2.929 1.00 89.94 411 THR A N 1
ATOM 3246 C CA . THR A 1 411 ? 29.406 20.919 -2.409 1.00 89.94 411 THR A CA 1
ATOM 3247 C C . THR A 1 411 ? 30.135 19.981 -1.433 1.00 89.94 411 THR A C 1
ATOM 3249 O O . THR A 1 411 ? 31.355 20.053 -1.305 1.00 89.94 411 THR A O 1
ATOM 3252 N N . LYS A 1 412 ? 29.410 19.083 -0.751 1.00 88.88 412 LYS A N 1
ATOM 3253 C CA . LYS A 1 412 ? 29.968 18.058 0.150 1.00 88.88 412 LYS A CA 1
ATOM 3254 C C . LYS A 1 412 ? 30.214 16.694 -0.521 1.00 88.88 412 LYS A C 1
ATOM 3256 O O . LYS A 1 412 ? 30.604 15.755 0.167 1.00 88.88 412 LYS A O 1
ATOM 3261 N N . ASN A 1 413 ? 30.019 16.564 -1.839 1.00 90.31 413 ASN A N 1
ATOM 3262 C CA . ASN A 1 413 ? 30.083 15.292 -2.581 1.00 90.31 413 ASN A CA 1
ATOM 3263 C C . ASN A 1 413 ? 29.130 14.207 -2.025 1.00 90.31 413 ASN A C 1
ATOM 3265 O O . ASN A 1 413 ? 29.438 13.012 -2.023 1.00 90.31 413 ASN A O 1
ATOM 3269 N N . TYR A 1 414 ? 27.968 14.618 -1.510 1.00 93.12 414 TYR A N 1
ATOM 3270 C CA . TYR A 1 414 ? 26.931 13.731 -0.962 1.00 93.12 414 TYR A CA 1
ATOM 3271 C C . TYR A 1 414 ? 25.982 13.174 -2.049 1.00 93.12 414 TYR A C 1
ATOM 3273 O O . TYR A 1 414 ? 24.928 12.620 -1.756 1.00 93.12 414 TYR A O 1
ATOM 3281 N N . ASN A 1 415 ? 26.352 13.312 -3.322 1.00 90.62 415 ASN A N 1
ATOM 3282 C CA . ASN A 1 415 ? 25.630 12.798 -4.484 1.00 90.62 415 ASN A CA 1
ATOM 3283 C C . ASN A 1 415 ? 25.954 11.307 -4.774 1.00 90.62 415 ASN A C 1
ATOM 3285 O O . ASN A 1 415 ? 27.034 10.837 -4.411 1.00 90.62 415 ASN A O 1
ATOM 3289 N N . PRO A 1 416 ? 25.071 10.562 -5.471 1.00 94.94 416 PRO A N 1
ATOM 3290 C CA . PRO A 1 416 ? 23.751 10.976 -5.949 1.00 94.94 416 PRO A CA 1
ATOM 3291 C C . PRO A 1 416 ? 22.742 11.133 -4.803 1.00 94.94 416 PRO A C 1
ATOM 3293 O O . PRO A 1 416 ? 22.847 10.459 -3.776 1.00 94.94 416 PRO A O 1
ATOM 3296 N N . VAL A 1 417 ? 21.770 12.027 -4.993 1.00 96.31 417 VAL A N 1
ATOM 3297 C CA . VAL A 1 417 ? 20.674 12.287 -4.047 1.00 96.31 417 VAL A CA 1
ATOM 3298 C C . VAL A 1 417 ? 19.311 11.984 -4.668 1.00 96.31 417 VAL A C 1
ATOM 3300 O O . VAL A 1 417 ? 19.048 12.374 -5.806 1.00 96.31 417 VAL A O 1
ATOM 3303 N N . ILE A 1 418 ? 18.437 11.333 -3.896 1.00 96.38 418 ILE A N 1
ATOM 3304 C CA . ILE A 1 418 ? 16.999 11.223 -4.177 1.00 96.38 418 ILE A CA 1
ATOM 3305 C C . ILE A 1 418 ? 16.261 12.236 -3.297 1.00 96.38 418 ILE A C 1
ATOM 3307 O O . ILE A 1 418 ? 16.491 12.290 -2.090 1.00 96.38 418 ILE A O 1
ATOM 3311 N N . VAL A 1 419 ? 15.365 13.024 -3.887 1.00 96.44 419 VAL A N 1
ATOM 3312 C CA . VAL A 1 419 ? 14.476 13.956 -3.185 1.00 96.44 419 VAL A CA 1
ATOM 3313 C C . VAL A 1 419 ? 13.043 13.440 -3.307 1.00 96.44 419 VAL A C 1
ATOM 3315 O O . VAL A 1 419 ? 12.451 13.526 -4.382 1.00 96.44 419 VAL A O 1
ATOM 3318 N N . PHE A 1 420 ? 12.494 12.898 -2.219 1.00 95.88 420 PHE A N 1
ATOM 3319 C CA . PHE A 1 420 ? 11.121 12.406 -2.150 1.00 95.88 420 PHE A CA 1
ATOM 3320 C C . PHE A 1 420 ? 10.124 13.530 -1.854 1.00 95.88 420 PHE A C 1
ATOM 3322 O O . PHE A 1 420 ? 10.260 14.255 -0.866 1.00 95.88 420 PHE A O 1
ATOM 3329 N N . SER A 1 421 ? 9.091 13.606 -2.691 1.00 93.00 421 SER A N 1
ATOM 3330 C CA . SER A 1 421 ? 7.875 14.404 -2.507 1.00 93.00 421 SER A CA 1
ATOM 3331 C C . SER A 1 421 ? 6.644 13.517 -2.734 1.00 93.00 421 SER A C 1
ATOM 3333 O O . SER A 1 421 ? 6.695 12.521 -3.458 1.00 93.00 421 SER A O 1
ATOM 3335 N N . PHE A 1 422 ? 5.509 13.882 -2.139 1.00 89.94 422 PHE A N 1
ATOM 3336 C CA . PHE A 1 422 ? 4.255 13.131 -2.258 1.00 89.94 422 PHE A CA 1
ATOM 3337 C C . PHE A 1 422 ? 3.344 13.618 -3.403 1.00 89.94 422 PHE A C 1
ATOM 3339 O O . PHE A 1 422 ? 2.187 13.210 -3.485 1.00 89.94 422 PHE A O 1
ATOM 3346 N N . SER A 1 423 ? 3.833 14.477 -4.309 1.00 90.06 423 SER A N 1
ATOM 3347 C CA . SER A 1 423 ? 3.024 15.064 -5.389 1.00 90.06 423 SER A CA 1
ATOM 3348 C C . SER A 1 423 ? 3.769 15.172 -6.723 1.00 90.06 423 SER A C 1
ATOM 3350 O O . SER A 1 423 ? 4.786 15.855 -6.825 1.00 90.06 423 SER A O 1
ATOM 3352 N N . LYS A 1 424 ? 3.185 14.599 -7.792 1.00 90.44 424 LYS A N 1
ATOM 3353 C CA . LYS A 1 424 ? 3.680 14.691 -9.187 1.00 90.44 424 LYS A CA 1
ATOM 3354 C C . LYS A 1 424 ? 4.060 16.138 -9.568 1.00 90.44 424 LYS A C 1
ATOM 3356 O O . LYS A 1 424 ? 5.165 16.398 -10.029 1.00 90.44 424 LYS A O 1
ATOM 3361 N N . ARG A 1 425 ? 3.143 17.083 -9.304 1.00 90.06 425 ARG A N 1
ATOM 3362 C CA . ARG A 1 425 ? 3.277 18.521 -9.624 1.00 90.06 425 ARG A CA 1
ATOM 3363 C C . ARG A 1 425 ? 4.330 19.234 -8.757 1.00 90.06 425 ARG A C 1
ATOM 3365 O O . ARG A 1 425 ? 4.850 20.273 -9.155 1.00 90.06 425 ARG A O 1
ATOM 3372 N N . GLU A 1 426 ? 4.637 18.709 -7.570 1.00 90.69 426 GLU A N 1
ATOM 3373 C CA . GLU A 1 426 ? 5.677 19.260 -6.694 1.00 90.69 426 GLU A CA 1
ATOM 3374 C C . GLU A 1 426 ? 7.072 18.798 -7.144 1.00 90.69 426 GLU A C 1
ATOM 3376 O O . GLU A 1 426 ? 7.955 19.642 -7.277 1.00 90.69 426 GLU A O 1
ATOM 3381 N N . CYS A 1 427 ? 7.261 17.513 -7.482 1.00 92.06 427 CYS A N 1
ATOM 3382 C CA . CYS A 1 427 ? 8.525 16.993 -8.026 1.00 92.06 427 CYS A CA 1
ATOM 3383 C C . CYS A 1 427 ? 9.031 17.821 -9.222 1.00 92.06 427 CYS A C 1
ATOM 3385 O O . CYS A 1 427 ? 10.184 18.257 -9.232 1.00 92.06 427 CYS A O 1
ATOM 3387 N N . GLU A 1 428 ? 8.158 18.097 -10.198 1.00 91.56 428 GLU A N 1
ATOM 3388 C CA . GLU A 1 428 ? 8.477 18.936 -11.362 1.00 91.56 428 GLU A CA 1
ATOM 3389 C C . GLU A 1 428 ? 8.824 20.380 -10.959 1.00 91.56 428 GLU A C 1
ATOM 3391 O O . GLU A 1 428 ? 9.825 20.933 -11.415 1.00 91.56 428 GLU A O 1
ATOM 3396 N N . SER A 1 429 ? 8.042 20.985 -10.059 1.00 91.25 429 SER A N 1
ATOM 3397 C CA . SER A 1 429 ? 8.273 22.347 -9.552 1.00 91.25 429 SER A CA 1
ATOM 3398 C C . SER A 1 429 ? 9.631 22.494 -8.853 1.00 91.25 429 SER A C 1
ATOM 3400 O O . SER A 1 429 ? 10.350 23.474 -9.073 1.00 91.25 429 SER A O 1
ATOM 3402 N N . LEU A 1 430 ? 10.021 21.514 -8.035 1.00 91.81 430 LEU A N 1
ATOM 3403 C CA . LEU A 1 430 ? 11.301 21.508 -7.326 1.00 91.81 430 LEU A CA 1
ATOM 3404 C C . LEU A 1 430 ? 12.479 21.288 -8.292 1.00 91.81 430 LEU A C 1
ATOM 3406 O O . LEU A 1 430 ? 13.482 22.001 -8.204 1.00 91.81 430 LEU A O 1
ATOM 3410 N N . ALA A 1 431 ? 12.339 20.389 -9.271 1.00 91.38 431 ALA A N 1
ATOM 3411 C CA . ALA A 1 431 ? 13.339 20.189 -10.322 1.00 91.38 431 ALA A CA 1
ATOM 3412 C C . ALA A 1 431 ? 13.539 21.449 -11.185 1.00 91.38 431 ALA A C 1
ATOM 3414 O O . ALA A 1 431 ? 14.674 21.840 -11.472 1.00 91.38 431 ALA A O 1
ATOM 3415 N N . LEU A 1 432 ? 12.454 22.152 -11.531 1.00 88.62 432 LEU A N 1
ATOM 3416 C CA . LEU A 1 432 ? 12.513 23.430 -12.247 1.00 88.62 432 LEU A CA 1
ATOM 3417 C C . LEU A 1 432 ? 13.204 24.531 -11.427 1.00 88.62 432 LEU A C 1
ATOM 3419 O O . LEU A 1 432 ? 13.945 25.330 -12.003 1.00 88.62 432 LEU A O 1
ATOM 3423 N N . GLN A 1 433 ? 13.058 24.553 -10.097 1.00 88.50 433 GLN A N 1
ATOM 3424 C CA . GLN A 1 433 ? 13.845 25.452 -9.238 1.00 88.50 433 GLN A CA 1
ATOM 3425 C C . GLN A 1 433 ? 15.349 25.127 -9.277 1.00 88.50 433 GLN A C 1
ATOM 3427 O O . GLN A 1 433 ? 16.170 26.048 -9.243 1.00 88.50 433 GLN A O 1
ATOM 3432 N N . MET A 1 434 ? 15.726 23.846 -9.387 1.00 86.62 434 MET A N 1
ATOM 3433 C CA . MET A 1 434 ? 17.133 23.428 -9.494 1.00 86.62 434 MET A CA 1
ATOM 3434 C C . MET A 1 434 ? 17.745 23.689 -10.872 1.00 86.62 434 MET A C 1
ATOM 3436 O O . MET A 1 434 ? 18.964 23.664 -10.990 1.00 86.62 434 MET A O 1
ATOM 3440 N N . SER A 1 435 ? 16.944 23.988 -11.900 1.00 83.62 435 SER A N 1
ATOM 3441 C CA . SER A 1 435 ? 17.395 24.117 -13.297 1.00 83.62 435 SER A CA 1
ATOM 3442 C C . SER A 1 435 ? 18.523 25.137 -13.545 1.00 83.62 435 SER A C 1
ATOM 3444 O O . SER A 1 435 ? 19.142 25.098 -14.607 1.00 83.62 435 SER A O 1
ATOM 3446 N N . LYS A 1 436 ? 18.799 26.038 -12.590 1.00 84.56 436 LYS A N 1
ATOM 3447 C CA . LYS A 1 436 ? 19.926 26.994 -12.600 1.00 84.56 436 LYS A CA 1
ATOM 3448 C C . LYS A 1 436 ? 21.282 26.364 -12.247 1.00 84.56 436 LYS A C 1
ATOM 3450 O O . LYS A 1 436 ? 22.307 27.014 -12.437 1.00 84.56 436 LYS A O 1
ATOM 3455 N N . LEU A 1 437 ? 21.285 25.157 -11.688 1.00 87.81 437 LEU A N 1
ATOM 3456 C CA . LEU A 1 437 ? 22.475 24.382 -11.349 1.00 87.81 437 LEU A CA 1
ATOM 3457 C C . LEU A 1 437 ? 22.786 23.381 -12.467 1.00 87.81 437 LEU A C 1
ATOM 3459 O O . LEU A 1 437 ? 21.893 22.940 -13.188 1.00 87.81 437 LEU A O 1
ATOM 3463 N N . ASP A 1 438 ? 24.061 23.035 -12.598 1.00 93.12 438 ASP A N 1
ATOM 3464 C CA . ASP A 1 438 ? 24.573 22.103 -13.598 1.00 93.12 438 ASP A CA 1
ATOM 3465 C C . ASP A 1 438 ? 25.595 21.192 -12.910 1.00 93.12 438 ASP A C 1
ATOM 3467 O O . ASP A 1 438 ? 26.575 21.681 -12.343 1.00 93.12 438 ASP A O 1
ATOM 3471 N N . PHE A 1 439 ? 25.311 19.890 -12.868 1.00 92.56 439 PHE A N 1
ATOM 3472 C CA . PHE A 1 439 ? 26.079 18.901 -12.103 1.00 92.56 439 PHE A CA 1
ATOM 3473 C C . PHE A 1 439 ? 26.895 17.947 -12.984 1.00 92.56 439 PHE A C 1
ATOM 3475 O O . PHE A 1 439 ? 27.641 17.127 -12.448 1.00 92.56 439 PHE A O 1
ATOM 3482 N N . ASN A 1 440 ? 26.765 18.057 -14.311 1.00 93.81 440 ASN A N 1
ATOM 3483 C CA . ASN A 1 440 ? 27.412 17.175 -15.277 1.00 93.81 440 ASN A CA 1
ATOM 3484 C C . ASN A 1 440 ? 28.474 17.924 -16.090 1.00 93.81 440 ASN A C 1
ATOM 3486 O O . ASN A 1 440 ? 28.288 19.072 -16.515 1.00 93.81 440 ASN A O 1
ATOM 3490 N N . ASN A 1 441 ? 29.584 17.244 -16.364 1.00 93.75 441 ASN A N 1
ATOM 3491 C CA . ASN A 1 441 ? 30.603 17.730 -17.287 1.00 93.75 441 ASN A CA 1
ATOM 3492 C C . ASN A 1 441 ? 30.167 17.565 -18.761 1.00 93.75 441 ASN A C 1
ATOM 3494 O O . ASN A 1 441 ? 29.158 16.928 -19.070 1.00 93.75 441 ASN A O 1
ATOM 3498 N N . GLU A 1 442 ? 30.921 18.156 -19.691 1.00 93.62 442 GLU A N 1
ATOM 3499 C CA . GLU A 1 442 ? 30.566 18.164 -21.120 1.00 93.62 442 GLU A CA 1
ATOM 3500 C C . GLU A 1 442 ? 30.606 16.784 -21.796 1.00 93.62 442 GLU A C 1
ATOM 3502 O O . GLU A 1 442 ? 29.975 16.610 -22.835 1.00 93.62 442 GLU A O 1
ATOM 3507 N N . ASP A 1 443 ? 31.283 15.788 -21.222 1.00 93.62 443 ASP A N 1
ATOM 3508 C CA . ASP A 1 443 ? 31.293 14.414 -21.736 1.00 93.62 443 ASP A CA 1
ATOM 3509 C C . ASP A 1 443 ? 30.122 13.595 -21.168 1.00 93.62 443 ASP A C 1
ATOM 3511 O O . ASP A 1 443 ? 29.417 12.925 -21.922 1.00 93.62 443 ASP A O 1
ATOM 3515 N N . GLU A 1 444 ? 29.794 13.764 -19.882 1.00 93.56 444 GLU A N 1
ATOM 3516 C CA . GLU A 1 444 ? 28.551 13.247 -19.283 1.00 93.56 444 GLU A CA 1
ATOM 3517 C C . GLU A 1 444 ? 27.305 13.798 -19.998 1.00 93.56 444 GLU A C 1
ATOM 3519 O O . GLU A 1 444 ? 26.337 13.069 -20.220 1.00 93.56 444 GLU A O 1
ATOM 3524 N N . LYS A 1 445 ? 27.335 15.069 -20.426 1.00 94.69 445 LYS A N 1
ATOM 3525 C CA . LYS A 1 445 ? 26.288 15.701 -21.249 1.00 94.69 445 LYS A CA 1
ATOM 3526 C C . LYS A 1 445 ? 26.140 15.071 -22.632 1.00 94.69 445 LYS A C 1
ATOM 3528 O O . LYS A 1 445 ? 25.006 14.946 -23.101 1.00 94.69 445 LYS A O 1
ATOM 3533 N N . LYS A 1 446 ? 27.243 14.680 -23.285 1.00 93.94 446 LYS A N 1
ATOM 3534 C CA . LYS A 1 446 ? 27.217 13.963 -24.577 1.00 93.94 446 LYS A CA 1
ATOM 3535 C C . LYS A 1 446 ? 26.632 12.570 -24.395 1.00 93.94 446 LYS A C 1
ATOM 3537 O O . LYS A 1 446 ? 25.645 12.260 -25.053 1.00 93.94 446 LYS A O 1
ATOM 3542 N N . LEU A 1 447 ? 27.145 11.801 -23.433 1.00 92.88 447 LEU A N 1
ATOM 3543 C CA . LEU A 1 447 ? 26.680 10.442 -23.156 1.00 92.88 447 LEU A CA 1
ATOM 3544 C C . LEU A 1 447 ? 25.193 10.417 -22.767 1.00 92.88 447 LEU A C 1
ATOM 3546 O O . LEU A 1 447 ? 24.416 9.673 -23.356 1.00 92.88 447 LEU A O 1
ATOM 3550 N N . THR A 1 448 ? 24.759 11.315 -21.875 1.00 93.56 448 THR A N 1
ATOM 3551 C CA . THR A 1 448 ? 23.334 11.484 -21.520 1.00 93.56 448 THR A CA 1
ATOM 3552 C C . THR A 1 448 ? 22.473 11.786 -22.751 1.00 93.56 448 THR A C 1
ATOM 3554 O O . THR A 1 448 ? 21.377 11.253 -22.904 1.00 93.56 448 THR A O 1
ATOM 3557 N N . ASN A 1 449 ? 22.963 12.641 -23.652 1.00 93.88 449 ASN A N 1
ATOM 3558 C CA . ASN A 1 449 ? 22.281 13.012 -24.889 1.00 93.88 449 ASN A CA 1
ATOM 3559 C C . ASN A 1 449 ? 22.240 11.871 -25.919 1.00 93.88 449 ASN A C 1
ATOM 3561 O O . ASN A 1 449 ? 21.269 11.782 -26.663 1.00 93.88 449 ASN A O 1
ATOM 3565 N N . GLU A 1 450 ? 23.265 11.025 -25.977 1.00 91.94 450 GLU A N 1
ATOM 3566 C CA . GLU A 1 450 ? 23.337 9.861 -26.865 1.00 91.94 450 GLU A CA 1
ATOM 3567 C C . GLU A 1 450 ? 22.435 8.730 -26.366 1.00 91.94 450 GLU A C 1
ATOM 3569 O O . GLU A 1 450 ? 21.574 8.284 -27.119 1.00 91.94 450 GLU A O 1
ATOM 3574 N N . VAL A 1 451 ? 22.513 8.360 -25.082 1.00 89.94 451 VAL A N 1
ATOM 3575 C CA . VAL A 1 451 ? 21.604 7.385 -24.448 1.00 89.94 451 VAL A CA 1
ATOM 3576 C C . VAL A 1 451 ? 20.140 7.812 -24.611 1.00 89.94 451 VAL A C 1
ATOM 3578 O O . VAL A 1 451 ? 19.313 7.025 -25.072 1.00 89.94 451 VAL A O 1
ATOM 3581 N N . PHE A 1 452 ? 19.822 9.082 -24.325 1.00 91.56 452 PHE A N 1
ATOM 3582 C CA . PHE A 1 452 ? 18.470 9.618 -24.505 1.00 91.56 452 PHE A CA 1
ATOM 3583 C C . PHE A 1 452 ? 18.021 9.576 -25.972 1.00 91.56 452 PHE A C 1
ATOM 3585 O O . PHE A 1 452 ? 16.912 9.129 -26.254 1.00 91.56 452 PHE A O 1
ATOM 3592 N N . LYS A 1 453 ? 18.867 9.997 -26.925 1.00 89.94 453 LYS A N 1
ATOM 3593 C CA . LYS A 1 453 ? 18.536 9.935 -28.359 1.00 89.94 453 LYS A CA 1
ATOM 3594 C C . LYS A 1 453 ? 18.330 8.507 -28.851 1.00 89.94 453 LYS A C 1
ATOM 3596 O O . LYS A 1 453 ? 17.407 8.287 -29.626 1.00 89.94 453 LYS A O 1
ATOM 3601 N N . ASN A 1 454 ? 19.150 7.558 -28.405 1.00 88.12 454 ASN A N 1
ATOM 3602 C CA . ASN A 1 454 ? 19.047 6.159 -28.810 1.00 88.12 454 ASN A CA 1
ATOM 3603 C C . ASN A 1 454 ? 17.720 5.558 -28.333 1.00 88.12 454 ASN A C 1
ATOM 3605 O O . ASN A 1 454 ? 16.987 5.000 -29.145 1.00 88.12 454 ASN A O 1
ATOM 3609 N N . ALA A 1 455 ? 17.344 5.761 -27.067 1.00 84.56 455 ALA A N 1
ATOM 3610 C CA . ALA A 1 455 ? 16.050 5.307 -26.559 1.00 84.56 455 ALA A CA 1
ATOM 3611 C C . ALA A 1 455 ? 14.868 5.991 -27.275 1.00 84.56 455 ALA A C 1
ATOM 3613 O O . ALA A 1 455 ? 13.984 5.316 -27.800 1.00 84.56 455 ALA A O 1
ATOM 3614 N N . ILE A 1 456 ? 14.883 7.324 -27.379 1.00 86.31 456 ILE A N 1
ATOM 3615 C CA . ILE A 1 456 ? 13.814 8.122 -28.010 1.00 86.31 456 ILE A CA 1
ATOM 3616 C C . ILE A 1 456 ? 13.748 7.936 -29.543 1.00 86.31 456 ILE A C 1
ATOM 3618 O O . ILE A 1 456 ? 12.739 8.278 -30.162 1.00 86.31 456 ILE A O 1
ATOM 3622 N N . SER A 1 457 ? 14.756 7.319 -30.173 1.00 84.50 457 SER A N 1
ATOM 3623 C CA . SER A 1 457 ? 14.701 6.942 -31.595 1.00 84.50 457 SER A CA 1
ATOM 3624 C C . SER A 1 457 ? 13.611 5.907 -31.910 1.00 84.50 457 SER A C 1
ATOM 3626 O O . SER A 1 457 ? 13.117 5.891 -33.036 1.00 84.50 457 SER A O 1
ATOM 3628 N N . SER A 1 458 ? 13.173 5.123 -30.917 1.00 79.38 458 SER A N 1
ATOM 3629 C CA . SER A 1 458 ? 12.040 4.189 -31.034 1.00 79.38 458 SER A CA 1
ATOM 3630 C C . SER A 1 458 ? 10.683 4.875 -31.268 1.00 79.38 458 SER A C 1
ATOM 3632 O O . SER A 1 458 ? 9.782 4.264 -31.837 1.00 79.38 458 SER A O 1
ATOM 3634 N N . LEU A 1 459 ? 10.538 6.145 -30.870 1.00 81.56 459 LEU A N 1
ATOM 3635 C CA . LEU A 1 459 ? 9.309 6.925 -31.042 1.00 81.56 459 LEU A CA 1
ATOM 3636 C C . LEU A 1 459 ? 9.227 7.565 -32.435 1.00 81.56 459 LEU A C 1
ATOM 3638 O O . LEU A 1 459 ? 10.254 7.895 -33.035 1.00 81.56 459 LEU A O 1
ATOM 3642 N N . ASN A 1 460 ? 8.006 7.827 -32.911 1.00 81.56 460 ASN A N 1
ATOM 3643 C CA . ASN A 1 460 ? 7.758 8.562 -34.157 1.00 81.56 460 ASN A CA 1
ATOM 3644 C C . ASN A 1 460 ? 8.194 10.029 -34.048 1.00 81.56 460 ASN A C 1
ATOM 3646 O O . ASN A 1 460 ? 8.197 10.609 -32.964 1.00 81.56 460 ASN A O 1
ATOM 3650 N N . GLU A 1 461 ? 8.503 10.678 -35.175 1.00 81.69 461 GLU A N 1
ATOM 3651 C CA . GLU A 1 461 ? 9.027 12.056 -35.175 1.00 81.69 461 GLU A CA 1
ATOM 3652 C C . GLU A 1 461 ? 8.090 13.095 -34.542 1.00 81.69 461 GLU A C 1
ATOM 3654 O O . GLU A 1 461 ? 8.572 14.088 -33.998 1.00 81.69 461 GLU A O 1
ATOM 3659 N N . GLU A 1 462 ? 6.775 12.861 -34.573 1.00 81.00 462 GLU A N 1
ATOM 3660 C CA . GLU A 1 462 ? 5.783 13.715 -33.909 1.00 81.00 462 GLU A CA 1
ATOM 3661 C C . GLU A 1 462 ? 5.741 13.490 -32.390 1.00 81.00 462 GLU A C 1
ATOM 3663 O O . GLU A 1 462 ? 5.624 14.450 -31.629 1.00 81.00 462 GLU A O 1
ATOM 3668 N N . ASP A 1 463 ? 5.902 12.244 -31.934 1.00 82.75 463 ASP A N 1
ATOM 3669 C CA . ASP A 1 463 ? 5.955 11.907 -30.507 1.00 82.75 463 ASP A CA 1
ATOM 3670 C C . ASP A 1 463 ? 7.257 12.414 -29.867 1.00 82.75 463 ASP A C 1
ATOM 3672 O O . ASP A 1 463 ? 7.255 12.881 -28.731 1.00 82.75 463 ASP A O 1
ATOM 3676 N N . ARG A 1 464 ? 8.370 12.433 -30.616 1.00 85.69 464 ARG A N 1
ATOM 3677 C CA . ARG A 1 464 ? 9.643 13.042 -30.175 1.00 85.69 464 ARG A CA 1
ATOM 3678 C C . ARG A 1 464 ? 9.528 14.547 -29.870 1.00 85.69 464 ARG A C 1
ATOM 3680 O O . ARG A 1 464 ? 10.364 15.058 -29.131 1.00 85.69 464 ARG A O 1
ATOM 3687 N N . GLN A 1 465 ? 8.515 15.229 -30.415 1.00 86.50 465 GLN A N 1
ATOM 3688 C CA . GLN A 1 465 ? 8.223 16.660 -30.216 1.00 86.50 465 GLN A CA 1
ATOM 3689 C C . GLN A 1 465 ? 7.199 16.911 -29.087 1.00 86.50 465 GLN A C 1
ATOM 3691 O O . GLN A 1 465 ? 6.662 18.012 -28.950 1.00 86.50 465 GLN A O 1
ATOM 3696 N N . LEU A 1 466 ? 6.879 15.900 -28.268 1.00 87.94 466 LEU A N 1
ATOM 3697 C CA . LEU A 1 466 ? 6.009 16.088 -27.106 1.00 87.94 466 LEU A CA 1
ATOM 3698 C C . LEU A 1 466 ? 6.694 16.997 -26.064 1.00 87.94 466 LEU A C 1
ATOM 3700 O O . LEU A 1 466 ? 7.840 16.725 -25.694 1.00 87.94 466 LEU A O 1
ATOM 3704 N N . PRO A 1 467 ? 6.002 18.016 -25.508 1.00 87.06 467 PRO A N 1
ATOM 3705 C CA . PRO A 1 467 ? 6.608 18.966 -24.569 1.00 87.06 467 PRO A CA 1
ATOM 3706 C C . PRO A 1 467 ? 7.283 18.314 -23.355 1.00 87.06 467 PRO A C 1
ATOM 3708 O O . PRO A 1 467 ? 8.318 18.797 -22.901 1.00 87.06 467 PRO A O 1
ATOM 3711 N N . GLN A 1 468 ? 6.756 17.190 -22.851 1.00 88.06 468 GLN A N 1
ATOM 3712 C CA . GLN A 1 468 ? 7.379 16.441 -21.754 1.00 88.06 468 GLN A CA 1
ATOM 3713 C C . GLN A 1 468 ? 8.778 15.901 -22.125 1.00 88.06 468 GLN A C 1
ATOM 3715 O O . GLN A 1 468 ? 9.675 15.902 -21.285 1.00 88.06 468 GLN A O 1
ATOM 3720 N N . ILE A 1 469 ? 8.994 15.491 -23.381 1.00 89.31 469 ILE A N 1
ATOM 3721 C CA . ILE A 1 469 ? 10.286 14.991 -23.887 1.00 89.31 469 ILE A CA 1
ATOM 3722 C C . ILE A 1 469 ? 11.252 16.158 -24.141 1.00 89.31 469 ILE A C 1
ATOM 3724 O O . ILE A 1 469 ? 12.418 16.096 -23.744 1.00 89.31 469 ILE A O 1
ATOM 3728 N N . GLU A 1 470 ? 10.773 17.248 -24.748 1.00 89.69 470 GLU A N 1
ATOM 3729 C CA . GLU A 1 470 ? 11.609 18.422 -25.036 1.00 89.69 470 GLU A CA 1
ATOM 3730 C C . GLU A 1 470 ? 12.068 19.150 -23.763 1.00 89.69 470 GLU A C 1
ATOM 3732 O O . GLU A 1 470 ? 13.227 19.560 -23.668 1.00 89.69 470 GLU A O 1
ATOM 3737 N N . HIS A 1 471 ? 11.195 19.284 -22.758 1.00 89.75 471 HIS A N 1
ATOM 3738 C CA . HIS A 1 471 ? 11.511 19.989 -21.513 1.00 89.75 471 HIS A CA 1
ATOM 3739 C C . HIS A 1 471 ? 12.397 19.186 -20.549 1.00 89.75 471 HIS A C 1
ATOM 3741 O O . HIS A 1 471 ? 13.131 19.793 -19.764 1.00 89.75 471 HIS A O 1
ATOM 3747 N N . ILE A 1 472 ? 12.371 17.847 -20.593 1.00 92.62 472 ILE A N 1
ATOM 3748 C CA . ILE A 1 472 ? 13.136 17.019 -19.646 1.00 92.62 472 ILE A CA 1
ATOM 3749 C C . ILE A 1 472 ? 14.607 16.848 -20.057 1.00 92.62 472 ILE A C 1
ATOM 3751 O O . ILE A 1 472 ? 15.487 16.884 -19.197 1.00 92.62 472 ILE A O 1
ATOM 3755 N N . LEU A 1 473 ? 14.921 16.760 -21.357 1.00 92.62 473 LEU A N 1
ATOM 3756 C CA . LEU A 1 473 ? 16.301 16.585 -21.843 1.00 92.62 473 LEU A CA 1
ATOM 3757 C C . LEU A 1 473 ? 17.289 17.680 -21.357 1.00 92.62 473 LEU A C 1
ATOM 3759 O O . LEU A 1 473 ? 18.411 17.331 -20.978 1.00 92.62 473 LEU A O 1
ATOM 3763 N N . PRO A 1 474 ? 16.935 18.983 -21.307 1.00 93.56 474 PRO A N 1
ATOM 3764 C CA . PRO A 1 474 ? 17.776 20.020 -20.703 1.00 93.56 474 PRO A CA 1
ATOM 3765 C C . PRO A 1 474 ? 18.061 19.835 -19.205 1.00 93.56 474 PRO A C 1
ATOM 3767 O O . PRO A 1 474 ? 19.112 20.278 -18.744 1.00 93.56 474 PRO A O 1
ATOM 3770 N N . LEU A 1 475 ? 17.159 19.195 -18.449 1.00 94.75 475 LEU A N 1
ATOM 3771 C CA . LEU A 1 475 ? 17.361 18.882 -17.029 1.00 94.75 475 LEU A CA 1
ATOM 3772 C C . LEU A 1 475 ? 18.265 17.655 -16.867 1.00 94.75 475 LEU A C 1
ATOM 3774 O O . LEU A 1 475 ? 19.249 17.716 -16.130 1.00 94.75 475 LEU A O 1
ATOM 3778 N N . LEU A 1 476 ? 18.015 16.592 -17.641 1.00 95.31 476 LEU A N 1
ATOM 3779 C CA . LEU A 1 476 ? 18.836 15.375 -17.632 1.00 95.31 476 LEU A CA 1
ATOM 3780 C C . LEU A 1 476 ? 20.296 15.682 -17.986 1.00 95.31 476 LEU A C 1
ATOM 37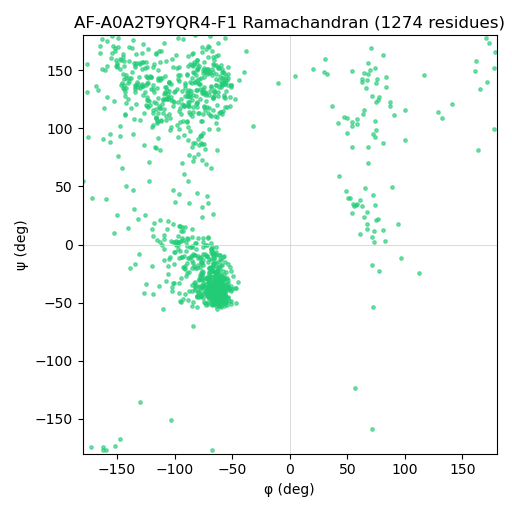82 O O . LEU A 1 476 ? 21.209 15.232 -17.298 1.00 95.31 476 LEU A O 1
ATOM 3786 N N . LYS A 1 477 ? 20.528 16.550 -18.981 1.00 94.62 477 LYS A N 1
ATOM 3787 C CA . LYS A 1 477 ? 21.867 17.059 -19.330 1.00 94.62 477 LYS A CA 1
ATOM 3788 C C . LYS A 1 477 ? 22.589 17.757 -18.174 1.00 94.62 477 LYS A C 1
ATOM 3790 O O . LYS A 1 477 ? 23.811 17.726 -18.147 1.00 94.62 477 LYS A O 1
ATOM 3795 N N . ARG A 1 478 ? 21.863 18.361 -17.229 1.00 95.00 478 ARG A N 1
ATOM 3796 C CA . ARG A 1 478 ? 22.413 19.008 -16.021 1.00 95.00 478 ARG A CA 1
ATOM 3797 C C . ARG A 1 478 ? 22.577 18.044 -14.841 1.00 95.00 478 ARG A C 1
ATOM 3799 O O . ARG A 1 478 ? 22.915 18.485 -13.745 1.00 95.00 478 ARG A O 1
ATOM 3806 N N . GLY A 1 479 ? 22.312 16.751 -15.034 1.00 95.31 479 GLY A N 1
ATOM 3807 C CA . GLY A 1 479 ? 22.308 15.747 -13.969 1.00 95.31 479 GLY A CA 1
ATOM 3808 C C . GLY A 1 479 ? 21.077 15.815 -13.061 1.00 95.31 479 GLY A C 1
ATOM 3809 O O . GLY A 1 479 ? 21.146 15.344 -11.924 1.00 95.31 479 GLY A O 1
ATOM 3810 N N . ILE A 1 480 ? 19.973 16.413 -13.530 1.00 96.25 480 ILE A N 1
ATOM 3811 C CA . ILE A 1 480 ? 18.714 16.580 -12.789 1.00 96.25 480 ILE A CA 1
ATOM 3812 C C . ILE A 1 480 ? 17.641 15.673 -13.405 1.00 96.25 480 ILE A C 1
ATOM 3814 O O . ILE A 1 480 ? 17.208 15.892 -14.534 1.00 96.25 480 ILE A O 1
ATOM 3818 N N . GLY A 1 481 ? 17.205 14.664 -12.654 1.00 95.56 481 GLY A N 1
ATOM 3819 C CA . GLY A 1 481 ? 16.133 13.743 -13.029 1.00 95.56 481 GLY A CA 1
ATOM 3820 C C . GLY A 1 481 ? 14.807 14.052 -12.335 1.00 95.56 481 GLY A C 1
ATOM 3821 O O . GLY A 1 481 ? 14.773 14.672 -11.270 1.00 95.56 481 GLY A O 1
ATOM 3822 N N . ILE A 1 482 ? 13.718 13.555 -12.921 1.00 95.81 482 ILE A N 1
ATOM 3823 C CA . ILE A 1 482 ? 12.357 13.596 -12.371 1.00 95.81 482 ILE A CA 1
ATOM 3824 C C . ILE A 1 482 ? 11.762 12.186 -12.494 1.00 95.81 482 ILE A C 1
ATOM 3826 O O . ILE A 1 482 ? 11.939 11.549 -13.528 1.00 95.81 482 ILE A O 1
ATOM 3830 N N . HIS A 1 483 ? 11.056 11.682 -11.477 1.00 93.62 483 HIS A N 1
ATOM 3831 C CA . HIS A 1 483 ? 10.431 10.355 -11.503 1.00 93.62 483 HIS A CA 1
ATOM 3832 C C . HIS A 1 483 ? 9.071 10.317 -10.795 1.00 93.62 483 HIS A C 1
ATOM 3834 O O . HIS A 1 483 ? 8.957 10.445 -9.574 1.00 93.62 483 HIS A O 1
ATOM 3840 N N . HIS A 1 484 ? 8.008 10.116 -11.571 1.00 92.12 484 HIS A N 1
ATOM 3841 C CA . HIS A 1 484 ? 6.669 9.854 -11.046 1.00 92.12 484 HIS A CA 1
ATOM 3842 C C . HIS A 1 484 ? 5.811 9.080 -12.041 1.00 92.12 484 HIS A C 1
ATOM 3844 O O . HIS A 1 484 ? 6.083 9.021 -13.240 1.00 92.12 484 HIS A O 1
ATOM 3850 N N . SER A 1 485 ? 4.707 8.530 -11.538 1.00 86.12 485 SER A N 1
ATOM 3851 C CA . SER A 1 485 ? 3.724 7.744 -12.292 1.00 86.12 485 SER A CA 1
ATOM 3852 C C . SER A 1 485 ? 3.028 8.478 -13.453 1.00 86.12 485 SER A C 1
ATOM 3854 O O . SER A 1 485 ? 2.327 7.817 -14.222 1.00 86.12 485 SER A O 1
ATOM 3856 N N . GLY A 1 486 ? 3.222 9.799 -13.579 1.00 89.00 486 GLY A N 1
ATOM 3857 C CA . GLY A 1 486 ? 2.706 10.644 -14.665 1.00 89.00 486 GLY A CA 1
ATOM 3858 C C . GLY A 1 486 ? 3.665 10.880 -15.841 1.00 89.00 486 GLY A C 1
ATOM 3859 O O . GLY A 1 486 ? 3.214 11.382 -16.868 1.00 89.00 486 GLY A O 1
ATOM 3860 N N . LEU A 1 487 ? 4.944 10.508 -15.732 1.00 91.19 487 LEU A N 1
ATOM 3861 C CA . LEU A 1 487 ? 5.863 10.558 -16.874 1.00 91.19 487 LEU A CA 1
ATOM 3862 C C . LEU A 1 487 ? 5.566 9.429 -17.871 1.00 91.19 487 LEU A C 1
ATOM 3864 O O . LEU A 1 487 ? 5.122 8.347 -17.474 1.00 91.19 487 LEU A O 1
ATOM 3868 N N . LEU A 1 488 ? 5.842 9.666 -19.157 1.00 88.81 488 LEU A N 1
ATOM 3869 C CA . LEU A 1 488 ? 5.800 8.637 -20.203 1.00 88.81 488 LEU A CA 1
ATOM 3870 C C . LEU A 1 488 ? 6.637 7.409 -19.773 1.00 88.81 488 LEU A C 1
ATOM 3872 O O . LEU A 1 488 ? 7.747 7.602 -19.269 1.00 88.81 488 LEU A O 1
ATOM 3876 N N . PRO A 1 489 ? 6.179 6.155 -19.986 1.00 83.25 489 PRO A N 1
ATOM 3877 C CA . PRO A 1 489 ? 6.901 4.963 -19.521 1.00 83.25 489 PRO A CA 1
ATOM 3878 C C . PRO A 1 489 ? 8.363 4.913 -19.986 1.00 83.25 489 PRO A C 1
ATOM 3880 O O . PRO A 1 489 ? 9.257 4.739 -19.165 1.00 83.25 489 PRO A O 1
ATOM 3883 N N . ILE A 1 490 ? 8.603 5.210 -21.267 1.00 84.12 490 ILE A N 1
ATOM 3884 C CA . ILE A 1 490 ? 9.943 5.295 -21.861 1.00 84.12 490 ILE A CA 1
ATOM 3885 C C . ILE A 1 490 ? 10.830 6.368 -21.206 1.00 84.12 490 ILE A C 1
ATOM 3887 O O . ILE A 1 490 ? 12.018 6.134 -21.004 1.00 84.12 490 ILE A O 1
ATOM 3891 N N . LEU A 1 491 ? 10.275 7.521 -20.806 1.00 89.44 491 LEU A N 1
ATOM 3892 C CA . LEU A 1 491 ? 11.043 8.538 -20.079 1.00 89.44 491 LEU A CA 1
ATOM 3893 C C . LEU A 1 491 ? 11.431 8.050 -18.684 1.00 89.44 491 LEU A C 1
ATOM 3895 O O . LEU A 1 491 ? 12.551 8.312 -18.256 1.00 89.44 491 LEU A O 1
ATOM 3899 N N . LYS A 1 492 ? 10.552 7.313 -17.989 1.00 86.94 492 LYS A N 1
ATOM 3900 C CA . LYS A 1 492 ? 10.927 6.699 -16.710 1.00 86.94 492 LYS A CA 1
ATOM 3901 C C . LYS A 1 492 ? 12.061 5.695 -16.891 1.00 86.94 492 LYS A C 1
ATOM 3903 O O . LYS A 1 492 ? 13.049 5.804 -16.184 1.00 86.94 492 LYS A O 1
ATOM 3908 N N . GLU A 1 493 ? 11.933 4.761 -17.833 1.00 83.12 493 GLU A N 1
ATOM 3909 C CA . GLU A 1 493 ? 12.940 3.719 -18.086 1.00 83.12 493 GLU A CA 1
ATOM 3910 C C . GLU A 1 493 ? 14.309 4.341 -18.423 1.00 83.12 493 GLU A C 1
ATOM 3912 O O . GLU A 1 493 ? 15.325 3.961 -17.846 1.00 83.12 493 GLU A O 1
ATOM 3917 N N . VAL A 1 494 ? 14.341 5.387 -19.259 1.00 89.06 494 VAL A N 1
ATOM 3918 C CA . VAL A 1 494 ? 15.570 6.148 -19.558 1.00 89.06 494 VAL A CA 1
ATOM 3919 C C . VAL A 1 494 ? 16.137 6.856 -18.322 1.00 89.06 494 VAL A C 1
ATOM 3921 O O . VAL A 1 494 ? 17.350 6.892 -18.147 1.00 89.06 494 VAL A O 1
ATOM 3924 N N . ILE A 1 495 ? 15.295 7.409 -17.448 1.00 92.19 495 ILE A N 1
ATOM 3925 C CA . ILE A 1 495 ? 15.731 8.079 -16.210 1.00 92.19 495 ILE A CA 1
ATOM 3926 C C . ILE A 1 495 ? 16.252 7.077 -15.175 1.00 92.19 495 ILE A C 1
ATOM 3928 O O . ILE A 1 495 ? 17.225 7.370 -14.486 1.00 92.19 495 ILE A O 1
ATOM 3932 N N . GLU A 1 496 ? 15.650 5.894 -15.096 1.00 87.81 496 GLU A N 1
ATOM 3933 C CA . GLU A 1 496 ? 16.096 4.783 -14.252 1.00 87.81 496 GLU A CA 1
ATOM 3934 C C . GLU A 1 496 ? 17.493 4.306 -14.702 1.00 87.81 496 GLU A C 1
ATOM 3936 O O . GLU A 1 496 ? 18.408 4.244 -13.879 1.00 87.81 496 GLU A O 1
ATOM 3941 N N . ILE A 1 497 ? 17.710 4.127 -16.014 1.00 87.19 497 ILE A N 1
ATOM 3942 C CA . ILE A 1 497 ? 19.026 3.816 -16.607 1.00 87.19 497 ILE A CA 1
ATOM 3943 C C . ILE A 1 497 ? 20.048 4.935 -16.338 1.00 87.19 497 ILE A C 1
ATOM 3945 O O . ILE A 1 497 ? 21.128 4.678 -15.812 1.00 87.19 497 ILE A O 1
ATOM 3949 N N . LEU A 1 498 ? 19.721 6.198 -16.642 1.00 92.19 498 LEU A N 1
ATOM 3950 C CA . LEU A 1 498 ? 20.629 7.338 -16.427 1.00 92.19 498 LEU A CA 1
ATOM 3951 C C . LEU A 1 498 ? 20.969 7.566 -14.940 1.00 92.19 498 LEU A C 1
ATOM 3953 O O . LEU A 1 498 ? 21.992 8.181 -14.631 1.00 92.19 498 LEU A O 1
ATOM 3957 N N . PHE A 1 499 ? 20.132 7.093 -14.013 1.00 92.31 499 PHE A N 1
ATOM 3958 C CA . PHE A 1 499 ? 20.425 7.099 -12.580 1.00 92.31 499 PHE A CA 1
ATOM 3959 C C . PHE A 1 499 ? 21.360 5.949 -12.175 1.00 92.31 499 PHE A C 1
ATOM 3961 O O . PHE A 1 499 ? 22.296 6.179 -11.410 1.00 92.31 499 PHE A O 1
ATOM 3968 N N . GLN A 1 500 ? 21.167 4.744 -12.726 1.00 86.44 500 GLN A N 1
ATOM 3969 C CA . GLN A 1 500 ? 22.056 3.589 -12.522 1.00 86.44 500 GLN A CA 1
ATOM 3970 C C . GLN A 1 500 ? 23.472 3.840 -13.069 1.00 86.44 500 GLN A C 1
ATOM 3972 O O . GLN A 1 500 ? 24.445 3.626 -12.350 1.00 86.44 500 GLN A O 1
ATOM 3977 N N . GLU A 1 501 ? 23.586 4.424 -14.265 1.00 88.19 501 GLU A N 1
ATOM 3978 C CA . GLU A 1 501 ? 24.852 4.895 -14.863 1.00 88.19 501 GLU A CA 1
ATOM 3979 C C . GLU A 1 501 ? 25.474 6.100 -14.117 1.00 88.19 501 GLU A C 1
ATOM 3981 O O . GLU A 1 501 ? 26.526 6.617 -14.493 1.00 88.19 501 GLU A O 1
ATOM 3986 N N . GLY A 1 502 ? 24.820 6.613 -13.067 1.00 90.31 502 GLY A N 1
ATOM 3987 C CA . GLY A 1 502 ? 25.306 7.740 -12.270 1.00 90.31 502 GLY A CA 1
ATOM 3988 C C . GLY A 1 502 ? 25.353 9.080 -13.014 1.00 90.31 502 GLY A C 1
ATOM 3989 O O . GLY A 1 502 ? 25.962 10.030 -12.513 1.00 90.31 502 GLY A O 1
ATOM 3990 N N . LEU A 1 503 ? 24.724 9.186 -14.189 1.00 94.31 503 LEU A N 1
ATOM 3991 C CA . LEU A 1 503 ? 24.629 10.411 -14.994 1.00 94.31 503 LEU A CA 1
ATOM 3992 C C . LEU A 1 503 ? 23.612 11.407 -14.416 1.00 94.31 503 LEU A C 1
ATOM 3994 O O . LEU A 1 503 ? 23.745 12.611 -14.629 1.00 94.31 503 LEU A O 1
ATOM 3998 N N . ILE A 1 504 ? 22.642 10.938 -13.629 1.00 96.25 504 ILE A N 1
ATOM 3999 C CA . ILE A 1 504 ? 21.772 11.784 -12.803 1.00 96.25 504 ILE A CA 1
ATOM 4000 C C . ILE A 1 504 ? 22.366 11.897 -11.395 1.00 96.25 504 ILE A C 1
ATOM 4002 O O . ILE A 1 504 ? 22.537 10.909 -10.685 1.00 96.25 504 ILE A O 1
ATOM 4006 N N . LYS A 1 505 ? 22.666 13.129 -10.973 1.00 95.31 505 LYS A N 1
ATOM 4007 C CA . LYS A 1 505 ? 23.249 13.441 -9.657 1.00 95.31 505 LYS A CA 1
ATOM 4008 C C . LYS A 1 505 ? 22.173 13.806 -8.627 1.00 95.31 505 LYS A C 1
ATOM 4010 O O . LYS A 1 505 ? 22.379 13.591 -7.434 1.00 95.31 505 LYS A O 1
ATOM 4015 N N . CYS A 1 506 ? 21.044 14.358 -9.075 1.00 96.12 506 CYS A N 1
ATOM 4016 C CA . CYS A 1 506 ? 19.896 14.733 -8.249 1.00 96.12 506 CYS A CA 1
ATOM 4017 C C . CYS A 1 506 ? 18.599 14.244 -8.905 1.00 96.12 506 CYS A C 1
ATOM 4019 O O . CYS A 1 506 ? 18.312 14.628 -10.037 1.00 96.12 506 CYS A O 1
ATOM 4021 N N . LEU A 1 507 ? 17.824 13.408 -8.213 1.00 96.38 507 LEU A N 1
ATOM 4022 C CA . LEU A 1 507 ? 16.584 12.817 -8.718 1.00 96.38 507 LEU A CA 1
ATOM 4023 C C . LEU A 1 507 ? 15.390 13.248 -7.856 1.00 96.38 507 LEU A C 1
ATOM 4025 O O . LEU A 1 507 ? 15.313 12.881 -6.687 1.00 96.38 507 LEU A O 1
ATOM 4029 N N . PHE A 1 508 ? 14.442 13.986 -8.434 1.00 96.19 508 PHE A N 1
ATOM 4030 C CA . PHE A 1 508 ? 13.177 14.332 -7.778 1.00 96.19 508 PHE A CA 1
ATOM 4031 C C . PHE A 1 508 ? 12.155 13.223 -8.009 1.00 96.19 508 PHE A C 1
ATOM 4033 O O . PHE A 1 508 ? 11.723 13.018 -9.141 1.00 96.19 508 PHE A O 1
ATOM 4040 N N . ALA A 1 509 ? 11.772 12.505 -6.957 1.00 94.81 509 ALA A N 1
ATOM 4041 C CA . ALA A 1 509 ? 10.981 11.286 -7.055 1.00 94.81 509 ALA A CA 1
ATOM 4042 C C . ALA A 1 509 ? 9.713 11.326 -6.194 1.00 94.81 509 ALA A C 1
ATOM 4044 O O . ALA A 1 509 ? 9.674 11.947 -5.132 1.00 94.81 509 ALA A O 1
ATOM 4045 N N . THR A 1 510 ? 8.687 10.598 -6.629 1.00 92.06 510 THR A N 1
ATOM 4046 C CA . THR A 1 510 ? 7.557 10.222 -5.762 1.00 92.06 510 THR A CA 1
ATOM 4047 C C . THR A 1 510 ? 7.840 8.913 -5.026 1.00 92.06 510 THR A C 1
ATOM 4049 O O . THR A 1 510 ? 8.703 8.139 -5.439 1.00 92.06 510 THR A O 1
ATOM 4052 N N . GLU A 1 511 ? 7.083 8.639 -3.958 1.00 86.56 511 GLU A N 1
ATOM 4053 C CA . GLU A 1 511 ? 7.150 7.405 -3.149 1.00 86.56 511 GLU A CA 1
ATOM 4054 C C . GLU A 1 511 ? 7.230 6.119 -4.000 1.00 86.56 511 GLU A C 1
ATOM 4056 O O . GLU A 1 511 ? 7.970 5.202 -3.669 1.00 86.56 511 GLU A O 1
ATOM 4061 N N . THR A 1 512 ? 6.613 6.091 -5.188 1.00 82.56 512 THR A N 1
ATOM 4062 C CA . THR A 1 512 ? 6.720 4.976 -6.153 1.00 82.56 512 THR A CA 1
ATOM 4063 C C . THR A 1 512 ? 8.144 4.611 -6.615 1.00 82.56 512 THR A C 1
ATOM 4065 O O . THR A 1 512 ? 8.301 3.589 -7.273 1.00 82.56 512 THR A O 1
ATOM 4068 N N . PHE A 1 513 ? 9.172 5.412 -6.308 1.00 85.94 513 PHE A N 1
ATOM 4069 C CA . PHE A 1 513 ? 10.584 5.098 -6.577 1.00 85.94 513 PHE A CA 1
ATOM 4070 C C . PHE A 1 513 ? 11.291 4.382 -5.408 1.00 85.94 513 PHE A C 1
ATOM 4072 O O . PHE A 1 513 ? 12.286 3.694 -5.625 1.00 85.94 513 PHE A O 1
ATOM 4079 N N . SER A 1 514 ? 10.784 4.466 -4.167 1.00 78.06 514 SER A N 1
ATOM 4080 C CA . SER A 1 514 ? 11.279 3.610 -3.068 1.00 78.06 514 SER A CA 1
ATOM 4081 C C . SER A 1 514 ? 10.838 2.148 -3.231 1.00 78.06 514 SER A C 1
ATOM 4083 O O . SER A 1 514 ? 11.336 1.266 -2.527 1.00 78.06 514 SER A O 1
ATOM 4085 N N . ILE A 1 515 ? 9.936 1.897 -4.181 1.00 71.31 515 ILE A N 1
ATOM 4086 C CA . ILE A 1 515 ? 9.182 0.672 -4.424 1.00 71.31 515 ILE A CA 1
ATOM 4087 C C . ILE A 1 515 ? 9.779 -0.108 -5.611 1.00 71.31 515 ILE A C 1
ATOM 4089 O O . ILE A 1 515 ? 9.948 0.418 -6.706 1.00 71.31 515 ILE A O 1
ATOM 4093 N N . GLY A 1 516 ? 10.080 -1.393 -5.398 1.00 59.06 516 GLY A N 1
ATOM 4094 C CA . GLY A 1 516 ? 10.213 -2.396 -6.465 1.00 59.06 516 GLY A CA 1
ATOM 4095 C C . GLY A 1 516 ? 11.437 -2.377 -7.395 1.00 59.06 516 GLY A C 1
ATOM 4096 O O . GLY A 1 516 ? 11.484 -3.223 -8.276 1.00 59.06 516 GLY A O 1
ATOM 4097 N N . LEU A 1 517 ? 12.425 -1.489 -7.243 1.00 64.25 517 LEU A N 1
ATOM 4098 C CA . LEU A 1 517 ? 13.671 -1.523 -8.040 1.00 64.25 517 LEU A CA 1
ATOM 4099 C C . LEU A 1 517 ? 14.917 -1.334 -7.161 1.00 64.25 517 LEU A C 1
ATOM 4101 O O . LEU A 1 517 ? 14.839 -0.724 -6.094 1.00 64.25 517 LEU A O 1
ATOM 4105 N N . ASN A 1 518 ? 16.084 -1.832 -7.583 1.00 69.62 518 ASN A N 1
ATOM 4106 C CA . ASN A 1 518 ? 17.337 -1.698 -6.821 1.00 69.62 518 ASN A CA 1
ATOM 4107 C C . ASN A 1 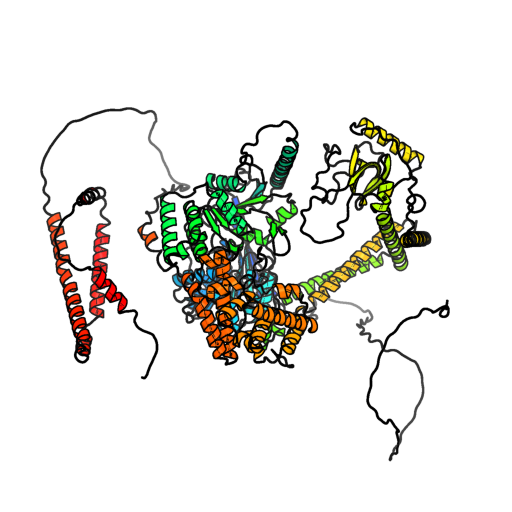518 ? 18.159 -0.462 -7.244 1.00 69.62 518 ASN A C 1
ATOM 4109 O O . ASN A 1 518 ? 19.214 -0.587 -7.858 1.00 69.62 518 ASN A O 1
ATOM 4113 N N . MET A 1 519 ? 17.670 0.739 -6.915 1.00 82.31 519 MET A N 1
ATOM 4114 C CA . MET A 1 519 ? 18.370 2.013 -7.159 1.00 82.31 519 MET A CA 1
ATOM 4115 C C . MET A 1 519 ? 18.709 2.740 -5.842 1.00 82.31 519 MET A C 1
ATOM 4117 O O . MET A 1 519 ? 17.938 3.589 -5.389 1.00 82.31 519 MET A O 1
ATOM 4121 N N . PRO A 1 520 ? 19.828 2.393 -5.182 1.00 88.12 520 PRO A N 1
ATOM 4122 C CA . PRO A 1 520 ? 20.319 3.094 -3.997 1.00 88.12 520 PRO A CA 1
ATOM 4123 C C . PRO A 1 520 ? 21.081 4.387 -4.345 1.00 88.12 520 PRO A C 1
ATOM 4125 O O . PRO A 1 520 ? 21.739 4.493 -5.379 1.00 88.12 520 PRO A O 1
ATOM 4128 N N . ALA A 1 521 ? 21.039 5.357 -3.435 1.00 92.25 521 ALA A N 1
ATOM 4129 C CA . ALA A 1 521 ? 21.686 6.665 -3.528 1.00 92.25 521 ALA A CA 1
ATOM 4130 C C . ALA A 1 521 ? 22.620 6.909 -2.333 1.00 92.25 521 ALA A C 1
ATOM 4132 O O . ALA A 1 521 ? 22.544 6.201 -1.332 1.00 92.25 521 ALA A O 1
ATOM 4133 N N . ARG A 1 522 ? 23.467 7.947 -2.380 1.00 93.94 522 ARG A N 1
ATOM 4134 C CA . ARG A 1 522 ? 24.261 8.339 -1.202 1.00 93.94 522 ARG A CA 1
ATOM 4135 C C . ARG A 1 522 ? 23.420 9.113 -0.185 1.00 93.94 522 ARG A C 1
ATOM 4137 O O . ARG A 1 522 ? 23.614 8.970 1.022 1.00 93.94 522 ARG A O 1
ATOM 4144 N N . THR A 1 523 ? 22.484 9.936 -0.658 1.00 96.06 523 THR A N 1
ATOM 4145 C CA . THR A 1 523 ? 21.609 10.758 0.194 1.00 96.06 523 THR A CA 1
ATOM 4146 C C . THR A 1 523 ? 20.139 10.634 -0.196 1.00 96.06 523 THR A C 1
ATOM 4148 O O . THR A 1 523 ? 19.802 10.556 -1.376 1.00 96.06 523 THR A O 1
ATOM 4151 N N . VAL A 1 524 ? 19.261 10.665 0.805 1.00 96.44 524 VAL A N 1
ATOM 4152 C CA . VAL A 1 524 ? 17.809 10.801 0.656 1.00 96.44 524 VAL A CA 1
ATOM 4153 C C . VAL A 1 524 ? 17.356 12.087 1.351 1.00 96.44 524 VAL A C 1
ATOM 4155 O O . VAL A 1 524 ? 17.759 12.365 2.479 1.00 96.44 524 VAL A O 1
ATOM 4158 N N . VAL A 1 525 ? 16.517 12.875 0.682 1.00 96.38 525 VAL A N 1
ATOM 4159 C CA . VAL A 1 525 ? 15.883 14.089 1.217 1.00 96.38 525 VAL A CA 1
ATOM 4160 C C . VAL A 1 525 ? 14.366 13.913 1.163 1.00 96.38 525 VAL A C 1
ATOM 4162 O O . VAL A 1 525 ? 13.844 13.508 0.131 1.00 96.38 525 VAL A O 1
ATOM 4165 N N . PHE A 1 526 ? 13.656 14.251 2.235 1.00 95.06 526 PHE A N 1
ATOM 4166 C CA . PHE A 1 526 ? 12.191 14.317 2.280 1.00 95.06 526 PHE A CA 1
ATOM 4167 C C . PHE A 1 526 ? 11.746 15.785 2.283 1.00 95.06 526 PHE A C 1
ATOM 4169 O O . PHE A 1 526 ? 12.249 16.557 3.102 1.00 95.06 526 PHE A O 1
ATOM 4176 N N . THR A 1 527 ? 10.815 16.176 1.403 1.00 92.44 527 THR A N 1
ATOM 4177 C CA . THR A 1 527 ? 10.352 17.579 1.304 1.00 92.44 527 THR A CA 1
ATOM 4178 C C . THR A 1 527 ? 9.287 17.961 2.331 1.00 92.44 527 THR A C 1
ATOM 4180 O O . THR A 1 527 ? 9.126 19.146 2.609 1.00 92.44 527 THR A O 1
ATOM 4183 N N . SER A 1 528 ? 8.588 16.983 2.917 1.00 90.00 528 SER A N 1
ATOM 4184 C CA . SER A 1 528 ? 7.597 17.187 3.980 1.00 90.00 528 SER A CA 1
ATOM 4185 C C . SER A 1 528 ? 7.506 15.970 4.909 1.00 90.00 528 SER A C 1
ATOM 4187 O O . SER A 1 528 ? 7.866 14.852 4.535 1.00 90.00 528 SER A O 1
ATOM 4189 N N . VAL A 1 529 ? 6.986 16.201 6.117 1.00 88.94 529 VAL A N 1
ATOM 4190 C CA . VAL A 1 529 ? 6.696 15.198 7.158 1.00 88.94 529 VAL A CA 1
ATOM 4191 C C . VAL A 1 529 ? 5.297 14.572 7.040 1.00 88.94 529 VAL A C 1
ATOM 4193 O O . VAL A 1 529 ? 5.014 13.576 7.712 1.00 88.94 529 VAL A O 1
ATOM 4196 N N . ARG A 1 530 ? 4.406 15.133 6.208 1.00 89.06 530 ARG A N 1
ATOM 4197 C CA . ARG A 1 530 ? 3.036 14.632 5.990 1.00 89.06 530 ARG A CA 1
ATOM 4198 C C . ARG A 1 530 ? 2.794 14.227 4.538 1.00 89.06 530 ARG A C 1
ATOM 4200 O O . ARG A 1 530 ? 3.373 14.801 3.619 1.00 89.06 530 ARG A O 1
ATOM 4207 N N . LYS A 1 531 ? 1.864 13.292 4.335 1.00 88.00 531 LYS A N 1
ATOM 4208 C CA . LYS A 1 531 ? 1.318 12.940 3.018 1.00 88.00 531 LYS A CA 1
ATOM 4209 C C . LYS A 1 531 ? -0.204 12.825 3.048 1.00 88.00 531 LYS A C 1
ATOM 4211 O O . LYS A 1 531 ? -0.798 12.531 4.083 1.00 88.00 531 LYS A O 1
ATOM 4216 N N . PHE A 1 532 ? -0.823 13.072 1.897 1.00 82.75 532 PHE A N 1
ATOM 4217 C CA . PHE A 1 532 ? -2.262 12.915 1.702 1.00 82.75 532 PHE A CA 1
ATOM 4218 C C . PHE A 1 532 ? -2.568 11.480 1.271 1.00 82.75 532 PHE A C 1
ATOM 4220 O O . PHE A 1 532 ? -2.088 11.050 0.223 1.00 82.75 532 PHE A O 1
ATOM 4227 N N . ASP A 1 533 ? -3.361 10.744 2.048 1.00 74.81 533 ASP A N 1
ATOM 4228 C CA . ASP A 1 533 ? -3.666 9.330 1.767 1.00 74.81 533 ASP A CA 1
ATOM 4229 C C . ASP A 1 533 ? -4.892 9.114 0.860 1.00 74.81 533 ASP A C 1
ATOM 4231 O O . ASP A 1 533 ? -5.232 7.986 0.509 1.00 74.81 533 ASP A O 1
ATOM 4235 N N . GLY A 1 534 ? -5.545 10.205 0.453 1.00 71.12 534 GLY A N 1
ATOM 4236 C CA . GLY A 1 534 ? -6.781 10.195 -0.324 1.00 71.12 534 GLY A CA 1
ATOM 4237 C C . GLY A 1 534 ? -7.987 10.716 0.456 1.00 71.12 534 GLY A C 1
ATOM 4238 O O . GLY A 1 534 ? -8.911 11.229 -0.192 1.00 71.12 534 GLY A O 1
ATOM 4239 N N . LYS A 1 535 ? -7.948 10.645 1.795 1.00 73.25 535 LYS A N 1
ATOM 4240 C CA . LYS A 1 535 ? -8.924 11.238 2.719 1.00 73.25 535 LYS A CA 1
ATOM 4241 C C . LYS A 1 535 ? -8.308 12.412 3.482 1.00 73.25 535 LYS A C 1
ATOM 4243 O O . LYS A 1 535 ? -8.807 13.525 3.334 1.00 73.25 535 LYS A O 1
ATOM 4248 N N . ASP A 1 536 ? -7.183 12.193 4.165 1.00 80.44 536 ASP A N 1
ATOM 4249 C CA . ASP A 1 536 ? -6.600 13.145 5.120 1.00 80.44 536 ASP A CA 1
ATOM 4250 C C . ASP A 1 536 ? -5.085 13.350 4.937 1.00 80.44 536 ASP A C 1
ATOM 4252 O O . ASP A 1 536 ? -4.394 12.575 4.271 1.00 80.44 536 ASP A O 1
ATOM 4256 N N . PHE A 1 537 ? -4.550 14.427 5.528 1.00 84.00 537 PHE A N 1
ATOM 4257 C CA . PHE A 1 537 ? -3.107 14.696 5.604 1.00 84.00 537 PHE A CA 1
ATOM 4258 C C . PHE A 1 537 ? -2.522 14.127 6.902 1.00 84.00 537 PHE A C 1
ATOM 4260 O O . PHE A 1 537 ? -2.510 14.797 7.935 1.00 84.00 537 PHE A O 1
ATOM 4267 N N . ARG A 1 538 ? -1.995 12.902 6.841 1.00 89.00 538 ARG A N 1
ATOM 4268 C CA . ARG A 1 538 ? -1.351 12.231 7.981 1.00 89.00 538 ARG A CA 1
ATOM 4269 C C . ARG A 1 538 ? 0.173 12.329 7.936 1.00 89.00 538 ARG A C 1
ATOM 4271 O O . ARG A 1 538 ? 0.760 12.585 6.885 1.00 89.00 538 ARG A O 1
ATOM 4278 N N . TYR A 1 539 ? 0.827 12.066 9.065 1.00 90.31 539 TYR A N 1
ATOM 4279 C CA . TYR A 1 539 ? 2.273 11.835 9.093 1.00 90.31 539 TYR A CA 1
ATOM 4280 C C . TYR A 1 539 ? 2.654 10.540 8.346 1.00 90.31 539 TYR A C 1
ATOM 4282 O O . TYR A 1 539 ? 1.849 9.610 8.208 1.00 90.31 539 TYR A O 1
ATOM 4290 N N . VAL A 1 540 ? 3.891 10.498 7.851 1.00 89.25 540 VAL A N 1
ATOM 4291 C CA . VAL A 1 540 ? 4.530 9.296 7.281 1.00 89.25 540 VAL A CA 1
ATOM 4292 C C . VAL A 1 540 ? 4.783 8.270 8.400 1.00 89.25 540 VAL A C 1
ATOM 4294 O O . VAL A 1 540 ? 5.235 8.660 9.478 1.00 89.25 540 VAL A O 1
ATOM 4297 N N . THR A 1 541 ? 4.487 6.981 8.184 1.00 87.62 541 THR A N 1
ATOM 4298 C CA . THR A 1 541 ? 4.719 5.932 9.206 1.00 87.62 541 THR A CA 1
ATOM 4299 C C . THR A 1 541 ? 6.196 5.549 9.324 1.00 87.62 541 THR A C 1
ATOM 4301 O O . THR A 1 541 ? 7.005 5.850 8.443 1.00 87.62 541 THR A O 1
ATOM 4304 N N . GLY A 1 542 ? 6.552 4.836 10.399 1.00 86.44 542 GLY A N 1
ATOM 4305 C CA . GLY A 1 542 ? 7.890 4.266 10.571 1.00 86.44 542 GLY A CA 1
ATOM 4306 C C . GLY A 1 542 ? 8.282 3.336 9.418 1.00 86.44 542 GLY A C 1
ATOM 4307 O O . GLY A 1 542 ? 9.362 3.494 8.851 1.00 86.44 542 GLY A O 1
ATOM 4308 N N . GLY A 1 543 ? 7.398 2.423 8.996 1.00 82.50 543 GLY A N 1
ATOM 4309 C CA . GLY A 1 543 ? 7.652 1.547 7.846 1.00 82.50 543 GLY A CA 1
ATOM 4310 C C . GLY A 1 543 ? 7.853 2.300 6.525 1.00 82.50 543 GLY A C 1
ATOM 4311 O O . GLY A 1 543 ? 8.825 2.036 5.813 1.00 82.50 543 GLY A O 1
ATOM 4312 N N . GLU A 1 544 ? 6.994 3.278 6.221 1.00 85.44 544 GLU A N 1
ATOM 4313 C CA . GLU A 1 544 ? 7.111 4.137 5.031 1.00 85.44 544 GLU A CA 1
ATOM 4314 C C . GLU A 1 544 ? 8.434 4.925 5.035 1.00 85.44 544 GLU A C 1
ATOM 4316 O O . GLU A 1 544 ? 9.166 4.956 4.038 1.00 85.44 544 GLU A O 1
ATOM 4321 N N . TYR A 1 545 ? 8.791 5.507 6.184 1.00 90.25 545 TYR A N 1
ATOM 4322 C CA . TYR A 1 545 ? 10.047 6.227 6.369 1.00 90.25 545 TYR A CA 1
ATOM 4323 C C . TYR A 1 545 ? 11.264 5.305 6.210 1.00 90.25 545 TYR A C 1
ATOM 4325 O O . TYR A 1 545 ? 12.212 5.675 5.516 1.00 90.25 545 TYR A O 1
ATOM 4333 N N . ILE A 1 546 ? 11.245 4.093 6.774 1.00 86.69 546 ILE A N 1
ATOM 4334 C CA . ILE A 1 546 ? 12.317 3.088 6.638 1.00 86.69 546 ILE A CA 1
ATOM 4335 C C . ILE A 1 546 ? 12.474 2.618 5.184 1.00 86.69 546 ILE A C 1
ATOM 4337 O O . ILE A 1 546 ? 13.603 2.418 4.730 1.00 86.69 546 ILE A O 1
ATOM 4341 N N . GLN A 1 547 ? 11.384 2.484 4.421 1.00 84.50 547 GLN A N 1
ATOM 4342 C CA . GLN A 1 547 ? 11.446 2.099 3.006 1.00 84.50 547 GLN A CA 1
ATOM 4343 C C . GLN A 1 547 ? 12.081 3.200 2.137 1.00 84.50 547 GLN A C 1
ATOM 4345 O O . GLN A 1 547 ? 12.948 2.912 1.309 1.00 84.50 547 GLN A O 1
ATOM 4350 N N . MET A 1 548 ? 11.688 4.464 2.337 1.00 89.69 548 MET A N 1
ATOM 4351 C CA . MET A 1 548 ? 12.233 5.611 1.598 1.00 89.69 548 MET A CA 1
ATOM 4352 C C . MET A 1 548 ? 13.666 5.963 2.030 1.00 89.69 548 MET A C 1
ATOM 4354 O O . MET A 1 548 ? 14.567 6.016 1.191 1.00 89.69 548 MET A O 1
ATOM 4358 N N . SER A 1 549 ? 13.916 6.145 3.331 1.00 91.19 549 SER A N 1
ATOM 4359 C CA . SER A 1 549 ? 15.258 6.432 3.871 1.00 91.19 549 SER A CA 1
ATOM 4360 C C . SER A 1 549 ? 16.231 5.275 3.647 1.00 91.19 549 SER A C 1
ATOM 4362 O O . SER A 1 549 ? 17.419 5.497 3.422 1.00 91.19 549 SER A O 1
ATOM 4364 N N . GLY A 1 550 ? 15.720 4.041 3.593 1.00 86.44 550 GLY A N 1
ATOM 4365 C CA . GLY A 1 550 ? 16.487 2.838 3.309 1.00 86.44 550 GLY A CA 1
ATOM 4366 C C . GLY A 1 550 ? 17.119 2.781 1.916 1.00 86.44 550 GLY A C 1
ATOM 4367 O O . GLY A 1 550 ? 17.894 1.857 1.672 1.00 86.44 550 GLY A O 1
ATOM 4368 N N . ARG A 1 551 ? 16.824 3.755 1.039 1.00 88.81 551 ARG A N 1
ATOM 4369 C CA . ARG A 1 551 ? 17.502 3.993 -0.245 1.00 88.81 551 ARG A CA 1
ATOM 4370 C C . ARG A 1 551 ? 18.809 4.783 -0.120 1.00 88.81 551 ARG A C 1
ATOM 4372 O O . ARG A 1 551 ? 19.530 4.862 -1.109 1.00 88.81 551 ARG A O 1
ATOM 4379 N N . ALA A 1 552 ? 19.135 5.334 1.049 1.00 91.38 552 ALA A N 1
ATOM 4380 C CA . ALA A 1 552 ? 20.438 5.935 1.321 1.00 91.38 552 ALA A CA 1
ATOM 4381 C C . ALA A 1 552 ? 21.489 4.870 1.703 1.00 91.38 552 ALA A C 1
ATOM 4383 O O . ALA A 1 552 ? 21.210 3.956 2.480 1.00 91.38 552 ALA A O 1
ATOM 4384 N N . GLY A 1 553 ? 22.714 5.038 1.198 1.00 89.12 553 GLY A N 1
ATOM 4385 C CA . GLY A 1 553 ? 23.861 4.158 1.425 1.00 89.12 553 GLY A CA 1
ATOM 4386 C C . GLY A 1 553 ? 23.971 3.040 0.382 1.00 89.12 553 GLY A C 1
ATOM 4387 O O . GLY A 1 553 ? 23.157 2.117 0.338 1.00 89.12 553 GLY A O 1
ATOM 4388 N N . ARG A 1 554 ? 25.006 3.100 -0.464 1.00 87.31 554 ARG A N 1
ATOM 4389 C CA . ARG A 1 554 ? 25.319 2.072 -1.472 1.00 87.31 554 ARG A CA 1
ATOM 4390 C C . ARG A 1 554 ? 26.369 1.095 -0.927 1.00 87.31 554 ARG A C 1
ATOM 4392 O O . ARG A 1 554 ? 27.516 1.488 -0.702 1.00 87.31 554 ARG A O 1
ATOM 4399 N N . ARG A 1 555 ? 25.996 -0.182 -0.736 1.00 82.25 555 ARG A N 1
ATOM 4400 C CA . ARG A 1 555 ? 26.878 -1.259 -0.221 1.00 82.25 555 ARG A CA 1
ATOM 4401 C C . ARG A 1 555 ? 28.182 -1.315 -1.029 1.00 82.25 555 ARG A C 1
ATOM 4403 O O . ARG A 1 555 ? 28.151 -1.550 -2.231 1.00 82.25 555 ARG A O 1
ATOM 4410 N N . GLY A 1 556 ? 29.315 -1.102 -0.357 1.00 77.69 556 GLY A N 1
ATOM 4411 C CA . GLY A 1 556 ? 30.652 -1.132 -0.967 1.00 77.69 556 GLY A CA 1
ATOM 4412 C C . GLY A 1 556 ? 31.104 0.156 -1.674 1.00 77.69 556 GLY A C 1
ATOM 4413 O O . GLY A 1 556 ? 32.193 0.156 -2.240 1.00 77.69 556 GLY A O 1
ATOM 4414 N N . ILE A 1 557 ? 30.310 1.236 -1.645 1.00 83.25 557 ILE A N 1
ATOM 4415 C CA . ILE A 1 557 ? 30.659 2.536 -2.256 1.00 83.25 557 ILE A CA 1
ATOM 4416 C C . ILE A 1 557 ? 30.546 3.692 -1.252 1.00 83.25 557 ILE A C 1
ATOM 4418 O O . ILE A 1 557 ? 31.411 4.563 -1.245 1.00 83.25 557 ILE A O 1
ATOM 4422 N N . ASP A 1 558 ? 29.499 3.713 -0.421 1.00 85.38 558 ASP A N 1
ATOM 4423 C CA . ASP A 1 558 ? 29.310 4.740 0.609 1.00 85.38 558 ASP A CA 1
ATOM 4424 C C . ASP A 1 558 ? 29.543 4.160 2.008 1.00 85.38 558 ASP A C 1
ATOM 4426 O O . ASP A 1 558 ? 28.922 3.166 2.380 1.00 85.38 558 ASP A O 1
ATOM 4430 N N . ASP A 1 559 ? 30.364 4.833 2.816 1.00 82.38 559 ASP A N 1
ATOM 4431 C CA . ASP A 1 559 ? 30.613 4.483 4.226 1.00 82.38 559 ASP A CA 1
ATOM 4432 C C . ASP A 1 559 ? 29.329 4.532 5.080 1.00 82.38 559 ASP A C 1
ATOM 4434 O O . ASP A 1 559 ? 29.176 3.772 6.033 1.00 82.38 559 ASP A O 1
ATOM 4438 N N . ARG A 1 560 ? 28.399 5.433 4.731 1.00 85.25 560 ARG A N 1
ATOM 4439 C CA . ARG A 1 560 ? 27.077 5.604 5.358 1.00 85.25 560 ARG A CA 1
ATOM 4440 C C . ARG A 1 560 ? 26.100 6.315 4.422 1.00 85.25 560 ARG A C 1
ATOM 4442 O O . ARG A 1 560 ? 26.512 7.098 3.563 1.00 85.25 560 ARG A O 1
ATOM 4449 N N . GLY A 1 561 ? 24.809 6.063 4.614 1.00 92.44 561 GLY A N 1
ATOM 4450 C CA . GLY A 1 561 ? 23.720 6.796 3.974 1.00 92.44 561 GLY A CA 1
ATOM 4451 C C . GLY A 1 561 ? 23.332 8.042 4.770 1.00 92.44 561 GLY A C 1
ATOM 4452 O O . GLY A 1 561 ? 23.267 8.011 5.997 1.00 92.44 561 GLY A O 1
ATOM 4453 N N . ILE A 1 562 ? 23.053 9.144 4.076 1.00 94.50 562 ILE A N 1
ATOM 4454 C CA . ILE A 1 562 ? 22.619 10.402 4.701 1.00 94.50 562 ILE A CA 1
ATOM 4455 C C . ILE A 1 562 ? 21.128 10.609 4.433 1.00 94.50 562 ILE A C 1
ATOM 4457 O O . ILE A 1 562 ? 20.672 10.484 3.297 1.00 94.50 562 ILE A O 1
ATOM 4461 N N . VAL A 1 563 ? 20.369 10.949 5.470 1.00 96.06 563 VAL A N 1
ATOM 4462 C CA . VAL A 1 563 ? 18.922 11.169 5.398 1.00 96.06 563 VAL A CA 1
ATOM 4463 C C . VAL A 1 563 ? 18.607 12.564 5.931 1.00 96.06 563 VAL A C 1
ATOM 4465 O O . VAL A 1 563 ? 18.987 12.889 7.052 1.00 96.06 563 VAL A O 1
ATOM 4468 N N . ILE A 1 564 ? 17.928 13.402 5.147 1.00 95.19 564 ILE A N 1
ATOM 4469 C CA . ILE A 1 564 ? 17.569 14.778 5.527 1.00 95.19 564 ILE A CA 1
ATOM 4470 C C . ILE A 1 564 ? 16.049 14.940 5.458 1.00 95.19 564 ILE A C 1
ATOM 4472 O O . ILE A 1 564 ? 15.444 14.715 4.414 1.00 95.19 564 ILE A O 1
ATOM 4476 N N . LEU A 1 565 ? 15.433 15.351 6.561 1.00 93.50 565 LEU A N 1
ATOM 4477 C CA . LEU A 1 565 ? 13.996 15.589 6.675 1.00 93.50 565 LEU A CA 1
ATOM 4478 C C . LEU A 1 565 ? 13.736 17.095 6.782 1.00 93.50 565 LEU A C 1
ATOM 4480 O O . LEU A 1 565 ? 14.187 17.732 7.736 1.00 93.50 565 LEU A O 1
ATOM 4484 N N . MET A 1 566 ? 13.043 17.670 5.797 1.00 91.81 566 MET A N 1
ATOM 4485 C CA . MET A 1 566 ? 12.585 19.059 5.862 1.00 91.81 566 MET A CA 1
ATOM 4486 C C . MET A 1 566 ? 11.372 19.159 6.794 1.00 91.81 566 MET A C 1
ATOM 4488 O O . MET A 1 566 ? 10.443 18.359 6.691 1.00 91.81 566 MET A O 1
ATOM 4492 N N . VAL A 1 567 ? 11.394 20.134 7.705 1.00 87.19 567 VAL A N 1
ATOM 4493 C CA . VAL A 1 567 ? 10.346 20.363 8.710 1.00 87.19 567 VAL A CA 1
ATOM 4494 C C . VAL A 1 567 ? 9.848 21.803 8.599 1.00 87.19 567 VAL A C 1
ATOM 4496 O O . VAL A 1 567 ? 10.622 22.750 8.737 1.00 87.19 567 VAL A O 1
ATOM 4499 N N . ASP A 1 568 ? 8.557 21.955 8.325 1.00 81.00 568 ASP A N 1
ATOM 4500 C CA . ASP A 1 568 ? 7.844 23.211 8.072 1.00 81.00 568 ASP A CA 1
ATOM 4501 C C . ASP A 1 568 ? 6.914 23.628 9.226 1.00 81.00 568 ASP A C 1
ATOM 4503 O O . ASP A 1 568 ? 6.761 24.823 9.489 1.00 81.00 568 ASP A O 1
ATOM 4507 N N . GLU A 1 569 ? 6.349 22.662 9.954 1.00 75.00 569 GLU A N 1
ATOM 4508 C CA . GLU A 1 569 ? 5.490 22.860 11.131 1.00 75.00 569 GLU A CA 1
ATOM 4509 C C . GLU A 1 569 ? 6.138 22.395 12.456 1.00 75.00 569 GLU A C 1
ATOM 4511 O O . GLU A 1 569 ? 7.141 21.680 12.462 1.00 75.00 569 GLU A O 1
ATOM 4516 N N . LYS A 1 570 ? 5.557 22.783 13.607 1.00 73.88 570 LYS A N 1
ATOM 4517 C CA . LYS A 1 570 ? 5.975 22.297 14.938 1.00 73.88 570 LYS A CA 1
ATOM 4518 C C . LYS A 1 570 ? 5.765 20.773 15.021 1.00 73.88 570 LYS A C 1
ATOM 4520 O O . LYS A 1 570 ? 4.653 20.312 15.257 1.00 73.88 570 LYS A O 1
ATOM 4525 N N . LEU A 1 571 ? 6.834 19.996 14.841 1.00 78.12 571 LEU A N 1
ATOM 4526 C CA . LEU A 1 571 ? 6.830 18.543 15.017 1.00 78.12 571 LEU A CA 1
ATOM 4527 C C . LEU A 1 571 ? 7.135 18.190 16.479 1.00 78.12 571 LEU A C 1
ATOM 4529 O O . LEU A 1 571 ? 8.138 18.642 17.033 1.00 78.12 571 LEU A O 1
ATOM 4533 N N . GLU A 1 572 ? 6.296 17.370 17.106 1.00 79.19 572 GLU A N 1
ATOM 4534 C CA . GLU A 1 572 ? 6.528 16.914 18.479 1.00 79.19 572 GLU A CA 1
ATOM 4535 C C . GLU A 1 572 ? 7.661 15.874 18.560 1.00 79.19 572 GLU A C 1
ATOM 4537 O O . GLU A 1 572 ? 7.806 15.061 17.640 1.00 79.19 572 GLU A O 1
ATOM 4542 N N . PRO A 1 573 ? 8.428 15.816 19.672 1.00 78.44 573 PRO A N 1
ATOM 4543 C CA . PRO A 1 573 ? 9.492 14.826 19.843 1.00 78.44 573 PRO A CA 1
ATOM 4544 C C . PRO A 1 573 ? 9.003 13.382 19.694 1.00 78.44 573 PRO A C 1
ATOM 4546 O O . PRO A 1 573 ? 9.693 12.566 19.090 1.00 78.44 573 PRO A O 1
ATOM 4549 N N . GLN A 1 574 ? 7.800 13.070 20.194 1.00 80.94 574 GLN A N 1
ATOM 4550 C CA . GLN A 1 574 ? 7.226 11.724 20.107 1.00 80.94 574 GLN A CA 1
ATOM 4551 C C . GLN A 1 574 ? 6.916 11.331 18.656 1.00 80.94 574 GLN A C 1
ATOM 4553 O O . GLN A 1 574 ? 7.303 10.245 18.236 1.00 80.94 574 GLN A O 1
ATOM 4558 N N . VAL A 1 575 ? 6.316 12.233 17.868 1.00 84.19 575 VAL A N 1
ATOM 4559 C CA . VAL A 1 575 ? 6.011 12.001 16.442 1.00 84.19 575 VAL A CA 1
ATOM 4560 C C . VAL A 1 575 ? 7.295 11.893 15.610 1.00 84.19 575 VAL A C 1
ATOM 4562 O O . VAL A 1 575 ? 7.416 11.026 14.745 1.00 84.19 575 VAL A O 1
ATOM 4565 N N . ALA A 1 576 ? 8.293 12.734 15.896 1.00 82.12 576 ALA A N 1
ATOM 4566 C CA . ALA A 1 576 ? 9.604 12.649 15.256 1.00 82.12 576 ALA A CA 1
ATOM 4567 C C . ALA A 1 576 ? 10.311 11.322 15.570 1.00 82.12 576 ALA A C 1
ATOM 4569 O O . ALA A 1 576 ? 10.866 10.681 14.675 1.00 82.12 576 ALA A O 1
ATOM 4570 N N . MET A 1 577 ? 10.261 10.881 16.829 1.00 83.12 577 MET A N 1
ATOM 4571 C CA . MET A 1 577 ? 10.840 9.614 17.261 1.00 83.12 577 MET A CA 1
ATOM 4572 C C . MET A 1 577 ? 10.083 8.416 16.671 1.00 83.12 577 MET A C 1
ATOM 4574 O O . MET A 1 577 ? 10.731 7.492 16.192 1.00 83.12 577 MET A O 1
ATOM 4578 N N . SER A 1 578 ? 8.748 8.440 16.600 1.00 84.19 578 SER A N 1
ATOM 4579 C CA . SER A 1 578 ? 7.958 7.362 15.982 1.00 84.19 578 SER A CA 1
ATOM 4580 C C . SER A 1 578 ? 8.099 7.287 14.458 1.00 84.19 578 SER A C 1
ATOM 4582 O O . SER A 1 578 ? 7.818 6.243 13.880 1.00 84.19 578 SER A O 1
ATOM 4584 N N . MET A 1 579 ? 8.533 8.366 13.800 1.00 85.94 579 MET A N 1
ATOM 4585 C CA . MET A 1 579 ? 8.859 8.367 12.370 1.00 85.94 579 MET A CA 1
ATOM 4586 C C . MET A 1 579 ? 10.294 7.881 12.119 1.00 85.94 579 MET A C 1
ATOM 4588 O O . MET A 1 579 ? 10.504 6.952 11.346 1.00 85.94 579 MET A O 1
ATOM 4592 N N . VAL A 1 580 ? 11.289 8.477 12.789 1.00 84.12 580 VAL A N 1
ATOM 4593 C CA . VAL A 1 580 ? 12.718 8.223 12.512 1.00 84.12 580 VAL A CA 1
ATOM 4594 C C . VAL A 1 580 ? 13.239 6.954 13.200 1.00 84.12 580 VAL A C 1
ATOM 4596 O O . VAL A 1 580 ? 14.095 6.268 12.650 1.00 84.12 580 VAL A O 1
ATOM 4599 N N . LYS A 1 581 ? 12.706 6.621 14.381 1.00 80.44 581 LYS A N 1
ATOM 4600 C CA . LYS A 1 581 ? 12.959 5.377 15.129 1.00 80.44 581 LYS A CA 1
ATOM 4601 C C . LYS A 1 581 ? 11.719 4.479 15.211 1.00 80.44 581 LYS A C 1
ATOM 4603 O O . LYS A 1 581 ? 11.616 3.656 16.120 1.00 80.44 581 LYS A O 1
ATOM 4608 N N . GLY A 1 582 ? 10.756 4.658 14.309 1.00 72.69 582 GLY A N 1
ATOM 4609 C CA . GLY A 1 582 ? 9.571 3.810 14.273 1.00 72.69 582 GLY A CA 1
ATOM 4610 C C . GLY A 1 582 ? 9.953 2.341 14.129 1.00 72.69 582 GLY A C 1
ATOM 4611 O O . GLY A 1 582 ? 10.831 2.000 13.337 1.00 72.69 582 GLY A O 1
ATOM 4612 N N . ASN A 1 583 ? 9.277 1.461 14.869 1.00 74.94 583 ASN A N 1
ATOM 4613 C CA . ASN A 1 583 ? 9.328 0.039 14.546 1.00 74.94 583 ASN A CA 1
ATOM 4614 C C . ASN A 1 583 ? 8.821 -0.149 13.104 1.00 74.94 583 ASN A C 1
ATOM 4616 O O . ASN A 1 583 ? 7.873 0.541 12.716 1.00 74.94 583 ASN A O 1
ATOM 4620 N N . PRO A 1 584 ? 9.389 -1.076 12.312 1.00 80.62 584 PRO A N 1
ATOM 4621 C CA . PRO A 1 584 ? 8.789 -1.448 11.040 1.00 80.62 584 PRO A CA 1
ATOM 4622 C C . PRO A 1 584 ? 7.341 -1.888 11.268 1.00 80.62 584 PRO A C 1
ATOM 4624 O O . PRO A 1 584 ? 7.081 -2.692 12.166 1.00 80.62 584 PRO A O 1
ATOM 4627 N N . ASP A 1 585 ? 6.411 -1.368 10.463 1.00 83.06 585 ASP A N 1
ATOM 4628 C CA . ASP A 1 585 ? 4.980 -1.659 10.603 1.00 83.06 585 ASP A CA 1
ATOM 4629 C C . ASP A 1 585 ? 4.734 -3.191 10.606 1.00 83.06 585 ASP A C 1
ATOM 4631 O O . ASP A 1 585 ? 5.517 -3.951 10.021 1.00 83.06 585 ASP A O 1
ATOM 4635 N N . GLN A 1 586 ? 3.662 -3.675 11.241 1.00 87.31 586 GLN A N 1
ATOM 4636 C CA . GLN A 1 586 ? 3.334 -5.111 11.277 1.00 87.31 586 GLN A CA 1
ATOM 4637 C C . GLN A 1 586 ? 2.872 -5.637 9.907 1.00 87.31 586 GLN A C 1
ATOM 4639 O O . GLN A 1 586 ? 2.321 -4.901 9.086 1.00 87.31 586 GLN A O 1
ATOM 4644 N N . LEU A 1 587 ? 3.141 -6.917 9.627 1.00 90.00 587 LEU A N 1
ATOM 4645 C CA . LEU A 1 587 ? 2.589 -7.619 8.471 1.00 90.00 587 LEU A CA 1
ATOM 4646 C C . LEU A 1 587 ? 1.168 -8.027 8.831 1.00 90.00 587 LEU A C 1
ATOM 4648 O O . LEU A 1 587 ? 0.974 -9.086 9.410 1.00 90.00 587 LEU A O 1
ATOM 4652 N N . ASN A 1 588 ? 0.208 -7.162 8.523 1.00 90.31 588 ASN A N 1
ATOM 4653 C CA . ASN A 1 588 ? -1.206 -7.436 8.741 1.00 90.31 588 ASN A CA 1
ATOM 4654 C C . ASN A 1 588 ? -1.871 -7.753 7.403 1.00 90.31 588 ASN A C 1
ATOM 4656 O O . ASN A 1 588 ? -1.549 -7.119 6.394 1.00 90.31 588 ASN A O 1
ATOM 4660 N N . SER A 1 589 ? -2.773 -8.733 7.398 1.00 90.62 589 SER A N 1
ATOM 4661 C CA . SER A 1 589 ? -3.517 -9.121 6.198 1.00 90.62 589 SER A CA 1
ATOM 4662 C C . SER A 1 589 ? -4.372 -7.969 5.656 1.00 90.62 589 SER A C 1
ATOM 4664 O O . SER A 1 589 ? -5.094 -7.303 6.403 1.00 90.62 589 SER A O 1
ATOM 4666 N N . ALA A 1 590 ? -4.331 -7.791 4.334 1.00 88.19 590 ALA A N 1
ATOM 4667 C CA . ALA A 1 590 ? -5.235 -6.932 3.571 1.00 88.19 590 ALA A CA 1
ATOM 4668 C C . ALA A 1 590 ? -6.352 -7.724 2.851 1.00 88.19 590 ALA A C 1
ATOM 4670 O O . ALA A 1 590 ? -6.966 -7.216 1.906 1.00 88.19 590 ALA A O 1
ATOM 4671 N N . PHE A 1 591 ? -6.601 -8.975 3.260 1.00 88.56 591 PHE A N 1
ATOM 4672 C CA . PHE A 1 591 ? -7.589 -9.848 2.635 1.00 88.56 591 PHE A CA 1
ATOM 4673 C C . PHE A 1 591 ? -9.003 -9.272 2.750 1.00 88.56 591 PHE A C 1
ATOM 4675 O O . PHE A 1 591 ? -9.489 -8.945 3.835 1.00 88.56 591 PHE A O 1
ATOM 4682 N N . HIS A 1 592 ? -9.674 -9.192 1.607 1.00 88.25 592 HIS A N 1
ATOM 4683 C CA . HIS A 1 592 ? -11.051 -8.748 1.469 1.00 88.25 592 HIS A CA 1
ATOM 4684 C C . HIS A 1 592 ? -11.703 -9.500 0.307 1.00 88.25 592 HIS A C 1
ATOM 4686 O O . HIS A 1 592 ? -11.038 -9.883 -0.657 1.00 88.25 592 HIS A O 1
ATOM 4692 N N . LEU A 1 593 ? -13.017 -9.698 0.369 1.00 89.00 593 LEU A N 1
ATOM 4693 C CA . LEU A 1 593 ? -13.733 -10.410 -0.685 1.00 89.00 593 LEU A CA 1
ATOM 4694 C C . LEU A 1 593 ? -13.899 -9.536 -1.944 1.00 89.00 593 LEU A C 1
ATOM 4696 O O . LEU A 1 593 ? -14.164 -8.334 -1.875 1.00 89.00 593 LEU A O 1
ATOM 4700 N N . SER A 1 594 ? -13.822 -10.167 -3.115 1.00 89.81 594 SER A N 1
ATOM 4701 C CA . SER A 1 594 ? -14.241 -9.608 -4.411 1.00 89.81 594 SER A CA 1
ATOM 4702 C C . SER A 1 594 ? -15.253 -10.549 -5.067 1.00 89.81 594 SER A C 1
ATOM 4704 O O . SER A 1 594 ? -15.301 -11.734 -4.724 1.00 89.81 594 SER A O 1
ATOM 4706 N N . TYR A 1 595 ? -16.092 -10.058 -5.987 1.00 92.00 595 TYR A N 1
ATOM 4707 C CA . TYR A 1 595 ? -17.052 -10.946 -6.651 1.00 92.00 595 TYR A CA 1
ATOM 4708 C C . TYR A 1 595 ? -16.326 -11.896 -7.610 1.00 92.00 595 TYR A C 1
ATOM 4710 O O . TYR A 1 595 ? -16.660 -13.076 -7.645 1.00 92.00 595 TYR A O 1
ATOM 4718 N N . ASN A 1 596 ? -15.274 -11.430 -8.289 1.00 91.50 596 ASN A N 1
ATOM 4719 C CA . ASN A 1 596 ? -14.412 -12.255 -9.129 1.00 91.50 596 ASN A CA 1
ATOM 4720 C C . ASN A 1 596 ? -13.748 -13.410 -8.350 1.00 91.50 596 ASN A C 1
ATOM 4722 O O . ASN A 1 596 ? -13.776 -14.539 -8.836 1.00 91.50 596 ASN A O 1
ATOM 4726 N N . MET A 1 597 ? -13.226 -13.177 -7.135 1.00 90.38 597 MET A N 1
ATOM 4727 C CA . MET A 1 597 ? -12.706 -14.254 -6.272 1.00 90.38 597 MET A CA 1
ATOM 4728 C C . MET A 1 597 ? -13.812 -15.252 -5.905 1.00 90.38 597 MET A C 1
ATOM 4730 O O . MET A 1 597 ? -13.657 -16.451 -6.123 1.00 90.38 597 MET A O 1
ATOM 4734 N N . VAL A 1 598 ? -14.947 -14.772 -5.380 1.00 92.88 598 VAL A N 1
ATOM 4735 C CA . VAL A 1 598 ? -16.051 -15.648 -4.945 1.00 92.88 598 VAL A CA 1
ATOM 4736 C C . VAL A 1 598 ? -16.578 -16.493 -6.109 1.00 92.88 598 VAL A C 1
ATOM 4738 O O . VAL A 1 598 ? -16.813 -17.685 -5.934 1.00 92.88 598 VAL A O 1
ATOM 4741 N N . LEU A 1 599 ? -16.703 -15.916 -7.306 1.00 92.81 599 LEU A N 1
ATOM 4742 C CA . LEU A 1 599 ? -17.115 -16.627 -8.517 1.00 92.81 599 LEU A CA 1
ATOM 4743 C C . LEU A 1 599 ? -16.066 -17.635 -9.001 1.00 92.81 599 LEU A C 1
ATOM 4745 O O . LEU A 1 599 ? -16.435 -18.742 -9.381 1.00 92.81 599 LEU A O 1
ATOM 4749 N N . ASN A 1 600 ? -14.775 -17.292 -8.978 1.00 90.69 600 ASN A N 1
ATOM 4750 C CA . ASN A 1 600 ? -13.715 -18.219 -9.382 1.00 90.69 600 ASN A CA 1
ATOM 4751 C C . ASN A 1 600 ? -13.536 -19.387 -8.397 1.00 90.69 600 ASN A C 1
ATOM 4753 O O . ASN A 1 600 ? -13.266 -20.497 -8.846 1.00 90.69 600 ASN A O 1
ATOM 4757 N N . LEU A 1 601 ? -13.762 -19.182 -7.095 1.00 90.88 601 LEU A N 1
ATOM 4758 C CA . LEU A 1 601 ? -13.809 -20.269 -6.108 1.00 90.88 601 LEU A CA 1
ATOM 4759 C C . LEU A 1 601 ? -15.060 -21.141 -6.298 1.00 90.88 601 LEU A C 1
ATOM 4761 O O . LEU A 1 601 ? -14.940 -22.351 -6.424 1.00 90.88 601 LEU A O 1
ATOM 4765 N N . ILE A 1 602 ? -16.248 -20.548 -6.470 1.00 90.88 602 ILE A N 1
ATOM 4766 C CA . ILE A 1 602 ? -17.476 -21.293 -6.825 1.00 90.88 602 ILE A CA 1
ATOM 4767 C C . ILE A 1 602 ? -17.321 -22.092 -8.141 1.00 90.88 602 ILE A C 1
ATOM 4769 O O . ILE A 1 602 ? -17.970 -23.121 -8.326 1.00 90.88 602 ILE A O 1
ATOM 4773 N N . ARG A 1 603 ? -16.459 -21.646 -9.064 1.00 88.56 603 ARG A N 1
ATOM 4774 C CA . ARG A 1 603 ? -16.149 -22.340 -10.326 1.00 88.56 603 ARG A CA 1
ATOM 4775 C C . ARG A 1 603 ? -15.227 -23.559 -10.152 1.00 88.56 603 ARG A C 1
ATOM 4777 O O . ARG A 1 603 ? -15.153 -24.368 -11.074 1.00 88.56 603 ARG A O 1
ATOM 4784 N N . VAL A 1 604 ? -14.511 -23.690 -9.033 1.00 84.31 604 VAL A N 1
ATOM 4785 C CA . VAL A 1 604 ? -13.481 -24.719 -8.813 1.00 84.31 604 VAL A CA 1
ATOM 4786 C C . VAL A 1 604 ? -13.907 -25.661 -7.687 1.00 84.31 604 VAL A C 1
ATOM 4788 O O . VAL A 1 604 ? -13.818 -25.325 -6.513 1.00 84.31 604 VAL A O 1
ATOM 4791 N N . GLU A 1 605 ? -14.300 -26.886 -8.047 1.00 75.31 605 GLU A N 1
ATOM 4792 C CA . GLU A 1 605 ? -14.811 -27.908 -7.111 1.00 75.31 605 GLU A CA 1
ATOM 4793 C C . GLU A 1 605 ? -13.860 -28.225 -5.937 1.00 75.31 605 GLU A C 1
ATOM 4795 O O . GLU A 1 605 ? -14.305 -28.667 -4.881 1.00 75.31 605 GLU A O 1
ATOM 4800 N N . THR A 1 606 ? -12.555 -27.982 -6.098 1.00 79.88 606 THR A N 1
ATOM 4801 C CA . THR A 1 606 ? -11.519 -28.244 -5.087 1.00 79.88 606 THR A CA 1
ATOM 4802 C C . THR A 1 606 ? -11.559 -27.298 -3.878 1.00 79.88 606 THR A C 1
ATOM 4804 O O . THR A 1 606 ? -11.080 -27.680 -2.813 1.00 79.88 606 THR A O 1
ATOM 4807 N N . PHE A 1 607 ? -12.065 -26.065 -4.024 1.00 84.69 607 PHE A N 1
ATOM 4808 C CA . PHE A 1 607 ? -11.912 -25.006 -3.015 1.00 84.69 607 PHE A CA 1
ATOM 4809 C C . PHE A 1 607 ? -13.166 -24.133 -2.890 1.00 84.69 607 PHE A C 1
ATOM 4811 O O . PHE A 1 607 ? -13.556 -23.454 -3.835 1.00 84.69 607 PHE A O 1
ATOM 4818 N N . THR A 1 608 ? -13.760 -24.065 -1.698 1.00 89.12 608 THR A N 1
ATOM 4819 C CA . THR A 1 608 ? -14.906 -23.179 -1.439 1.00 89.12 608 THR A CA 1
ATOM 4820 C C . THR A 1 608 ? -14.467 -21.762 -1.030 1.00 89.12 608 THR A C 1
ATOM 4822 O O . THR A 1 608 ? -13.383 -21.587 -0.461 1.00 89.12 608 THR A O 1
ATOM 4825 N N . PRO A 1 609 ? -15.310 -20.731 -1.244 1.00 90.25 609 PRO A N 1
ATOM 4826 C CA . PRO A 1 609 ? -15.118 -19.408 -0.641 1.00 90.25 609 PRO A CA 1
ATOM 4827 C C . PRO A 1 609 ? -14.955 -19.460 0.886 1.00 90.25 609 PRO A C 1
ATOM 4829 O O . PRO A 1 609 ? -14.163 -18.717 1.456 1.00 90.25 609 PRO A O 1
ATOM 4832 N N . GLU A 1 610 ? -15.676 -20.365 1.544 1.00 89.94 610 GLU A N 1
ATOM 4833 C CA . GLU A 1 610 ? -15.599 -20.609 2.981 1.00 89.94 610 GLU A CA 1
ATOM 4834 C C . GLU A 1 610 ? -14.216 -21.160 3.402 1.00 89.94 610 GLU A C 1
ATOM 4836 O O . GLU A 1 610 ? -13.612 -20.626 4.330 1.00 89.94 610 GLU A O 1
ATOM 4841 N N . PHE A 1 611 ? -13.649 -22.127 2.666 1.00 89.44 611 PHE A N 1
ATOM 4842 C CA . PHE A 1 611 ? -12.294 -22.654 2.909 1.00 89.44 611 PHE A CA 1
ATOM 4843 C C . PHE A 1 611 ? -11.208 -21.573 2.771 1.00 89.44 611 PHE A C 1
ATOM 4845 O O . PHE A 1 611 ? -10.259 -21.543 3.558 1.00 89.44 611 PHE A O 1
ATOM 4852 N N . MET A 1 612 ? -11.351 -20.671 1.793 1.00 90.75 612 MET A N 1
ATOM 4853 C CA . MET A 1 612 ? -10.444 -19.531 1.613 1.00 90.75 612 MET A CA 1
ATOM 4854 C C . MET A 1 612 ? -10.482 -18.583 2.824 1.00 90.75 612 MET A C 1
ATOM 4856 O O . MET A 1 612 ? -9.435 -18.131 3.281 1.00 90.75 612 MET A O 1
ATOM 4860 N N . LEU A 1 613 ? -11.669 -18.318 3.384 1.00 89.44 613 LEU A N 1
ATOM 4861 C CA . LEU A 1 613 ? -11.823 -17.480 4.579 1.00 89.44 613 LEU A CA 1
ATOM 4862 C C . LEU A 1 613 ? -11.223 -18.126 5.834 1.00 89.44 613 LEU A C 1
ATOM 4864 O O . LEU A 1 613 ? -10.498 -17.462 6.575 1.00 89.44 613 LEU A O 1
ATOM 4868 N N . GLU A 1 614 ? -11.480 -19.413 6.065 1.00 86.94 614 GLU A N 1
ATOM 4869 C CA . GLU A 1 614 ? -10.982 -20.147 7.240 1.00 86.94 614 GLU A CA 1
ATOM 4870 C C . GLU A 1 614 ? -9.449 -20.259 7.274 1.00 86.94 614 GLU A C 1
ATOM 4872 O O . GLU A 1 614 ? -8.849 -20.233 8.352 1.00 86.94 614 GLU A O 1
ATOM 4877 N N . ASN A 1 615 ? -8.815 -20.342 6.099 1.00 90.44 615 ASN A N 1
ATOM 4878 C CA . ASN A 1 615 ? -7.359 -20.412 5.949 1.00 90.44 615 ASN A CA 1
ATOM 4879 C C . ASN A 1 615 ? -6.701 -19.048 5.675 1.00 90.44 615 ASN A C 1
ATOM 4881 O O . ASN A 1 615 ? -5.478 -18.991 5.529 1.00 90.44 615 ASN A O 1
ATOM 4885 N N . SER A 1 616 ? -7.471 -17.955 5.644 1.00 92.38 616 SER A N 1
ATOM 4886 C CA . SER A 1 616 ? -6.934 -16.598 5.495 1.00 92.38 616 SER A CA 1
ATOM 4887 C C . SER A 1 616 ? -5.946 -16.256 6.616 1.00 92.38 616 SER A C 1
ATOM 4889 O O . SER A 1 616 ? -6.132 -16.616 7.784 1.00 92.38 616 SER A O 1
ATOM 4891 N N . PHE A 1 617 ? -4.893 -15.516 6.273 1.00 92.94 617 PHE A N 1
ATOM 4892 C CA . PHE A 1 617 ? -3.999 -14.925 7.261 1.00 92.94 617 PHE A CA 1
ATOM 4893 C C . PHE A 1 617 ? -4.767 -13.920 8.128 1.00 92.94 617 PHE A C 1
ATOM 4895 O O . PHE A 1 617 ? -4.517 -13.842 9.327 1.00 92.94 617 PHE A O 1
ATOM 4902 N N . HIS A 1 618 ? -5.774 -13.231 7.574 1.00 89.31 618 HIS A N 1
ATOM 4903 C CA . HIS A 1 618 ? -6.675 -12.371 8.351 1.00 89.31 618 HIS A CA 1
ATOM 4904 C C . HIS A 1 618 ? -7.338 -13.122 9.520 1.00 89.31 618 HIS A C 1
ATOM 4906 O O . HIS A 1 618 ? -7.227 -12.702 10.676 1.00 89.31 618 HIS A O 1
ATOM 4912 N N . GLN A 1 619 ? -7.968 -14.271 9.246 1.00 87.06 619 GLN A N 1
ATOM 4913 C CA . GLN A 1 619 ? -8.590 -15.092 10.285 1.00 87.06 619 GLN A CA 1
ATOM 4914 C C . GLN A 1 619 ? -7.545 -15.759 11.192 1.00 87.06 619 GLN A C 1
ATOM 4916 O O . GLN A 1 619 ? -7.800 -15.944 12.383 1.00 87.06 619 GLN A O 1
ATOM 4921 N N . PHE A 1 620 ? -6.349 -16.076 10.681 1.00 89.25 620 PHE A N 1
ATOM 4922 C CA . PHE A 1 620 ? -5.242 -16.567 11.504 1.00 89.25 620 PHE A CA 1
ATOM 4923 C C . PHE A 1 620 ? -4.793 -15.534 12.552 1.00 89.25 620 PHE A C 1
ATOM 4925 O O . PHE A 1 620 ? -4.721 -15.872 13.734 1.00 89.25 620 PHE A O 1
ATOM 4932 N N . GLN A 1 621 ? -4.557 -14.278 12.157 1.00 88.62 621 GLN A N 1
ATOM 4933 C CA . GLN A 1 621 ? -4.172 -13.198 13.076 1.00 88.62 621 GLN A CA 1
ATOM 4934 C C . GLN A 1 621 ? -5.277 -12.917 14.107 1.00 88.62 621 GLN A C 1
ATOM 4936 O O . GLN A 1 621 ? -4.999 -12.823 15.306 1.00 88.62 621 GLN A O 1
ATOM 4941 N N . ALA A 1 622 ? -6.544 -12.869 13.669 1.00 83.56 622 ALA A N 1
ATOM 4942 C CA . ALA A 1 622 ? -7.692 -12.745 14.570 1.00 83.56 622 ALA A CA 1
ATOM 4943 C C . ALA A 1 622 ? -7.700 -13.873 15.619 1.00 83.56 622 ALA A C 1
ATOM 4945 O O . ALA A 1 622 ? -7.696 -13.602 16.823 1.00 83.56 622 ALA A O 1
ATOM 4946 N N . ASN A 1 623 ? -7.586 -15.131 15.180 1.00 83.81 623 ASN A N 1
ATOM 4947 C CA . ASN A 1 623 ? -7.548 -16.303 16.056 1.00 83.81 623 ASN A CA 1
ATOM 4948 C C . ASN A 1 623 ? -6.326 -16.312 17.000 1.00 83.81 623 ASN A C 1
ATOM 4950 O O . ASN A 1 623 ? -6.469 -16.673 18.166 1.00 83.81 623 ASN A O 1
ATOM 4954 N N . SER A 1 624 ? -5.145 -15.873 16.547 1.00 82.62 624 SER A N 1
ATOM 4955 C CA . SER A 1 624 ? -3.910 -15.786 17.355 1.00 82.62 624 SER A CA 1
ATOM 4956 C C . SER A 1 624 ? -3.996 -14.738 18.482 1.00 82.62 624 SER A C 1
ATOM 4958 O O . SER A 1 624 ? -3.305 -14.831 19.506 1.00 82.62 624 SER A O 1
ATOM 4960 N N . SER A 1 625 ? -4.884 -13.748 18.342 1.00 78.62 625 SER A N 1
ATOM 4961 C CA . SER A 1 625 ? -5.177 -12.779 19.405 1.00 78.62 625 SER A CA 1
ATOM 4962 C C . SER A 1 625 ? -6.077 -13.345 20.516 1.00 78.62 625 SER A C 1
ATOM 4964 O O . SER A 1 625 ? -5.938 -12.951 21.679 1.00 78.62 625 SER A O 1
ATOM 4966 N N . LEU A 1 626 ? -6.957 -14.305 20.197 1.00 83.12 626 LEU A N 1
ATOM 4967 C CA . LEU A 1 626 ? -8.019 -14.765 21.100 1.00 83.12 626 LEU A CA 1
ATOM 4968 C C . LEU A 1 626 ? -7.516 -15.319 22.445 1.00 83.12 626 LEU A C 1
ATOM 4970 O O . LEU A 1 626 ? -8.070 -14.902 23.464 1.00 83.12 626 LEU A O 1
ATOM 4974 N N . PRO A 1 627 ? -6.476 -16.179 22.530 1.00 85.25 627 PRO A N 1
ATOM 4975 C CA . PRO A 1 627 ? -6.003 -16.684 23.821 1.00 85.25 627 PRO A CA 1
ATOM 4976 C C . PRO A 1 627 ? -5.476 -15.571 24.736 1.00 85.25 627 PRO A C 1
ATOM 4978 O O . PRO A 1 627 ? -5.684 -15.609 25.948 1.00 85.25 627 PRO A O 1
ATOM 4981 N N . LYS A 1 628 ? -4.840 -14.541 24.160 1.00 86.56 628 LYS A N 1
ATOM 4982 C CA . LYS A 1 628 ? -4.322 -13.379 24.903 1.00 86.56 628 LYS A CA 1
ATOM 4983 C C . LYS A 1 628 ? -5.483 -12.556 25.463 1.00 86.56 628 LYS A C 1
ATOM 4985 O O . LYS A 1 628 ? -5.527 -12.305 26.664 1.00 86.56 628 LYS A O 1
ATOM 4990 N N . LEU A 1 629 ? -6.479 -12.248 24.627 1.00 85.88 629 LEU A N 1
ATOM 4991 C CA . LEU A 1 629 ? -7.694 -11.541 25.046 1.00 85.88 629 LEU A CA 1
ATOM 4992 C C . LEU A 1 629 ? -8.496 -12.326 26.101 1.00 85.88 629 LEU A C 1
ATOM 4994 O O . LEU A 1 629 ? -9.019 -11.729 27.038 1.00 85.88 629 LEU A O 1
ATOM 4998 N N . GLN A 1 630 ? -8.568 -13.658 26.004 1.00 87.94 630 GLN A N 1
ATOM 4999 C CA . GLN A 1 630 ? -9.222 -14.512 27.005 1.00 87.94 630 GLN A CA 1
ATOM 5000 C C . GLN A 1 630 ? -8.496 -14.488 28.363 1.00 87.94 630 GLN A C 1
ATOM 5002 O O . GLN A 1 630 ? -9.151 -14.417 29.406 1.00 87.94 630 GLN A O 1
ATOM 5007 N N . LEU A 1 631 ? -7.159 -14.492 28.371 1.00 89.69 631 LEU A N 1
ATOM 5008 C CA . LEU A 1 631 ? -6.361 -14.339 29.593 1.00 89.69 631 LEU A CA 1
ATOM 5009 C C . LEU A 1 631 ? -6.515 -12.934 30.199 1.00 89.69 631 LEU A C 1
ATOM 5011 O O . LEU A 1 631 ? -6.779 -12.815 31.398 1.00 89.69 631 LEU A O 1
ATOM 5015 N N . GLU A 1 632 ? -6.451 -11.878 29.382 1.00 89.88 632 GLU A N 1
ATOM 5016 C CA . GLU A 1 632 ? -6.717 -10.501 29.822 1.00 89.88 632 GLU A CA 1
ATOM 5017 C C . GLU A 1 632 ? -8.137 -10.333 30.379 1.00 89.88 632 GLU A C 1
ATOM 5019 O O . GLU A 1 632 ? -8.326 -9.666 31.398 1.00 89.88 632 GLU A O 1
ATOM 5024 N N . LEU A 1 633 ? -9.135 -10.983 29.772 1.00 91.38 633 LEU A N 1
ATOM 5025 C CA . LEU A 1 633 ? -10.511 -10.999 30.261 1.00 91.38 633 LEU A CA 1
ATOM 5026 C C . LEU A 1 633 ? -10.612 -11.661 31.643 1.00 91.38 633 LEU A C 1
ATOM 5028 O O . LEU A 1 633 ? -11.283 -11.123 32.526 1.00 91.38 633 LEU A O 1
ATOM 5032 N N . LEU A 1 634 ? -9.944 -12.801 31.853 1.00 91.75 634 LEU A N 1
ATOM 5033 C CA . LEU A 1 634 ? -9.901 -13.488 33.149 1.00 91.75 634 LEU A CA 1
ATOM 5034 C C . LEU A 1 634 ? -9.190 -12.647 34.219 1.00 91.75 634 LEU A C 1
ATOM 5036 O O . LEU A 1 634 ? -9.640 -12.600 35.365 1.00 91.75 634 LEU A O 1
ATOM 5040 N N . GLU A 1 635 ? -8.109 -11.948 33.870 1.00 91.62 635 GLU A N 1
ATOM 5041 C CA . GLU A 1 635 ? -7.456 -11.000 34.776 1.00 91.62 635 GLU A CA 1
ATOM 5042 C C . GLU A 1 635 ? -8.335 -9.791 35.108 1.00 91.62 635 GLU A C 1
ATOM 5044 O O . GLU A 1 635 ? -8.433 -9.403 36.273 1.00 91.62 635 GLU A O 1
ATOM 5049 N N . ALA A 1 636 ? -8.971 -9.184 34.106 1.00 90.44 636 ALA A N 1
ATOM 5050 C CA . ALA A 1 636 ? -9.831 -8.023 34.289 1.00 90.44 636 ALA A CA 1
ATOM 5051 C C . ALA A 1 636 ? -11.057 -8.376 35.149 1.00 90.44 636 ALA A C 1
ATOM 5053 O O . ALA A 1 636 ? -11.401 -7.625 36.060 1.00 90.44 636 ALA A O 1
ATOM 5054 N N . GLN A 1 637 ? -11.650 -9.560 34.954 1.00 91.25 637 GLN A N 1
ATOM 5055 C CA . GLN A 1 637 ? -12.724 -10.072 35.811 1.00 91.25 637 GLN A CA 1
ATOM 5056 C C . GLN A 1 637 ? -12.265 -10.275 37.263 1.00 91.25 637 GLN A C 1
ATOM 5058 O O . GLN A 1 637 ? -12.945 -9.802 38.171 1.00 91.25 637 GLN A O 1
ATOM 5063 N N . LYS A 1 638 ? -11.088 -10.875 37.504 1.00 91.25 638 LYS A N 1
ATOM 5064 C CA . LYS A 1 638 ? -10.509 -10.994 38.861 1.00 91.25 638 LYS A CA 1
ATOM 5065 C C . LYS A 1 638 ? -10.262 -9.625 39.510 1.00 91.25 638 LYS A C 1
ATOM 5067 O O . LYS A 1 638 ? -10.478 -9.463 40.709 1.00 91.25 638 LYS A O 1
ATOM 5072 N N . LYS A 1 639 ? -9.835 -8.623 38.730 1.00 90.12 639 LYS A N 1
ATOM 5073 C CA . LYS A 1 639 ? -9.641 -7.238 39.199 1.00 90.12 639 LYS A CA 1
ATOM 5074 C C . LYS A 1 639 ? -10.982 -6.582 39.576 1.00 90.12 639 LYS A C 1
ATOM 5076 O O . LYS A 1 639 ? -11.065 -5.995 40.652 1.00 90.12 639 LYS A O 1
ATOM 5081 N N . VAL A 1 640 ? -12.045 -6.770 38.783 1.00 89.38 640 VAL A N 1
ATOM 5082 C CA . VAL A 1 640 ? -13.421 -6.341 39.129 1.00 89.38 640 VAL A CA 1
ATOM 5083 C C . VAL A 1 640 ? -13.945 -7.048 40.384 1.00 89.38 640 VAL A C 1
ATOM 5085 O O . VAL A 1 640 ? -14.515 -6.392 41.252 1.00 89.38 640 VAL A O 1
ATOM 5088 N N . GLU A 1 641 ? -13.745 -8.361 40.517 1.00 87.31 641 GLU A N 1
ATOM 5089 C CA . GLU A 1 641 ? -14.186 -9.137 41.686 1.00 87.31 641 GLU A CA 1
ATOM 5090 C C . GLU A 1 641 ? -13.498 -8.649 42.972 1.00 87.31 641 GLU A C 1
ATOM 5092 O O . GLU A 1 641 ? -14.148 -8.435 43.996 1.00 87.31 641 GLU A O 1
ATOM 5097 N N . ASN A 1 642 ? -12.188 -8.395 42.908 1.00 87.75 642 ASN A N 1
ATOM 5098 C CA . ASN A 1 642 ? -11.416 -7.869 44.033 1.00 87.75 642 ASN A CA 1
ATOM 5099 C C . ASN A 1 642 ? -11.751 -6.406 44.367 1.00 87.75 642 ASN A C 1
ATOM 5101 O O . ASN A 1 642 ? -11.664 -6.033 45.534 1.00 87.75 642 ASN A O 1
ATOM 5105 N N . ALA A 1 643 ? -12.167 -5.590 43.392 1.00 84.06 643 ALA A N 1
ATOM 5106 C CA . ALA A 1 643 ? -12.739 -4.268 43.656 1.00 84.06 643 ALA A CA 1
ATOM 5107 C C . ALA A 1 643 ? -14.120 -4.378 44.332 1.00 84.06 643 ALA A C 1
ATOM 5109 O O . ALA A 1 643 ? -14.384 -3.676 45.302 1.00 84.06 643 ALA A O 1
ATOM 5110 N N . SER A 1 644 ? -14.964 -5.321 43.892 1.00 83.19 644 SER A N 1
ATOM 5111 C CA . SER A 1 644 ? -16.263 -5.619 44.518 1.00 83.19 644 SER A CA 1
ATOM 5112 C C . SER A 1 644 ? -16.120 -5.989 45.997 1.00 83.19 644 SER A C 1
ATOM 5114 O O . SER A 1 644 ? -16.868 -5.490 46.825 1.00 83.19 644 SER A O 1
ATOM 5116 N N . LYS A 1 645 ? -15.123 -6.812 46.349 1.00 83.12 645 LYS A N 1
ATOM 5117 C CA . LYS A 1 645 ? -14.849 -7.238 47.737 1.00 83.12 645 LYS A CA 1
ATOM 5118 C C . LYS A 1 645 ? -14.383 -6.117 48.678 1.00 83.12 645 LYS A C 1
ATOM 5120 O O . LYS A 1 645 ? -14.269 -6.366 49.873 1.00 83.12 645 LYS A O 1
ATOM 5125 N N . LYS A 1 646 ? -14.085 -4.920 48.160 1.00 80.75 646 LYS A N 1
ATOM 5126 C CA . LYS A 1 646 ? -13.733 -3.729 48.956 1.00 80.75 646 LYS A CA 1
ATOM 5127 C C . LYS A 1 646 ? -14.920 -2.797 49.227 1.00 80.75 646 LYS A C 1
ATOM 5129 O O . LYS A 1 646 ? -14.750 -1.813 49.934 1.00 80.75 646 LYS A O 1
ATOM 5134 N N . LEU A 1 647 ? -16.089 -3.072 48.649 1.00 81.06 647 LEU A N 1
ATOM 5135 C CA . LEU A 1 647 ? -17.299 -2.269 48.808 1.00 81.06 647 LEU A CA 1
ATOM 5136 C C . LEU A 1 647 ? -18.286 -3.042 49.688 1.00 81.06 647 LEU A C 1
ATOM 5138 O O . LEU A 1 647 ? -18.858 -4.034 49.243 1.00 81.06 647 LEU A O 1
ATOM 5142 N N . GLU A 1 648 ? -18.472 -2.601 50.933 1.00 72.19 648 GLU A N 1
ATOM 5143 C CA . GLU A 1 648 ? -19.363 -3.280 51.888 1.00 72.19 648 GLU A CA 1
ATOM 5144 C C . GLU A 1 648 ? -20.850 -3.133 51.511 1.00 72.19 648 GLU A C 1
ATOM 5146 O O . GLU A 1 648 ? -21.606 -4.097 51.618 1.00 72.19 648 GLU A O 1
ATOM 5151 N N . ASP A 1 649 ? -21.253 -1.967 50.989 1.00 79.38 649 ASP A N 1
ATOM 5152 C CA . ASP A 1 649 ? -22.586 -1.717 50.420 1.00 79.38 649 ASP A CA 1
ATOM 5153 C C . ASP A 1 649 ? -22.469 -1.158 48.990 1.00 79.38 649 ASP A C 1
ATOM 5155 O O . ASP A 1 649 ? -22.452 0.050 48.738 1.00 79.38 649 ASP A O 1
ATOM 5159 N N . GLU A 1 650 ? -22.349 -2.072 48.025 1.00 79.75 650 GLU A N 1
ATOM 5160 C CA . GLU A 1 650 ? -22.337 -1.738 46.599 1.00 79.75 650 GLU A CA 1
ATOM 5161 C C . GLU A 1 650 ? -23.630 -1.048 46.105 1.00 79.75 650 GLU A C 1
ATOM 5163 O O . GLU A 1 650 ? -23.505 -0.087 45.341 1.00 79.75 650 GLU A O 1
ATOM 5168 N N . PRO A 1 651 ? -24.855 -1.462 46.495 1.00 84.00 651 PRO A N 1
ATOM 5169 C CA . PRO A 1 651 ? -26.082 -0.756 46.117 1.00 84.00 651 PRO A CA 1
ATOM 5170 C C . PRO A 1 651 ? -26.106 0.730 46.508 1.00 84.00 651 PRO A C 1
ATOM 5172 O O . PRO A 1 651 ? -26.502 1.563 45.688 1.00 84.00 651 PRO A O 1
ATOM 5175 N N . GLN A 1 652 ? -25.659 1.085 47.718 1.00 83.56 652 GLN A N 1
ATOM 5176 C CA . GLN A 1 652 ? -25.562 2.483 48.150 1.00 83.56 652 GLN A CA 1
ATOM 5177 C C . GLN A 1 652 ? -24.412 3.224 47.462 1.00 83.56 652 GLN A C 1
ATOM 5179 O O . GLN A 1 652 ? -24.610 4.357 47.020 1.00 83.56 652 GLN A O 1
ATOM 5184 N N . ALA A 1 653 ? -23.242 2.593 47.303 1.00 83.88 653 ALA A N 1
ATOM 5185 C CA . ALA A 1 653 ? -22.123 3.179 46.560 1.00 83.88 653 ALA A CA 1
ATOM 5186 C C . ALA A 1 653 ? -22.516 3.512 45.109 1.00 83.88 653 ALA A C 1
ATOM 5188 O O . ALA A 1 653 ? -22.241 4.613 44.629 1.00 83.88 653 ALA A O 1
ATOM 5189 N N . LYS A 1 654 ? -23.244 2.601 44.445 1.00 87.06 654 LYS A N 1
ATOM 5190 C CA . LYS A 1 654 ? -23.815 2.831 43.117 1.00 87.06 654 LYS A CA 1
ATOM 5191 C C . LYS A 1 654 ? -24.782 4.009 43.114 1.00 87.06 654 LYS A C 1
ATOM 5193 O O . LYS A 1 654 ? -24.620 4.913 42.304 1.00 87.06 654 LYS A O 1
ATOM 5198 N N . ARG A 1 655 ? -25.788 4.010 43.998 1.00 86.25 655 ARG A N 1
ATOM 5199 C CA . ARG A 1 655 ? -26.809 5.071 44.027 1.00 86.25 655 ARG A CA 1
ATOM 5200 C C . ARG A 1 655 ? -26.184 6.450 44.253 1.00 86.25 655 ARG A C 1
ATOM 5202 O O . ARG A 1 655 ? -26.609 7.408 43.618 1.00 86.25 655 ARG A O 1
ATOM 5209 N N . PHE A 1 656 ? -25.165 6.537 45.107 1.00 86.31 656 PHE A N 1
ATOM 5210 C CA . PHE A 1 656 ? -24.407 7.764 45.335 1.00 86.31 656 PHE A CA 1
ATOM 5211 C C . PHE A 1 656 ? -23.642 8.225 44.085 1.00 86.31 656 PHE A C 1
ATOM 5213 O O . PHE A 1 656 ? -23.724 9.394 43.712 1.00 86.31 656 PHE A O 1
ATOM 5220 N N . TYR A 1 657 ? -22.936 7.309 43.416 1.00 87.19 657 TYR A N 1
ATOM 5221 C CA . TYR A 1 657 ? -22.188 7.597 42.190 1.00 87.19 657 TYR A CA 1
ATOM 5222 C C . TYR A 1 657 ? -23.105 8.017 41.030 1.00 87.19 657 TYR A C 1
ATOM 5224 O O . TYR A 1 657 ? -22.855 9.035 40.388 1.00 87.19 657 TYR A O 1
ATOM 5232 N N . ASP A 1 658 ? -24.196 7.278 40.802 1.00 87.44 658 ASP A N 1
ATOM 5233 C CA . ASP A 1 658 ? -25.187 7.574 39.762 1.00 87.44 658 ASP A CA 1
ATOM 5234 C C . ASP A 1 658 ? -25.827 8.958 39.986 1.00 87.44 658 ASP A C 1
ATOM 5236 O O . ASP A 1 658 ? -25.951 9.733 39.037 1.00 87.44 658 ASP A O 1
ATOM 5240 N N . LEU A 1 659 ? -26.188 9.299 41.235 1.00 87.12 659 LEU A N 1
ATOM 5241 C CA . LEU A 1 659 ? -26.702 10.629 41.590 1.00 87.12 659 LEU A CA 1
ATOM 5242 C C . LEU A 1 659 ? -25.661 11.724 41.334 1.00 87.12 659 LEU A C 1
ATOM 5244 O O . LEU A 1 659 ? -25.989 12.728 40.706 1.00 87.12 659 LEU A O 1
ATOM 5248 N N . ARG A 1 660 ? -24.415 11.538 41.788 1.00 86.31 660 ARG A N 1
ATOM 5249 C CA . ARG A 1 660 ? -23.352 12.544 41.649 1.00 86.31 660 ARG A CA 1
ATOM 5250 C C . ARG A 1 660 ? -23.017 12.825 40.186 1.00 86.31 660 ARG A C 1
ATOM 5252 O O . ARG A 1 660 ? -23.044 13.980 39.782 1.00 86.31 660 ARG A O 1
ATOM 5259 N N . ASN A 1 661 ? -22.819 11.789 39.371 1.00 86.25 661 ASN A N 1
ATOM 5260 C CA . ASN A 1 661 ? -22.535 11.964 37.945 1.00 86.25 661 ASN A CA 1
ATOM 5261 C C . ASN A 1 661 ? -23.707 12.610 37.181 1.00 86.25 661 ASN A C 1
ATOM 5263 O O . ASN A 1 661 ? -23.469 13.381 36.255 1.00 86.25 661 ASN A O 1
ATOM 5267 N N . GLN A 1 662 ? -24.965 12.329 37.551 1.00 87.25 662 GLN A N 1
ATOM 5268 C CA . GLN A 1 662 ? -26.129 13.017 36.968 1.00 87.25 662 GLN A CA 1
ATOM 5269 C C . GLN A 1 662 ? -26.170 14.501 37.349 1.00 87.25 662 GLN A C 1
ATOM 5271 O O . GLN A 1 662 ? -26.509 15.337 36.517 1.00 87.25 662 GLN A O 1
ATOM 5276 N N . LEU A 1 663 ? -25.807 14.825 38.590 1.00 87.19 663 LEU A N 1
ATOM 5277 C CA . LEU A 1 663 ? -25.751 16.186 39.121 1.00 87.19 663 LEU A CA 1
ATOM 5278 C C . LEU A 1 663 ? -24.627 16.997 38.451 1.00 87.19 663 LEU A C 1
ATOM 5280 O O . LEU A 1 663 ? -24.863 18.119 38.008 1.00 87.19 663 LEU A O 1
ATOM 5284 N N . ASP A 1 664 ? -23.438 16.408 38.304 1.00 84.88 664 ASP A N 1
ATOM 5285 C CA . ASP A 1 664 ? -22.290 17.024 37.630 1.00 84.88 664 ASP A CA 1
ATOM 5286 C C . ASP A 1 664 ? -22.556 17.220 36.119 1.00 84.88 664 ASP A C 1
ATOM 5288 O O . ASP A 1 664 ? -22.230 18.273 35.566 1.00 84.88 664 ASP A O 1
ATOM 5292 N N . LEU A 1 665 ? -23.243 16.271 35.462 1.00 86.88 665 LEU A N 1
ATOM 5293 C CA . LEU A 1 665 ? -23.717 16.421 34.078 1.00 86.88 665 LEU A CA 1
ATOM 5294 C C . LEU A 1 665 ? -24.718 17.580 33.941 1.00 86.88 665 LEU A C 1
ATOM 5296 O O . LEU A 1 665 ? -24.511 18.465 33.115 1.00 86.88 665 LEU A O 1
ATOM 5300 N N . LEU A 1 666 ? -25.757 17.624 34.784 1.00 86.44 666 LEU A N 1
ATOM 5301 C CA . LEU A 1 666 ? -26.740 18.717 34.803 1.00 86.44 666 LEU A CA 1
ATOM 5302 C C . LEU A 1 666 ? -26.093 20.076 35.100 1.00 86.44 666 LEU A C 1
ATOM 5304 O O . LEU A 1 666 ? -26.512 21.084 34.536 1.00 86.44 666 LEU A O 1
ATOM 5308 N N . LYS A 1 667 ? -25.062 20.129 35.952 1.00 85.38 667 LYS A N 1
ATOM 5309 C CA . LYS A 1 667 ? -24.288 21.356 36.194 1.00 85.38 667 LYS A CA 1
ATOM 5310 C C . LYS A 1 667 ? -23.532 21.807 34.949 1.00 85.38 667 LYS A C 1
ATOM 5312 O O . LYS A 1 667 ? -23.552 22.997 34.649 1.00 85.38 667 LYS A O 1
ATOM 5317 N N . SER A 1 668 ? -22.945 20.880 34.193 1.00 83.88 668 SER A N 1
ATOM 5318 C CA . SER A 1 668 ? -22.319 21.187 32.902 1.00 83.88 668 SER A CA 1
ATOM 5319 C C . SER A 1 668 ? -23.343 21.662 31.858 1.00 83.88 668 SER A C 1
ATOM 5321 O O . SER A 1 668 ? -23.092 22.640 31.153 1.00 83.88 668 SER A O 1
ATOM 5323 N N . GLU A 1 669 ? -24.537 21.059 31.814 1.00 85.19 669 GLU A N 1
ATOM 5324 C CA . GLU A 1 669 ? -25.641 21.511 30.955 1.00 85.19 669 GLU A CA 1
ATOM 5325 C C . GLU A 1 669 ? -26.118 22.929 31.329 1.00 85.19 669 GLU A C 1
ATOM 5327 O O . GLU A 1 669 ? -26.172 23.794 30.449 1.00 85.19 669 GLU A O 1
ATOM 5332 N N . VAL A 1 670 ? -26.354 23.225 32.619 1.00 86.19 670 VAL A N 1
ATOM 5333 C CA . VAL A 1 670 ? -26.642 24.595 33.101 1.00 86.19 670 VAL A CA 1
ATOM 5334 C C . VAL A 1 670 ? -25.526 25.559 32.702 1.00 86.19 670 VAL A C 1
ATOM 5336 O O . VAL A 1 670 ? -25.812 26.619 32.146 1.00 86.19 670 VAL A O 1
ATOM 5339 N N . GLN A 1 671 ? -24.263 25.204 32.958 1.00 83.50 671 GLN A N 1
ATOM 5340 C CA . GLN A 1 671 ? -23.111 26.053 32.653 1.00 83.50 671 GLN A CA 1
ATOM 5341 C C . GLN A 1 671 ? -23.026 26.359 31.154 1.00 83.50 671 GLN A C 1
ATOM 5343 O O . GLN A 1 671 ? -22.797 27.511 30.793 1.00 83.50 671 GLN A O 1
ATOM 5348 N N . SER A 1 672 ? -23.257 25.376 30.277 1.00 84.44 672 SER A N 1
ATOM 5349 C CA . SER A 1 672 ? -23.224 25.589 28.824 1.00 84.44 672 SER A CA 1
ATOM 5350 C C . SER A 1 672 ? -24.283 26.593 28.352 1.00 84.44 672 SER A C 1
ATOM 5352 O O . SER A 1 672 ? -23.966 27.489 27.573 1.00 84.44 672 SER A O 1
ATOM 5354 N N . ILE A 1 673 ? -25.506 26.522 28.894 1.00 85.75 673 ILE A N 1
ATOM 5355 C CA . ILE A 1 673 ? -26.605 27.442 28.559 1.00 85.75 673 ILE A CA 1
ATOM 5356 C C . ILE A 1 673 ? -26.340 28.844 29.133 1.00 85.75 673 ILE A C 1
ATOM 5358 O O . ILE A 1 673 ? -26.581 29.850 28.466 1.00 85.75 673 ILE A O 1
ATOM 5362 N N . VAL A 1 674 ? -25.806 28.930 30.355 1.00 85.75 674 VAL A N 1
ATOM 5363 C CA . VAL A 1 674 ? -25.459 30.201 31.016 1.00 85.75 674 VAL A CA 1
ATOM 5364 C C . VAL A 1 674 ? -24.283 30.904 30.328 1.00 85.75 674 VAL A C 1
ATOM 5366 O O . VAL A 1 674 ? -24.290 32.131 30.223 1.00 85.75 674 VAL A O 1
ATOM 5369 N N . MET A 1 675 ? -23.294 30.147 29.844 1.00 85.94 675 MET A N 1
ATOM 5370 C CA . MET A 1 675 ? -22.096 30.665 29.171 1.00 85.94 675 MET A CA 1
ATOM 5371 C C . MET A 1 675 ? -22.247 30.810 27.649 1.00 85.94 675 MET A C 1
ATOM 5373 O O . MET A 1 675 ? -21.300 31.248 26.992 1.00 85.94 675 MET A O 1
ATOM 5377 N N . ASP A 1 676 ? -23.418 30.504 27.081 1.00 84.81 676 ASP A N 1
ATOM 5378 C CA . ASP A 1 676 ? -23.708 30.765 25.669 1.00 84.81 676 ASP A CA 1
ATOM 5379 C C . ASP A 1 676 ? -23.499 32.261 25.329 1.00 84.81 676 ASP A C 1
ATOM 5381 O O . ASP A 1 676 ? -23.878 33.137 26.122 1.00 84.81 676 ASP A O 1
ATOM 5385 N N . PRO A 1 677 ? -22.921 32.609 24.159 1.00 84.38 677 PRO A N 1
ATOM 5386 C CA . PRO A 1 677 ? -22.698 33.999 23.772 1.00 84.38 677 PRO A CA 1
ATOM 5387 C C . PRO A 1 677 ? -23.938 34.909 23.811 1.00 84.38 677 PRO A C 1
ATOM 5389 O O . PRO A 1 677 ? -23.788 36.106 24.057 1.00 84.38 677 PRO A O 1
ATOM 5392 N N . SER A 1 678 ? -25.149 34.394 23.580 1.00 83.88 678 SER A N 1
ATOM 5393 C CA . SER A 1 678 ? -26.387 35.181 23.682 1.00 83.88 678 SER A CA 1
ATOM 5394 C C . SER A 1 678 ? -26.696 35.606 25.124 1.00 83.88 678 SER A C 1
ATOM 5396 O O . SER A 1 678 ? -27.100 36.749 25.350 1.00 83.88 678 SER A O 1
ATOM 5398 N N . ASN A 1 679 ? -26.413 34.729 26.090 1.00 85.81 679 ASN A N 1
ATOM 5399 C CA . ASN A 1 679 ? -26.751 34.892 27.502 1.00 85.81 679 ASN A CA 1
ATOM 5400 C C . ASN A 1 679 ? -25.632 35.576 28.304 1.00 85.81 679 ASN A C 1
ATOM 5402 O O . ASN A 1 679 ? -25.895 36.476 29.103 1.00 85.81 679 ASN A O 1
ATOM 5406 N N . ALA A 1 680 ? -24.369 35.200 28.080 1.00 86.69 680 ALA A N 1
ATOM 5407 C CA . ALA A 1 680 ? -23.238 35.662 28.885 1.00 86.69 680 ALA A CA 1
ATOM 5408 C C . ALA A 1 680 ? -22.701 37.049 28.487 1.00 86.69 680 ALA A C 1
ATOM 5410 O O . ALA A 1 680 ? -22.337 37.852 29.355 1.00 86.69 680 ALA A O 1
ATOM 5411 N N . LEU A 1 681 ? -22.642 37.370 27.185 1.00 85.75 681 LEU A N 1
ATOM 5412 C CA . LEU A 1 681 ? -21.980 38.591 26.689 1.00 85.75 681 LEU A CA 1
ATOM 5413 C C . LEU A 1 681 ? -22.500 39.915 27.288 1.00 85.75 681 LEU A C 1
ATOM 5415 O O . LEU A 1 681 ? -21.663 40.786 27.549 1.00 85.75 681 LEU A O 1
ATOM 5419 N N . PRO A 1 682 ? -23.808 40.110 27.574 1.00 87.69 682 PRO A N 1
ATOM 5420 C CA . PRO A 1 682 ? -24.293 41.317 28.253 1.00 87.69 682 PRO A CA 1
ATOM 5421 C C . PRO A 1 682 ? -23.676 41.531 29.644 1.00 87.69 682 PRO A C 1
ATOM 5423 O O . PRO A 1 682 ? -23.564 42.671 30.106 1.00 87.69 682 PRO A O 1
ATOM 5426 N N . PHE A 1 683 ? -23.248 40.452 30.308 1.00 88.94 683 PHE A N 1
ATOM 5427 C CA . PHE A 1 683 ? -22.727 40.459 31.674 1.00 88.94 683 PHE A CA 1
ATOM 5428 C C . PHE A 1 683 ? -21.198 40.423 31.749 1.00 88.94 683 PHE A C 1
ATOM 5430 O O . PHE A 1 683 ? -20.656 40.837 32.778 1.00 88.94 683 PHE A O 1
ATOM 5437 N N . ILE A 1 684 ? -20.500 40.060 30.666 1.00 88.69 684 ILE A N 1
ATOM 5438 C CA . ILE A 1 684 ? -19.029 40.109 30.517 1.00 88.69 684 ILE A CA 1
ATOM 5439 C C . ILE A 1 684 ? -18.576 41.575 30.380 1.00 88.69 684 ILE A C 1
ATOM 5441 O O . ILE A 1 684 ? -18.173 42.092 29.339 1.00 88.69 684 ILE A O 1
ATOM 5445 N N . GLN A 1 685 ? -18.709 42.287 31.494 1.00 88.75 685 GLN A N 1
ATOM 5446 C CA . GLN A 1 685 ? -18.473 43.713 31.646 1.00 88.75 685 GLN A CA 1
ATOM 5447 C C . GLN A 1 685 ? -17.147 43.923 32.373 1.00 88.75 685 GLN A C 1
ATOM 5449 O O . GLN A 1 685 ? -16.925 43.343 33.438 1.00 88.75 685 GLN A O 1
ATOM 5454 N N . SER A 1 686 ? -16.303 44.813 31.844 1.00 87.81 686 SER A N 1
ATOM 5455 C CA . SER A 1 686 ? -15.016 45.171 32.454 1.00 87.81 686 SER A CA 1
ATOM 5456 C C . SER A 1 686 ? -15.170 45.464 33.957 1.00 87.81 686 SER A C 1
ATOM 5458 O O . SER A 1 686 ? -16.021 46.264 34.370 1.00 87.81 686 SER A O 1
ATOM 5460 N N . GLY A 1 687 ? -14.394 44.762 34.779 1.00 87.31 687 GLY A N 1
ATOM 5461 C CA . GLY A 1 687 ? -14.408 44.818 36.239 1.00 87.31 687 GLY A CA 1
ATOM 5462 C C . GLY A 1 687 ? -15.240 43.740 36.943 1.00 87.31 687 GLY A C 1
ATOM 5463 O O . GLY A 1 687 ? -15.109 43.618 38.158 1.00 87.31 687 GLY A O 1
ATOM 5464 N N . ARG A 1 688 ? -16.093 42.962 36.257 1.00 92.19 688 ARG A N 1
ATOM 5465 C CA . ARG A 1 688 ? -16.820 41.837 36.891 1.00 92.19 688 ARG A CA 1
ATOM 5466 C C . ARG A 1 688 ? -15.852 40.716 37.283 1.00 92.19 688 ARG A C 1
ATOM 5468 O O . ARG A 1 688 ? -14.869 40.494 36.577 1.00 92.19 688 ARG A O 1
ATOM 5475 N N . LEU A 1 689 ? -16.122 40.024 38.394 1.00 91.06 689 LEU A N 1
ATOM 5476 C CA . LEU A 1 689 ? -15.362 38.822 38.761 1.00 91.06 689 LEU A CA 1
ATOM 5477 C C . LEU A 1 689 ? -15.939 37.587 38.071 1.00 91.06 689 LEU A C 1
ATOM 5479 O O . LEU A 1 689 ? -17.165 37.437 38.024 1.00 91.06 689 LEU A O 1
ATOM 5483 N N . ALA A 1 690 ? -15.053 36.715 37.599 1.00 90.75 690 ALA A N 1
ATOM 5484 C CA . ALA A 1 690 ? -15.367 35.446 36.953 1.00 90.75 690 ALA A CA 1
ATOM 5485 C C . ALA A 1 690 ? -14.493 34.328 37.536 1.00 90.75 690 ALA A C 1
ATOM 5487 O O . ALA A 1 690 ? -13.296 34.546 37.737 1.00 90.75 690 ALA A O 1
ATOM 5488 N N . LYS A 1 691 ? -15.069 33.154 37.799 1.00 89.44 691 LYS A N 1
ATOM 5489 C CA . LYS A 1 691 ? -14.324 31.945 38.171 1.00 89.44 691 LYS A CA 1
ATOM 5490 C C . LYS A 1 691 ? -13.869 31.236 36.897 1.00 89.44 691 LYS A C 1
ATOM 5492 O O . LYS A 1 691 ? -14.667 31.097 35.969 1.00 89.44 691 LYS A O 1
ATOM 5497 N N . VAL A 1 692 ? -12.597 30.853 36.826 1.00 86.69 692 VAL A N 1
ATOM 5498 C CA . VAL A 1 692 ? -11.986 30.274 35.620 1.00 86.69 692 VAL A CA 1
ATOM 5499 C C . VAL A 1 692 ? -11.545 28.841 35.891 1.00 86.69 692 VAL A C 1
ATOM 5501 O O . VAL A 1 692 ? -10.705 28.611 36.759 1.00 86.69 692 VAL A O 1
ATOM 5504 N N . GLY A 1 693 ? -12.074 27.906 35.108 1.00 83.75 693 GLY A N 1
ATOM 5505 C CA . GLY A 1 693 ? -11.720 26.490 35.136 1.00 83.75 693 GLY A CA 1
ATOM 5506 C C . GLY A 1 693 ? -11.196 26.026 33.782 1.00 83.75 693 GLY A C 1
ATOM 5507 O O . GLY A 1 693 ? -11.640 26.492 32.729 1.00 83.75 693 GLY A O 1
ATOM 5508 N N . TYR A 1 694 ? -10.232 25.110 33.791 1.00 77.06 694 TYR A N 1
ATOM 5509 C CA . TYR A 1 694 ? -9.720 24.485 32.574 1.00 77.06 694 TYR A CA 1
ATOM 5510 C C . TYR A 1 694 ? -9.392 23.011 32.828 1.00 77.06 694 TYR A C 1
ATOM 5512 O O . TYR A 1 694 ? -8.466 22.684 33.573 1.00 77.06 694 TYR A O 1
ATOM 5520 N N . GLY A 1 695 ? -10.166 22.108 32.218 1.00 71.31 695 GLY A N 1
ATOM 5521 C CA . GLY A 1 695 ? -10.106 20.680 32.531 1.00 71.31 695 GLY A CA 1
ATOM 5522 C C . GLY A 1 695 ? -10.366 20.448 34.021 1.00 71.31 695 GLY A C 1
ATOM 5523 O O . GLY A 1 695 ? -11.369 20.910 34.551 1.00 71.31 695 GLY A O 1
ATOM 5524 N N . ASN A 1 696 ? -9.423 19.799 34.706 1.00 67.12 696 ASN A N 1
ATOM 5525 C CA . ASN A 1 696 ? -9.496 19.546 36.151 1.00 67.12 696 ASN A CA 1
ATOM 5526 C C . ASN A 1 696 ? -8.778 20.624 36.999 1.00 67.12 696 ASN A C 1
ATOM 5528 O O . ASN A 1 696 ? -8.463 20.371 38.162 1.00 67.12 696 ASN A O 1
ATOM 5532 N N . VAL A 1 697 ? -8.450 21.792 36.428 1.00 75.38 697 VAL A N 1
ATOM 5533 C CA . VAL A 1 697 ? -7.671 22.851 37.096 1.00 75.38 697 VAL A CA 1
ATOM 5534 C C . VAL A 1 697 ? -8.519 24.105 37.314 1.00 75.38 697 VAL A C 1
ATOM 5536 O O . VAL A 1 697 ? -8.867 24.811 36.368 1.00 75.38 697 VAL A O 1
ATOM 5539 N N . ASP A 1 698 ? -8.793 24.405 38.583 1.00 81.75 698 ASP A N 1
ATOM 5540 C CA . ASP A 1 698 ? -9.443 25.637 39.036 1.00 81.75 698 ASP A CA 1
ATOM 5541 C C . ASP A 1 698 ? -8.400 26.760 39.193 1.00 81.75 698 ASP A C 1
ATOM 5543 O O . ASP A 1 698 ? -7.521 26.700 40.056 1.00 81.75 698 ASP A O 1
ATOM 5547 N N . PHE A 1 699 ? -8.493 27.800 38.362 1.00 81.56 699 PHE A N 1
ATOM 5548 C CA . PHE A 1 699 ? -7.670 29.014 38.463 1.00 81.56 699 PHE A CA 1
ATOM 5549 C C . PHE A 1 699 ? -8.279 30.058 39.415 1.00 81.56 699 PHE A C 1
ATOM 5551 O O . PHE A 1 699 ? -7.676 31.106 39.667 1.00 81.56 699 PHE A O 1
ATOM 5558 N N . GLY A 1 700 ? -9.457 29.773 39.972 1.00 86.38 700 GLY A N 1
ATOM 5559 C CA . GLY A 1 700 ? -10.163 30.609 40.926 1.00 86.38 700 GLY A CA 1
ATOM 5560 C C . GLY A 1 700 ? -10.759 31.873 40.311 1.00 86.38 700 GLY A C 1
ATOM 5561 O O . GLY A 1 700 ? -11.018 31.977 39.112 1.00 86.38 700 GLY A O 1
ATOM 5562 N N . TRP A 1 701 ? -11.009 32.854 41.178 1.00 88.38 701 TRP A N 1
ATOM 5563 C CA . TRP A 1 701 ? -11.643 34.118 40.814 1.00 88.38 701 TRP A CA 1
ATOM 5564 C C . TRP A 1 701 ? -10.650 35.104 40.187 1.00 88.38 701 TRP A C 1
ATOM 5566 O O . TRP A 1 701 ? -9.707 35.553 40.841 1.00 88.38 701 TRP A O 1
ATOM 5576 N N . GLY A 1 702 ? -10.909 35.478 38.934 1.00 89.06 702 GLY A N 1
ATOM 5577 C CA . GLY A 1 702 ? -10.238 36.544 38.192 1.00 89.06 702 GLY A CA 1
ATOM 5578 C C . GLY A 1 702 ? -11.124 37.774 37.964 1.00 89.06 702 GLY A C 1
ATOM 5579 O O . GLY A 1 702 ? -12.321 37.760 38.251 1.00 89.06 702 GLY A O 1
ATOM 5580 N N . ILE A 1 703 ? -10.545 38.848 37.412 1.00 91.00 703 ILE A N 1
ATOM 5581 C CA . ILE A 1 703 ? -11.276 40.079 37.043 1.00 91.00 703 ILE A CA 1
ATOM 5582 C C . ILE A 1 703 ? -11.325 40.223 35.521 1.00 91.00 703 ILE A C 1
ATOM 5584 O O . ILE A 1 703 ? -10.278 40.343 34.887 1.00 91.00 703 ILE A O 1
ATOM 5588 N N . ILE A 1 704 ? -12.520 40.279 34.930 1.00 90.81 704 ILE A N 1
ATOM 5589 C CA . ILE A 1 704 ? -12.699 40.511 33.489 1.00 90.81 704 ILE A CA 1
ATOM 5590 C C . ILE A 1 704 ? -12.159 41.900 33.126 1.00 90.81 704 ILE A C 1
ATOM 5592 O O . ILE A 1 704 ? -12.648 42.913 33.626 1.00 90.81 704 ILE A O 1
ATOM 5596 N N . VAL A 1 705 ? -11.175 41.965 32.230 1.00 87.88 705 VAL A N 1
ATOM 5597 C CA . VAL A 1 705 ? -10.614 43.213 31.691 1.00 87.88 705 VAL A CA 1
ATOM 5598 C C . VAL A 1 705 ? -11.402 43.650 30.456 1.00 87.88 705 VAL A C 1
ATOM 5600 O O . VAL A 1 705 ? -11.833 44.802 30.377 1.00 87.88 705 VAL A O 1
ATOM 5603 N N . GLY A 1 706 ? -11.651 42.721 29.531 1.00 85.94 706 GLY A N 1
ATOM 5604 C CA . GLY A 1 706 ? -12.391 42.937 28.286 1.00 85.94 706 GLY A CA 1
ATOM 5605 C C . GLY A 1 706 ? -12.654 41.621 27.549 1.00 85.94 706 GLY A C 1
ATOM 5606 O O . GLY A 1 706 ? -12.363 40.550 28.073 1.00 85.94 706 GLY A O 1
ATOM 5607 N N . TYR A 1 707 ? -13.211 41.695 26.340 1.00 87.94 707 TYR A N 1
ATOM 5608 C CA . TYR A 1 707 ? -13.394 40.532 25.469 1.00 87.94 707 TYR A CA 1
ATOM 5609 C C . TYR A 1 707 ? -13.272 40.909 23.989 1.00 87.94 707 TYR A C 1
ATOM 5611 O O . TYR A 1 707 ? -13.445 42.068 23.605 1.00 87.94 707 TYR A O 1
ATOM 5619 N N . GLN A 1 708 ? -13.002 39.911 23.149 1.00 84.12 708 GLN A N 1
ATOM 5620 C CA . GLN A 1 708 ? -12.884 40.034 21.700 1.00 84.12 708 GLN A CA 1
ATOM 5621 C C . GLN A 1 708 ? -13.484 38.810 20.991 1.00 84.12 708 GLN A C 1
ATOM 5623 O O . GLN A 1 708 ? -13.366 37.676 21.452 1.00 84.12 708 GLN A O 1
ATOM 5628 N N . LYS A 1 709 ? -14.125 39.036 19.840 1.00 81.56 709 LYS A N 1
ATOM 5629 C CA . LYS A 1 709 ? -14.632 37.964 18.970 1.00 81.56 709 LYS A CA 1
ATOM 5630 C C . LYS A 1 709 ? -13.452 37.236 18.319 1.00 81.56 709 LYS A C 1
ATOM 5632 O O . LYS A 1 709 ? -12.598 37.893 17.716 1.00 81.56 709 LYS A O 1
ATOM 5637 N N . ALA A 1 710 ? -13.400 35.906 18.407 1.00 72.12 710 ALA A N 1
ATOM 5638 C CA . ALA A 1 710 ? -12.366 35.136 17.726 1.00 72.12 710 ALA A CA 1
ATOM 5639 C C . ALA A 1 710 ? -12.520 35.288 16.201 1.00 72.12 710 ALA A C 1
ATOM 5641 O O . ALA A 1 710 ? -13.626 35.277 15.659 1.00 72.12 710 ALA A O 1
ATOM 5642 N N . VAL A 1 711 ? -11.398 35.467 15.497 1.00 58.00 711 VAL A N 1
ATOM 5643 C CA . VAL A 1 711 ? -11.376 35.619 14.032 1.00 58.00 711 VAL A CA 1
ATOM 5644 C C . VAL A 1 711 ? -10.618 34.445 13.431 1.00 58.00 711 VAL A C 1
ATOM 5646 O O . VAL A 1 711 ? -9.423 34.549 13.134 1.00 58.00 711 VAL A O 1
ATOM 5649 N N . THR A 1 712 ? -11.328 33.331 13.261 1.00 51.06 712 THR A N 1
ATOM 5650 C CA . THR A 1 712 ? -10.885 32.158 12.503 1.00 51.06 712 THR A CA 1
ATOM 5651 C C . THR A 1 712 ? -10.585 32.563 11.059 1.00 51.06 712 THR A C 1
ATOM 5653 O O . THR A 1 712 ? -11.466 32.942 10.289 1.00 51.06 712 THR A O 1
ATOM 5656 N N . LYS A 1 713 ? -9.305 32.507 10.672 1.00 43.75 713 LYS A N 1
ATOM 5657 C CA . LYS A 1 713 ? -8.826 32.806 9.307 1.00 43.75 713 LYS A CA 1
ATOM 5658 C C . LYS A 1 713 ? -8.855 31.574 8.387 1.00 43.75 713 LYS A C 1
ATOM 5660 O O . LYS A 1 713 ? -8.008 31.418 7.507 1.00 43.75 713 LYS A O 1
ATOM 5665 N N . GLU A 1 714 ? -9.856 30.727 8.576 1.00 39.62 714 GLU A N 1
ATOM 5666 C CA . GLU A 1 714 ? -10.113 29.547 7.755 1.00 39.62 714 GLU A CA 1
ATOM 5667 C C . GLU A 1 714 ? -10.503 29.966 6.325 1.00 39.62 714 GLU A C 1
ATOM 5669 O O . GLU A 1 714 ? -11.353 30.835 6.102 1.00 39.62 714 GLU A O 1
ATOM 5674 N N . LYS A 1 715 ? -9.865 29.363 5.317 1.00 38.53 715 LYS A N 1
ATOM 5675 C CA . LYS A 1 715 ? -10.210 29.607 3.909 1.00 38.53 715 LYS A CA 1
ATOM 5676 C C . LYS A 1 715 ? -11.416 28.748 3.541 1.00 38.53 715 LYS A C 1
ATOM 5678 O O . LYS A 1 715 ? -11.307 27.529 3.564 1.00 38.53 715 LYS A O 1
ATOM 5683 N N . LYS A 1 716 ? -12.514 29.382 3.107 1.00 40.25 716 LYS A N 1
ATOM 5684 C CA . LYS A 1 716 ? -13.719 28.742 2.534 1.00 40.25 716 LYS A CA 1
ATOM 5685 C C . LYS A 1 716 ? -13.408 27.450 1.750 1.00 40.25 716 LYS A C 1
ATOM 5687 O O . LYS A 1 716 ? -13.026 27.539 0.580 1.00 40.25 716 LYS A O 1
ATOM 5692 N N . LYS A 1 717 ? -13.644 26.272 2.343 1.00 38.19 717 LYS A N 1
ATOM 5693 C CA . LYS A 1 717 ? -13.776 25.017 1.576 1.00 38.19 717 LYS A CA 1
ATOM 5694 C C . LYS A 1 717 ? -14.649 23.911 2.187 1.00 38.19 717 LYS A C 1
ATOM 5696 O O . LYS A 1 717 ? -14.727 22.835 1.608 1.00 38.19 717 LYS A O 1
ATOM 5701 N N . THR A 1 718 ? -15.386 24.203 3.253 1.00 35.88 718 THR A N 1
ATOM 5702 C CA . THR A 1 718 ? -16.479 23.373 3.784 1.00 35.88 718 THR A CA 1
ATOM 5703 C C . THR A 1 718 ? -17.814 24.113 3.647 1.00 35.88 718 THR A C 1
ATOM 5705 O O . THR A 1 718 ? -17.882 25.333 3.802 1.00 35.88 718 THR A O 1
ATOM 5708 N N . LYS A 1 719 ? -18.881 23.378 3.303 1.00 39.25 719 LYS A N 1
ATOM 5709 C CA . LYS A 1 719 ? -20.277 23.859 3.272 1.00 39.25 719 LYS A CA 1
ATOM 5710 C C . LYS A 1 719 ? -21.043 23.381 4.518 1.00 39.25 719 LYS A C 1
ATOM 5712 O O . LYS A 1 719 ? -22.161 22.890 4.412 1.00 39.25 719 LYS A O 1
ATOM 5717 N N . SER A 1 720 ? -20.452 23.523 5.698 1.00 36.59 720 SER A N 1
ATOM 5718 C CA . SER A 1 720 ? -21.229 23.510 6.935 1.00 36.59 720 SER A CA 1
ATOM 5719 C C . SER A 1 720 ? -21.914 24.872 7.097 1.00 36.59 720 SER A C 1
ATOM 5721 O O . SER A 1 720 ? -21.299 25.924 6.895 1.00 36.59 720 SER A O 1
ATOM 5723 N N . LYS A 1 721 ? -23.207 24.860 7.431 1.00 39.88 721 LYS A N 1
ATOM 5724 C CA . LYS A 1 721 ? -23.768 25.947 8.240 1.00 39.88 721 LYS A CA 1
ATOM 5725 C C . LYS A 1 721 ? -23.254 25.770 9.675 1.00 39.88 721 LYS A C 1
ATOM 5727 O O . LYS A 1 721 ? -22.679 24.734 9.993 1.00 39.88 721 LYS A O 1
ATOM 5732 N N . ASP A 1 722 ? -23.454 26.788 10.501 1.00 40.81 722 ASP A N 1
ATOM 5733 C CA . ASP A 1 722 ? -23.324 26.659 11.956 1.00 40.81 722 ASP A CA 1
ATOM 5734 C C . ASP A 1 722 ? -21.885 26.356 12.429 1.00 40.81 722 ASP A C 1
ATOM 5736 O O . ASP A 1 722 ? -21.618 25.492 13.256 1.00 40.81 722 ASP A O 1
ATOM 5740 N N . LEU A 1 723 ? -20.934 27.147 11.911 1.00 50.72 723 LEU A N 1
ATOM 5741 C CA . LEU A 1 723 ? -19.684 27.431 12.622 1.00 50.72 723 LEU A CA 1
ATOM 5742 C C . LEU A 1 723 ? -19.980 28.444 13.735 1.00 50.72 723 LEU A C 1
ATOM 5744 O O .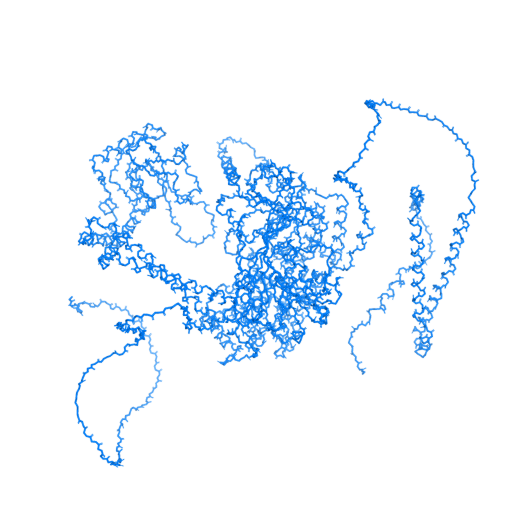 LEU A 1 723 ? -20.200 29.630 13.461 1.00 50.72 723 LEU A O 1
ATOM 5748 N N . GLU A 1 724 ? -19.983 27.973 14.979 1.00 56.56 724 GLU A N 1
ATOM 5749 C CA . GLU A 1 724 ? -20.164 28.803 16.169 1.00 56.56 724 GLU A CA 1
ATOM 5750 C C . GLU A 1 724 ? -19.116 29.925 16.255 1.00 56.56 724 GLU A C 1
ATOM 5752 O O . GLU A 1 724 ? -17.970 29.799 15.816 1.00 56.56 724 GLU A O 1
ATOM 5757 N N . THR A 1 725 ? -19.508 31.066 16.829 1.00 64.12 725 THR A N 1
ATOM 5758 C CA . THR A 1 725 ? -18.555 32.142 17.115 1.00 64.12 725 THR A CA 1
ATOM 5759 C C . THR A 1 725 ? -17.960 31.948 18.503 1.00 64.12 725 THR A C 1
ATOM 5761 O O . THR A 1 725 ? -18.596 32.300 19.493 1.00 64.12 725 THR A O 1
ATOM 5764 N N . GLU A 1 726 ? -16.702 31.519 18.575 1.00 76.06 726 GLU A N 1
ATOM 5765 C CA . GLU A 1 726 ? -15.943 31.608 19.822 1.00 76.06 726 GLU A CA 1
ATOM 5766 C C . GLU A 1 726 ? -15.611 33.065 20.202 1.00 76.06 726 GLU A C 1
ATOM 5768 O O . GLU A 1 726 ? -15.365 33.939 19.359 1.00 76.06 726 GLU A O 1
ATOM 5773 N N . TYR A 1 727 ? -15.560 33.314 21.509 1.00 83.88 727 TYR A N 1
ATOM 5774 C CA . TYR A 1 727 ? -15.156 34.582 22.113 1.00 83.88 727 TYR A CA 1
ATOM 5775 C C . TYR A 1 727 ? -13.986 34.346 23.069 1.00 83.88 727 TYR A C 1
ATOM 5777 O O . TYR A 1 727 ? -13.972 33.369 23.819 1.00 83.88 727 TYR A O 1
ATOM 5785 N N . ILE A 1 728 ? -13.019 35.263 23.042 1.00 86.06 728 ILE A N 1
ATOM 5786 C CA . ILE A 1 728 ? -11.869 35.290 23.947 1.00 86.06 728 ILE A CA 1
ATOM 5787 C C . ILE A 1 728 ? -12.104 36.415 24.956 1.00 86.06 728 ILE A C 1
ATOM 5789 O O . ILE A 1 728 ? -12.370 37.553 24.564 1.00 86.06 728 ILE A O 1
ATOM 5793 N N . VAL A 1 729 ? -12.007 36.102 26.244 1.00 86.75 729 VAL A N 1
ATOM 5794 C CA . VAL A 1 729 ? -12.169 37.032 27.364 1.00 86.75 729 VAL A CA 1
ATOM 5795 C C . VAL A 1 729 ? -10.804 37.242 28.014 1.00 86.75 729 VAL A C 1
ATOM 5797 O O . VAL A 1 729 ? -10.147 36.286 28.416 1.00 86.75 729 VAL A O 1
ATOM 5800 N N . ASP A 1 730 ? -10.366 38.493 28.120 1.00 87.75 730 ASP A N 1
ATOM 5801 C CA . ASP A 1 730 ? -9.115 38.850 28.788 1.00 87.75 730 ASP A CA 1
ATOM 5802 C C . ASP A 1 730 ? -9.386 38.980 30.294 1.00 87.75 730 ASP A C 1
ATOM 5804 O O . ASP A 1 730 ? -10.081 39.907 30.721 1.00 87.75 730 ASP A O 1
ATOM 5808 N N . ILE A 1 731 ? -8.860 38.063 31.112 1.00 88.31 731 ILE A N 1
ATOM 5809 C CA . ILE A 1 731 ? -9.114 38.004 32.562 1.00 88.31 731 ILE A CA 1
ATOM 5810 C C . ILE A 1 731 ? -7.808 38.202 33.339 1.00 88.31 731 ILE A C 1
ATOM 5812 O O . ILE A 1 731 ? -6.790 37.571 33.066 1.00 88.31 731 ILE A O 1
ATOM 5816 N N . LEU A 1 732 ? -7.823 39.092 34.332 1.00 87.88 732 LEU A N 1
ATOM 5817 C CA . LEU A 1 732 ? -6.724 39.280 35.276 1.00 87.88 732 LEU A CA 1
ATOM 5818 C C . LEU A 1 732 ? -6.754 38.149 36.316 1.00 87.88 732 LEU A C 1
ATOM 5820 O O . LEU A 1 732 ? -7.614 38.153 37.201 1.00 87.88 732 LEU A O 1
ATOM 5824 N N . LEU A 1 733 ? -5.811 37.213 36.208 1.00 87.25 733 LEU A N 1
ATOM 5825 C CA . LEU A 1 733 ? -5.655 36.046 37.082 1.00 87.25 733 LEU A CA 1
ATOM 5826 C C . LEU A 1 733 ? -4.366 36.128 37.911 1.00 87.25 733 LEU A C 1
ATOM 5828 O O . LEU A 1 733 ? -3.467 36.935 37.643 1.00 87.25 733 LEU A O 1
ATOM 5832 N N . HIS A 1 734 ? -4.278 35.273 38.930 1.00 85.06 734 HIS A N 1
ATOM 5833 C CA . HIS A 1 734 ? -3.081 35.095 39.743 1.00 85.06 734 HIS A CA 1
ATOM 5834 C C . HIS A 1 734 ? -2.539 33.671 39.570 1.00 85.06 734 HIS A C 1
ATOM 5836 O O . HIS A 1 734 ? -3.176 32.710 39.981 1.00 85.06 734 HIS A O 1
ATOM 5842 N N . CYS A 1 735 ? -1.392 33.532 38.909 1.00 82.56 735 CYS A N 1
ATOM 5843 C CA . CYS A 1 735 ? -0.871 32.246 38.434 1.00 82.56 735 CYS A CA 1
ATOM 5844 C C . CYS A 1 735 ? 0.663 32.257 38.358 1.00 82.56 735 CYS A C 1
ATOM 5846 O O . CYS A 1 735 ? 1.296 33.315 38.441 1.00 82.56 735 CYS A O 1
ATOM 5848 N N . LYS A 1 736 ? 1.284 31.084 38.212 1.00 79.50 736 LYS A N 1
ATOM 5849 C CA . LYS A 1 736 ? 2.736 30.960 38.008 1.00 79.50 736 LYS A CA 1
ATOM 5850 C C . LYS A 1 736 ? 2.984 30.636 36.532 1.00 79.50 736 LYS A C 1
ATOM 5852 O O . LYS A 1 736 ? 2.644 29.538 36.111 1.00 79.50 736 LYS A O 1
ATOM 5857 N N . PRO A 1 737 ? 3.528 31.555 35.716 1.00 68.88 737 PRO A N 1
ATOM 5858 C CA . PRO A 1 737 ? 3.883 31.214 34.345 1.00 68.88 737 PRO A CA 1
ATOM 5859 C C . PRO A 1 737 ? 5.060 30.237 34.348 1.00 68.88 737 PRO A C 1
ATOM 5861 O O . PRO A 1 737 ? 6.031 30.453 35.079 1.00 68.88 737 PRO A O 1
ATOM 5864 N N . HIS A 1 738 ? 5.002 29.199 33.508 1.00 63.16 738 HIS A N 1
ATOM 5865 C CA . HIS A 1 738 ? 6.124 28.266 33.360 1.00 63.16 738 HIS A CA 1
ATOM 5866 C C . HIS A 1 738 ? 7.396 28.982 32.862 1.00 63.16 738 HIS A C 1
ATOM 5868 O O . HIS A 1 738 ? 8.512 28.606 33.223 1.00 63.16 738 HIS A O 1
ATOM 5874 N N . ASP A 1 739 ? 7.229 30.037 32.055 1.00 60.28 739 ASP A N 1
ATOM 5875 C CA . ASP A 1 739 ? 8.320 30.846 31.514 1.00 60.28 739 ASP A CA 1
ATOM 5876 C C . ASP A 1 739 ? 8.399 32.225 32.194 1.00 60.28 739 ASP A C 1
ATOM 5878 O O . ASP A 1 739 ? 7.435 32.997 32.232 1.00 60.28 739 ASP A O 1
ATOM 5882 N N . LYS A 1 740 ? 9.581 32.571 32.719 1.00 54.09 740 LYS A N 1
ATOM 5883 C CA . LYS A 1 740 ? 9.809 33.791 33.519 1.00 54.09 740 LYS A CA 1
ATOM 5884 C C . LYS A 1 740 ? 9.651 35.085 32.717 1.00 54.09 740 LYS A C 1
ATOM 5886 O O . LYS A 1 740 ? 9.507 36.148 33.318 1.00 54.09 740 LYS A O 1
ATOM 5891 N N . ASN A 1 741 ? 9.662 34.998 31.388 1.00 50.25 741 ASN A N 1
ATOM 5892 C CA . ASN A 1 741 ? 9.492 36.135 30.484 1.00 50.25 741 ASN A CA 1
ATOM 5893 C C . ASN A 1 741 ? 8.037 36.353 30.019 1.00 50.25 741 ASN A C 1
ATOM 5895 O O . ASN A 1 741 ? 7.794 37.261 29.224 1.00 50.25 741 ASN A O 1
ATOM 5899 N N . PHE A 1 742 ? 7.059 35.568 30.489 1.00 58.09 742 PHE A N 1
ATOM 5900 C CA . PHE A 1 742 ? 5.664 35.691 30.052 1.00 58.09 742 PHE A CA 1
ATOM 5901 C C . PHE A 1 742 ? 4.997 36.982 30.574 1.00 58.09 742 PHE A C 1
ATOM 5903 O O . PHE A 1 742 ? 4.542 37.060 31.716 1.00 58.09 742 PHE A O 1
ATOM 5910 N N . GLN A 1 743 ? 4.924 38.021 29.732 1.00 51.34 743 GLN A N 1
ATOM 5911 C CA . GLN A 1 743 ? 4.410 39.346 30.127 1.00 51.34 743 GLN A CA 1
ATOM 5912 C C . GLN A 1 743 ? 2.877 39.504 30.045 1.00 51.34 743 GLN A C 1
ATOM 5914 O O . GLN A 1 743 ? 2.364 40.555 30.435 1.00 51.34 743 GLN A O 1
ATOM 5919 N N . GLY A 1 744 ? 2.138 38.480 29.598 1.00 55.72 744 GLY A N 1
ATOM 5920 C CA . GLY A 1 744 ? 0.669 38.512 29.519 1.00 55.72 744 GLY A CA 1
ATOM 5921 C C . GLY A 1 744 ? 0.117 39.377 28.377 1.00 55.72 744 GLY A C 1
ATOM 5922 O O . GLY A 1 744 ? -0.919 40.020 28.533 1.00 55.72 744 GLY A O 1
ATOM 5923 N N . SER A 1 745 ? 0.816 39.438 27.240 1.00 48.41 745 SER A N 1
ATOM 5924 C CA . SER A 1 745 ? 0.394 40.175 26.044 1.00 48.41 745 SER A CA 1
ATOM 5925 C C . SER A 1 745 ? 0.585 39.340 24.773 1.00 48.41 745 SER A C 1
ATOM 5927 O O . SER A 1 745 ? 1.622 38.715 24.575 1.00 48.41 745 SER A O 1
ATOM 5929 N N . THR A 1 746 ? -0.427 39.354 23.896 1.00 39.75 746 THR A N 1
ATOM 5930 C CA . THR A 1 746 ? -0.487 38.606 22.619 1.00 39.75 746 THR A CA 1
ATOM 5931 C C . THR A 1 746 ? -0.245 37.095 22.723 1.00 39.75 746 THR A C 1
ATOM 5933 O O . THR A 1 746 ? 0.825 36.590 22.400 1.00 39.75 746 THR A O 1
ATOM 5936 N N . LEU A 1 747 ? -1.313 36.363 23.050 1.00 43.16 747 LEU A N 1
ATOM 5937 C CA . LEU A 1 747 ? -1.464 34.949 22.689 1.00 43.16 747 LEU A CA 1
ATOM 5938 C C . LEU A 1 747 ? -1.348 34.829 21.153 1.00 43.16 747 LEU A C 1
ATOM 5940 O O . LEU A 1 747 ? -2.015 35.583 20.430 1.00 43.16 747 LEU A O 1
ATOM 5944 N N . SER A 1 748 ? -0.474 33.958 20.633 1.00 36.91 748 SER A N 1
ATOM 5945 C CA . SER A 1 748 ? -0.317 33.825 19.179 1.00 36.91 748 SER A CA 1
ATOM 5946 C C . SER A 1 748 ? -1.539 33.121 18.578 1.00 36.91 748 SER A C 1
ATOM 5948 O O . SER A 1 748 ? -2.184 32.293 19.219 1.00 36.91 748 SER A O 1
ATOM 5950 N N . LYS A 1 749 ? -1.876 33.413 17.315 1.00 41.94 749 LYS A N 1
ATOM 5951 C CA . LYS A 1 749 ? -3.075 32.848 16.653 1.00 41.94 749 LYS A CA 1
ATOM 5952 C C . LYS A 1 749 ? -2.921 31.382 16.212 1.00 41.94 749 LYS A C 1
ATOM 5954 O O . LYS A 1 749 ? -3.609 30.952 15.291 1.00 41.94 749 LYS A O 1
ATOM 5959 N N . SER A 1 750 ? -2.008 30.659 16.852 1.00 36.28 750 SER A N 1
ATOM 5960 C CA . SER A 1 750 ? -1.662 29.255 16.612 1.00 36.28 750 SER A CA 1
ATOM 5961 C C . SER A 1 750 ? -1.624 28.405 17.886 1.00 36.28 750 SER A C 1
ATOM 5963 O O . SER A 1 750 ? -1.508 27.192 17.769 1.00 36.28 750 SER A O 1
ATOM 5965 N N . ASP A 1 751 ? -1.738 28.992 19.085 1.00 41.19 751 ASP A N 1
ATOM 5966 C CA . ASP A 1 751 ? -1.604 28.236 20.346 1.00 41.19 751 ASP A CA 1
ATOM 5967 C C . ASP A 1 751 ? -2.964 27.820 20.952 1.00 41.19 751 ASP A C 1
ATOM 5969 O O . ASP A 1 751 ? -3.020 27.254 22.038 1.00 41.19 751 ASP A O 1
ATOM 5973 N N . THR A 1 752 ? -4.077 28.037 20.239 1.00 41.16 752 THR A N 1
ATOM 5974 C CA . THR A 1 752 ? -5.442 27.627 20.646 1.00 41.16 752 THR A CA 1
ATOM 5975 C C . THR A 1 752 ? -5.694 26.112 20.594 1.00 41.16 752 THR A C 1
ATOM 5977 O O . THR A 1 752 ? -6.827 25.679 20.782 1.00 41.16 752 THR A O 1
ATOM 5980 N N . THR A 1 753 ? -4.665 25.309 20.316 1.00 38.69 753 THR A N 1
ATOM 5981 C CA . THR A 1 753 ? -4.713 23.839 20.236 1.00 38.69 753 THR A CA 1
ATOM 5982 C C . THR A 1 753 ? -3.675 23.176 21.150 1.00 38.69 753 THR A C 1
ATOM 5984 O O . THR A 1 753 ? -3.198 22.087 20.843 1.00 38.69 753 THR A O 1
ATOM 5987 N N . GLN A 1 754 ? -3.251 23.849 22.225 1.00 42.47 754 GLN A N 1
ATOM 5988 C CA . GLN A 1 754 ? -2.416 23.245 23.267 1.00 42.47 754 GLN A CA 1
ATOM 5989 C C . GLN A 1 754 ? -3.291 22.884 24.475 1.00 42.47 754 GLN A C 1
ATOM 5991 O O . GLN A 1 754 ? -3.944 23.759 25.039 1.00 42.47 754 GLN A O 1
ATOM 5996 N N . ASP A 1 755 ? -3.281 21.609 24.877 1.00 44.47 755 ASP A N 1
ATOM 5997 C CA . ASP A 1 755 ? -4.161 21.042 25.920 1.00 44.47 755 ASP A CA 1
ATOM 5998 C C . ASP A 1 755 ? -3.838 21.489 27.361 1.00 44.47 755 ASP A C 1
ATOM 6000 O O . ASP A 1 755 ? -4.423 20.983 28.316 1.00 44.47 755 ASP A O 1
ATOM 6004 N N . GLN A 1 756 ? -2.904 22.429 27.545 1.00 49.03 756 GLN A N 1
ATOM 6005 C CA . GLN A 1 756 ? -2.667 23.127 28.810 1.00 49.03 75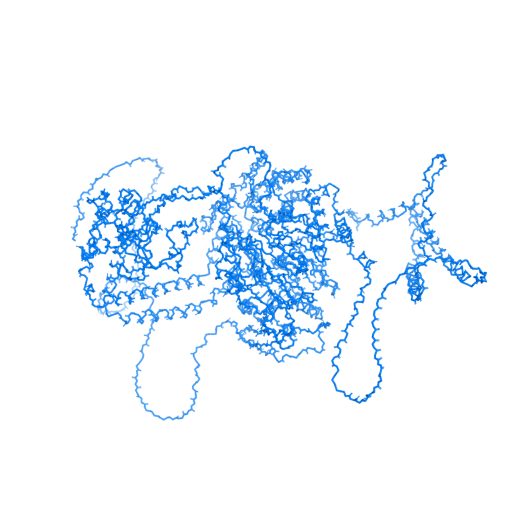6 GLN A CA 1
ATOM 6006 C C . GLN A 1 756 ? -2.272 24.590 28.536 1.00 49.03 756 GLN A C 1
ATOM 6008 O O . GLN A 1 756 ? -1.411 24.836 27.685 1.00 49.03 756 GLN A O 1
ATOM 6013 N N . PRO A 1 757 ? -2.851 25.580 29.245 1.00 57.78 757 PRO A N 1
ATOM 6014 C CA . PRO A 1 757 ? -2.366 26.956 29.192 1.00 57.78 757 PRO A CA 1
ATOM 6015 C C . PRO A 1 757 ? -0.971 27.053 29.849 1.00 57.78 757 PRO A C 1
ATOM 6017 O O . PRO A 1 757 ? -0.689 26.298 30.776 1.00 57.78 757 PRO A O 1
ATOM 6020 N N . PRO A 1 758 ? -0.093 27.995 29.445 1.00 62.84 758 PRO A N 1
ATOM 6021 C CA . PRO A 1 758 ? 1.313 28.064 29.889 1.00 62.84 758 PRO A CA 1
ATOM 6022 C C . PRO A 1 758 ? 1.508 28.626 31.320 1.00 62.84 758 PRO A C 1
ATOM 6024 O O . PRO A 1 758 ? 2.482 29.334 31.605 1.00 62.84 758 PRO A O 1
ATOM 6027 N N . ILE A 1 759 ? 0.548 28.365 32.208 1.00 71.25 759 ILE A N 1
ATOM 6028 C CA . ILE A 1 759 ? 0.409 28.933 33.549 1.00 71.25 759 ILE A CA 1
ATOM 6029 C C . ILE A 1 759 ? -0.123 27.882 34.534 1.00 71.25 759 ILE A C 1
ATOM 6031 O O . ILE A 1 759 ? -1.190 27.313 34.331 1.00 71.25 759 ILE A O 1
ATOM 6035 N N . ASP A 1 760 ? 0.570 27.695 35.654 1.00 73.62 760 ASP A N 1
ATOM 6036 C CA . ASP A 1 760 ? 0.077 26.905 36.781 1.00 73.62 760 ASP A CA 1
ATOM 6037 C C . ASP A 1 760 ? -0.904 27.726 37.633 1.00 73.62 760 ASP A C 1
ATOM 6039 O O . ASP A 1 760 ? -0.662 28.907 37.935 1.00 73.62 760 ASP A O 1
ATOM 6043 N N . ALA A 1 761 ? -1.989 27.089 38.081 1.00 75.56 761 ALA A N 1
ATOM 6044 C CA . ALA A 1 761 ? -2.894 27.662 39.072 1.00 75.56 761 ALA A CA 1
ATOM 6045 C C . ALA A 1 761 ? -2.159 27.949 40.396 1.00 75.56 761 ALA A C 1
ATOM 6047 O O . ALA A 1 761 ? -1.230 27.246 40.798 1.00 75.56 761 ALA A O 1
ATOM 6048 N N . CYS A 1 762 ? -2.553 29.026 41.075 1.00 76.31 762 CYS A N 1
ATOM 6049 C CA . CYS A 1 762 ? -1.853 29.534 42.248 1.00 76.31 762 CYS A CA 1
ATOM 6050 C C . CYS A 1 762 ? -2.848 30.148 43.230 1.00 76.31 762 CYS A C 1
ATOM 6052 O O . CYS A 1 762 ? -3.720 30.919 42.831 1.00 76.31 762 CYS A O 1
ATOM 6054 N N . GLU A 1 763 ? -2.689 29.889 44.530 1.00 71.81 763 GLU A N 1
ATOM 6055 C CA . GLU A 1 763 ? -3.484 30.614 45.516 1.00 71.81 763 GLU A CA 1
ATOM 6056 C C . GLU A 1 763 ? -3.230 32.122 45.419 1.00 71.81 763 GLU A C 1
ATOM 6058 O O . GLU A 1 763 ? -2.088 32.582 45.384 1.00 71.81 763 GLU A O 1
ATOM 6063 N N . ILE A 1 764 ? -4.300 32.916 45.510 1.00 68.81 764 ILE A N 1
ATOM 6064 C CA . ILE A 1 764 ? -4.209 34.381 45.594 1.00 68.81 764 ILE A CA 1
ATOM 6065 C C . ILE A 1 764 ? -3.491 34.872 46.873 1.00 68.81 764 ILE A C 1
ATOM 6067 O O . ILE A 1 764 ? -3.151 36.053 46.978 1.00 68.81 764 ILE A O 1
ATOM 6071 N N . SER A 1 765 ? -3.212 33.958 47.807 1.00 64.19 765 SER A N 1
ATOM 6072 C CA . SER A 1 765 ? -2.403 34.091 49.027 1.00 64.19 765 SER A CA 1
ATOM 6073 C C . SER A 1 765 ? -0.885 34.025 48.776 1.00 64.19 765 SER A C 1
ATOM 6075 O O . SER A 1 765 ? -0.115 34.637 49.511 1.00 64.19 765 SER A O 1
ATOM 6077 N N . ASP A 1 766 ? -0.445 33.280 47.757 1.00 73.19 766 ASP A N 1
ATOM 6078 C CA . ASP A 1 766 ? 0.947 32.839 47.584 1.00 73.19 766 ASP A CA 1
ATOM 6079 C C . ASP A 1 766 ? 1.850 33.967 47.047 1.00 73.19 766 ASP A C 1
ATOM 6081 O O . ASP A 1 766 ? 1.579 34.590 46.016 1.00 73.19 766 ASP A O 1
ATOM 6085 N N . THR A 1 767 ? 2.946 34.260 47.744 1.00 64.75 767 THR A N 1
ATOM 6086 C CA . THR A 1 767 ? 3.881 35.335 47.376 1.00 64.75 767 THR A CA 1
ATOM 6087 C C . THR A 1 767 ? 4.745 35.017 46.152 1.00 64.75 767 THR A C 1
ATOM 6089 O O . THR A 1 767 ? 5.400 35.921 45.636 1.00 64.75 767 THR A O 1
ATOM 6092 N N . THR A 1 768 ? 4.739 33.771 45.667 1.00 69.19 768 THR A N 1
ATOM 6093 C CA . THR A 1 768 ? 5.519 33.305 44.507 1.00 69.19 768 THR A CA 1
ATOM 6094 C C . THR A 1 768 ? 4.763 33.358 43.173 1.00 69.19 768 THR A C 1
ATOM 6096 O O . THR A 1 768 ? 5.383 33.202 42.122 1.00 69.19 768 THR A O 1
ATOM 6099 N N . GLY A 1 769 ? 3.446 33.593 43.189 1.00 70.38 769 GLY A N 1
ATOM 6100 C CA . GLY A 1 769 ? 2.636 33.794 41.983 1.00 70.38 769 GLY A CA 1
ATOM 6101 C C . GLY A 1 769 ? 2.726 35.210 41.403 1.00 70.38 769 GLY A C 1
ATOM 6102 O O . GLY A 1 769 ? 3.034 36.179 42.103 1.00 70.38 769 GLY A O 1
ATOM 6103 N N . ASN A 1 770 ? 2.392 35.350 40.118 1.00 77.88 770 ASN A N 1
ATOM 6104 C CA . ASN A 1 770 ? 2.331 36.620 39.396 1.00 77.88 770 ASN A CA 1
ATOM 6105 C C . ASN A 1 770 ? 0.885 36.993 39.034 1.00 77.88 770 ASN A C 1
ATOM 6107 O O . ASN A 1 770 ? 0.072 36.148 38.672 1.00 77.88 770 ASN A O 1
ATOM 6111 N N . THR A 1 771 ? 0.565 38.289 39.093 1.00 82.62 771 THR A N 1
ATOM 6112 C CA . THR A 1 771 ? -0.741 38.812 38.655 1.00 82.62 771 THR A CA 1
ATOM 6113 C C . THR A 1 771 ? -0.635 39.294 37.206 1.00 82.62 771 THR A C 1
ATOM 6115 O O . THR A 1 771 ? 0.063 40.275 36.920 1.00 82.62 771 THR A O 1
ATOM 6118 N N . ILE A 1 772 ? -1.302 38.606 36.280 1.00 84.31 772 ILE A N 1
ATOM 6119 C CA . ILE A 1 772 ? -1.184 38.830 34.830 1.00 84.31 772 ILE A CA 1
ATOM 6120 C C . ILE A 1 772 ? -2.546 38.745 34.139 1.00 84.31 772 ILE A C 1
ATOM 6122 O O . ILE A 1 772 ? -3.489 38.165 34.672 1.00 84.31 772 ILE A O 1
ATOM 6126 N N . VAL A 1 773 ? -2.658 39.362 32.961 1.00 84.31 773 VAL A N 1
ATOM 6127 C CA . VAL A 1 773 ? -3.847 39.231 32.112 1.00 84.31 773 VAL A CA 1
ATOM 6128 C C . VAL A 1 773 ? -3.675 37.993 31.238 1.00 84.31 773 VAL A C 1
ATOM 6130 O O . VAL A 1 773 ? -2.631 37.815 30.610 1.00 84.31 773 VAL A O 1
ATOM 6133 N N . VAL A 1 774 ? -4.692 37.138 31.234 1.00 83.75 774 VAL A N 1
ATOM 6134 C CA . VAL A 1 774 ? -4.734 35.856 30.535 1.00 83.75 774 VAL A CA 1
ATOM 6135 C C . VAL A 1 774 ? -5.950 35.870 29.606 1.00 83.75 774 VAL A C 1
ATOM 6137 O O . VAL A 1 774 ? -7.074 35.998 30.096 1.00 83.75 774 VAL A O 1
ATOM 6140 N N . PRO A 1 775 ? -5.766 35.758 28.281 1.00 82.94 775 PRO A N 1
ATOM 6141 C CA . PRO A 1 775 ? -6.872 35.545 27.356 1.00 82.94 775 PRO A CA 1
ATOM 6142 C C . PRO A 1 775 ? -7.354 34.094 27.473 1.00 82.94 775 PRO A C 1
ATOM 6144 O O . PRO A 1 775 ? -6.590 33.170 27.196 1.00 82.94 775 PRO A O 1
ATOM 6147 N N . VAL A 1 776 ? -8.608 33.892 27.873 1.00 84.19 776 VAL A N 1
ATOM 6148 C CA . VAL A 1 776 ? -9.256 32.572 27.967 1.00 84.19 776 VAL A CA 1
ATOM 6149 C C . VAL A 1 776 ? -10.456 32.493 27.027 1.00 84.19 776 VAL A C 1
ATOM 6151 O O . VAL A 1 776 ? -11.041 33.516 26.672 1.00 84.19 776 VAL A O 1
ATOM 6154 N N . LEU A 1 777 ? -10.840 31.291 26.598 1.00 84.88 777 LEU A N 1
ATOM 6155 C CA . LEU A 1 777 ? -12.080 31.103 25.839 1.00 84.88 777 LEU A CA 1
ATOM 6156 C C . LEU A 1 777 ? -13.289 31.239 26.774 1.00 84.88 777 LEU A C 1
ATOM 6158 O O . LEU A 1 777 ? -13.211 30.881 27.946 1.00 84.88 777 LEU A O 1
ATOM 6162 N N . LEU A 1 778 ? -14.419 31.718 26.249 1.00 84.56 778 LEU A N 1
ATOM 6163 C CA . LEU A 1 778 ? -15.667 31.895 27.008 1.00 84.56 778 LEU A CA 1
ATOM 6164 C C . LEU A 1 778 ? -16.090 30.625 27.777 1.00 84.56 778 LEU A C 1
ATOM 6166 O O . LEU A 1 778 ? -16.456 30.706 28.945 1.00 84.56 778 LEU A O 1
ATOM 6170 N N . LYS A 1 779 ? -15.929 29.450 27.158 1.00 83.00 779 LYS A N 1
ATOM 6171 C CA . LYS A 1 779 ? -16.209 28.126 27.746 1.00 83.00 779 LYS A CA 1
ATOM 6172 C C . LYS A 1 779 ? -15.314 27.723 28.933 1.00 83.00 779 LYS A C 1
ATOM 6174 O O . LYS A 1 779 ? -15.575 26.708 29.561 1.00 83.00 779 LYS A O 1
ATOM 6179 N N . CYS A 1 780 ? -14.265 28.492 29.235 1.00 84.75 780 CYS A N 1
ATOM 6180 C CA . CYS A 1 780 ? -13.397 28.301 30.405 1.00 84.75 780 CYS A CA 1
ATOM 6181 C C . CYS A 1 780 ? -13.856 29.126 31.625 1.00 84.75 780 CYS A C 1
ATOM 6183 O O . CYS A 1 780 ? -13.164 29.169 32.641 1.00 84.75 780 CYS A O 1
ATOM 6185 N N . ILE A 1 781 ? -14.988 29.829 31.527 1.00 87.19 781 ILE A N 1
ATOM 6186 C CA . ILE A 1 781 ? -15.621 30.500 32.663 1.00 87.19 781 ILE A CA 1
ATOM 6187 C C . ILE A 1 781 ? -16.625 29.529 33.295 1.00 87.19 781 ILE A C 1
ATOM 6189 O O . ILE A 1 781 ? -17.479 28.964 32.612 1.00 87.19 781 ILE A O 1
ATOM 6193 N N . GLU A 1 782 ? -16.515 29.338 34.606 1.00 84.75 782 GLU A N 1
ATOM 6194 C CA . GLU A 1 782 ? -17.426 28.499 35.394 1.00 84.75 782 GLU A CA 1
ATOM 6195 C C . GLU A 1 782 ? -18.565 29.325 35.990 1.00 84.75 782 GLU A C 1
ATOM 6197 O O . GLU A 1 782 ? -19.734 28.972 35.866 1.00 84.75 782 GLU A O 1
ATOM 6202 N N . GLU A 1 783 ? -18.231 30.469 36.590 1.00 87.44 783 GLU A N 1
ATOM 6203 C CA . GLU A 1 783 ? -19.177 31.292 37.342 1.00 87.44 783 GLU A CA 1
ATOM 6204 C C . GLU A 1 783 ? -18.957 32.784 37.067 1.00 87.44 783 GLU A C 1
ATOM 6206 O O . GLU A 1 783 ? -17.823 33.262 36.973 1.00 87.44 783 GLU A O 1
ATOM 6211 N N . LEU A 1 784 ? -20.047 33.553 37.007 1.00 89.44 784 LEU A N 1
ATOM 6212 C CA . LEU A 1 784 ? -20.024 35.016 36.979 1.00 89.44 784 LEU A CA 1
ATOM 6213 C C . LEU A 1 784 ? -20.553 35.557 38.308 1.00 89.44 784 LEU A C 1
ATOM 6215 O O . LEU A 1 784 ? -21.644 35.195 38.745 1.00 89.44 784 LEU A O 1
ATOM 6219 N N . SER A 1 785 ? -19.817 36.470 38.943 1.00 90.81 785 SER A N 1
ATOM 6220 C CA . SER A 1 785 ? -20.308 37.123 40.163 1.00 90.81 785 SER A CA 1
ATOM 6221 C C . SER A 1 785 ? -21.235 38.297 39.849 1.00 90.81 785 SER A C 1
ATOM 6223 O O . SER A 1 785 ? -21.109 38.971 38.821 1.00 90.81 785 SER A O 1
ATOM 6225 N N . SER A 1 786 ? -22.115 38.624 40.791 1.00 86.94 786 SER A N 1
ATOM 6226 C CA . SER A 1 786 ? -22.880 39.877 40.800 1.00 86.94 786 SER A CA 1
ATOM 6227 C C . SER A 1 786 ? -21.978 41.122 40.943 1.00 86.94 786 SER A C 1
ATOM 6229 O O . SER A 1 786 ? -22.321 42.201 40.448 1.00 86.94 786 SER A O 1
ATOM 6231 N N . VAL A 1 787 ? -20.798 40.965 41.556 1.00 87.38 787 VAL A N 1
ATOM 6232 C CA . VAL A 1 787 ? -19.879 42.034 41.981 1.00 87.38 787 VAL A CA 1
ATOM 6233 C C . VAL A 1 787 ? -19.016 42.566 40.828 1.00 87.38 787 VAL A C 1
ATOM 6235 O O . VAL A 1 787 ? -18.515 41.821 39.985 1.00 87.38 787 VAL A O 1
ATOM 6238 N N . ARG A 1 788 ? -18.782 43.886 40.819 1.00 87.19 788 ARG A N 1
ATOM 6239 C CA . ARG A 1 788 ? -17.852 44.559 39.898 1.00 87.19 788 ARG A CA 1
ATOM 6240 C C . ARG A 1 788 ? -16.860 45.446 40.651 1.00 87.19 788 ARG A C 1
ATOM 6242 O O . ARG A 1 788 ? -17.241 46.205 41.537 1.00 87.19 788 ARG A O 1
ATOM 6249 N N . VAL A 1 789 ? -15.591 45.374 40.260 1.00 87.94 789 VAL A N 1
ATOM 6250 C CA . VAL A 1 789 ? -14.469 46.148 40.804 1.00 87.94 789 VAL A CA 1
ATOM 6251 C C . VAL A 1 789 ? -14.099 47.271 39.837 1.00 87.94 789 VAL A C 1
ATOM 6253 O O . VAL A 1 789 ? -14.023 47.059 38.629 1.00 87.94 789 VAL A O 1
ATOM 6256 N N . PHE A 1 790 ? -13.818 48.469 40.354 1.00 85.69 790 PHE A N 1
ATOM 6257 C CA . PHE A 1 790 ? -13.322 49.565 39.519 1.00 85.69 790 PHE A CA 1
ATOM 6258 C C . PHE A 1 790 ? -11.876 49.301 39.065 1.00 85.69 790 PHE A C 1
ATOM 6260 O O . PHE A 1 790 ? -10.945 49.290 39.887 1.00 85.69 790 PHE A O 1
ATOM 6267 N N . LEU A 1 791 ? -11.711 49.098 37.754 1.00 83.50 791 LEU A N 1
ATOM 6268 C CA . LEU A 1 791 ? -10.431 48.915 37.070 1.00 83.50 791 LEU A CA 1
ATOM 6269 C C . LEU A 1 791 ? -9.772 50.265 36.709 1.00 83.50 791 LEU A C 1
ATOM 6271 O O . LEU A 1 791 ? -10.468 51.207 36.324 1.00 83.50 791 LEU A O 1
ATOM 6275 N N . PRO A 1 792 ? -8.434 50.375 36.792 1.00 80.56 792 PRO A N 1
ATOM 6276 C CA . PRO A 1 792 ? -7.690 51.501 36.225 1.00 80.56 792 PRO A CA 1
ATOM 6277 C C . PRO A 1 792 ? -7.751 51.521 34.686 1.00 80.56 792 PRO A C 1
ATOM 6279 O O . PRO A 1 792 ? -8.017 50.510 34.042 1.00 80.56 792 PRO A O 1
ATOM 6282 N N . LYS A 1 793 ? -7.455 52.682 34.080 1.00 73.62 793 LYS A N 1
ATOM 6283 C CA . LYS A 1 793 ? -7.464 52.867 32.612 1.00 73.62 793 LYS A CA 1
ATOM 6284 C C . LYS A 1 793 ? -6.354 52.105 31.869 1.00 73.62 793 LYS A C 1
ATOM 6286 O O . LYS A 1 793 ? -6.398 52.031 30.646 1.00 73.62 793 LYS A O 1
ATOM 6291 N N . SER A 1 794 ? -5.366 51.579 32.590 1.00 70.19 794 SER A N 1
ATOM 6292 C CA . SER A 1 794 ? -4.348 50.658 32.089 1.00 70.19 794 SER A CA 1
ATOM 6293 C C . SER A 1 794 ? -4.009 49.635 33.174 1.00 70.19 794 SER A C 1
ATOM 6295 O O . SER A 1 794 ? -4.144 49.921 34.360 1.00 70.19 794 SER A O 1
ATOM 6297 N N . LEU A 1 795 ? -3.555 48.450 32.767 1.00 73.00 795 LEU A N 1
ATOM 6298 C CA . LEU A 1 795 ? -2.986 47.416 33.645 1.00 73.00 795 LEU A CA 1
ATOM 6299 C C . LEU A 1 795 ? -1.518 47.124 33.287 1.00 73.00 795 LEU A C 1
ATOM 6301 O O . LEU A 1 795 ? -0.976 46.073 33.628 1.00 73.00 795 LEU A O 1
ATOM 6305 N N . THR A 1 796 ? -0.866 48.035 32.560 1.00 68.81 796 THR A N 1
ATOM 6306 C CA . THR A 1 796 ? 0.496 47.841 32.051 1.00 68.81 796 THR A CA 1
ATOM 6307 C C . THR A 1 796 ? 1.516 47.621 33.165 1.00 68.81 796 THR A C 1
ATOM 6309 O O . THR A 1 796 ? 2.339 46.711 33.048 1.00 68.81 796 THR A O 1
ATOM 6312 N N . SER A 1 797 ? 1.466 48.385 34.262 1.00 75.12 797 SER A N 1
ATOM 6313 C CA . SER A 1 797 ? 2.446 48.233 35.341 1.00 75.12 797 SER A CA 1
ATOM 6314 C C . SER A 1 797 ? 2.144 47.032 36.244 1.00 75.12 797 SER A C 1
ATOM 6316 O O . SER A 1 797 ? 0.999 46.614 36.429 1.00 75.12 797 SER A O 1
ATOM 6318 N N . SER A 1 798 ? 3.193 46.490 36.862 1.00 74.75 798 SER A N 1
ATOM 6319 C CA . SER A 1 798 ? 3.071 45.472 37.910 1.00 74.75 798 SER A CA 1
ATOM 6320 C C . SER A 1 798 ? 2.434 46.023 39.193 1.00 74.75 798 SER A C 1
ATOM 6322 O O . SER A 1 798 ? 1.773 45.271 39.907 1.00 74.75 798 SER A O 1
ATOM 6324 N N . SER A 1 799 ? 2.573 47.326 39.475 1.00 75.88 799 SER A N 1
ATOM 6325 C CA . SER A 1 799 ? 1.949 47.962 40.645 1.00 75.88 799 SER A CA 1
ATOM 6326 C C . SER A 1 799 ? 0.426 47.993 40.519 1.00 75.88 799 SER A C 1
ATOM 6328 O O . SER A 1 799 ? -0.257 47.512 41.417 1.00 75.88 799 SER A O 1
ATOM 6330 N N . GLU A 1 800 ? -0.107 48.460 39.382 1.00 78.88 800 GLU A N 1
ATOM 6331 C CA . GLU A 1 800 ? -1.557 48.493 39.117 1.00 78.88 800 GLU A CA 1
ATOM 6332 C C . GLU A 1 800 ? -2.179 47.094 39.255 1.00 78.88 800 GLU A C 1
ATOM 6334 O O . GLU A 1 800 ? -3.207 46.923 39.912 1.00 78.88 800 GLU A O 1
ATOM 6339 N N . ARG A 1 801 ? -1.522 46.068 38.697 1.00 81.56 801 ARG A N 1
ATOM 6340 C CA . ARG A 1 801 ? -1.977 44.671 38.789 1.00 81.56 801 ARG A CA 1
ATOM 6341 C C . ARG A 1 801 ? -1.921 44.124 40.218 1.00 81.56 801 ARG A C 1
ATOM 6343 O O . ARG A 1 801 ? -2.855 43.445 40.643 1.00 81.56 801 ARG A O 1
ATOM 6350 N N . ASN A 1 802 ? -0.895 44.465 40.995 1.00 80.75 802 ASN A N 1
ATOM 6351 C CA . ASN A 1 802 ? -0.803 44.058 42.399 1.00 80.75 802 ASN A CA 1
ATOM 6352 C C . ASN A 1 802 ? -1.779 44.816 43.317 1.00 80.75 802 ASN A C 1
ATOM 6354 O O . ASN A 1 802 ? -2.256 44.237 44.292 1.00 80.75 802 ASN A O 1
ATOM 6358 N N . ASP A 1 803 ? -2.159 46.054 43.001 1.00 83.25 803 ASP A N 1
ATOM 6359 C CA . ASP A 1 803 ? -3.236 46.753 43.714 1.00 83.25 803 ASP A CA 1
ATOM 6360 C C . ASP A 1 803 ? -4.619 46.161 43.396 1.00 83.25 803 ASP A C 1
ATOM 6362 O O . ASP A 1 803 ? -5.468 46.063 44.284 1.00 83.25 803 ASP A O 1
ATOM 6366 N N . MET A 1 804 ? -4.835 45.657 42.176 1.00 84.06 804 MET A N 1
ATOM 6367 C CA . MET A 1 804 ? -6.022 44.850 41.867 1.00 84.06 804 MET A CA 1
ATOM 6368 C C . MET A 1 804 ? -6.018 43.495 42.603 1.00 84.06 804 MET A C 1
ATOM 6370 O O . MET A 1 804 ? -7.066 43.096 43.111 1.00 84.06 804 MET A O 1
ATOM 6374 N N . ARG A 1 805 ? -4.857 42.833 42.768 1.00 82.94 805 ARG A N 1
ATOM 6375 C CA . ARG A 1 805 ? -4.726 41.635 43.630 1.00 82.94 805 ARG A CA 1
ATOM 6376 C C . ARG A 1 805 ? -5.139 41.936 45.075 1.00 82.94 805 ARG A C 1
ATOM 6378 O O . ARG A 1 805 ? -5.929 41.180 45.635 1.00 82.94 805 ARG A O 1
ATOM 6385 N N . LYS A 1 806 ? -4.677 43.049 45.666 1.00 83.19 806 LYS A N 1
ATOM 6386 C CA . LYS A 1 806 ? -5.069 43.468 47.032 1.00 83.19 806 LYS A CA 1
ATOM 6387 C C . LYS A 1 806 ? -6.588 43.608 47.170 1.00 83.19 806 LYS A C 1
ATOM 6389 O O . LYS A 1 806 ? -7.155 43.031 48.093 1.00 83.19 806 LYS A O 1
ATOM 6394 N N . LYS A 1 807 ? -7.251 44.293 46.225 1.00 85.00 807 LYS A N 1
ATOM 6395 C CA . LYS A 1 807 ? -8.723 44.416 46.199 1.00 85.00 807 LYS A CA 1
ATOM 6396 C C . LYS A 1 807 ? -9.417 43.053 46.131 1.00 85.00 807 LYS A C 1
ATOM 6398 O O . LYS A 1 807 ? -10.430 42.856 46.787 1.00 85.00 807 LYS A O 1
ATOM 6403 N N . MET A 1 808 ? -8.892 42.102 45.358 1.00 83.62 808 MET A N 1
ATOM 6404 C CA . MET A 1 808 ? -9.511 40.778 45.235 1.00 83.62 808 MET A CA 1
ATOM 6405 C C . MET A 1 808 ? -9.325 39.916 46.496 1.00 83.62 808 MET A C 1
ATOM 6407 O O . MET A 1 808 ? -10.252 39.214 46.893 1.00 83.62 808 MET A O 1
ATOM 6411 N N . VAL A 1 809 ? -8.189 40.044 47.193 1.00 83.81 809 VAL A N 1
ATOM 6412 C CA . VAL A 1 809 ? -7.990 39.470 48.539 1.00 83.81 809 VAL A CA 1
ATOM 6413 C C . VAL A 1 809 ? -8.942 40.109 49.561 1.00 83.81 809 VAL A C 1
ATOM 6415 O O . VAL A 1 809 ? -9.538 39.399 50.369 1.00 83.81 809 VAL A O 1
ATOM 6418 N N . GLU A 1 810 ? -9.139 41.430 49.508 1.00 84.12 810 GLU A N 1
ATOM 6419 C CA . GLU A 1 810 ? -10.106 42.147 50.352 1.00 84.12 810 GLU A CA 1
ATOM 6420 C C . GLU A 1 810 ? -11.544 41.663 50.106 1.00 84.12 810 GLU A C 1
ATOM 6422 O O . GLU A 1 810 ? -12.266 41.391 51.062 1.00 84.12 810 GLU A O 1
ATOM 6427 N N . ILE A 1 811 ? -11.943 41.474 48.843 1.00 85.12 811 ILE A N 1
ATOM 6428 C CA . ILE A 1 811 ? -13.255 40.928 48.464 1.00 85.12 811 ILE A CA 1
ATOM 6429 C C . ILE A 1 811 ? -13.421 39.494 48.982 1.00 85.12 811 ILE A C 1
ATOM 6431 O O . ILE A 1 811 ? -14.406 39.218 49.666 1.00 85.12 811 ILE A O 1
ATOM 6435 N N . LYS A 1 812 ? -12.448 38.601 48.739 1.00 82.69 812 LYS A N 1
ATOM 6436 C CA . LYS A 1 812 ? -12.485 37.211 49.235 1.00 82.69 812 LYS A CA 1
ATOM 6437 C C . LYS A 1 812 ? -12.620 37.160 50.764 1.00 82.69 812 LYS A C 1
ATOM 6439 O O . LYS A 1 812 ? -13.394 36.360 51.281 1.00 82.69 812 LYS A O 1
ATOM 6444 N N . LYS A 1 813 ? -11.940 38.065 51.482 1.00 83.69 813 LYS A N 1
ATOM 6445 C CA . LYS A 1 813 ? -12.053 38.215 52.942 1.00 83.69 813 LYS A CA 1
ATOM 6446 C C . LYS A 1 813 ? -13.403 38.795 53.388 1.00 83.69 813 LYS A C 1
ATOM 6448 O O . LYS A 1 813 ? -13.936 38.354 54.398 1.00 83.69 813 LYS A O 1
ATOM 6453 N N . ARG A 1 814 ? -13.954 39.774 52.663 1.00 85.81 814 ARG A N 1
ATOM 6454 C CA . ARG A 1 814 ? -15.219 40.458 52.997 1.00 85.81 814 ARG A CA 1
ATOM 6455 C C . ARG A 1 814 ? -16.457 39.569 52.837 1.00 85.81 814 ARG A C 1
ATOM 6457 O O . ARG A 1 814 ? -17.452 39.821 53.506 1.00 85.81 814 ARG A O 1
ATOM 6464 N N . PHE A 1 815 ? -16.392 38.572 51.960 1.00 83.38 815 PHE A N 1
ATOM 6465 C CA . PHE A 1 815 ? -17.475 37.618 51.702 1.00 83.38 815 PHE A CA 1
ATOM 6466 C C . PHE A 1 815 ? -17.214 36.218 52.291 1.00 83.38 815 PHE A C 1
ATOM 6468 O O . PHE A 1 815 ? -17.899 35.273 51.922 1.00 83.38 815 PHE A O 1
ATOM 6475 N N . GLU A 1 816 ? -16.220 36.061 53.175 1.00 76.25 816 GLU A N 1
ATOM 6476 C CA . GLU A 1 816 ? -15.895 34.776 53.829 1.00 76.25 816 GLU A CA 1
ATOM 6477 C C . GLU A 1 816 ? -15.711 33.613 52.824 1.00 76.25 816 GLU A C 1
ATOM 6479 O O . GLU A 1 816 ? -16.114 32.478 53.056 1.00 76.25 816 GLU A O 1
ATOM 6484 N N . ASN A 1 817 ? -15.066 33.916 51.687 1.00 72.06 817 ASN A N 1
ATOM 6485 C CA . ASN A 1 817 ? -14.918 33.097 50.471 1.00 72.06 817 ASN A CA 1
ATOM 6486 C C . ASN A 1 817 ? -16.174 32.912 49.589 1.00 72.06 817 ASN A C 1
ATOM 6488 O O . ASN A 1 817 ? -16.011 32.613 48.407 1.00 72.06 817 ASN A O 1
ATOM 6492 N N . ASN A 1 818 ? -17.386 33.163 50.087 1.00 80.00 818 ASN A N 1
ATOM 6493 C CA . ASN A 1 818 ? -18.648 32.985 49.354 1.00 80.00 818 ASN A CA 1
ATOM 6494 C C . ASN A 1 818 ? -19.032 34.239 48.544 1.00 80.00 818 ASN A C 1
ATOM 6496 O O . ASN A 1 818 ? -19.893 35.028 48.935 1.00 80.00 818 ASN A O 1
ATOM 6500 N N . ILE A 1 819 ? -18.371 34.445 47.401 1.00 85.44 819 ILE A N 1
ATOM 6501 C CA . ILE A 1 819 ? -18.654 35.571 46.496 1.00 85.44 819 ILE A CA 1
ATOM 6502 C C . ILE A 1 819 ? -20.063 35.409 45.878 1.00 85.44 819 ILE A C 1
ATOM 6504 O O . ILE A 1 819 ? -20.337 34.373 45.277 1.00 85.44 819 ILE A O 1
ATOM 6508 N N . PRO A 1 820 ? -20.961 36.413 45.971 1.00 86.50 820 PRO A N 1
ATOM 6509 C CA . PRO A 1 820 ? -22.341 36.266 45.510 1.00 86.50 820 PRO A CA 1
ATOM 6510 C C . PRO A 1 820 ? -22.428 36.189 43.979 1.00 86.50 820 PRO A C 1
ATOM 6512 O O . PRO A 1 820 ? -22.083 37.144 43.267 1.00 86.50 820 PRO A O 1
ATOM 6515 N N . LEU A 1 821 ? -22.919 35.050 43.490 1.00 87.50 821 LEU A N 1
ATOM 6516 C CA . LEU A 1 821 ? -23.097 34.734 42.072 1.00 87.50 821 LEU A CA 1
ATOM 6517 C C . LEU A 1 821 ? -24.179 35.594 41.397 1.00 87.50 821 LEU A C 1
ATOM 6519 O O . LEU A 1 821 ? -24.950 36.297 42.050 1.00 87.50 821 LEU A O 1
ATOM 6523 N N . LEU A 1 822 ? -24.201 35.561 40.067 1.00 86.62 822 LEU A N 1
ATOM 6524 C CA . LEU A 1 822 ? -25.233 36.155 39.222 1.00 86.62 822 LEU A CA 1
ATOM 6525 C C . LEU A 1 822 ? -26.316 35.097 38.939 1.00 86.62 822 LEU A C 1
ATOM 6527 O O . LEU A 1 822 ? -25.998 34.058 38.370 1.00 86.62 822 LEU A O 1
ATOM 6531 N N . ASN A 1 823 ? -27.577 35.333 39.322 1.00 84.75 823 ASN A N 1
ATOM 6532 C CA . ASN A 1 823 ? -28.653 34.354 39.107 1.00 84.75 823 ASN A CA 1
ATOM 6533 C C . ASN A 1 823 ? -29.048 34.283 37.609 1.00 84.75 823 ASN A C 1
ATOM 6535 O O . ASN A 1 823 ? -29.462 35.311 37.056 1.00 84.75 823 ASN A O 1
ATOM 6539 N N . PRO A 1 824 ? -28.994 33.103 36.956 1.00 84.44 824 PRO A N 1
ATOM 6540 C CA . PRO A 1 824 ? -29.446 32.918 35.574 1.00 84.44 824 PRO A CA 1
ATOM 6541 C C . PRO A 1 824 ? -30.884 33.385 35.293 1.00 84.44 824 PRO A C 1
ATOM 6543 O O . PRO A 1 824 ? -31.149 33.958 34.237 1.00 84.44 824 PRO A O 1
ATOM 6546 N N . ILE A 1 825 ? -31.806 33.203 36.243 1.00 83.62 825 ILE A N 1
ATOM 6547 C CA . ILE A 1 825 ? -33.196 33.661 36.111 1.00 83.62 825 ILE A CA 1
ATOM 6548 C C . ILE A 1 825 ? -33.283 35.136 36.527 1.00 83.62 825 ILE A C 1
ATOM 6550 O O . ILE A 1 825 ? -33.417 36.010 35.672 1.00 83.62 825 ILE A O 1
ATOM 6554 N N . ASP A 1 826 ? -33.126 35.440 37.822 1.00 82.62 826 ASP A N 1
ATOM 6555 C CA . ASP A 1 826 ? -33.415 36.777 38.377 1.00 82.62 826 ASP A CA 1
ATOM 6556 C C . ASP A 1 826 ? -32.485 37.898 37.885 1.00 82.62 826 ASP A C 1
ATOM 6558 O O . ASP A 1 826 ? -32.760 39.078 38.121 1.00 82.62 826 ASP A O 1
ATOM 6562 N N . ASN A 1 827 ? -31.323 37.576 37.303 1.00 83.69 827 ASN A N 1
ATOM 6563 C CA . ASN A 1 827 ? -30.337 38.583 36.894 1.00 83.69 827 ASN A CA 1
ATOM 6564 C C . ASN A 1 827 ? -29.944 38.496 35.417 1.00 83.69 827 ASN A C 1
ATOM 6566 O O . ASN A 1 827 ? -29.678 39.545 34.829 1.00 83.69 827 ASN A O 1
ATOM 6570 N N . MET A 1 828 ? -29.897 37.296 34.825 1.00 82.81 828 MET A N 1
ATOM 6571 C CA . MET A 1 828 ? -29.609 37.131 33.392 1.00 82.81 828 MET A CA 1
ATOM 6572 C C . MET A 1 828 ? -30.872 37.079 32.523 1.00 82.81 828 MET A C 1
ATOM 6574 O O . MET A 1 828 ? -30.788 37.394 31.339 1.00 82.81 828 MET A O 1
ATOM 6578 N N . GLY A 1 829 ? -32.042 36.783 33.101 1.00 81.88 829 GLY A N 1
ATOM 6579 C CA . GLY A 1 829 ? -33.322 36.780 32.387 1.00 81.88 829 GLY A CA 1
ATOM 6580 C C . GLY A 1 829 ? -33.547 35.550 31.503 1.00 81.88 829 GLY A C 1
ATOM 6581 O O . GLY A 1 829 ? -34.341 35.626 30.566 1.00 81.88 829 GLY A O 1
ATOM 6582 N N . ILE A 1 830 ? -32.860 34.435 31.781 1.00 85.00 830 ILE A N 1
ATOM 6583 C CA . ILE A 1 830 ? -33.013 33.175 31.040 1.00 85.00 830 ILE A CA 1
ATOM 6584 C C . ILE A 1 830 ? -34.320 32.502 31.485 1.00 85.00 830 ILE A C 1
ATOM 6586 O O . ILE A 1 830 ? -34.355 31.699 32.417 1.00 85.00 830 ILE A O 1
ATOM 6590 N N . CYS A 1 831 ? -35.417 32.885 30.833 1.00 80.12 831 CYS A N 1
ATOM 6591 C CA . CYS A 1 831 ? -36.783 32.451 31.149 1.00 80.12 831 CYS A CA 1
ATOM 6592 C C . CYS A 1 831 ? -37.271 31.269 30.288 1.00 80.12 831 CYS A C 1
ATOM 6594 O O . CYS A 1 831 ? -38.476 31.012 30.227 1.00 80.12 831 CYS A O 1
ATOM 6596 N N . ASP A 1 832 ? -36.367 30.564 29.604 1.00 84.81 832 ASP A N 1
ATOM 6597 C CA . ASP A 1 832 ? -36.714 29.421 28.758 1.00 84.81 832 ASP A CA 1
ATOM 6598 C C . ASP A 1 832 ? -37.284 28.265 29.589 1.00 84.81 832 ASP A C 1
ATOM 6600 O O . ASP A 1 832 ? -36.707 27.842 30.593 1.00 84.81 832 ASP A O 1
ATOM 6604 N N . THR A 1 833 ? -38.421 27.720 29.155 1.00 84.62 833 THR A N 1
ATOM 6605 C CA . THR A 1 833 ? -39.149 26.664 29.884 1.00 84.62 833 THR A CA 1
ATOM 6606 C C . THR A 1 833 ? -38.300 25.412 30.108 1.00 84.62 833 THR A C 1
ATOM 6608 O O . THR A 1 833 ? -38.298 24.859 31.207 1.00 84.62 833 THR A O 1
ATOM 6611 N N . SER A 1 834 ? -37.507 25.022 29.108 1.00 85.19 834 SER A N 1
ATOM 6612 C CA . SER A 1 834 ? -36.530 23.932 29.193 1.00 85.19 834 SER A CA 1
ATOM 6613 C C . SER A 1 834 ? -35.450 24.180 30.251 1.00 85.19 834 SER A C 1
ATOM 6615 O O . SER A 1 834 ? -35.097 23.258 30.983 1.00 85.19 834 SER A O 1
ATOM 6617 N N . PHE A 1 835 ? -34.951 25.413 30.369 1.00 86.69 835 PHE A N 1
ATOM 6618 C CA . PHE A 1 835 ? -33.909 25.784 31.328 1.00 86.69 835 PHE A CA 1
ATOM 6619 C C . PHE A 1 835 ? -34.445 25.861 32.765 1.00 86.69 835 PHE A C 1
ATOM 6621 O O . PHE A 1 835 ? -33.809 25.356 33.689 1.00 86.69 835 PHE A O 1
ATOM 6628 N N . VAL A 1 836 ? -35.653 26.405 32.956 1.00 85.06 836 VAL A N 1
ATOM 6629 C CA . VAL A 1 836 ? -36.334 26.421 34.264 1.00 85.06 836 VAL A CA 1
ATOM 6630 C C . VAL A 1 836 ? -36.640 24.995 34.742 1.00 85.06 836 VAL A C 1
ATOM 6632 O O . VAL A 1 836 ? -36.400 24.669 35.905 1.00 85.06 836 VAL A O 1
ATOM 6635 N N . GLU A 1 837 ? -37.088 24.108 33.847 1.00 86.31 837 GLU A N 1
ATOM 6636 C CA . GLU A 1 837 ? -37.213 22.679 34.151 1.00 86.31 837 GLU A CA 1
ATOM 6637 C C . GLU A 1 837 ? -35.875 22.028 34.531 1.00 86.31 837 GLU A C 1
ATOM 6639 O O . GLU A 1 837 ? -35.848 21.158 35.402 1.00 86.31 837 GLU A O 1
ATOM 6644 N N . LEU A 1 838 ? -34.778 22.396 33.864 1.00 87.94 838 LEU A N 1
ATOM 6645 C CA . LEU A 1 838 ? -33.450 21.817 34.084 1.00 87.94 838 LEU A CA 1
ATOM 6646 C C . LEU A 1 838 ? -32.873 22.248 35.441 1.00 87.94 838 LEU A C 1
ATOM 6648 O O . LEU A 1 838 ? -32.402 21.398 36.195 1.00 87.94 838 LEU A O 1
ATOM 6652 N N . LEU A 1 839 ? -33.033 23.520 35.820 1.00 85.12 839 LEU A N 1
ATOM 6653 C CA . LEU A 1 839 ? -32.718 24.002 37.170 1.00 85.12 839 LEU A CA 1
ATOM 6654 C C . LEU A 1 839 ? -33.559 23.299 38.249 1.00 85.12 839 LEU A C 1
ATOM 6656 O O . LEU A 1 839 ? -33.013 22.883 39.267 1.00 85.12 839 LEU A O 1
ATOM 6660 N N . HIS A 1 840 ? -34.857 23.083 38.015 1.00 86.38 840 HIS A N 1
ATOM 6661 C CA . HIS A 1 840 ? -35.715 22.343 38.950 1.00 86.38 840 HIS A CA 1
ATOM 6662 C C . HIS A 1 840 ? -35.335 20.850 39.056 1.00 86.38 840 HIS A C 1
ATOM 6664 O O . HIS A 1 840 ? -35.441 20.247 40.125 1.00 86.38 840 HIS A O 1
ATOM 6670 N N . LYS A 1 841 ? -34.848 20.232 37.969 1.00 87.62 841 LYS A N 1
ATOM 6671 C CA . LYS A 1 841 ? -34.281 18.869 37.988 1.00 87.62 841 LYS A CA 1
ATOM 6672 C C . LYS A 1 841 ? -32.970 18.822 38.782 1.00 87.62 841 LYS A C 1
ATOM 6674 O O . LYS A 1 841 ? -32.773 17.869 39.532 1.00 87.62 841 LYS A O 1
ATOM 6679 N N . LEU A 1 842 ? -32.125 19.850 38.663 1.00 87.88 842 LEU A N 1
ATOM 6680 C CA . LEU A 1 842 ? -30.880 19.995 39.421 1.00 87.88 842 LEU A CA 1
ATOM 6681 C C . LEU A 1 842 ? -31.152 20.129 40.926 1.00 87.88 842 LEU A C 1
ATOM 6683 O O . LEU A 1 842 ? -30.598 19.345 41.694 1.00 87.88 842 LEU A O 1
ATOM 6687 N N . THR A 1 843 ? -32.050 21.022 41.362 1.00 86.69 843 THR A N 1
ATOM 6688 C CA . THR A 1 843 ? -32.375 21.168 42.798 1.00 86.69 843 THR A CA 1
ATOM 6689 C C . THR A 1 843 ? -32.968 19.884 43.380 1.00 86.69 843 THR A C 1
ATOM 6691 O O . THR A 1 843 ? -32.534 19.430 44.435 1.00 86.69 843 THR A O 1
ATOM 6694 N N . LEU A 1 844 ? -33.868 19.214 42.648 1.00 88.44 844 LEU A N 1
ATOM 6695 C CA . LEU A 1 844 ? -34.428 17.909 43.032 1.00 88.44 844 LEU A CA 1
ATOM 6696 C C . LEU A 1 844 ? -33.405 16.756 43.048 1.00 88.44 844 LEU A C 1
ATOM 6698 O O . LEU A 1 844 ? -33.751 15.658 43.497 1.00 88.44 844 LEU A O 1
ATOM 6702 N N . LEU A 1 845 ? -32.204 16.930 42.494 1.00 86.75 845 LEU A N 1
ATOM 6703 C CA . LEU A 1 845 ? -31.109 15.954 42.553 1.00 86.75 845 LEU A CA 1
ATOM 6704 C C . LEU A 1 845 ? -30.079 16.322 43.624 1.00 86.75 845 LEU A C 1
ATOM 6706 O O . LEU A 1 845 ? -29.578 15.419 44.289 1.00 86.75 845 LEU A O 1
ATOM 6710 N N . GLU A 1 846 ? -29.846 17.613 43.867 1.00 86.44 846 GLU A N 1
ATOM 6711 C CA . GLU A 1 846 ? -29.109 18.094 45.039 1.00 86.44 846 GLU A CA 1
ATOM 6712 C C . GLU A 1 846 ? -29.805 17.673 46.339 1.00 86.44 846 GLU A C 1
ATOM 6714 O O . GLU A 1 846 ? -29.170 17.040 47.178 1.00 86.44 846 GLU A O 1
ATOM 6719 N N . GLU A 1 847 ? -31.119 17.889 46.475 1.00 87.56 847 GLU A N 1
ATOM 6720 C CA . GLU A 1 847 ? -31.911 17.413 47.624 1.00 87.56 847 GLU A CA 1
ATOM 6721 C C . GLU A 1 847 ? -31.741 15.899 47.855 1.00 87.56 847 GLU A C 1
ATOM 6723 O O . GLU A 1 847 ? -31.443 15.465 48.966 1.00 87.56 847 GLU A O 1
ATOM 6728 N N . LYS A 1 848 ? -31.826 15.087 46.793 1.00 86.06 848 LYS A N 1
ATOM 6729 C CA . LYS A 1 848 ? -31.652 13.622 46.870 1.00 86.06 848 LYS A CA 1
ATOM 6730 C C . LYS A 1 848 ? -30.217 13.178 47.156 1.00 86.06 848 LYS A C 1
ATOM 6732 O O . LYS A 1 848 ? -30.024 12.038 47.583 1.00 86.06 848 LYS A O 1
ATOM 6737 N N . LEU A 1 849 ? -29.224 14.031 46.900 1.00 87.00 849 LEU A N 1
ATOM 6738 C CA . LEU A 1 849 ? -27.840 13.797 47.305 1.00 87.00 849 LEU A CA 1
ATOM 6739 C C . LEU A 1 849 ? -27.647 14.153 48.786 1.00 87.00 849 LEU A C 1
ATOM 6741 O O . LEU A 1 849 ? -27.029 13.373 49.506 1.00 87.00 849 LEU A O 1
ATOM 6745 N N . PHE A 1 850 ? -28.243 15.254 49.260 1.00 85.12 850 PHE A N 1
ATOM 6746 C CA . PHE A 1 850 ? -28.258 15.624 50.681 1.00 85.12 850 PHE A CA 1
ATOM 6747 C C . PHE A 1 850 ? -28.999 14.599 51.558 1.00 85.12 850 PHE A C 1
ATOM 6749 O O . PHE A 1 850 ? -28.581 14.347 52.685 1.00 85.12 850 PHE A O 1
ATOM 6756 N N . GLU A 1 851 ? -30.047 13.953 51.038 1.00 85.81 851 GLU A N 1
ATOM 6757 C CA . GLU A 1 851 ? -30.729 12.822 51.690 1.00 85.81 851 GLU A CA 1
ATOM 6758 C C . GLU A 1 851 ? -29.915 11.507 51.692 1.00 85.81 851 GLU A C 1
ATOM 6760 O O . GLU A 1 851 ? -30.326 10.531 52.327 1.00 85.81 851 GLU A O 1
ATOM 6765 N N . HIS A 1 852 ? -28.789 11.416 50.970 1.00 84.62 852 HIS A N 1
ATOM 6766 C CA . HIS A 1 852 ? -28.086 10.145 50.787 1.00 84.62 852 HIS A CA 1
ATOM 6767 C C . HIS A 1 852 ? -27.188 9.790 51.994 1.00 84.62 852 HIS A C 1
ATOM 6769 O O . HIS A 1 852 ? -26.305 10.578 52.325 1.00 84.62 852 HIS A O 1
ATOM 6775 N N . PRO A 1 853 ? -27.281 8.581 52.597 1.00 81.50 853 PRO A N 1
ATOM 6776 C CA . PRO A 1 853 ? -26.535 8.225 53.820 1.00 81.50 853 PRO A CA 1
ATOM 6777 C C . PRO A 1 853 ? -25.001 8.304 53.745 1.00 81.50 853 PRO A C 1
ATOM 6779 O O . PRO A 1 853 ? -24.334 8.311 54.777 1.00 81.50 853 PRO A O 1
ATOM 6782 N N . LEU A 1 854 ? -24.435 8.328 52.535 1.00 80.62 854 LEU A N 1
ATOM 6783 C CA . LEU A 1 854 ? -22.991 8.458 52.301 1.00 80.62 854 LEU A CA 1
ATOM 6784 C C . LEU A 1 854 ? -22.517 9.916 52.184 1.00 80.62 854 LEU A C 1
ATOM 6786 O O . LEU A 1 854 ? -21.313 10.161 52.280 1.00 80.62 854 LEU A O 1
ATOM 6790 N N . HIS A 1 855 ? -23.426 10.871 51.978 1.00 78.62 855 HIS A N 1
ATOM 6791 C CA . HIS A 1 855 ? -23.067 12.270 51.793 1.00 78.62 855 HIS A CA 1
ATOM 6792 C C . HIS A 1 855 ? -22.630 12.910 53.116 1.00 78.62 855 HIS A C 1
ATOM 6794 O O . HIS A 1 855 ? -23.278 12.742 54.148 1.00 78.62 855 HIS A O 1
ATOM 6800 N N . GLY A 1 856 ? -21.492 13.607 53.106 1.00 74.38 856 GLY A N 1
ATOM 6801 C CA . GLY A 1 856 ? -20.871 14.141 54.321 1.00 74.38 856 GLY A CA 1
ATOM 6802 C C . GLY A 1 856 ? -20.241 13.074 55.230 1.00 74.38 856 GLY A C 1
ATOM 6803 O O . GLY A 1 856 ? -19.772 13.401 56.321 1.00 74.38 856 GLY A O 1
ATOM 6804 N N . SER A 1 857 ? -20.194 11.806 54.803 1.00 80.25 857 SER A N 1
ATOM 6805 C CA . SER A 1 857 ? -19.472 10.756 55.528 1.00 80.25 857 SER A CA 1
ATOM 6806 C C . SER A 1 857 ? -17.952 10.892 55.321 1.00 80.25 857 SER A C 1
ATOM 6808 O O . SER A 1 857 ? -17.506 11.273 54.236 1.00 80.25 857 SER A O 1
ATOM 6810 N N . PRO A 1 858 ? -17.107 10.528 56.307 1.00 76.88 858 PRO A N 1
ATOM 6811 C CA . PRO A 1 858 ? -15.650 10.606 56.155 1.00 76.88 858 PRO A CA 1
ATOM 6812 C C . PRO A 1 858 ? -15.087 9.638 55.099 1.00 76.88 858 PRO A C 1
ATOM 6814 O O . PRO A 1 858 ? -13.925 9.764 54.724 1.00 76.88 858 PRO A O 1
ATOM 6817 N N . MET A 1 859 ? -15.897 8.690 54.612 1.00 74.31 859 MET A N 1
ATOM 6818 C CA . MET A 1 859 ? -15.535 7.728 53.566 1.00 74.31 859 MET A CA 1
ATOM 6819 C C . MET A 1 859 ? -16.122 8.084 52.188 1.00 74.31 859 MET A C 1
ATOM 6821 O O . MET A 1 859 ? -15.911 7.332 51.241 1.00 74.31 859 MET A O 1
ATOM 6825 N N . GLU A 1 860 ? -16.821 9.221 52.037 1.00 79.69 860 GLU A N 1
ATOM 6826 C CA . GLU A 1 860 ? -17.502 9.622 50.791 1.00 79.69 860 GLU A CA 1
ATOM 6827 C C . GLU A 1 860 ? -16.569 9.543 49.564 1.00 79.69 860 GLU A C 1
ATOM 6829 O O . GLU A 1 860 ? -16.886 8.891 48.567 1.00 79.69 860 GLU A O 1
ATOM 6834 N N . GLY A 1 861 ? -15.382 10.154 49.661 1.00 78.81 861 GLY A N 1
ATOM 6835 C CA . GLY A 1 861 ? -14.389 10.166 48.582 1.00 78.81 861 GLY A CA 1
ATOM 6836 C C . GLY A 1 861 ? -13.711 8.813 48.337 1.00 78.81 861 GLY A C 1
ATOM 6837 O O . GLY A 1 861 ? -13.384 8.490 47.194 1.00 78.81 861 GLY A O 1
ATOM 6838 N N . GLU A 1 862 ? -13.530 7.992 49.375 1.00 82.19 862 GLU A N 1
ATOM 6839 C CA . GLU A 1 862 ? -12.967 6.642 49.233 1.00 82.19 862 GLU A CA 1
ATOM 6840 C C . GLU A 1 862 ? -13.964 5.710 48.532 1.00 82.19 862 GLU A C 1
ATOM 6842 O O . GLU A 1 862 ? -13.609 5.035 47.570 1.00 82.19 862 GLU A O 1
ATOM 6847 N N . ILE A 1 863 ? -15.239 5.737 48.928 1.00 83.19 863 ILE A N 1
ATOM 6848 C CA . ILE A 1 863 ? -16.294 4.932 48.300 1.00 83.19 863 ILE A CA 1
ATOM 6849 C C . ILE A 1 863 ? -16.518 5.373 46.846 1.00 83.19 863 ILE A C 1
ATOM 6851 O O . ILE A 1 863 ? -16.596 4.520 45.959 1.00 83.19 863 ILE A O 1
ATOM 6855 N N . PHE A 1 864 ? -16.554 6.683 46.572 1.00 83.56 864 PHE A N 1
ATOM 6856 C CA . PHE A 1 864 ? -16.693 7.203 45.207 1.00 83.56 864 PHE A CA 1
ATOM 6857 C C . PHE A 1 864 ? -15.522 6.780 44.304 1.00 83.56 864 PHE A C 1
ATOM 6859 O O . PHE A 1 864 ? -15.742 6.278 43.200 1.00 83.56 864 PHE A O 1
ATOM 6866 N N . THR A 1 865 ? -14.276 6.909 44.776 1.00 85.06 865 THR A N 1
ATOM 6867 C CA . THR A 1 865 ? -13.099 6.496 43.991 1.00 85.06 865 THR A CA 1
ATOM 6868 C C . THR A 1 865 ? -13.012 4.979 43.825 1.00 85.06 865 THR A C 1
ATOM 6870 O O . THR A 1 865 ? -12.730 4.518 42.718 1.00 85.06 865 THR A O 1
ATOM 6873 N N . LEU A 1 866 ? -13.313 4.175 44.851 1.00 85.81 866 LEU A N 1
ATOM 6874 C CA . LEU A 1 866 ? -13.386 2.712 44.732 1.00 85.81 866 LEU A CA 1
ATOM 6875 C C . LEU A 1 866 ? -14.454 2.270 43.718 1.00 85.81 866 LEU A C 1
ATOM 6877 O O . LEU A 1 866 ? -14.204 1.351 42.932 1.00 85.81 866 LEU A O 1
ATOM 6881 N N . TYR A 1 867 ? -15.614 2.934 43.692 1.00 87.12 867 TYR A N 1
ATOM 6882 C CA . TYR A 1 867 ? -16.682 2.620 42.744 1.00 87.12 867 TYR A CA 1
ATOM 6883 C C . TYR A 1 867 ? -16.358 3.075 41.308 1.00 87.12 867 TYR A C 1
ATOM 6885 O O . TYR A 1 867 ? -16.579 2.299 40.377 1.00 87.12 867 TYR A O 1
ATOM 6893 N N . SER A 1 868 ? -15.733 4.247 41.111 1.00 86.69 868 SER A N 1
ATOM 6894 C CA . SER A 1 868 ? -15.238 4.677 39.785 1.00 86.69 868 SER A CA 1
ATOM 6895 C C . SER A 1 868 ? -14.227 3.680 39.215 1.00 86.69 868 SER A C 1
ATOM 6897 O O . SER A 1 868 ? -14.425 3.152 38.122 1.00 86.69 868 SER A O 1
ATOM 6899 N N . ASN A 1 869 ? -13.215 3.303 40.010 1.00 87.56 869 ASN A N 1
ATOM 6900 C CA . ASN A 1 869 ? -12.234 2.281 39.632 1.00 87.56 869 ASN A CA 1
ATOM 6901 C C . ASN A 1 869 ? -12.912 0.948 39.252 1.00 87.56 869 ASN A C 1
ATOM 6903 O O . ASN A 1 869 ? -12.485 0.269 38.316 1.00 87.56 869 ASN A O 1
ATOM 6907 N N . LYS A 1 870 ? -13.989 0.558 39.953 1.00 88.75 870 LYS A N 1
ATOM 6908 C CA . LYS A 1 870 ? -14.766 -0.640 39.608 1.00 88.75 870 LYS A CA 1
ATOM 6909 C C . LYS A 1 870 ? -15.470 -0.492 38.255 1.00 88.75 870 LYS A C 1
ATOM 6911 O O . LYS A 1 870 ? -15.423 -1.434 37.462 1.00 88.75 870 LYS A O 1
ATOM 6916 N N . LEU A 1 871 ? -16.102 0.649 37.980 1.00 88.06 871 LEU A N 1
ATOM 6917 C CA . LEU A 1 871 ? -16.786 0.911 36.710 1.00 88.06 871 LEU A CA 1
ATOM 6918 C C . LEU A 1 871 ? -15.818 0.990 35.526 1.00 88.06 871 LEU A C 1
ATOM 6920 O O . LEU A 1 871 ? -16.108 0.421 34.477 1.00 88.06 871 LEU A O 1
ATOM 6924 N N . GLU A 1 872 ? -14.649 1.604 35.691 1.00 88.56 872 GLU A N 1
ATOM 6925 C CA . GLU A 1 872 ? -13.589 1.628 34.674 1.00 88.56 872 GLU A CA 1
ATOM 6926 C C . GLU A 1 872 ? -13.113 0.207 34.331 1.00 88.56 872 GLU A C 1
ATOM 6928 O O . GLU A 1 872 ? -13.041 -0.176 33.159 1.00 88.56 872 GLU A O 1
ATOM 6933 N N . LEU A 1 873 ? -12.883 -0.629 35.351 1.00 89.62 873 LEU A N 1
ATOM 6934 C CA . LEU A 1 873 ? -12.546 -2.042 35.166 1.00 89.62 873 LEU A CA 1
ATOM 6935 C C . LEU A 1 873 ? -13.699 -2.843 34.533 1.00 89.62 873 LEU A C 1
ATOM 6937 O O . LEU A 1 873 ? -13.445 -3.706 33.693 1.00 89.62 873 LEU A O 1
ATOM 6941 N N . GLN A 1 874 ? -14.961 -2.561 34.874 1.00 90.69 874 GLN A N 1
ATOM 6942 C CA . GLN A 1 874 ? -16.127 -3.188 34.235 1.00 90.69 874 GLN A CA 1
ATOM 6943 C C . GLN A 1 874 ? -16.295 -2.759 32.773 1.00 90.69 874 GLN A C 1
ATOM 6945 O O . GLN A 1 874 ? -16.578 -3.608 31.928 1.00 90.69 874 GLN A O 1
ATOM 6950 N N . SER A 1 875 ? -16.065 -1.484 32.455 1.00 90.19 875 SER A N 1
ATOM 6951 C CA . SER A 1 875 ? -16.036 -0.960 31.087 1.00 90.19 875 SER A CA 1
ATOM 6952 C C . SER A 1 875 ? -14.943 -1.653 30.268 1.00 90.19 875 SER A C 1
ATOM 6954 O O . SER A 1 875 ? -15.218 -2.171 29.186 1.00 90.19 875 SER A O 1
ATOM 6956 N N . LYS A 1 876 ? -13.738 -1.818 30.838 1.00 90.31 876 LYS A N 1
ATOM 6957 C CA . LYS A 1 876 ? -12.657 -2.605 30.223 1.00 90.31 876 LYS A CA 1
ATOM 6958 C C . LYS A 1 876 ? -13.019 -4.088 30.042 1.00 90.31 876 LYS A C 1
ATOM 6960 O O . LYS A 1 876 ? -12.687 -4.678 29.019 1.00 90.31 876 LYS A O 1
ATOM 6965 N N . VAL A 1 877 ? -13.746 -4.703 30.978 1.00 91.75 877 VAL A N 1
ATOM 6966 C CA . VAL A 1 877 ? -14.282 -6.069 30.797 1.00 91.75 877 VAL A CA 1
ATOM 6967 C C . VAL A 1 877 ? -15.311 -6.125 29.658 1.00 91.75 877 VAL A C 1
ATOM 6969 O O . VAL A 1 877 ? -15.333 -7.108 28.918 1.00 91.75 877 VAL A O 1
ATOM 6972 N N . GLN A 1 878 ? -16.150 -5.101 29.481 1.00 91.38 878 GLN A N 1
ATOM 6973 C CA . GLN A 1 878 ? -17.115 -5.040 28.376 1.00 91.38 878 GLN A CA 1
ATOM 6974 C C . GLN A 1 878 ? -16.442 -4.795 27.018 1.00 91.38 878 GLN A C 1
ATOM 6976 O O . GLN A 1 878 ? -16.833 -5.432 26.039 1.00 91.38 878 GLN A O 1
ATOM 6981 N N . SER A 1 879 ? -15.415 -3.941 26.942 1.00 91.12 879 SER A N 1
ATOM 6982 C CA . SER A 1 879 ? -14.676 -3.706 25.696 1.00 91.12 879 SER A CA 1
ATOM 6983 C C . SER A 1 879 ? -13.872 -4.935 25.265 1.00 91.12 879 SER A C 1
ATOM 6985 O O . SER A 1 879 ? -13.974 -5.324 24.105 1.00 91.12 879 SER A O 1
ATOM 6987 N N . ILE A 1 880 ? -13.193 -5.626 26.191 1.00 88.75 880 ILE A N 1
ATOM 6988 C CA . ILE A 1 880 ? -12.510 -6.899 25.894 1.00 88.75 880 ILE A CA 1
ATOM 6989 C C . ILE A 1 880 ? -13.523 -7.979 25.468 1.00 88.75 880 ILE A C 1
ATOM 6991 O O . ILE A 1 880 ? -13.264 -8.727 24.528 1.00 88.75 880 ILE A O 1
ATOM 6995 N N . LYS A 1 881 ? -14.710 -8.052 26.094 1.00 89.12 881 LYS A N 1
ATOM 6996 C CA . LYS A 1 881 ? -15.773 -8.977 25.651 1.00 89.12 881 LYS A CA 1
ATOM 6997 C C . LYS A 1 881 ? -16.259 -8.684 24.230 1.00 89.12 881 LYS A C 1
ATOM 6999 O O . LYS A 1 881 ? -16.449 -9.637 23.481 1.00 89.12 881 LYS A O 1
ATOM 7004 N N . ARG A 1 882 ? -16.423 -7.408 23.855 1.00 86.50 882 ARG A N 1
ATOM 7005 C CA . ARG A 1 882 ? -16.720 -7.016 22.465 1.00 86.50 882 ARG A CA 1
ATOM 7006 C C . ARG A 1 882 ? -15.589 -7.431 21.531 1.00 86.50 882 ARG A C 1
ATOM 7008 O O . ARG A 1 882 ? -15.847 -8.214 20.636 1.00 86.50 882 ARG A O 1
ATOM 7015 N N . GLN A 1 883 ? -14.340 -7.070 21.827 1.00 83.75 883 GLN A N 1
ATOM 7016 C CA . GLN A 1 883 ? -13.178 -7.457 21.015 1.00 83.75 883 GLN A CA 1
ATOM 7017 C C . GLN A 1 883 ? -13.075 -8.976 20.790 1.00 83.75 883 GLN A C 1
ATOM 7019 O O . GLN A 1 883 ? -12.758 -9.406 19.683 1.00 83.75 883 GLN A O 1
ATOM 7024 N N . ILE A 1 884 ? -13.382 -9.798 21.803 1.00 84.38 884 ILE A N 1
ATOM 7025 C CA . ILE A 1 884 ? -13.435 -11.263 21.668 1.00 84.38 884 ILE A CA 1
ATOM 7026 C C . ILE A 1 884 ? -14.611 -11.700 20.790 1.00 84.38 884 ILE A C 1
ATOM 7028 O O . ILE A 1 884 ? -14.436 -12.589 19.964 1.00 84.38 884 ILE A O 1
ATOM 7032 N N . GLN A 1 885 ? -15.797 -11.106 20.945 1.00 81.94 885 GLN A N 1
ATOM 7033 C CA . GLN A 1 885 ? -16.959 -11.398 20.100 1.00 81.94 885 GLN A CA 1
ATOM 7034 C C . GLN A 1 885 ? -16.701 -11.012 18.634 1.00 81.94 885 GLN A C 1
ATOM 7036 O O . GLN A 1 885 ? -16.940 -11.818 17.739 1.00 81.94 885 GLN A O 1
ATOM 7041 N N . ASP A 1 886 ? -16.143 -9.827 18.400 1.00 75.00 886 ASP A N 1
ATOM 7042 C CA . ASP A 1 886 ? -15.787 -9.318 17.078 1.00 75.00 886 ASP A CA 1
ATOM 7043 C C . ASP A 1 886 ? -14.732 -10.231 16.421 1.00 75.00 886 ASP A C 1
ATOM 7045 O O . ASP A 1 886 ? -14.914 -10.657 15.284 1.00 75.00 886 ASP A O 1
ATOM 7049 N N . SER A 1 887 ? -13.693 -10.634 17.168 1.00 71.19 887 SER A N 1
ATOM 7050 C CA . SER A 1 887 ? -12.603 -11.504 16.679 1.00 71.19 887 SER A CA 1
ATOM 7051 C C . SER A 1 887 ? -12.960 -12.999 16.584 1.00 71.19 887 SER A C 1
ATOM 7053 O O . SER A 1 887 ? -12.260 -13.743 15.900 1.00 71.19 887 SER A O 1
ATOM 7055 N N . THR A 1 888 ? -14.011 -13.470 17.272 1.00 67.75 888 THR A N 1
ATOM 7056 C CA . THR A 1 888 ? -14.542 -14.846 17.117 1.00 67.75 888 THR A CA 1
ATOM 7057 C C . THR A 1 888 ? -15.597 -14.938 16.024 1.00 67.75 888 THR A C 1
ATOM 7059 O O . THR A 1 888 ? -15.785 -16.009 15.446 1.00 67.75 888 THR A O 1
ATOM 7062 N N . SER A 1 889 ? -16.276 -13.835 15.704 1.00 64.06 889 SER A N 1
ATOM 7063 C CA . SER A 1 889 ? -17.058 -13.757 14.480 1.00 64.06 889 SER A CA 1
ATOM 7064 C C . SER A 1 889 ? -16.106 -13.797 13.284 1.00 64.06 889 SER A C 1
ATOM 7066 O O . SER A 1 889 ? -15.175 -12.999 13.190 1.00 64.06 889 SER A O 1
ATOM 7068 N N . VAL A 1 890 ? -16.331 -14.711 12.338 1.00 62.34 890 VAL A N 1
ATOM 7069 C CA . VAL A 1 890 ? -15.685 -14.606 11.024 1.00 62.34 890 VAL A CA 1
ATOM 7070 C C . VAL A 1 890 ? -16.411 -13.481 10.292 1.00 62.34 890 VAL A C 1
ATOM 7072 O O . VAL A 1 890 ? -17.399 -13.721 9.598 1.00 62.34 890 VAL A O 1
ATOM 7075 N N . ILE A 1 891 ? -15.963 -12.240 10.510 1.00 62.50 891 ILE A N 1
ATOM 7076 C CA . ILE A 1 891 ? -16.605 -10.993 10.045 1.00 62.50 891 ILE A CA 1
ATOM 7077 C C . ILE A 1 891 ? -16.981 -11.083 8.554 1.00 62.50 891 ILE A C 1
ATOM 7079 O O . ILE A 1 891 ? -18.055 -10.658 8.126 1.00 62.50 891 ILE A O 1
ATOM 7083 N N . GLN A 1 892 ? -16.117 -11.723 7.767 1.00 70.00 892 GLN A N 1
ATOM 7084 C CA . GLN A 1 892 ? -16.261 -11.871 6.323 1.00 70.00 892 GLN A CA 1
ATOM 7085 C C . GLN A 1 892 ? -17.267 -12.962 5.890 1.00 70.00 892 GLN A C 1
ATOM 7087 O O . GLN A 1 892 ? -17.662 -12.975 4.727 1.00 70.00 892 GLN A O 1
ATOM 7092 N N . LEU A 1 893 ? -17.765 -13.839 6.779 1.00 81.81 893 LEU A N 1
ATOM 7093 C CA . LEU A 1 893 ? -18.824 -14.804 6.427 1.00 81.81 893 LEU A CA 1
ATOM 7094 C C . LEU A 1 893 ? -20.180 -14.129 6.196 1.00 81.81 893 LEU A C 1
ATOM 7096 O O . LEU A 1 893 ? -20.928 -14.560 5.320 1.00 81.81 893 LEU A O 1
ATOM 7100 N N . ASP A 1 894 ? -20.533 -13.091 6.956 1.00 84.62 894 ASP A N 1
ATOM 7101 C CA . ASP A 1 894 ? -21.791 -12.366 6.723 1.00 84.62 894 ASP A CA 1
ATOM 7102 C C . ASP A 1 894 ? -21.699 -11.450 5.495 1.00 84.62 894 ASP A C 1
ATOM 7104 O O . ASP A 1 894 ? -22.674 -11.325 4.745 1.00 84.62 894 ASP A O 1
ATOM 7108 N N . GLU A 1 895 ? -20.505 -10.926 5.204 1.00 88.50 895 GLU A N 1
ATOM 7109 C CA . GLU A 1 895 ? -20.199 -10.276 3.929 1.00 88.50 895 GLU A CA 1
ATOM 7110 C C . GLU A 1 895 ? -20.307 -11.265 2.752 1.00 88.50 895 GLU A C 1
ATOM 7112 O O . GLU A 1 895 ? -20.984 -10.974 1.764 1.00 88.50 895 GLU A O 1
ATOM 7117 N N . LEU A 1 896 ? -19.730 -12.468 2.868 1.00 91.06 896 LEU A N 1
ATOM 7118 C CA . LEU A 1 896 ? -19.840 -13.535 1.869 1.00 91.06 896 LEU A CA 1
ATOM 7119 C C . LEU A 1 896 ? -21.302 -13.930 1.629 1.00 91.06 896 LEU A C 1
ATOM 7121 O O . LEU A 1 896 ? -21.723 -14.031 0.477 1.00 91.06 896 LEU A O 1
ATOM 7125 N N . LYS A 1 897 ? -22.110 -14.089 2.686 1.00 91.44 897 LYS A N 1
ATOM 7126 C CA . LYS A 1 897 ? -23.558 -14.347 2.568 1.00 91.44 897 LYS A CA 1
ATOM 7127 C C . LYS A 1 897 ? -24.276 -13.207 1.842 1.00 91.44 897 LYS A C 1
ATOM 7129 O O . LYS A 1 897 ? -25.148 -13.481 1.019 1.00 91.44 897 LYS A O 1
ATOM 7134 N N . ALA A 1 898 ? -23.927 -11.946 2.111 1.00 92.00 898 ALA A N 1
ATOM 7135 C CA . ALA A 1 898 ? -24.486 -10.795 1.400 1.00 92.00 898 ALA A CA 1
ATOM 7136 C C . ALA A 1 898 ? -24.090 -10.795 -0.086 1.00 92.00 898 ALA A C 1
ATOM 7138 O O . ALA A 1 898 ? -24.963 -10.688 -0.948 1.00 92.00 898 ALA A O 1
ATOM 7139 N N . ARG A 1 899 ? -22.814 -11.037 -0.405 1.00 93.44 899 ARG A N 1
ATOM 7140 C CA . ARG A 1 899 ? -22.322 -11.161 -1.787 1.00 93.44 899 ARG A CA 1
ATOM 7141 C C . ARG A 1 899 ? -22.976 -12.328 -2.531 1.00 93.44 899 ARG A C 1
ATOM 7143 O O . ARG A 1 899 ? -23.451 -12.141 -3.646 1.00 93.44 899 ARG A O 1
ATOM 7150 N N . LYS A 1 900 ? -23.115 -13.498 -1.898 1.00 93.75 900 LYS A N 1
ATOM 7151 C CA . LYS A 1 900 ? -23.864 -14.652 -2.432 1.00 93.75 900 LYS A CA 1
ATOM 7152 C C . LYS A 1 900 ? -25.359 -14.358 -2.632 1.00 93.75 900 LYS A C 1
ATOM 7154 O O . LYS A 1 900 ? -25.983 -14.986 -3.483 1.00 93.75 900 LYS A O 1
ATOM 7159 N N . ARG A 1 901 ? -25.973 -13.420 -1.892 1.00 94.88 901 ARG A N 1
ATOM 7160 C CA . ARG A 1 901 ? -27.335 -12.926 -2.204 1.00 94.88 901 ARG A CA 1
ATOM 7161 C C . ARG A 1 901 ? -27.342 -12.052 -3.463 1.00 94.88 901 ARG A C 1
ATOM 7163 O O . ARG A 1 901 ? -28.195 -12.270 -4.317 1.00 94.88 901 ARG A O 1
ATOM 7170 N N . VAL A 1 902 ? -26.374 -11.143 -3.622 1.00 95.31 902 VAL A N 1
ATOM 7171 C CA . VAL A 1 902 ? -26.236 -10.298 -4.829 1.00 95.31 902 VAL A CA 1
ATOM 7172 C C . VAL A 1 902 ? -26.002 -11.144 -6.083 1.00 95.31 902 VAL A C 1
ATOM 7174 O O . VAL A 1 902 ? -26.711 -10.969 -7.070 1.00 95.31 902 VAL A O 1
ATOM 7177 N N . LEU A 1 903 ? -25.076 -12.111 -6.035 1.00 95.75 903 LEU A N 1
ATOM 7178 C CA . LEU A 1 903 ? -24.782 -13.006 -7.164 1.00 95.75 903 LEU A CA 1
ATOM 7179 C C . LEU A 1 903 ? -26.012 -13.804 -7.623 1.00 95.75 903 LEU A C 1
ATOM 7181 O O . LEU A 1 903 ? -26.218 -13.956 -8.825 1.00 95.75 903 LEU A O 1
ATOM 7185 N N . ARG A 1 904 ? -26.865 -14.241 -6.687 1.00 95.19 904 ARG A N 1
ATOM 7186 C CA . ARG A 1 904 ? -28.143 -14.898 -7.001 1.00 95.19 904 ARG A CA 1
ATOM 7187 C C . ARG A 1 904 ? -29.190 -13.928 -7.544 1.00 95.19 904 ARG A C 1
ATOM 7189 O O . ARG A 1 904 ? -29.838 -14.240 -8.536 1.00 95.19 904 ARG A O 1
ATOM 7196 N N . LYS A 1 905 ? -29.333 -12.734 -6.953 1.00 94.56 905 LYS A N 1
ATOM 7197 C CA . LYS A 1 905 ? -30.310 -11.719 -7.400 1.00 94.56 905 LYS A CA 1
ATOM 7198 C C . LYS A 1 905 ? -29.970 -11.103 -8.770 1.00 94.56 905 LYS A C 1
ATOM 7200 O O . LYS A 1 905 ? -30.866 -10.598 -9.436 1.00 94.56 905 LYS A O 1
ATOM 7205 N N . LEU A 1 906 ? -28.709 -11.176 -9.202 1.00 95.06 906 LEU A N 1
ATOM 7206 C CA . LEU A 1 906 ? -28.254 -10.813 -10.553 1.00 95.06 906 LEU A CA 1
ATOM 7207 C C . LEU A 1 906 ? -28.120 -12.022 -11.509 1.00 95.06 906 LEU A C 1
ATOM 7209 O O . LEU A 1 906 ? -27.714 -11.848 -12.656 1.00 95.06 906 LEU A O 1
ATOM 7213 N N . GLU A 1 907 ? -28.466 -13.237 -11.064 1.00 94.88 907 GLU A N 1
ATOM 7214 C CA . GLU A 1 907 ? -28.431 -14.485 -11.854 1.00 94.88 907 GLU A CA 1
ATOM 7215 C C . GLU A 1 907 ? -27.018 -14.933 -12.303 1.00 94.88 907 GLU A C 1
ATOM 7217 O O . GLU A 1 907 ? -26.863 -15.675 -13.276 1.00 94.88 907 GLU A O 1
ATOM 7222 N N . LEU A 1 908 ? -25.961 -14.515 -11.594 1.00 94.81 908 LEU A N 1
ATOM 7223 C CA . LEU A 1 908 ? -24.599 -15.035 -11.791 1.00 94.81 908 LEU A CA 1
ATOM 7224 C C . LEU A 1 908 ? -24.435 -16.446 -11.196 1.00 94.81 908 LEU A C 1
ATOM 7226 O O . LEU A 1 908 ? -23.646 -17.240 -11.714 1.00 94.81 908 LEU A O 1
ATOM 7230 N N . THR A 1 909 ? -25.199 -16.774 -10.151 1.00 95.00 909 THR A N 1
ATOM 7231 C CA . THR A 1 909 ? -25.313 -18.115 -9.548 1.00 95.00 909 THR A CA 1
ATOM 7232 C C . THR A 1 909 ? -26.785 -18.511 -9.370 1.00 95.00 909 THR A C 1
ATOM 7234 O O . THR A 1 909 ? -27.657 -17.644 -9.297 1.00 95.00 909 THR A O 1
ATOM 7237 N N . ASN A 1 910 ? -27.087 -19.815 -9.314 1.00 93.50 910 ASN A N 1
ATOM 7238 C CA . ASN A 1 910 ? -28.428 -20.304 -8.961 1.00 93.50 910 ASN A CA 1
ATOM 7239 C C . ASN A 1 910 ? -28.633 -20.330 -7.428 1.00 93.50 910 ASN A C 1
ATOM 7241 O O . ASN A 1 910 ? -27.734 -20.005 -6.654 1.00 93.50 910 ASN A O 1
ATOM 7245 N N . ASN A 1 911 ? -29.815 -20.754 -6.969 1.00 91.44 911 ASN A N 1
ATOM 7246 C CA . ASN A 1 911 ? -30.139 -20.835 -5.536 1.00 91.44 911 ASN A CA 1
ATOM 7247 C C . ASN A 1 911 ? -29.253 -21.802 -4.724 1.00 91.44 911 ASN A C 1
ATOM 7249 O O . ASN A 1 911 ? -29.177 -21.646 -3.506 1.00 91.44 911 ASN A O 1
ATOM 7253 N N . GLU A 1 912 ? -28.575 -22.737 -5.391 1.00 89.94 912 GLU A N 1
ATOM 7254 C CA . GLU A 1 912 ? -27.641 -23.733 -4.842 1.00 89.94 912 GLU A CA 1
ATOM 7255 C C . GLU A 1 912 ? -26.174 -23.251 -4.935 1.00 89.94 912 GLU A C 1
ATOM 7257 O O . GLU A 1 912 ? -25.245 -24.045 -4.837 1.00 89.94 912 GLU A O 1
ATOM 7262 N N . ASP A 1 913 ? -25.970 -21.946 -5.161 1.00 89.12 913 ASP A N 1
ATOM 7263 C CA . ASP A 1 913 ? -24.692 -21.271 -5.432 1.00 89.12 913 ASP A CA 1
ATOM 7264 C C . ASP A 1 913 ? -23.950 -21.739 -6.713 1.00 89.12 913 ASP A C 1
ATOM 7266 O O . ASP A 1 913 ? -22.843 -21.276 -6.971 1.00 89.12 913 ASP A O 1
ATOM 7270 N N . VAL A 1 914 ? -24.547 -22.557 -7.592 1.00 91.50 914 VAL A N 1
ATOM 7271 C CA . VAL A 1 914 ? -23.904 -23.057 -8.828 1.00 91.50 914 VAL A CA 1
ATOM 7272 C C . VAL A 1 914 ? -23.784 -21.963 -9.899 1.00 91.50 914 VAL A C 1
ATOM 7274 O O . VAL A 1 914 ? -24.767 -21.303 -10.258 1.00 91.50 914 VAL A O 1
ATOM 7277 N N . ILE A 1 915 ? -22.582 -21.802 -10.464 1.00 92.75 915 ILE A N 1
ATOM 7278 C CA . ILE A 1 915 ? -22.235 -20.736 -11.419 1.00 92.75 915 ILE A CA 1
ATOM 7279 C C . ILE A 1 915 ? -22.963 -20.836 -12.772 1.00 92.75 915 ILE A C 1
ATOM 7281 O O . ILE A 1 915 ? -22.885 -21.839 -13.485 1.00 92.75 915 ILE A O 1
ATOM 7285 N N . GLN A 1 916 ? -23.633 -19.746 -13.151 1.00 94.25 916 GLN A N 1
ATOM 7286 C CA . GLN A 1 916 ? -24.369 -19.600 -14.411 1.00 94.25 916 GLN A CA 1
ATOM 7287 C C . GLN A 1 916 ? -23.498 -18.982 -15.515 1.00 94.25 916 GLN A C 1
ATOM 7289 O O . GLN A 1 916 ? -22.354 -18.589 -15.282 1.00 94.25 916 GLN A O 1
ATOM 7294 N N . VAL A 1 917 ? -24.035 -18.856 -16.736 1.00 92.12 917 VAL A N 1
ATOM 7295 C CA . VAL A 1 917 ? -23.304 -18.261 -17.876 1.00 92.12 917 VAL A CA 1
ATOM 7296 C C . VAL A 1 917 ? -22.862 -16.821 -17.568 1.00 92.12 917 VAL A C 1
ATOM 7298 O O . VAL A 1 917 ? -21.698 -16.499 -17.793 1.00 92.12 917 VAL A O 1
ATOM 7301 N N . LYS A 1 918 ? -23.726 -15.994 -16.950 1.00 94.06 918 LYS A N 1
ATOM 7302 C CA . LYS A 1 918 ? -23.351 -14.659 -16.438 1.00 94.06 918 LYS A CA 1
ATOM 7303 C C . LYS A 1 918 ? -22.158 -14.723 -15.472 1.00 94.06 918 LYS A C 1
ATOM 7305 O O . LYS A 1 918 ? -21.212 -13.955 -15.605 1.00 94.06 918 LYS A O 1
ATOM 7310 N N . GLY A 1 919 ? -22.161 -15.675 -14.535 1.00 93.38 919 GLY A N 1
ATOM 7311 C CA . GLY A 1 919 ? -21.058 -15.872 -13.591 1.00 93.38 919 GLY A CA 1
ATOM 7312 C C . GLY A 1 919 ? -19.739 -16.240 -14.277 1.00 93.38 919 GLY A C 1
ATOM 7313 O O . GLY A 1 919 ? -18.702 -15.667 -13.955 1.00 93.38 919 GLY A O 1
ATOM 7314 N N . ARG A 1 920 ? -19.774 -17.133 -15.276 1.00 90.81 920 ARG A N 1
ATOM 7315 C CA . ARG A 1 920 ? -18.582 -17.523 -16.058 1.00 90.81 920 ARG A CA 1
ATOM 7316 C C . ARG A 1 920 ? -17.982 -16.354 -16.846 1.00 90.81 920 ARG A C 1
ATOM 7318 O O . ARG A 1 920 ? -16.767 -16.294 -16.990 1.00 90.81 920 ARG A O 1
ATOM 7325 N N . VAL A 1 921 ? -18.821 -15.436 -17.324 1.00 93.06 921 VAL A N 1
ATOM 7326 C CA . VAL A 1 921 ? -18.413 -14.190 -17.998 1.00 93.06 921 VAL A CA 1
ATOM 7327 C C . VAL A 1 921 ? -17.711 -13.250 -17.013 1.00 93.06 921 VAL A C 1
ATOM 7329 O O . VAL A 1 921 ? -16.608 -12.785 -17.297 1.00 93.06 921 VAL A O 1
ATOM 7332 N N . ALA A 1 922 ? -18.283 -13.055 -15.823 1.00 94.00 922 ALA A N 1
ATOM 7333 C CA . ALA A 1 922 ? -17.685 -12.251 -14.757 1.00 94.00 922 ALA A CA 1
ATOM 7334 C C . ALA A 1 922 ? -16.345 -12.815 -14.224 1.00 94.00 922 ALA A C 1
ATOM 7336 O O . ALA A 1 922 ? -15.479 -12.038 -13.826 1.00 94.00 922 ALA A O 1
ATOM 7337 N N . CYS A 1 923 ? -16.122 -14.138 -14.257 1.00 90.94 923 CYS A N 1
ATOM 7338 C CA . CYS A 1 923 ? -14.838 -14.747 -13.865 1.00 90.94 923 CYS A CA 1
ATOM 7339 C C . CYS A 1 923 ? -13.635 -14.264 -14.693 1.00 90.94 923 CYS A C 1
ATOM 7341 O O . CYS A 1 923 ? -12.528 -14.193 -14.158 1.00 90.94 923 CYS A O 1
ATOM 7343 N N . GLU A 1 924 ? -13.829 -13.960 -15.981 1.00 89.31 924 GLU A N 1
ATOM 7344 C CA . GLU A 1 924 ? -12.744 -13.564 -16.895 1.00 89.31 924 GLU A CA 1
ATOM 7345 C C . GLU A 1 924 ? -12.504 -12.038 -16.916 1.00 89.31 924 GLU A C 1
ATOM 7347 O O . GLU A 1 924 ? -11.537 -11.573 -17.522 1.00 89.31 924 GLU A O 1
ATOM 7352 N N . ILE A 1 925 ? -13.346 -11.259 -16.226 1.00 90.56 925 ILE A N 1
ATOM 7353 C CA . ILE A 1 925 ? -13.224 -9.803 -16.061 1.00 90.56 925 ILE A CA 1
ATOM 7354 C C . ILE A 1 925 ? -12.540 -9.506 -14.720 1.00 90.56 925 ILE A C 1
ATOM 7356 O O . ILE A 1 925 ? -13.019 -9.925 -13.670 1.00 90.56 925 ILE A O 1
ATOM 7360 N N . THR A 1 926 ? -11.418 -8.778 -14.749 1.00 85.81 926 THR A N 1
ATOM 7361 C CA . THR A 1 926 ? -10.619 -8.452 -13.545 1.00 85.81 926 THR A CA 1
ATOM 7362 C C . THR A 1 926 ? -10.079 -7.016 -13.492 1.00 85.81 926 THR A C 1
ATOM 7364 O O . THR A 1 926 ? -9.754 -6.537 -12.410 1.00 85.81 926 THR A O 1
ATOM 7367 N N . THR A 1 927 ? -9.979 -6.300 -14.622 1.00 84.62 927 THR A N 1
ATOM 7368 C CA . THR A 1 927 ? -9.378 -4.943 -14.670 1.00 84.62 927 THR A CA 1
ATOM 7369 C C . THR A 1 927 ? -10.385 -3.810 -14.376 1.00 84.62 927 THR A C 1
ATOM 7371 O O . THR A 1 927 ? -9.971 -2.668 -14.132 1.00 84.62 927 THR A O 1
ATOM 7374 N N . GLY A 1 928 ? -11.688 -4.123 -14.357 1.00 86.31 928 GLY A N 1
ATOM 7375 C CA . GLY A 1 928 ? -12.816 -3.239 -14.021 1.00 86.31 928 GLY A CA 1
ATOM 7376 C C . GLY A 1 928 ? -13.979 -4.022 -13.383 1.00 86.31 928 GLY A C 1
ATOM 7377 O O . GLY A 1 928 ? -13.881 -5.238 -13.260 1.00 86.31 928 GLY A O 1
ATOM 7378 N N . ASP A 1 929 ? -15.055 -3.332 -12.980 1.00 92.75 929 ASP A N 1
ATOM 7379 C CA . ASP A 1 929 ? -16.177 -3.917 -12.214 1.00 92.75 929 ASP A CA 1
ATOM 7380 C C . ASP A 1 929 ? -16.876 -5.077 -12.950 1.00 92.75 929 ASP A C 1
ATOM 7382 O O . ASP A 1 929 ? -17.520 -4.899 -13.990 1.00 92.75 929 ASP A O 1
ATOM 7386 N N . GLU A 1 930 ? -16.744 -6.270 -12.376 1.00 93.31 930 GLU A N 1
ATOM 7387 C CA . GLU A 1 930 ? -17.162 -7.543 -12.948 1.00 93.31 930 GLU A CA 1
ATOM 7388 C C . GLU A 1 930 ? -18.689 -7.718 -13.022 1.00 93.31 930 GLU A C 1
ATOM 7390 O O . GLU A 1 930 ? -19.177 -8.450 -13.888 1.00 93.31 930 GLU A O 1
ATOM 7395 N N . LEU A 1 931 ? -19.459 -7.024 -12.174 1.00 95.19 931 LEU A N 1
ATOM 7396 C CA . LEU A 1 931 ? -20.924 -7.085 -12.179 1.00 95.19 931 LEU A CA 1
ATOM 7397 C C . LEU A 1 931 ? -21.509 -6.130 -13.222 1.00 95.19 931 LEU A C 1
ATOM 7399 O O . LEU A 1 931 ? -22.332 -6.536 -14.045 1.00 95.19 931 LEU A O 1
ATOM 7403 N N . VAL A 1 932 ? -21.059 -4.872 -13.218 1.00 95.44 932 VAL A N 1
ATOM 7404 C CA . VAL A 1 932 ? -21.546 -3.831 -14.136 1.00 95.44 932 VAL A CA 1
ATOM 7405 C C . VAL A 1 932 ? -21.214 -4.196 -15.581 1.00 95.44 932 VAL A C 1
ATOM 7407 O O . VAL A 1 932 ? -22.086 -4.107 -16.443 1.00 95.44 932 VAL A O 1
ATOM 7410 N N . LEU A 1 933 ? -19.989 -4.654 -15.860 1.00 95.75 933 LEU A N 1
ATOM 7411 C CA . LEU A 1 933 ? -19.593 -5.046 -17.217 1.00 95.75 933 LEU A CA 1
ATOM 7412 C C . LEU A 1 933 ? -20.377 -6.262 -17.722 1.00 95.75 933 LEU A C 1
ATOM 7414 O O . LEU A 1 933 ? -20.828 -6.254 -18.867 1.00 95.75 933 LEU A O 1
ATOM 7418 N N . THR A 1 934 ? -20.601 -7.266 -16.871 1.00 95.25 934 THR A N 1
ATOM 7419 C CA . THR A 1 934 ? -21.409 -8.444 -17.224 1.00 95.25 934 THR A CA 1
ATOM 7420 C C . THR A 1 934 ? -22.845 -8.042 -17.553 1.00 95.25 934 THR A C 1
ATOM 7422 O O . THR A 1 934 ? -23.352 -8.394 -18.616 1.00 95.25 934 THR A O 1
ATOM 7425 N N . GLU A 1 935 ? -23.495 -7.242 -16.709 1.00 95.19 935 GLU A N 1
ATOM 7426 C CA . GLU A 1 935 ? -24.870 -6.803 -16.966 1.00 95.19 935 GLU A CA 1
ATOM 7427 C C . GLU A 1 935 ? -24.976 -5.896 -18.208 1.00 95.19 935 GLU A C 1
ATOM 7429 O O . GLU A 1 935 ? -25.955 -6.000 -18.940 1.00 95.19 935 GLU A O 1
ATOM 7434 N N . LEU A 1 936 ? -23.966 -5.076 -18.533 1.00 95.12 936 LEU A N 1
ATOM 7435 C CA . LEU A 1 936 ? -23.931 -4.317 -19.796 1.00 95.12 936 LEU A CA 1
ATOM 7436 C C . LEU A 1 936 ? -23.788 -5.218 -21.040 1.00 95.12 936 LEU A C 1
ATOM 7438 O O . LEU A 1 936 ? -24.363 -4.899 -22.083 1.00 95.12 936 LEU A O 1
ATOM 7442 N N . ILE A 1 937 ? -23.062 -6.342 -20.943 1.00 94.19 937 ILE A N 1
ATOM 7443 C CA . ILE A 1 937 ? -22.992 -7.350 -22.016 1.00 94.19 937 ILE A CA 1
ATOM 7444 C C . ILE A 1 937 ? -24.358 -8.022 -22.203 1.00 94.19 937 ILE A C 1
ATOM 7446 O O . ILE A 1 937 ? -24.861 -8.074 -23.325 1.00 94.19 937 ILE A O 1
ATOM 7450 N N . PHE A 1 938 ? -24.976 -8.515 -21.125 1.00 92.94 938 PHE A N 1
ATOM 7451 C CA . PHE A 1 938 ? -26.240 -9.260 -21.206 1.00 92.94 938 PHE A CA 1
ATOM 7452 C C . PHE A 1 938 ? -27.457 -8.375 -21.520 1.00 92.94 938 PHE A C 1
ATOM 7454 O O . PHE A 1 938 ? -28.362 -8.830 -22.213 1.00 92.94 938 PHE A O 1
ATOM 7461 N N . ASN A 1 939 ? -27.439 -7.095 -21.133 1.00 92.75 939 ASN A N 1
ATOM 7462 C CA . ASN A 1 939 ? -28.409 -6.092 -21.592 1.00 92.75 939 ASN A CA 1
ATOM 7463 C C . ASN A 1 939 ? -28.178 -5.652 -23.054 1.00 92.75 939 ASN A C 1
ATOM 7465 O O . ASN A 1 939 ? -28.908 -4.806 -23.563 1.00 92.75 939 ASN A O 1
ATOM 7469 N N . GLY A 1 940 ? -27.158 -6.189 -23.735 1.00 91.62 940 GLY A N 1
ATOM 7470 C CA . GLY A 1 940 ? -26.899 -5.951 -25.154 1.00 91.62 940 GLY A CA 1
ATOM 7471 C C . GLY A 1 940 ? -26.344 -4.567 -25.498 1.00 91.62 940 GLY A C 1
ATOM 7472 O O . GLY A 1 940 ? -26.267 -4.238 -26.678 1.00 91.62 940 GLY A O 1
ATOM 7473 N N . VAL A 1 941 ? -25.921 -3.764 -24.514 1.00 92.50 941 VAL A N 1
ATOM 7474 C CA . VAL A 1 941 ? -25.572 -2.339 -24.702 1.00 92.50 941 VAL A CA 1
ATOM 7475 C C . VAL A 1 941 ? -24.457 -2.145 -25.735 1.00 92.50 941 VAL A C 1
ATOM 7477 O O . VAL A 1 941 ? -24.491 -1.205 -26.520 1.00 92.50 941 VAL A O 1
ATOM 7480 N N . PHE A 1 942 ? -23.488 -3.060 -25.795 1.00 94.19 942 PHE A N 1
ATOM 7481 C CA . PHE A 1 942 ? -22.381 -3.007 -26.757 1.00 94.19 942 PHE A CA 1
ATOM 7482 C C . PHE A 1 942 ? -22.768 -3.414 -28.198 1.00 94.19 942 PHE A C 1
ATOM 7484 O O . PHE A 1 942 ? -21.959 -3.247 -29.114 1.00 94.19 942 PHE A O 1
ATOM 7491 N N . ASN A 1 943 ? -23.980 -3.934 -28.433 1.00 90.94 943 ASN A N 1
ATOM 7492 C CA . ASN A 1 943 ? -24.413 -4.383 -29.761 1.00 90.94 943 ASN A CA 1
ATOM 7493 C C . ASN A 1 943 ? -24.637 -3.212 -30.726 1.00 90.94 943 ASN A C 1
ATOM 7495 O O . ASN A 1 943 ? -24.242 -3.321 -31.886 1.00 90.94 943 ASN A O 1
ATOM 7499 N N . ASP A 1 944 ? -25.178 -2.087 -30.252 1.00 88.50 944 ASP A N 1
ATOM 7500 C CA . ASP A 1 944 ? -25.507 -0.928 -31.098 1.00 88.50 944 ASP A CA 1
ATOM 7501 C C . ASP A 1 944 ? -24.362 0.096 -31.203 1.00 88.50 944 ASP A C 1
ATOM 7503 O O . ASP A 1 944 ? -24.292 0.859 -32.165 1.00 88.50 944 ASP A O 1
ATOM 7507 N N . LEU A 1 945 ? -23.422 0.089 -30.250 1.00 93.75 945 LEU A N 1
ATOM 7508 C CA . LEU A 1 945 ? -22.310 1.046 -30.194 1.00 93.75 945 LEU A CA 1
ATOM 7509 C C . LEU A 1 945 ? -21.254 0.807 -31.283 1.00 93.75 945 LEU A C 1
ATOM 7511 O O . LEU A 1 945 ? -20.941 -0.337 -31.633 1.00 93.75 945 LEU A O 1
ATOM 7515 N N . THR A 1 946 ? -20.635 1.887 -31.766 1.00 93.69 946 THR A N 1
ATOM 7516 C CA . THR A 1 946 ? -19.423 1.797 -32.600 1.00 93.69 946 THR A CA 1
ATOM 7517 C C . THR A 1 946 ? -18.200 1.429 -31.743 1.00 93.69 946 THR A C 1
ATOM 7519 O O . THR A 1 946 ? -18.202 1.687 -30.535 1.00 93.69 946 THR A O 1
ATOM 7522 N N . PRO A 1 947 ? -17.121 0.860 -32.312 1.00 93.88 947 PRO A N 1
ATOM 7523 C CA . PRO A 1 947 ? -15.925 0.525 -31.537 1.00 93.88 947 PRO A CA 1
ATOM 7524 C C . PRO A 1 947 ? -15.313 1.729 -30.802 1.00 93.88 947 PRO A C 1
ATOM 7526 O O . PRO A 1 947 ? -14.836 1.576 -29.683 1.00 93.88 947 PRO A O 1
ATOM 7529 N N . GLU A 1 948 ? -15.372 2.934 -31.373 1.00 93.12 948 GLU A N 1
ATOM 7530 C CA . GLU A 1 948 ? -14.916 4.176 -30.734 1.00 93.12 948 GLU A CA 1
ATOM 7531 C C . GLU A 1 948 ? -15.757 4.511 -29.491 1.00 93.12 948 GLU A C 1
ATOM 7533 O O . GLU A 1 948 ? -15.209 4.872 -28.449 1.00 93.12 948 GLU A O 1
ATOM 7538 N N . GLN A 1 949 ? -17.081 4.345 -29.573 1.00 93.25 949 GLN A N 1
ATOM 7539 C CA . GLN A 1 949 ? -18.005 4.554 -28.453 1.00 93.25 949 GLN A CA 1
ATOM 7540 C C . GLN A 1 949 ? -17.829 3.488 -27.360 1.00 93.25 949 GLN A C 1
ATOM 7542 O O . GLN A 1 949 ? -17.870 3.817 -26.176 1.00 93.25 949 GLN A O 1
ATOM 7547 N N . ILE A 1 950 ? -17.577 2.228 -27.739 1.00 94.31 950 ILE A N 1
ATOM 7548 C CA . ILE A 1 950 ? -17.236 1.136 -26.812 1.00 94.31 950 ILE A CA 1
ATOM 7549 C C . ILE A 1 950 ? -15.954 1.479 -26.040 1.00 94.31 950 ILE A C 1
ATOM 7551 O O . ILE A 1 950 ? -15.923 1.398 -24.812 1.00 94.31 950 ILE A O 1
ATOM 7555 N N . VAL A 1 951 ? -14.909 1.903 -26.754 1.00 93.44 951 VAL A N 1
ATOM 7556 C CA . VAL A 1 951 ? -13.607 2.302 -26.197 1.00 93.44 951 VAL A CA 1
ATOM 7557 C C . VAL A 1 951 ? -13.757 3.506 -25.258 1.00 93.44 951 VAL A C 1
ATOM 7559 O O . VAL A 1 951 ? -13.231 3.485 -24.143 1.00 93.44 951 VAL A O 1
ATOM 7562 N N . ALA A 1 952 ? -14.552 4.510 -25.639 1.00 93.06 952 ALA A N 1
ATOM 7563 C CA . ALA A 1 952 ? -14.881 5.648 -24.783 1.00 93.06 952 ALA A CA 1
ATOM 7564 C C . ALA A 1 952 ? -15.643 5.231 -23.511 1.00 93.06 952 ALA A C 1
ATOM 7566 O O . ALA A 1 952 ? -15.253 5.632 -22.415 1.00 93.06 952 ALA A O 1
ATOM 7567 N N . LEU A 1 953 ? -16.678 4.391 -23.619 1.00 93.75 953 LEU A N 1
ATOM 7568 C CA . LEU A 1 953 ? -17.478 3.931 -22.477 1.00 93.75 953 LEU A CA 1
ATOM 7569 C C . LEU A 1 953 ? -16.661 3.090 -21.485 1.00 93.75 953 LEU A C 1
ATOM 7571 O O . LEU A 1 953 ? -16.766 3.282 -20.273 1.00 93.75 953 LEU A O 1
ATOM 7575 N N . LEU A 1 954 ? -15.810 2.192 -21.987 1.00 94.50 954 LEU A N 1
ATOM 7576 C CA . LEU A 1 954 ? -14.950 1.354 -21.148 1.00 94.50 954 LEU A CA 1
ATOM 7577 C C . LEU A 1 954 ? -13.844 2.159 -20.434 1.00 94.50 954 LEU A C 1
ATOM 7579 O O . LEU A 1 954 ? -13.343 1.716 -19.398 1.00 94.50 954 LEU A O 1
ATOM 7583 N N . SER A 1 955 ? -13.508 3.373 -20.899 1.00 92.88 955 SER A N 1
ATOM 7584 C CA . SER A 1 955 ? -12.550 4.253 -20.203 1.00 92.88 955 SER A CA 1
ATOM 7585 C C . SER A 1 955 ? -12.986 4.616 -18.773 1.00 92.88 955 SER A C 1
ATOM 7587 O O . SER A 1 955 ? -12.137 4.745 -17.885 1.00 92.88 955 SER A O 1
ATOM 7589 N N . CYS A 1 956 ? -14.300 4.673 -18.520 1.00 92.50 956 CYS A N 1
ATOM 7590 C CA . CYS A 1 956 ? -14.890 4.974 -17.214 1.00 92.50 956 CYS A CA 1
ATOM 7591 C C . CYS A 1 956 ? -14.503 3.974 -16.114 1.00 92.50 956 CYS A C 1
ATOM 7593 O O . CYS A 1 956 ? -14.527 4.334 -14.940 1.00 92.50 956 CYS A O 1
ATOM 7595 N N . PHE A 1 957 ? -14.152 2.736 -16.482 1.00 92.25 957 PHE A N 1
ATOM 7596 C CA . PHE A 1 957 ? -13.842 1.646 -15.550 1.00 92.25 957 PHE A CA 1
ATOM 7597 C C . PHE A 1 957 ? -12.367 1.616 -15.126 1.00 92.25 957 PHE A C 1
ATOM 7599 O O . PHE A 1 957 ? -12.037 1.061 -14.081 1.00 92.25 957 PHE A O 1
ATOM 7606 N N . VAL A 1 958 ? -11.468 2.192 -15.933 1.00 89.50 958 VAL A N 1
ATOM 7607 C CA . VAL A 1 958 ? -10.009 2.061 -15.749 1.00 89.50 958 VAL A CA 1
ATOM 7608 C C . VAL A 1 958 ? -9.337 3.315 -15.187 1.00 89.50 958 VAL A C 1
ATOM 7610 O O . VAL A 1 958 ? -8.212 3.234 -14.684 1.00 89.50 958 VAL A O 1
ATOM 7613 N N . PHE A 1 959 ? -9.991 4.478 -15.266 1.00 86.19 959 PHE A N 1
ATOM 7614 C CA . PHE A 1 959 ? -9.420 5.748 -14.820 1.00 86.19 959 PHE A CA 1
ATOM 7615 C C . PHE A 1 959 ? -9.829 6.103 -13.384 1.00 86.19 959 PHE A C 1
ATOM 7617 O O . PHE A 1 959 ? -10.945 6.546 -13.129 1.00 86.19 959 PHE A O 1
ATOM 7624 N N . GLN A 1 960 ? -8.895 5.953 -12.442 1.00 78.31 960 GLN A N 1
ATOM 7625 C CA . GLN A 1 960 ? -9.159 6.124 -11.006 1.00 78.31 960 GLN A CA 1
ATOM 7626 C C . GLN A 1 960 ? -8.616 7.432 -10.397 1.00 78.31 960 GLN A C 1
ATOM 7628 O O . GLN A 1 960 ? -9.018 7.776 -9.283 1.00 78.31 960 GLN A O 1
ATOM 7633 N N . GLU A 1 961 ? -7.758 8.202 -11.079 1.00 79.31 961 GLU A N 1
ATOM 7634 C CA . GLU A 1 961 ? -7.166 9.422 -10.491 1.00 79.31 961 GLU A CA 1
ATOM 7635 C C . GLU A 1 961 ? -8.224 10.523 -10.221 1.00 79.31 961 GLU A C 1
ATOM 7637 O O . GLU A 1 961 ? -9.334 10.509 -10.763 1.00 79.31 961 GLU A O 1
ATOM 7642 N N . LYS A 1 962 ? -7.927 11.471 -9.320 1.00 71.81 962 LYS A N 1
ATOM 7643 C CA . LYS A 1 962 ? -8.797 12.635 -9.055 1.00 71.81 962 LYS A CA 1
ATOM 7644 C C . LYS A 1 962 ? -8.434 13.761 -10.034 1.00 71.81 962 LYS A C 1
ATOM 7646 O O . LYS A 1 962 ? -7.330 14.297 -9.950 1.00 71.81 962 LYS A O 1
ATOM 7651 N N . SER A 1 963 ? -9.338 14.120 -10.946 1.00 64.06 963 SER A N 1
ATOM 7652 C CA . SER A 1 963 ? -9.183 15.304 -11.802 1.00 64.06 963 SER A CA 1
ATOM 7653 C C . SER A 1 963 ? -9.456 16.590 -11.014 1.00 64.06 963 SER A C 1
ATOM 7655 O O . SER A 1 963 ? -10.241 16.602 -10.068 1.00 64.06 963 SER A O 1
ATOM 7657 N N . THR A 1 964 ? -8.802 17.685 -11.409 1.00 55.59 964 THR A N 1
ATOM 7658 C CA . THR A 1 964 ? -9.164 19.049 -10.972 1.00 55.59 964 THR A CA 1
ATOM 7659 C C . THR A 1 964 ? -10.149 19.734 -11.913 1.00 55.59 964 THR A C 1
ATOM 7661 O O . THR A 1 964 ? -10.652 20.804 -11.585 1.00 55.59 964 THR A O 1
ATOM 7664 N N . ASP A 1 965 ? -10.384 19.126 -13.071 1.00 54.91 965 ASP A N 1
ATOM 7665 C CA . ASP A 1 965 ? -11.228 19.655 -14.129 1.00 54.91 965 ASP A CA 1
ATOM 7666 C C . ASP A 1 965 ? -12.674 19.220 -13.859 1.00 54.91 965 ASP A C 1
ATOM 7668 O O . ASP A 1 965 ? -12.916 18.042 -13.562 1.00 54.91 965 ASP A O 1
ATOM 7672 N N . ASP A 1 966 ? -13.619 20.161 -13.965 1.00 52.56 966 ASP A N 1
ATOM 7673 C CA . ASP A 1 966 ? -15.047 19.843 -14.056 1.00 52.56 966 ASP A CA 1
ATOM 7674 C C . ASP A 1 966 ? -15.266 18.855 -15.213 1.00 52.56 966 ASP A C 1
ATOM 7676 O O . ASP A 1 966 ? -14.559 18.914 -16.225 1.00 52.56 966 ASP A O 1
ATOM 7680 N N . ALA A 1 967 ? -16.236 17.945 -15.076 1.00 55.69 967 ALA A N 1
ATOM 7681 C CA . ALA A 1 967 ? -16.502 16.936 -16.100 1.00 55.69 967 ALA A CA 1
ATOM 7682 C C . ALA A 1 967 ? -16.681 17.607 -17.481 1.00 55.69 967 ALA A C 1
ATOM 7684 O O . ALA A 1 967 ? -17.477 18.549 -17.593 1.00 55.69 967 ALA A O 1
ATOM 7685 N N . PRO A 1 968 ? -15.938 17.171 -18.521 1.00 57.94 968 PRO A N 1
ATOM 7686 C CA . PRO A 1 968 ? -15.975 17.825 -19.820 1.00 57.94 968 PRO A CA 1
ATOM 7687 C C . PRO A 1 968 ? -17.389 17.794 -20.405 1.00 57.94 968 PRO A C 1
ATOM 7689 O O . PRO A 1 968 ? -18.206 16.928 -20.083 1.00 57.94 968 PRO A O 1
ATOM 7692 N N . ARG A 1 969 ? -17.694 18.760 -21.280 1.00 63.00 969 ARG A N 1
ATOM 7693 C CA . ARG A 1 969 ? -18.954 18.767 -22.034 1.00 63.00 969 ARG A CA 1
ATOM 7694 C C . ARG A 1 969 ? -18.899 17.692 -23.117 1.00 63.00 969 ARG A C 1
ATOM 7696 O O . ARG A 1 969 ? -18.603 18.003 -24.267 1.00 63.00 969 ARG A O 1
ATOM 7703 N N . LEU A 1 970 ? -19.188 16.465 -22.689 1.00 72.56 970 LEU A N 1
ATOM 7704 C CA . LEU A 1 970 ? -19.239 15.252 -23.498 1.00 72.56 970 LEU A CA 1
ATOM 7705 C C . LEU A 1 970 ? -19.966 15.482 -24.823 1.00 72.56 970 LEU A C 1
ATOM 7707 O O . LEU A 1 970 ? -21.009 16.146 -24.864 1.00 72.56 970 LEU A O 1
ATOM 7711 N N . ALA A 1 971 ? -19.457 14.864 -25.887 1.00 73.25 971 ALA A N 1
ATOM 7712 C CA . ALA A 1 971 ? -20.185 14.779 -27.148 1.00 73.25 971 ALA A CA 1
ATOM 7713 C C . ALA A 1 971 ? -21.598 14.194 -26.931 1.00 73.25 971 ALA A C 1
ATOM 7715 O O . ALA A 1 971 ? -21.794 13.272 -26.135 1.00 73.25 971 ALA A O 1
ATOM 7716 N N . THR A 1 972 ? -22.595 14.694 -27.671 1.00 75.94 972 THR A N 1
ATOM 7717 C CA . THR A 1 972 ? -24.003 14.256 -27.550 1.00 75.94 972 THR A CA 1
ATOM 7718 C C . THR A 1 972 ? -24.184 12.754 -27.785 1.00 75.94 972 THR A C 1
ATOM 7720 O O . THR A 1 972 ? -25.062 12.138 -27.189 1.00 75.94 972 THR A O 1
ATOM 7723 N N . GLU A 1 973 ? -23.314 12.164 -28.603 1.00 81.56 973 GLU A N 1
ATOM 7724 C CA . GLU A 1 973 ? -23.229 10.729 -28.896 1.00 81.56 973 GLU A CA 1
ATOM 7725 C C . GLU A 1 973 ? -22.767 9.893 -27.687 1.00 81.56 973 GLU A C 1
ATOM 7727 O O . GLU A 1 973 ? -23.189 8.751 -27.530 1.00 81.56 973 GLU A O 1
ATOM 7732 N N . LEU A 1 974 ? -21.935 10.459 -26.803 1.00 86.69 974 LEU A N 1
ATOM 7733 C CA . LEU A 1 974 ? -21.369 9.782 -25.626 1.00 86.69 974 LEU A CA 1
ATOM 7734 C C . LEU A 1 974 ? -22.233 9.941 -24.364 1.00 86.69 974 LEU A C 1
ATOM 7736 O O . LEU A 1 974 ? -22.120 9.147 -23.428 1.00 86.69 974 LEU A O 1
ATOM 7740 N N . ALA A 1 975 ? -23.137 10.924 -24.349 1.00 87.19 975 ALA A N 1
ATOM 7741 C CA . ALA A 1 975 ? -24.046 11.171 -23.232 1.00 87.19 975 ALA A CA 1
ATOM 7742 C C . ALA A 1 975 ? -25.060 10.029 -23.008 1.00 87.19 975 ALA A C 1
ATOM 7744 O O . ALA A 1 975 ? -25.375 9.708 -21.862 1.00 87.19 975 ALA A O 1
ATOM 7745 N N . VAL A 1 976 ? -25.553 9.391 -24.079 1.00 89.31 976 VAL A N 1
ATOM 7746 C CA . VAL A 1 976 ? -26.517 8.276 -23.975 1.00 89.31 976 VAL A CA 1
ATOM 7747 C C . VAL A 1 976 ? -25.860 6.996 -23.421 1.00 89.31 976 VAL A C 1
ATOM 7749 O O . VAL A 1 976 ? -26.374 6.474 -22.429 1.00 89.31 976 VAL A O 1
ATOM 7752 N N . PRO A 1 977 ? -24.702 6.521 -23.933 1.00 91.12 977 PRO A N 1
ATOM 7753 C CA . PRO A 1 977 ? -23.976 5.396 -23.334 1.00 91.12 977 PRO A CA 1
ATOM 7754 C C . PRO A 1 977 ? -23.601 5.623 -21.862 1.00 91.12 977 PRO A C 1
ATOM 7756 O O . PRO A 1 977 ? -23.772 4.722 -21.040 1.00 91.12 977 PRO A O 1
ATOM 7759 N N . LEU A 1 978 ? -23.144 6.832 -21.500 1.00 91.50 978 LEU A N 1
ATOM 7760 C CA . LEU A 1 978 ? -22.826 7.164 -20.107 1.00 91.50 978 LEU A CA 1
ATOM 7761 C C . LEU A 1 978 ? -24.061 7.096 -19.199 1.00 91.50 978 LEU A C 1
ATOM 7763 O O . LEU A 1 978 ? -23.967 6.600 -18.077 1.00 91.50 978 LEU A O 1
ATOM 7767 N N . ARG A 1 979 ? -25.222 7.561 -19.674 1.00 91.38 979 ARG A N 1
ATOM 7768 C CA . ARG A 1 979 ? -26.471 7.482 -18.912 1.00 91.38 979 ARG A CA 1
ATOM 7769 C C . ARG A 1 979 ? -26.874 6.029 -18.635 1.00 91.38 979 ARG A C 1
ATOM 7771 O O . ARG A 1 979 ? -27.193 5.708 -17.495 1.00 91.38 979 ARG A O 1
ATOM 7778 N N . ILE A 1 980 ? -26.791 5.150 -19.637 1.00 92.81 980 ILE A N 1
ATOM 7779 C CA . ILE A 1 980 ? -27.100 3.715 -19.490 1.00 92.81 980 ILE A CA 1
ATOM 7780 C C . ILE A 1 980 ? -26.146 3.048 -18.483 1.00 92.81 980 ILE A C 1
ATOM 7782 O O . ILE A 1 980 ? -26.580 2.248 -17.650 1.00 92.81 980 ILE A O 1
ATOM 7786 N N . LEU A 1 981 ? -24.859 3.415 -18.501 1.00 93.75 981 LEU A N 1
ATOM 7787 C CA . LEU A 1 981 ? -23.887 2.997 -17.485 1.00 93.75 981 LEU A CA 1
ATOM 7788 C C . LEU A 1 981 ? -24.301 3.467 -16.080 1.00 93.75 981 LEU A C 1
ATOM 7790 O O . LEU A 1 981 ? -24.353 2.652 -15.165 1.00 93.75 981 LEU A O 1
ATOM 7794 N N . GLN A 1 982 ? -24.638 4.747 -15.904 1.00 93.06 982 GLN A N 1
ATOM 7795 C CA . GLN A 1 982 ? -25.041 5.305 -14.605 1.00 93.06 982 GLN A CA 1
ATOM 7796 C C . GLN A 1 982 ? -26.326 4.664 -14.054 1.00 93.06 982 GLN A C 1
ATOM 7798 O O . GLN A 1 982 ? -26.389 4.339 -12.869 1.00 93.06 982 GLN A O 1
ATOM 7803 N N . GLU A 1 983 ? -27.329 4.427 -14.902 1.00 94.31 983 GLU A N 1
ATOM 7804 C CA . GLU A 1 983 ? -28.569 3.733 -14.524 1.00 94.31 983 GLU A CA 1
ATOM 7805 C C . GLU A 1 983 ? -28.299 2.257 -14.157 1.00 94.31 983 GLU A C 1
ATOM 7807 O O . GLU A 1 983 ? -28.845 1.749 -13.175 1.00 94.31 983 GLU A O 1
ATOM 7812 N N . THR A 1 984 ? -27.374 1.587 -14.857 1.00 94.56 984 THR A N 1
ATOM 7813 C CA . THR A 1 984 ? -26.939 0.212 -14.539 1.00 94.56 984 THR A CA 1
ATOM 7814 C C . THR A 1 984 ? -26.183 0.133 -13.207 1.00 94.56 984 THR A C 1
ATOM 7816 O O . THR A 1 984 ? -26.474 -0.742 -12.389 1.00 94.56 984 THR A O 1
ATOM 7819 N N . VAL A 1 985 ? -25.254 1.063 -12.958 1.00 94.75 985 VAL A N 1
ATOM 7820 C CA . VAL A 1 985 ? -24.479 1.175 -11.708 1.00 94.75 985 VAL A CA 1
ATOM 7821 C C . VAL A 1 985 ? -25.402 1.413 -10.509 1.00 94.75 985 VAL A C 1
ATOM 7823 O O . VAL A 1 985 ? -25.286 0.713 -9.503 1.00 94.75 985 VAL A O 1
ATOM 7826 N N . LYS A 1 986 ? -26.373 2.330 -10.629 1.00 94.12 986 LYS A N 1
ATOM 7827 C CA . LYS A 1 986 ? -27.369 2.596 -9.575 1.00 94.12 986 LYS A CA 1
ATOM 7828 C C . LYS A 1 986 ? -28.228 1.372 -9.258 1.00 94.12 986 LYS A C 1
ATOM 7830 O O . LYS A 1 986 ? -28.383 1.035 -8.088 1.00 94.12 986 LYS A O 1
ATOM 7835 N N . ARG A 1 987 ? -28.712 0.646 -10.274 1.00 94.62 987 ARG A N 1
ATOM 7836 C CA . ARG A 1 987 ? -29.457 -0.611 -10.068 1.00 94.62 987 ARG A CA 1
ATOM 7837 C C . ARG A 1 987 ? -28.629 -1.649 -9.299 1.00 94.62 987 ARG A C 1
ATOM 7839 O O . ARG A 1 987 ? -29.161 -2.301 -8.407 1.00 94.62 987 ARG A O 1
ATOM 7846 N N . ILE A 1 988 ? -27.338 -1.795 -9.607 1.00 94.62 988 ILE A N 1
ATOM 7847 C CA . ILE A 1 988 ? -26.450 -2.754 -8.923 1.00 94.62 988 ILE A CA 1
ATOM 7848 C C . ILE A 1 988 ? -26.147 -2.317 -7.479 1.00 94.62 988 ILE A C 1
ATOM 7850 O O . ILE A 1 988 ? -26.129 -3.165 -6.582 1.00 94.62 988 ILE A O 1
ATOM 7854 N N . ALA A 1 989 ? -26.007 -1.012 -7.216 1.00 94.19 989 ALA A N 1
ATOM 7855 C CA . ALA A 1 989 ? -25.922 -0.479 -5.854 1.00 94.19 989 ALA A CA 1
ATOM 7856 C C . ALA A 1 989 ? -27.193 -0.787 -5.046 1.00 94.19 989 ALA A C 1
ATOM 7858 O O . ALA A 1 989 ? -27.111 -1.342 -3.953 1.00 94.19 989 ALA A O 1
ATOM 7859 N N . GLN A 1 990 ? -28.370 -0.511 -5.611 1.00 93.50 990 GLN A N 1
ATOM 7860 C CA . GLN A 1 990 ? -29.665 -0.753 -4.968 1.00 93.50 990 GLN A CA 1
ATOM 7861 C C . GLN A 1 990 ? -29.881 -2.244 -4.676 1.00 93.50 990 GLN A C 1
ATOM 7863 O O . GLN A 1 990 ? -30.155 -2.603 -3.532 1.00 93.50 990 GLN A O 1
ATOM 7868 N N . VAL A 1 991 ? -29.615 -3.127 -5.648 1.00 94.00 991 VAL A N 1
ATOM 7869 C CA . VAL A 1 991 ? -29.630 -4.591 -5.455 1.00 94.00 991 VAL A CA 1
ATOM 7870 C C . VAL A 1 991 ? -28.673 -5.041 -4.346 1.00 94.00 991 VAL A C 1
ATOM 7872 O O . VAL A 1 991 ? -28.998 -5.954 -3.583 1.00 94.00 991 VAL A O 1
ATOM 7875 N N . SER A 1 992 ? -27.517 -4.390 -4.207 1.00 93.75 992 SER A N 1
ATOM 7876 C CA . SER A 1 992 ? -26.553 -4.675 -3.138 1.00 93.75 992 SER A CA 1
ATOM 7877 C C . SER A 1 992 ? -27.065 -4.241 -1.758 1.00 93.75 992 SER A C 1
ATOM 7879 O O . SER A 1 992 ? -27.011 -5.031 -0.811 1.00 93.75 992 SER A O 1
ATOM 7881 N N . ILE A 1 993 ? -27.641 -3.039 -1.653 1.00 92.88 993 ILE A N 1
ATOM 7882 C CA . ILE A 1 993 ? -28.249 -2.504 -0.423 1.00 92.88 993 ILE A CA 1
ATOM 7883 C C . ILE A 1 993 ? -29.420 -3.394 0.032 1.00 92.88 993 ILE A C 1
ATOM 7885 O O . ILE A 1 993 ? -29.469 -3.806 1.192 1.00 92.88 993 ILE A O 1
ATOM 7889 N N . GLU A 1 994 ? -30.313 -3.787 -0.883 1.00 93.62 994 GLU A N 1
ATOM 7890 C CA . GLU A 1 994 ? -31.408 -4.734 -0.613 1.00 93.62 994 GLU A CA 1
ATOM 7891 C C . GLU A 1 994 ? -30.896 -6.099 -0.118 1.00 93.62 994 GLU A C 1
ATOM 7893 O O . GLU A 1 994 ? -31.495 -6.724 0.761 1.00 93.62 994 GLU A O 1
ATOM 7898 N N . CYS A 1 995 ? -29.752 -6.560 -0.634 1.00 92.44 995 CYS A N 1
ATOM 7899 C CA . CYS A 1 995 ? -29.081 -7.778 -0.175 1.00 92.44 995 CYS A CA 1
ATOM 7900 C C . CYS A 1 995 ? -28.353 -7.616 1.174 1.00 92.44 995 CYS A C 1
ATOM 7902 O O . CYS A 1 995 ? -27.706 -8.570 1.626 1.00 92.44 995 CYS A O 1
ATOM 7904 N N . LYS A 1 996 ? -28.480 -6.461 1.842 1.00 90.06 996 LYS A N 1
ATOM 7905 C CA . LYS A 1 996 ? -27.776 -6.071 3.077 1.00 90.06 996 LYS A CA 1
ATOM 7906 C C . LYS A 1 996 ? -26.248 -6.080 2.934 1.00 90.06 996 LYS A C 1
ATOM 7908 O O . LYS A 1 996 ? -25.548 -6.447 3.875 1.00 90.06 996 LYS A O 1
ATOM 7913 N N . PHE A 1 997 ? -25.733 -5.724 1.759 1.00 88.00 997 PHE A N 1
ATOM 7914 C CA . PHE A 1 997 ? -24.311 -5.451 1.565 1.00 88.00 997 PHE A CA 1
ATOM 7915 C C . PHE A 1 997 ? -24.035 -3.967 1.891 1.00 88.00 997 PHE A C 1
ATOM 7917 O O . PHE A 1 997 ? -24.748 -3.108 1.367 1.00 88.00 997 PHE A O 1
ATOM 7924 N N . PRO A 1 998 ? -23.058 -3.637 2.758 1.00 84.12 998 PRO A N 1
ATOM 7925 C CA . PRO A 1 998 ? -22.798 -2.259 3.171 1.00 84.12 998 PRO A CA 1
ATOM 7926 C C . PRO A 1 998 ? -22.080 -1.485 2.056 1.00 84.12 998 PRO A C 1
ATOM 7928 O O . PRO A 1 998 ? -20.861 -1.556 1.915 1.00 84.12 998 PRO A O 1
ATOM 7931 N N . ILE A 1 999 ? -22.847 -0.750 1.251 1.00 88.81 999 ILE A N 1
ATOM 7932 C CA . ILE A 1 999 ? -22.343 0.068 0.146 1.00 88.81 999 ILE A CA 1
ATOM 7933 C C . ILE A 1 999 ? -23.091 1.400 0.073 1.00 88.81 999 ILE A C 1
ATOM 7935 O O . ILE A 1 999 ? -24.305 1.450 0.264 1.00 88.81 999 ILE A O 1
ATOM 7939 N N . ASP A 1 1000 ? -22.357 2.470 -0.217 1.00 89.69 1000 ASP A N 1
ATOM 7940 C CA . ASP A 1 1000 ? -22.904 3.801 -0.467 1.00 89.69 1000 ASP A CA 1
ATOM 7941 C C . ASP A 1 1000 ? -23.124 4.014 -1.980 1.00 89.69 1000 ASP A C 1
ATOM 7943 O O . ASP A 1 1000 ? -22.245 3.701 -2.793 1.00 89.69 1000 ASP A O 1
ATOM 7947 N N . GLU A 1 1001 ? -24.304 4.513 -2.374 1.00 89.50 1001 GLU A N 1
ATOM 7948 C CA . GLU A 1 1001 ? -24.658 4.694 -3.793 1.00 89.50 1001 GLU A CA 1
ATOM 7949 C C . GLU A 1 1001 ? -23.801 5.785 -4.461 1.00 89.50 1001 GLU A C 1
ATOM 7951 O O . GLU A 1 1001 ? -23.431 5.643 -5.632 1.00 89.50 1001 GLU A O 1
ATOM 7956 N N . GLU A 1 1002 ? -23.434 6.849 -3.737 1.00 87.31 1002 GLU A N 1
ATOM 7957 C CA . GLU A 1 1002 ? -22.595 7.922 -4.269 1.00 87.31 1002 GLU A CA 1
ATOM 7958 C C . GLU A 1 1002 ? -21.129 7.487 -4.361 1.00 87.31 1002 GLU A C 1
ATOM 7960 O O . GLU A 1 1002 ? -20.514 7.677 -5.411 1.00 87.31 1002 GLU A O 1
ATOM 7965 N N . GLU A 1 1003 ? -20.549 6.862 -3.330 1.00 87.69 1003 GLU A N 1
ATOM 7966 C CA . GLU A 1 1003 ? -19.163 6.368 -3.380 1.00 87.69 1003 GLU A CA 1
ATOM 7967 C C . GLU A 1 1003 ? -18.991 5.309 -4.478 1.00 87.69 1003 GLU A C 1
ATOM 7969 O O . GLU A 1 1003 ? -18.005 5.354 -5.218 1.00 87.69 1003 GLU A O 1
ATOM 7974 N N . TYR A 1 1004 ? -19.959 4.399 -4.653 1.00 89.44 1004 TYR A N 1
ATOM 7975 C CA . TYR A 1 1004 ? -19.925 3.425 -5.746 1.00 89.44 1004 TYR A CA 1
ATOM 7976 C C . TYR A 1 1004 ? -20.050 4.094 -7.121 1.00 89.44 1004 TYR A C 1
ATOM 7978 O O . TYR A 1 1004 ? -19.237 3.817 -8.004 1.00 89.44 1004 TYR A O 1
ATOM 7986 N N . SER A 1 1005 ? -20.985 5.035 -7.291 1.00 88.44 1005 SER A N 1
ATOM 7987 C CA . SER A 1 1005 ? -21.138 5.791 -8.545 1.00 88.44 1005 SER A CA 1
ATOM 7988 C C . SER A 1 1005 ? -19.873 6.584 -8.905 1.00 88.44 1005 SER A C 1
ATOM 7990 O O . SER A 1 1005 ? -19.454 6.595 -10.062 1.00 88.44 1005 SER A O 1
ATOM 7992 N N . ASN A 1 1006 ? -19.207 7.186 -7.915 1.00 87.06 1006 ASN A N 1
ATOM 7993 C CA . ASN A 1 1006 ? -17.984 7.978 -8.087 1.00 87.06 1006 ASN A CA 1
ATOM 7994 C C . ASN A 1 1006 ? -16.739 7.158 -8.498 1.00 87.06 1006 ASN A C 1
ATOM 7996 O O . ASN A 1 1006 ? -15.699 7.747 -8.821 1.00 87.06 1006 ASN A O 1
ATOM 8000 N N . LYS A 1 1007 ? -16.820 5.818 -8.530 1.00 87.88 1007 LYS A N 1
ATOM 8001 C CA . LYS A 1 1007 ? -15.770 4.959 -9.107 1.00 87.88 1007 LYS A CA 1
ATOM 8002 C C . LYS A 1 1007 ? -15.698 5.079 -10.634 1.00 87.88 1007 LYS A C 1
ATOM 8004 O O . LYS A 1 1007 ? -14.605 4.980 -11.185 1.00 87.88 1007 LYS A O 1
ATOM 8009 N N . PHE A 1 1008 ? -16.827 5.329 -11.301 1.00 90.25 1008 PHE A N 1
ATOM 8010 C CA . PHE A 1 1008 ? -16.951 5.307 -12.762 1.00 90.25 1008 PHE A CA 1
ATOM 8011 C C . PHE A 1 1008 ? -16.805 6.722 -13.343 1.00 90.25 1008 PHE A C 1
ATOM 8013 O O . PHE A 1 1008 ? -17.739 7.524 -13.310 1.00 90.25 1008 PHE A O 1
ATOM 8020 N N . LYS A 1 1009 ? -15.615 7.062 -13.853 1.00 88.25 1009 LYS A N 1
ATOM 8021 C CA . LYS A 1 1009 ? -15.240 8.460 -14.144 1.00 88.25 1009 LYS A CA 1
ATOM 8022 C C . LYS A 1 1009 ? -15.266 8.795 -15.643 1.00 88.25 1009 LYS A C 1
ATOM 8024 O O . LYS A 1 1009 ? -14.360 8.371 -16.357 1.00 88.25 1009 LYS A O 1
ATOM 8029 N N . PRO A 1 1010 ? -16.188 9.653 -16.126 1.00 88.62 1010 PRO A N 1
ATOM 8030 C CA . PRO A 1 1010 ? -16.306 9.982 -17.553 1.00 88.62 1010 PRO A CA 1
ATOM 8031 C C . PRO A 1 1010 ? -15.219 10.933 -18.092 1.00 88.62 1010 PRO A C 1
ATOM 8033 O O . PRO A 1 1010 ? -15.243 11.300 -19.262 1.00 88.62 1010 PRO A O 1
ATOM 8036 N N . VAL A 1 1011 ? -14.256 11.346 -17.259 1.00 87.69 1011 VAL A N 1
ATOM 8037 C CA . VAL A 1 1011 ? -13.278 12.416 -17.549 1.00 87.69 1011 VAL A CA 1
ATOM 8038 C C . VAL A 1 1011 ? -12.432 12.150 -18.802 1.00 87.69 1011 VAL A C 1
ATOM 8040 O O . VAL A 1 1011 ? -12.035 13.095 -19.479 1.00 87.69 1011 VAL A O 1
ATOM 8043 N N . LEU A 1 1012 ? -12.160 10.882 -19.127 1.00 88.88 1012 LEU A N 1
ATOM 8044 C CA . LEU A 1 1012 ? -11.387 10.502 -20.312 1.00 88.88 1012 LEU A CA 1
ATOM 8045 C C . LEU A 1 1012 ? -12.240 10.117 -21.533 1.00 88.88 1012 LEU A C 1
ATOM 8047 O O . LEU A 1 1012 ? -11.653 9.848 -22.576 1.00 88.88 1012 LEU A O 1
ATOM 8051 N N . MET A 1 1013 ? -13.579 10.126 -21.466 1.00 90.69 1013 MET A N 1
ATOM 8052 C CA . MET A 1 1013 ? -14.424 9.641 -22.571 1.00 90.69 1013 MET A CA 1
ATOM 8053 C C . MET A 1 1013 ? -14.156 10.372 -23.893 1.00 90.69 1013 MET A C 1
ATOM 8055 O O . MET A 1 1013 ? -13.845 9.715 -24.882 1.00 90.69 1013 MET A O 1
ATOM 8059 N N . ASP A 1 1014 ? -14.196 11.711 -23.917 1.00 89.75 1014 ASP A N 1
ATOM 8060 C CA . ASP A 1 1014 ? -13.932 12.490 -25.141 1.00 89.75 1014 ASP A CA 1
ATOM 8061 C C . ASP A 1 1014 ? -12.477 12.335 -25.627 1.00 89.75 1014 ASP A C 1
ATOM 8063 O O . ASP A 1 1014 ? -12.216 12.274 -26.827 1.00 89.75 1014 ASP A O 1
ATOM 8067 N N . VAL A 1 1015 ? -11.523 12.240 -24.691 1.00 90.12 1015 VAL A N 1
ATOM 8068 C CA . VAL A 1 1015 ? -10.078 12.071 -24.953 1.00 90.12 1015 VAL A CA 1
ATOM 8069 C C . VAL A 1 1015 ? -9.811 10.734 -25.657 1.00 90.12 1015 VAL A C 1
ATOM 8071 O O . VAL A 1 1015 ? -9.044 10.655 -26.616 1.00 90.12 1015 VAL A O 1
ATOM 8074 N N . VAL A 1 1016 ? -10.479 9.683 -25.183 1.00 91.69 1016 VAL A N 1
ATOM 8075 C CA . VAL A 1 1016 ? -10.374 8.303 -25.665 1.00 91.69 1016 VAL A CA 1
ATOM 8076 C C . VAL A 1 1016 ? -11.178 8.097 -26.956 1.00 91.69 1016 VAL A C 1
ATOM 8078 O O . VAL A 1 1016 ? -10.699 7.410 -27.857 1.00 91.69 1016 VAL A O 1
ATOM 8081 N N . TYR A 1 1017 ? -12.339 8.748 -27.098 1.00 92.06 1017 TYR A N 1
ATOM 8082 C CA . TYR A 1 1017 ? -13.120 8.785 -28.341 1.00 92.06 1017 TYR A CA 1
ATOM 8083 C C . TYR A 1 1017 ? -12.340 9.459 -29.474 1.00 92.06 1017 TYR A C 1
ATOM 8085 O O . TYR A 1 1017 ? -12.181 8.880 -30.547 1.00 92.06 1017 TYR A O 1
ATOM 8093 N N . ALA A 1 1018 ? -11.772 10.643 -29.213 1.00 90.81 1018 ALA A N 1
ATOM 8094 C CA . ALA A 1 1018 ? -10.945 11.361 -30.179 1.00 90.81 1018 ALA A CA 1
ATOM 8095 C C . ALA A 1 1018 ? -9.725 10.533 -30.613 1.00 90.81 1018 ALA A C 1
ATOM 8097 O O . ALA A 1 1018 ? -9.409 10.496 -31.801 1.00 90.81 1018 ALA A O 1
ATOM 8098 N N . TRP A 1 1019 ? -9.073 9.825 -29.681 1.00 89.56 1019 TRP A N 1
ATOM 8099 C CA . TRP A 1 1019 ? -7.993 8.895 -30.020 1.00 89.56 1019 TRP A CA 1
ATOM 8100 C C . TRP A 1 1019 ? -8.465 7.758 -30.938 1.00 89.56 1019 TRP A C 1
ATOM 8102 O O . TRP A 1 1019 ? -7.859 7.527 -31.981 1.00 89.56 1019 TRP A O 1
ATOM 8112 N N . ALA A 1 1020 ? -9.564 7.076 -30.595 1.00 90.44 1020 ALA A N 1
ATOM 8113 C CA . ALA A 1 1020 ? -10.100 5.973 -31.398 1.00 90.44 1020 ALA A CA 1
ATOM 8114 C C . ALA A 1 1020 ? -10.572 6.416 -32.800 1.00 90.44 1020 ALA A C 1
ATOM 8116 O O . ALA A 1 1020 ? -10.520 5.625 -33.741 1.00 90.44 1020 ALA A O 1
ATOM 8117 N N . ALA A 1 1021 ? -10.959 7.688 -32.951 1.00 89.88 1021 ALA A N 1
ATOM 8118 C CA . ALA A 1 1021 ? -11.259 8.344 -34.225 1.00 89.88 1021 ALA A CA 1
ATOM 8119 C C . ALA A 1 1021 ? -10.010 8.843 -34.999 1.00 89.88 1021 ALA A C 1
ATOM 8121 O O . ALA A 1 1021 ? -10.149 9.428 -36.074 1.00 89.88 1021 ALA A O 1
ATOM 8122 N N . GLY A 1 1022 ? -8.793 8.624 -34.485 1.00 87.62 1022 GLY A N 1
ATOM 8123 C CA . GLY A 1 1022 ? -7.529 8.937 -35.165 1.00 87.62 1022 GLY A CA 1
ATOM 8124 C C . GLY A 1 1022 ? -6.899 10.300 -34.838 1.00 87.62 1022 GLY A C 1
ATOM 8125 O O . GLY A 1 1022 ? -6.040 10.764 -35.591 1.00 87.62 1022 GLY A O 1
ATOM 8126 N N . ALA A 1 1023 ? -7.293 10.964 -33.745 1.00 89.06 1023 ALA A N 1
ATOM 8127 C CA . ALA A 1 1023 ? -6.626 12.187 -33.289 1.00 89.06 1023 ALA A CA 1
ATOM 8128 C C . ALA A 1 1023 ? -5.186 11.919 -32.811 1.00 89.06 1023 ALA A C 1
ATOM 8130 O O . ALA A 1 1023 ? -4.874 10.876 -32.244 1.00 89.06 1023 ALA A O 1
ATOM 8131 N N . LYS A 1 1024 ? -4.296 12.898 -32.992 1.00 87.56 1024 LYS A N 1
ATOM 8132 C CA . LYS A 1 1024 ? -2.874 12.787 -32.629 1.00 87.56 1024 LYS A CA 1
ATOM 8133 C C . LYS A 1 1024 ? -2.663 12.878 -31.118 1.00 87.56 1024 LYS A C 1
ATOM 8135 O O . LYS A 1 1024 ? -3.384 13.599 -30.427 1.00 87.56 1024 LYS A O 1
ATOM 8140 N N . PHE A 1 1025 ? -1.605 12.249 -30.597 1.00 86.56 1025 PHE A N 1
ATOM 8141 C CA . PHE A 1 1025 ? -1.357 12.230 -29.148 1.00 86.56 1025 PHE A CA 1
ATOM 8142 C C . PHE A 1 1025 ? -1.165 13.652 -28.582 1.00 86.56 1025 PHE A C 1
ATOM 8144 O O . PHE A 1 1025 ? -1.776 14.043 -27.590 1.00 86.56 1025 PHE A O 1
ATOM 8151 N N . SER A 1 1026 ? -0.435 14.498 -29.316 1.00 86.31 1026 SER A N 1
ATOM 8152 C CA . SER A 1 1026 ? -0.239 15.924 -29.014 1.00 86.31 1026 SER A CA 1
ATOM 8153 C C . SER A 1 1026 ? -1.494 16.810 -29.166 1.00 86.31 1026 SER A C 1
ATOM 8155 O O . SER A 1 1026 ? -1.428 18.011 -28.873 1.00 86.31 1026 SER A O 1
ATOM 8157 N N . GLN A 1 1027 ? -2.624 16.259 -29.629 1.00 88.31 1027 GLN A N 1
ATOM 8158 C CA . GLN A 1 1027 ? -3.948 16.890 -29.591 1.00 88.31 1027 GLN A CA 1
ATOM 8159 C C . GLN A 1 1027 ? -4.719 16.439 -28.345 1.00 88.31 1027 GLN A C 1
ATOM 8161 O O . GLN A 1 1027 ? -5.177 17.297 -27.592 1.00 88.31 1027 GLN A O 1
ATOM 8166 N N . ILE A 1 1028 ? -4.799 15.130 -28.068 1.00 88.69 1028 ILE A N 1
ATOM 8167 C CA . ILE A 1 1028 ? -5.559 14.625 -26.910 1.00 88.69 1028 ILE A CA 1
ATOM 8168 C C . ILE A 1 1028 ? -4.952 15.075 -25.569 1.00 88.69 1028 ILE A C 1
ATOM 8170 O O . ILE A 1 1028 ? -5.688 15.430 -24.652 1.00 88.69 1028 ILE A O 1
ATOM 8174 N N . CYS A 1 1029 ? -3.623 15.222 -25.480 1.00 87.06 1029 CYS A N 1
ATOM 8175 C CA . CYS A 1 1029 ? -2.945 15.796 -24.307 1.00 87.06 1029 CYS A CA 1
ATOM 8176 C C . CYS A 1 1029 ? -3.242 17.293 -24.077 1.00 87.06 1029 CYS A C 1
ATOM 8178 O O . CYS A 1 1029 ? -2.828 17.847 -23.065 1.00 87.06 1029 CYS A O 1
ATOM 8180 N N . LYS A 1 1030 ? -3.942 17.970 -25.000 1.00 87.69 1030 LYS A N 1
ATOM 8181 C CA . LYS A 1 1030 ? -4.435 19.352 -24.829 1.00 87.69 1030 LYS A CA 1
ATOM 8182 C C . LYS A 1 1030 ? -5.920 19.409 -24.454 1.00 87.69 1030 LYS A C 1
ATOM 8184 O O . LYS A 1 1030 ? -6.420 20.493 -24.171 1.00 87.69 1030 LYS A O 1
ATOM 8189 N N . MET A 1 1031 ? -6.620 18.271 -24.452 1.00 86.69 1031 MET A N 1
ATOM 8190 C CA . MET A 1 1031 ? -8.040 18.168 -24.085 1.00 86.69 1031 MET A CA 1
ATOM 8191 C C . MET A 1 1031 ? -8.260 17.999 -22.570 1.00 86.69 1031 MET A C 1
ATOM 8193 O O . MET A 1 1031 ? -9.396 18.067 -22.115 1.00 86.69 1031 MET A O 1
ATOM 8197 N N . THR A 1 1032 ? -7.204 17.770 -21.781 1.00 86.88 1032 THR A N 1
ATOM 8198 C CA . THR A 1 1032 ? -7.288 17.482 -20.338 1.00 86.88 1032 THR A CA 1
ATOM 8199 C C . THR A 1 1032 ? -6.045 17.974 -19.585 1.00 86.88 1032 THR A C 1
ATOM 8201 O O . THR A 1 1032 ? -4.977 18.087 -20.182 1.00 86.88 1032 THR A O 1
ATOM 8204 N N . SER A 1 1033 ? -6.149 18.242 -18.274 1.00 85.75 1033 SER A N 1
ATOM 8205 C CA . SER A 1 1033 ? -4.989 18.537 -17.407 1.00 85.75 1033 SER A CA 1
ATOM 8206 C C . SER A 1 1033 ? -4.284 17.290 -16.838 1.00 85.75 1033 SER A C 1
ATOM 8208 O O . SER A 1 1033 ? -3.394 17.404 -15.983 1.00 85.75 1033 SER A O 1
ATOM 8210 N N . ILE A 1 1034 ? -4.690 16.091 -17.273 1.00 88.44 1034 ILE A N 1
ATOM 8211 C CA . ILE A 1 1034 ? -4.114 14.807 -16.857 1.00 88.44 1034 ILE A CA 1
ATOM 8212 C C . ILE A 1 1034 ? -2.752 14.589 -17.537 1.00 88.44 1034 ILE A C 1
ATOM 8214 O O . ILE A 1 1034 ? -2.623 14.704 -18.752 1.00 88.44 1034 ILE A O 1
ATOM 8218 N N . PHE A 1 1035 ? -1.744 14.213 -16.744 1.00 89.31 1035 PHE A N 1
ATOM 8219 C CA . PHE A 1 1035 ? -0.390 13.900 -17.215 1.00 89.31 1035 PHE A CA 1
ATOM 8220 C C . PHE A 1 1035 ? -0.356 12.803 -18.289 1.00 89.31 1035 PHE A C 1
ATOM 8222 O O . PHE A 1 1035 ? -1.008 11.765 -18.144 1.00 89.31 1035 PHE A O 1
ATOM 8229 N N . GLU A 1 1036 ? 0.520 12.959 -19.280 1.00 88.81 1036 GLU A N 1
ATOM 8230 C CA . GLU A 1 1036 ? 0.628 12.084 -20.451 1.00 88.81 1036 GLU A CA 1
ATOM 8231 C C . GLU A 1 1036 ? 0.851 10.610 -20.072 1.00 88.81 1036 GLU A C 1
ATOM 8233 O O . GLU A 1 1036 ? 0.164 9.725 -20.577 1.00 88.81 1036 GLU A O 1
ATOM 8238 N N . GLY A 1 1037 ? 1.727 10.317 -19.104 1.00 87.31 1037 GLY A N 1
ATOM 8239 C CA . GLY A 1 1037 ? 1.953 8.953 -18.608 1.00 87.31 1037 GLY A CA 1
ATOM 8240 C C . GLY A 1 1037 ? 0.774 8.353 -17.833 1.00 87.31 1037 GLY A C 1
ATOM 8241 O O . GLY A 1 1037 ? 0.630 7.130 -17.781 1.00 87.31 1037 GLY A O 1
ATOM 8242 N N . SER A 1 1038 ? -0.111 9.189 -17.277 1.00 87.69 1038 SER A N 1
ATOM 8243 C CA . SER A 1 1038 ? -1.369 8.721 -16.667 1.00 87.69 1038 SER A CA 1
ATOM 8244 C C . SER A 1 1038 ? -2.388 8.351 -17.754 1.00 87.69 1038 SER A C 1
ATOM 8246 O O . SER A 1 1038 ? -3.076 7.342 -17.615 1.00 87.69 1038 SER A O 1
ATOM 8248 N N . ILE A 1 1039 ? -2.406 9.083 -18.878 1.00 89.00 1039 ILE A N 1
ATOM 8249 C CA . ILE A 1 1039 ? -3.185 8.734 -20.078 1.00 89.00 1039 ILE A CA 1
ATOM 8250 C C . ILE A 1 1039 ? -2.679 7.408 -20.680 1.00 89.00 1039 ILE A C 1
ATOM 8252 O O . ILE A 1 1039 ? -3.480 6.504 -20.912 1.00 89.00 1039 ILE A O 1
ATOM 8256 N N . ILE A 1 1040 ? -1.357 7.217 -20.838 1.00 86.75 1040 ILE A N 1
ATOM 8257 C CA . ILE A 1 1040 ? -0.796 5.938 -21.332 1.00 86.75 1040 ILE A CA 1
ATOM 8258 C C . ILE A 1 1040 ? -1.179 4.763 -20.418 1.00 86.75 1040 ILE A C 1
ATOM 8260 O O . ILE A 1 1040 ? -1.531 3.684 -20.898 1.00 86.75 1040 ILE A O 1
ATOM 8264 N N . ARG A 1 1041 ? -1.144 4.964 -19.095 1.00 83.88 1041 ARG A N 1
ATOM 8265 C CA . ARG A 1 1041 ? -1.554 3.949 -18.113 1.00 83.88 1041 ARG A CA 1
ATOM 8266 C C . ARG A 1 1041 ? -3.035 3.581 -18.247 1.00 83.88 1041 ARG A C 1
ATOM 8268 O O . ARG A 1 1041 ? -3.358 2.397 -18.165 1.00 83.88 1041 ARG A O 1
ATOM 8275 N N . ALA A 1 1042 ? -3.906 4.564 -18.481 1.00 88.56 1042 ALA A N 1
ATOM 8276 C CA . ALA A 1 1042 ? -5.323 4.326 -18.742 1.00 88.56 1042 ALA A CA 1
ATOM 8277 C C . ALA A 1 1042 ? -5.526 3.526 -20.041 1.00 88.56 1042 ALA A C 1
ATOM 8279 O O . ALA A 1 1042 ? -6.204 2.505 -20.005 1.00 88.56 1042 ALA A O 1
ATOM 8280 N N . PHE A 1 1043 ? -4.868 3.900 -21.148 1.00 88.38 1043 PHE A N 1
ATOM 8281 C CA . PHE A 1 1043 ? -4.947 3.146 -22.409 1.00 88.38 1043 PHE A CA 1
ATOM 8282 C C . PHE A 1 1043 ? -4.457 1.696 -22.283 1.00 88.38 1043 PHE A C 1
ATOM 8284 O O . PHE A 1 1043 ? -5.114 0.799 -22.801 1.00 88.38 1043 PHE A O 1
ATOM 8291 N N . ARG A 1 1044 ? -3.362 1.427 -21.555 1.00 83.62 1044 ARG A N 1
ATOM 8292 C CA . ARG A 1 1044 ? -2.896 0.042 -21.334 1.00 83.62 1044 ARG A CA 1
ATOM 8293 C C . ARG A 1 1044 ? -3.898 -0.794 -20.527 1.00 83.62 1044 ARG A C 1
ATOM 8295 O O . ARG A 1 1044 ? -4.166 -1.931 -20.900 1.00 83.62 1044 ARG A O 1
ATOM 8302 N N . ARG A 1 1045 ? -4.493 -0.234 -19.463 1.00 86.88 1045 ARG A N 1
ATOM 8303 C CA . ARG A 1 1045 ? -5.578 -0.907 -18.716 1.00 86.88 1045 ARG A CA 1
ATOM 8304 C C . ARG A 1 1045 ? -6.834 -1.096 -19.565 1.00 86.88 1045 ARG A C 1
ATOM 8306 O O . ARG A 1 1045 ? -7.538 -2.080 -19.384 1.00 86.88 1045 ARG A O 1
ATOM 8313 N N . LEU A 1 1046 ? -7.110 -0.181 -20.491 1.00 91.19 1046 LEU A N 1
ATOM 8314 C CA . LEU A 1 1046 ? -8.233 -0.275 -21.420 1.00 91.19 1046 LEU A CA 1
ATOM 8315 C C . LEU A 1 1046 ? -8.016 -1.372 -22.476 1.00 91.19 1046 LEU A C 1
ATOM 8317 O O . LEU A 1 1046 ? -8.944 -2.115 -22.775 1.00 91.19 1046 LEU A O 1
ATOM 8321 N N . GLU A 1 1047 ? -6.788 -1.534 -22.980 1.00 88.69 1047 GLU A N 1
ATOM 8322 C CA . GLU A 1 1047 ? -6.396 -2.652 -23.853 1.00 88.69 1047 GLU A CA 1
ATOM 8323 C C . GLU A 1 1047 ? -6.489 -4.004 -23.116 1.00 88.69 1047 GLU A C 1
ATOM 8325 O O . GLU A 1 1047 ? -6.991 -4.980 -23.667 1.00 88.69 1047 GLU A O 1
ATOM 8330 N N . GLU A 1 1048 ? -6.037 -4.067 -21.858 1.00 85.88 1048 GLU A N 1
ATOM 8331 C CA . GLU A 1 1048 ? -6.161 -5.249 -20.989 1.00 85.88 1048 GLU A CA 1
ATOM 8332 C C . GLU A 1 1048 ? -7.631 -5.602 -20.709 1.00 85.88 1048 GLU A C 1
ATOM 8334 O O . GLU A 1 1048 ? -8.034 -6.755 -20.879 1.00 85.88 1048 GLU A O 1
ATOM 8339 N N . LEU A 1 1049 ? -8.455 -4.603 -20.379 1.00 91.88 1049 LEU A N 1
ATOM 8340 C CA . LEU A 1 1049 ? -9.893 -4.768 -20.192 1.00 91.88 1049 LEU A CA 1
ATOM 8341 C C . LEU A 1 1049 ? -10.575 -5.247 -21.481 1.00 91.88 1049 LEU A C 1
ATOM 8343 O O . LEU A 1 1049 ? -11.358 -6.187 -21.440 1.00 91.88 1049 LEU A O 1
ATOM 8347 N N . LEU A 1 1050 ? -10.252 -4.681 -22.645 1.00 92.88 1050 LEU A N 1
ATOM 8348 C CA . LEU A 1 1050 ? -10.820 -5.134 -23.919 1.00 92.88 1050 LEU A CA 1
ATOM 8349 C C . LEU A 1 1050 ? -10.414 -6.570 -24.281 1.00 92.88 1050 LEU A C 1
ATOM 8351 O O . LEU A 1 1050 ? -11.236 -7.303 -24.827 1.00 92.88 1050 LEU A O 1
ATOM 8355 N N . LYS A 1 1051 ? -9.194 -7.014 -23.941 1.00 89.88 1051 LYS A N 1
ATOM 8356 C CA . LYS A 1 1051 ? -8.796 -8.430 -24.080 1.00 89.88 1051 LYS A CA 1
ATOM 8357 C C . LYS A 1 1051 ? -9.665 -9.338 -23.205 1.00 89.88 1051 LYS A C 1
ATOM 8359 O O . LYS A 1 1051 ? -10.104 -10.384 -23.679 1.00 89.88 1051 LYS A O 1
ATOM 8364 N N . GLN A 1 1052 ? -9.964 -8.924 -21.972 1.00 91.00 1052 GLN A N 1
ATOM 8365 C CA . GLN A 1 1052 ? -10.902 -9.633 -21.090 1.00 91.00 1052 GLN A CA 1
ATOM 8366 C C . GLN A 1 1052 ? -12.318 -9.646 -21.686 1.00 91.00 1052 GLN A C 1
ATOM 8368 O O . GLN A 1 1052 ? -12.929 -10.707 -21.763 1.00 91.00 1052 GLN A O 1
ATOM 8373 N N . MET A 1 1053 ? -12.802 -8.518 -22.217 1.00 93.69 1053 MET A N 1
ATOM 8374 C CA . MET A 1 1053 ? -14.109 -8.424 -22.883 1.00 93.69 1053 MET A CA 1
ATOM 8375 C C . MET A 1 1053 ? -14.199 -9.313 -24.144 1.00 93.69 1053 MET A C 1
ATOM 8377 O O . MET A 1 1053 ? -15.249 -9.902 -24.392 1.00 93.69 1053 MET A O 1
ATOM 8381 N N . CYS A 1 1054 ? -13.107 -9.495 -24.903 1.00 92.88 1054 CYS A N 1
ATOM 8382 C CA . CYS A 1 1054 ? -13.045 -10.472 -26.002 1.00 92.88 1054 CYS A CA 1
ATOM 8383 C C . CYS A 1 1054 ? -13.228 -11.912 -25.495 1.00 92.88 1054 CYS A C 1
ATOM 8385 O O . CYS A 1 1054 ? -14.059 -12.649 -26.020 1.00 92.88 1054 CYS A O 1
ATOM 8387 N N . VAL A 1 1055 ? -12.481 -12.311 -24.457 1.00 90.69 1055 VAL A N 1
ATOM 8388 C CA . VAL A 1 1055 ? -12.584 -13.654 -23.849 1.00 90.69 1055 VAL A CA 1
ATOM 8389 C C . VAL A 1 1055 ? -13.977 -13.878 -23.245 1.00 90.69 1055 VAL A C 1
ATOM 8391 O O . VAL A 1 1055 ? -14.557 -14.948 -23.416 1.00 90.69 1055 VAL A O 1
ATOM 8394 N N . ALA A 1 1056 ? -14.551 -12.852 -22.622 1.00 91.56 1056 ALA A N 1
ATOM 8395 C CA . ALA A 1 1056 ? -15.902 -12.852 -22.076 1.00 91.56 1056 ALA A CA 1
ATOM 8396 C C . ALA A 1 1056 ? -16.977 -13.026 -23.172 1.00 91.56 1056 ALA A C 1
ATOM 8398 O O . ALA A 1 1056 ? -17.850 -13.883 -23.047 1.00 91.56 1056 ALA A O 1
ATOM 8399 N N . ALA A 1 1057 ? -16.885 -12.292 -24.289 1.00 92.62 1057 ALA A N 1
ATOM 8400 C CA . ALA A 1 1057 ? -17.779 -12.463 -25.441 1.00 92.62 1057 ALA A CA 1
ATOM 8401 C C . ALA A 1 1057 ? -17.650 -13.861 -26.075 1.00 92.62 1057 ALA A C 1
ATOM 8403 O O . ALA A 1 1057 ? -18.658 -14.495 -26.404 1.00 92.62 1057 ALA A O 1
ATOM 8404 N N . LYS A 1 1058 ? -16.418 -14.379 -26.168 1.00 90.12 1058 LYS A N 1
ATOM 8405 C CA . LYS A 1 1058 ? -16.116 -15.739 -26.632 1.00 90.12 1058 LYS A CA 1
ATOM 8406 C C . LYS A 1 1058 ? -16.721 -16.815 -25.723 1.00 90.12 1058 LYS A C 1
ATOM 8408 O O . LYS A 1 1058 ? -17.238 -17.806 -26.228 1.00 90.12 1058 LYS A O 1
ATOM 8413 N N . ALA A 1 1059 ? -16.724 -16.607 -24.404 1.00 87.19 1059 ALA A N 1
ATOM 8414 C CA . ALA A 1 1059 ? -17.341 -17.515 -23.431 1.00 87.19 1059 ALA A CA 1
ATOM 8415 C C . ALA A 1 1059 ? -18.881 -17.585 -23.542 1.00 87.19 1059 ALA A C 1
ATOM 8417 O O . ALA A 1 1059 ? -19.474 -18.586 -23.143 1.00 87.19 1059 ALA A O 1
ATOM 8418 N N . ILE A 1 1060 ? -19.521 -16.557 -24.116 1.00 90.12 1060 ILE A N 1
ATOM 8419 C CA . ILE A 1 1060 ? -20.951 -16.550 -24.487 1.00 90.12 1060 ILE A CA 1
ATOM 8420 C C . ILE A 1 1060 ? -21.173 -17.188 -25.875 1.00 90.12 1060 ILE A C 1
ATOM 8422 O O . ILE A 1 1060 ? -22.282 -17.604 -26.200 1.00 90.12 1060 ILE A O 1
ATOM 8426 N N . GLY A 1 1061 ? -20.131 -17.262 -26.710 1.00 88.69 1061 GLY A N 1
ATOM 8427 C CA . GLY A 1 1061 ? -20.225 -17.636 -28.124 1.00 88.69 1061 GLY A CA 1
ATOM 8428 C C . GLY A 1 1061 ? -20.651 -16.487 -29.050 1.00 88.69 1061 GLY A C 1
ATOM 8429 O O . GLY A 1 1061 ? -20.987 -16.727 -30.209 1.00 88.69 1061 GLY A O 1
ATOM 8430 N N . ASN A 1 1062 ? -20.642 -15.234 -28.575 1.00 92.06 1062 ASN A N 1
ATOM 8431 C CA . ASN A 1 1062 ? -21.034 -14.069 -29.372 1.00 92.06 1062 ASN A CA 1
ATOM 8432 C C . ASN A 1 1062 ? -19.848 -13.546 -30.204 1.00 92.06 1062 ASN A C 1
ATOM 8434 O O . ASN A 1 1062 ? -19.157 -12.600 -29.821 1.00 92.06 1062 ASN A O 1
ATOM 8438 N N . THR A 1 1063 ? -19.636 -14.158 -31.370 1.00 91.75 1063 THR A N 1
ATOM 8439 C CA . THR A 1 1063 ? -18.539 -13.824 -32.297 1.00 91.75 1063 THR A CA 1
ATOM 8440 C C . THR A 1 1063 ? -18.631 -12.412 -32.884 1.00 91.75 1063 THR A C 1
ATOM 8442 O O . THR A 1 1063 ? -17.603 -11.809 -33.182 1.00 91.75 1063 THR A O 1
ATOM 8445 N N . ASN A 1 1064 ? -19.833 -11.839 -33.022 1.00 92.94 1064 ASN A N 1
ATOM 8446 C CA . ASN A 1 1064 ? -20.007 -10.447 -33.455 1.00 92.94 1064 ASN A CA 1
ATOM 8447 C C . ASN A 1 1064 ? -19.421 -9.480 -32.411 1.00 92.94 1064 ASN A C 1
ATOM 8449 O O . ASN A 1 1064 ? -18.657 -8.574 -32.742 1.00 92.94 1064 ASN A O 1
ATOM 8453 N N . LEU A 1 1065 ? -19.715 -9.726 -31.133 1.00 93.06 1065 LEU A N 1
ATOM 8454 C CA . LEU A 1 1065 ? -19.188 -8.927 -30.032 1.00 93.06 1065 LEU A CA 1
ATOM 8455 C C . LEU A 1 1065 ? -17.681 -9.163 -29.803 1.00 93.06 1065 LEU A C 1
ATOM 8457 O O . LEU A 1 1065 ? -16.955 -8.201 -29.562 1.00 93.06 1065 LEU A O 1
ATOM 8461 N N . GLU A 1 1066 ? -17.189 -10.400 -29.963 1.00 93.38 1066 GLU A N 1
ATOM 8462 C CA . GLU A 1 1066 ? -15.746 -10.714 -29.986 1.00 93.38 1066 GLU A CA 1
ATOM 8463 C C . GLU A 1 1066 ? -15.023 -9.898 -31.076 1.00 93.38 1066 GLU A C 1
ATOM 8465 O O . GLU A 1 1066 ? -14.024 -9.237 -30.791 1.00 93.38 1066 GLU A O 1
ATOM 8470 N N . ASN A 1 1067 ? -15.577 -9.845 -32.294 1.00 93.38 1067 ASN A N 1
ATOM 8471 C CA . ASN A 1 1067 ? -15.034 -9.050 -33.400 1.00 93.38 1067 ASN A CA 1
ATOM 8472 C C . ASN A 1 1067 ? -15.083 -7.534 -33.130 1.00 93.38 1067 ASN A C 1
ATOM 8474 O O . ASN A 1 1067 ? -14.095 -6.846 -33.390 1.00 93.38 1067 ASN A O 1
ATOM 8478 N N . LYS A 1 1068 ? -16.179 -7.001 -32.565 1.00 94.12 1068 LYS A N 1
ATOM 8479 C CA . LYS A 1 1068 ? -16.265 -5.580 -32.173 1.00 94.12 1068 LYS A CA 1
ATOM 8480 C C . LYS A 1 1068 ? -15.210 -5.201 -31.134 1.00 94.12 1068 LYS A C 1
ATOM 8482 O O . LYS A 1 1068 ? -14.569 -4.158 -31.268 1.00 94.12 1068 LYS A O 1
ATOM 8487 N N . PHE A 1 1069 ? -14.999 -6.038 -30.116 1.00 94.62 1069 PHE A N 1
ATOM 8488 C CA . PHE A 1 1069 ? -13.950 -5.799 -29.125 1.00 94.62 1069 PHE A CA 1
ATOM 8489 C C . PHE A 1 1069 ? -12.542 -5.952 -29.729 1.00 94.62 1069 PHE A C 1
ATOM 8491 O O . PHE A 1 1069 ? -11.655 -5.176 -29.380 1.00 94.62 1069 PHE A O 1
ATOM 8498 N N . ALA A 1 1070 ? -12.335 -6.854 -30.693 1.00 92.25 1070 ALA A N 1
ATOM 8499 C CA . ALA A 1 1070 ? -11.074 -6.951 -31.429 1.00 92.25 1070 ALA A CA 1
ATOM 8500 C C . ALA A 1 1070 ? -10.787 -5.700 -32.289 1.00 92.25 1070 ALA A C 1
ATOM 8502 O O . ALA A 1 1070 ? -9.661 -5.199 -32.276 1.00 92.25 1070 ALA A O 1
ATOM 8503 N N . GLU A 1 1071 ? -11.786 -5.135 -32.979 1.00 91.88 1071 GLU A N 1
ATOM 8504 C CA . GLU A 1 1071 ? -11.630 -3.875 -33.728 1.00 91.88 1071 GLU A CA 1
ATOM 8505 C C . GLU A 1 1071 ? -11.341 -2.689 -32.787 1.00 91.88 1071 GLU A C 1
ATOM 8507 O O . GLU A 1 1071 ? -10.450 -1.877 -33.048 1.00 91.88 1071 GLU A O 1
ATOM 8512 N N . ALA A 1 1072 ? -12.032 -2.629 -31.644 1.00 92.12 1072 ALA A N 1
ATOM 8513 C CA . ALA A 1 1072 ? -11.758 -1.675 -30.571 1.00 92.12 1072 ALA A CA 1
ATOM 8514 C C . ALA A 1 1072 ? -10.309 -1.776 -30.051 1.00 92.12 1072 ALA A C 1
ATOM 8516 O O . ALA A 1 1072 ? -9.650 -0.748 -29.876 1.00 92.12 1072 ALA A O 1
ATOM 8517 N N . ILE A 1 1073 ? -9.773 -2.993 -29.873 1.00 89.56 1073 ILE A N 1
ATOM 8518 C CA . ILE A 1 1073 ? -8.352 -3.196 -29.545 1.00 89.56 1073 ILE A CA 1
ATOM 8519 C C . ILE A 1 1073 ? -7.465 -2.611 -30.643 1.00 89.56 1073 ILE A C 1
ATOM 8521 O O . ILE A 1 1073 ? -6.528 -1.894 -30.310 1.00 89.56 1073 ILE A O 1
ATOM 8525 N N . VAL A 1 1074 ? -7.735 -2.858 -31.930 1.00 88.69 1074 VAL A N 1
ATOM 8526 C CA . VAL A 1 1074 ? -6.908 -2.326 -33.035 1.00 88.69 1074 VAL A CA 1
ATOM 8527 C C . VAL A 1 1074 ? -6.847 -0.792 -33.015 1.00 88.69 1074 VAL A C 1
ATOM 8529 O O . VAL A 1 1074 ? -5.753 -0.235 -33.137 1.00 88.69 1074 VAL A O 1
ATOM 8532 N N . LYS A 1 1075 ? -7.975 -0.107 -32.775 1.00 86.25 1075 LYS A N 1
ATOM 8533 C CA . LYS A 1 1075 ? -8.035 1.368 -32.690 1.00 86.25 1075 LYS A CA 1
ATOM 8534 C C . LYS A 1 1075 ? -7.225 1.941 -31.517 1.00 86.25 1075 LYS A C 1
ATOM 8536 O O . LYS A 1 1075 ? -6.653 3.020 -31.646 1.00 86.25 1075 LYS A O 1
ATOM 8541 N N . ILE A 1 1076 ? -7.094 1.218 -30.399 1.00 82.69 1076 ILE A N 1
ATOM 8542 C CA . ILE A 1 1076 ? -6.175 1.605 -29.308 1.00 82.69 1076 ILE A CA 1
ATOM 8543 C C . ILE A 1 1076 ? -4.728 1.200 -29.620 1.00 82.69 1076 ILE A C 1
ATOM 8545 O O . ILE A 1 1076 ? -3.807 1.983 -29.397 1.00 82.69 1076 ILE A O 1
ATOM 8549 N N . LYS A 1 1077 ? -4.502 -0.020 -30.117 1.00 67.38 1077 LYS A N 1
ATOM 8550 C CA . LYS A 1 1077 ? -3.192 -0.693 -30.157 1.00 67.38 1077 LYS A CA 1
ATOM 8551 C C . LYS A 1 1077 ? -2.159 0.007 -31.043 1.00 67.38 1077 LYS A C 1
ATOM 8553 O O . LYS A 1 1077 ? -0.970 -0.097 -30.748 1.00 67.38 1077 LYS A O 1
ATOM 8558 N N . LEU A 1 1078 ? -2.614 0.785 -32.031 1.00 55.31 1078 LEU A N 1
ATOM 8559 C CA . LEU A 1 1078 ? -1.814 1.771 -32.778 1.00 55.31 1078 LEU A CA 1
ATOM 8560 C C . LEU A 1 1078 ? -0.995 2.710 -31.871 1.00 55.31 1078 LEU A C 1
ATOM 8562 O O . LEU A 1 1078 ? 0.059 3.184 -32.280 1.00 55.31 1078 LEU A O 1
ATOM 8566 N N . PHE A 1 1079 ? -1.453 2.956 -30.641 1.00 52.06 1079 PHE A N 1
ATOM 8567 C CA . PHE A 1 1079 ? -0.718 3.690 -29.616 1.00 52.06 1079 PHE A CA 1
ATOM 8568 C C . PHE A 1 1079 ? 0.327 2.822 -28.908 1.00 52.06 1079 PHE A C 1
ATOM 8570 O O . PHE A 1 1079 ? 1.505 3.170 -28.808 1.00 52.06 1079 PHE A O 1
ATOM 8577 N N . CYS A 1 1080 ? -0.114 1.680 -28.378 1.00 46.34 1080 CYS A N 1
ATOM 8578 C CA . CYS A 1 1080 ? 0.654 0.903 -27.415 1.00 46.34 1080 CYS A CA 1
ATOM 8579 C C . CYS A 1 1080 ? 1.939 0.320 -28.015 1.00 46.34 1080 CYS A C 1
ATOM 8581 O O . CYS A 1 1080 ? 2.950 0.286 -27.316 1.00 46.34 1080 CYS A O 1
ATOM 8583 N N . THR A 1 1081 ? 1.951 -0.053 -29.299 1.00 46.94 1081 THR A N 1
ATOM 8584 C CA . THR A 1 1081 ? 3.136 -0.628 -29.964 1.00 46.94 1081 THR A CA 1
ATOM 8585 C C . THR A 1 1081 ? 4.360 0.289 -29.979 1.00 46.94 1081 THR A C 1
ATOM 8587 O O . THR A 1 1081 ? 5.474 -0.225 -29.934 1.00 46.94 1081 THR A O 1
ATOM 8590 N N . PHE A 1 1082 ? 4.185 1.616 -29.973 1.00 46.78 1082 PHE A N 1
ATOM 8591 C CA . PHE A 1 1082 ? 5.300 2.577 -29.925 1.00 46.78 1082 PHE A CA 1
ATOM 8592 C C . PHE A 1 1082 ? 5.815 2.862 -28.508 1.00 46.78 1082 PHE A C 1
ATOM 8594 O O . PHE A 1 1082 ? 6.910 3.392 -28.351 1.00 46.78 1082 PHE A O 1
ATOM 8601 N N . PHE A 1 1083 ? 5.049 2.505 -27.472 1.00 49.34 1083 PHE A N 1
ATOM 8602 C CA . PHE A 1 1083 ? 5.400 2.758 -26.071 1.00 49.34 1083 PHE A CA 1
ATOM 8603 C C . PHE A 1 1083 ? 5.641 1.483 -25.250 1.00 49.34 1083 PHE A C 1
ATOM 8605 O O . PHE A 1 1083 ? 5.845 1.590 -24.040 1.00 49.34 1083 PHE A O 1
ATOM 8612 N N . ILE A 1 1084 ? 5.596 0.284 -25.844 1.00 44.38 1084 ILE A N 1
ATOM 8613 C CA . ILE A 1 1084 ? 6.089 -0.955 -25.211 1.00 44.38 1084 ILE A CA 1
ATOM 8614 C C . ILE A 1 1084 ? 7.582 -0.786 -24.877 1.00 44.38 1084 ILE A C 1
ATOM 8616 O O . ILE A 1 1084 ? 8.299 -0.086 -25.587 1.00 44.38 1084 ILE A O 1
ATOM 8620 N N . SER A 1 1085 ? 8.054 -1.434 -23.806 1.00 43.59 1085 SER A N 1
ATOM 8621 C CA . SER A 1 1085 ? 9.435 -1.363 -23.289 1.00 43.59 1085 SER A CA 1
ATOM 8622 C C . SER A 1 1085 ? 10.465 -2.097 -24.172 1.00 43.59 1085 SER A C 1
ATOM 8624 O O . SER A 1 1085 ? 11.349 -2.798 -23.679 1.00 43.59 1085 SER A O 1
ATOM 8626 N N . ASN A 1 1086 ? 10.333 -1.949 -25.490 1.00 39.41 1086 ASN A N 1
ATOM 8627 C CA . ASN A 1 1086 ? 11.273 -2.393 -26.507 1.00 39.41 1086 ASN A CA 1
ATOM 8628 C C . ASN A 1 1086 ? 12.251 -1.253 -26.813 1.00 39.41 1086 ASN A C 1
ATOM 8630 O O . ASN A 1 1086 ? 12.347 -0.795 -27.950 1.00 39.41 1086 ASN A O 1
ATOM 8634 N N . VAL A 1 1087 ? 13.012 -0.815 -25.803 1.00 38.69 1087 VAL A N 1
ATOM 8635 C CA . VAL A 1 1087 ? 14.349 -0.277 -26.086 1.00 38.69 1087 VAL A CA 1
ATOM 8636 C C . VAL A 1 1087 ? 15.113 -1.446 -26.722 1.00 38.69 1087 VAL A C 1
ATOM 8638 O O . VAL A 1 1087 ? 15.283 -2.463 -26.045 1.00 38.69 1087 VAL A O 1
ATOM 8641 N N . PRO A 1 1088 ? 15.499 -1.387 -28.012 1.00 32.66 1088 PRO A N 1
ATOM 8642 C CA . PRO A 1 1088 ? 16.139 -2.527 -28.663 1.00 32.66 1088 PRO A CA 1
ATOM 8643 C C . PRO A 1 1088 ? 17.491 -2.834 -28.006 1.00 32.66 1088 PRO A C 1
ATOM 8645 O O . PRO A 1 1088 ? 18.058 -1.972 -27.334 1.00 32.66 1088 PRO A O 1
ATOM 8648 N N . ASN A 1 1089 ? 18.035 -4.036 -28.228 1.00 38.34 1089 ASN A N 1
ATOM 8649 C CA . ASN A 1 1089 ? 19.311 -4.502 -27.656 1.00 38.34 1089 ASN A CA 1
ATOM 8650 C C . ASN A 1 1089 ? 20.534 -3.736 -28.222 1.00 38.34 1089 ASN A C 1
ATOM 8652 O O . ASN A 1 1089 ? 21.353 -4.291 -28.950 1.00 38.34 1089 ASN A O 1
ATOM 8656 N N . VAL A 1 1090 ? 20.630 -2.435 -27.925 1.00 33.06 1090 VAL A N 1
ATOM 8657 C CA . VAL A 1 1090 ? 21.547 -1.457 -28.538 1.00 33.06 1090 VAL A CA 1
ATOM 8658 C C . VAL A 1 1090 ? 22.070 -0.460 -27.485 1.00 33.06 1090 VAL A C 1
ATOM 8660 O O . VAL A 1 1090 ? 21.999 0.747 -27.671 1.00 33.06 1090 VAL A O 1
ATOM 8663 N N . ILE A 1 1091 ? 22.580 -0.984 -26.366 1.00 34.41 1091 ILE A N 1
ATOM 8664 C CA . ILE A 1 1091 ? 23.704 -0.488 -25.535 1.00 34.41 1091 ILE A CA 1
ATOM 8665 C C . ILE A 1 1091 ? 24.112 -1.706 -24.681 1.00 34.41 1091 ILE A C 1
ATOM 8667 O O . ILE A 1 1091 ? 23.479 -1.995 -23.670 1.00 34.41 1091 ILE A O 1
ATOM 8671 N N . PRO A 1 1092 ? 25.055 -2.532 -25.171 1.00 35.19 1092 PRO A N 1
ATOM 8672 C CA . PRO A 1 1092 ? 26.248 -2.782 -24.343 1.00 35.19 1092 PRO A CA 1
ATOM 8673 C C . PRO A 1 1092 ? 27.549 -2.327 -25.023 1.00 35.19 1092 PRO A C 1
ATOM 8675 O O . PRO A 1 1092 ? 28.400 -1.693 -24.400 1.00 35.19 1092 PRO A O 1
ATOM 8678 N N . ASN A 1 1093 ? 27.696 -2.598 -26.325 1.00 28.81 1093 ASN A N 1
ATOM 8679 C CA . ASN A 1 1093 ? 28.989 -2.499 -27.016 1.00 28.81 1093 ASN A CA 1
ATOM 8680 C C . ASN A 1 1093 ? 29.567 -1.073 -27.052 1.00 28.81 1093 ASN A C 1
ATOM 8682 O O . ASN A 1 1093 ? 30.780 -0.907 -26.958 1.00 28.81 1093 ASN A O 1
ATOM 8686 N N . ALA A 1 1094 ? 28.717 -0.041 -27.106 1.00 28.06 1094 ALA A N 1
ATOM 8687 C CA . ALA A 1 1094 ? 29.163 1.355 -27.091 1.00 28.06 1094 ALA A CA 1
ATOM 8688 C C . ALA A 1 1094 ? 29.875 1.752 -25.781 1.00 28.06 1094 ALA A C 1
ATOM 8690 O O . ALA A 1 1094 ? 30.795 2.564 -25.811 1.00 28.06 1094 ALA A O 1
ATOM 8691 N N . ALA A 1 1095 ? 29.490 1.163 -24.641 1.00 28.97 1095 ALA A N 1
ATOM 8692 C CA . ALA A 1 1095 ? 30.177 1.377 -23.367 1.00 28.97 1095 ALA A CA 1
ATOM 8693 C C . ALA A 1 1095 ? 31.482 0.562 -23.289 1.00 28.97 1095 ALA A C 1
ATOM 8695 O O . ALA A 1 1095 ? 32.499 1.066 -22.812 1.00 28.97 1095 ALA A O 1
ATOM 8696 N N . ALA A 1 1096 ? 31.476 -0.667 -23.818 1.00 30.33 1096 ALA A N 1
ATOM 8697 C CA . ALA A 1 1096 ? 32.640 -1.553 -23.831 1.00 30.33 1096 ALA A CA 1
ATOM 8698 C C . ALA A 1 1096 ? 33.796 -1.046 -24.719 1.00 30.33 1096 ALA A C 1
ATOM 8700 O O . ALA A 1 1096 ? 34.959 -1.234 -24.371 1.00 30.33 1096 ALA A O 1
ATOM 8701 N N . GLU A 1 1097 ? 33.508 -0.378 -25.843 1.00 28.58 1097 GLU A N 1
ATOM 8702 C CA . GLU A 1 1097 ? 34.547 0.171 -26.734 1.00 28.58 1097 GLU A CA 1
ATOM 8703 C C . GLU A 1 1097 ? 35.060 1.566 -26.320 1.00 28.58 1097 GLU A C 1
ATOM 8705 O O . GLU A 1 1097 ? 36.114 1.995 -26.794 1.00 28.58 1097 GLU A O 1
ATOM 8710 N N . LEU A 1 1098 ? 34.363 2.267 -25.415 1.00 29.75 1098 LEU A N 1
ATOM 8711 C CA . LEU A 1 1098 ? 34.739 3.607 -24.930 1.00 29.75 1098 LEU A CA 1
ATOM 8712 C C . LEU A 1 1098 ? 35.149 3.657 -23.451 1.00 29.75 1098 LEU A C 1
ATOM 8714 O O . LEU A 1 1098 ? 35.511 4.727 -22.953 1.00 29.75 1098 LEU A O 1
ATOM 8718 N N . SER A 1 1099 ? 35.175 2.522 -22.745 1.00 24.75 1099 SER A N 1
ATOM 8719 C CA . SER A 1 1099 ? 35.721 2.459 -21.390 1.00 24.75 1099 SER A CA 1
ATOM 8720 C C . SER A 1 1099 ? 37.225 2.765 -21.398 1.00 24.75 1099 SER A C 1
ATOM 8722 O O . SER A 1 1099 ? 38.052 1.920 -21.757 1.00 24.75 1099 SER A O 1
ATOM 8724 N N . LEU A 1 1100 ? 37.599 3.974 -20.967 1.00 25.56 1100 LEU A N 1
ATOM 8725 C CA . LEU A 1 1100 ? 38.984 4.289 -20.616 1.00 25.56 1100 LEU A CA 1
ATOM 8726 C C . LEU A 1 1100 ? 39.486 3.259 -19.587 1.00 25.56 1100 LEU A C 1
ATOM 8728 O O . LEU A 1 1100 ? 38.753 2.949 -18.643 1.00 25.56 1100 LEU A O 1
ATOM 8732 N N . PRO A 1 1101 ? 40.723 2.741 -19.716 1.00 24.16 1101 PRO A N 1
ATOM 8733 C CA . PRO A 1 1101 ? 41.247 1.786 -18.749 1.00 24.16 1101 PRO A CA 1
ATOM 8734 C C . PRO A 1 1101 ? 41.250 2.427 -17.353 1.00 24.16 1101 PRO A C 1
ATOM 8736 O O . PRO A 1 1101 ? 41.645 3.593 -17.229 1.00 24.16 1101 PRO A O 1
ATOM 8739 N N . PRO A 1 1102 ? 40.833 1.699 -16.299 1.00 25.75 1102 PRO A N 1
ATOM 8740 C CA . PRO A 1 1102 ? 40.692 2.272 -14.970 1.00 25.75 1102 PRO A CA 1
ATOM 8741 C C . PRO A 1 1102 ? 42.017 2.887 -14.525 1.00 25.75 1102 PRO A C 1
ATOM 8743 O O . PRO A 1 1102 ? 43.068 2.236 -14.547 1.00 25.75 1102 PRO A O 1
ATOM 8746 N N . VAL A 1 1103 ? 41.966 4.163 -14.131 1.00 25.41 1103 VAL A N 1
ATOM 8747 C CA . VAL A 1 1103 ? 43.138 4.899 -13.651 1.00 25.41 1103 VAL A CA 1
ATOM 8748 C C . VAL A 1 1103 ? 43.763 4.101 -12.513 1.00 25.41 1103 VAL A C 1
ATOM 8750 O O . VAL A 1 1103 ? 43.129 3.907 -11.475 1.00 25.41 1103 VAL A O 1
ATOM 8753 N N . LYS A 1 1104 ? 45.015 3.661 -12.699 1.00 25.83 1104 LYS A N 1
ATOM 8754 C CA . LYS A 1 1104 ? 45.810 2.991 -11.664 1.00 25.83 1104 LYS A CA 1
ATOM 8755 C C . LYS A 1 1104 ? 46.064 3.950 -10.499 1.00 25.83 1104 LYS A C 1
ATOM 8757 O O . LYS A 1 1104 ? 47.131 4.552 -10.400 1.00 25.83 1104 LYS A O 1
ATOM 8762 N N . ARG A 1 1105 ? 45.086 4.080 -9.600 1.00 26.27 1105 ARG A N 1
ATOM 8763 C CA . ARG A 1 1105 ? 45.288 4.647 -8.268 1.00 26.27 1105 ARG A CA 1
ATOM 8764 C C . ARG A 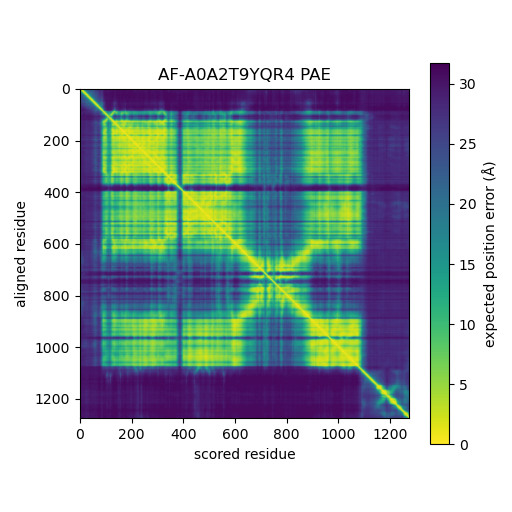1 1105 ? 46.256 3.720 -7.545 1.00 26.27 1105 ARG A C 1
ATOM 8766 O O . ARG A 1 1105 ? 45.932 2.569 -7.265 1.00 26.27 1105 ARG A O 1
ATOM 8773 N N . THR A 1 1106 ? 47.471 4.207 -7.324 1.00 23.23 1106 THR A N 1
ATOM 8774 C CA . THR A 1 1106 ? 48.526 3.485 -6.616 1.00 23.23 1106 THR A CA 1
ATOM 8775 C C . THR A 1 1106 ? 48.042 3.108 -5.225 1.00 23.23 1106 THR A C 1
ATOM 8777 O O . THR A 1 1106 ? 47.785 3.981 -4.397 1.00 23.23 1106 THR A O 1
ATOM 8780 N N . ARG A 1 1107 ? 47.924 1.803 -4.982 1.00 23.47 1107 ARG A N 1
ATOM 8781 C CA . ARG A 1 1107 ? 47.623 1.235 -3.671 1.00 23.47 1107 ARG A CA 1
ATOM 8782 C C . ARG A 1 1107 ? 48.797 1.555 -2.742 1.00 23.47 1107 ARG A C 1
ATOM 8784 O O . ARG A 1 1107 ? 49.892 1.041 -2.947 1.00 23.47 1107 ARG A O 1
ATOM 8791 N N . LEU A 1 1108 ? 48.588 2.433 -1.763 1.00 22.38 1108 LEU A N 1
ATOM 8792 C CA . LEU A 1 1108 ? 49.551 2.646 -0.683 1.00 22.38 1108 LEU A CA 1
ATOM 8793 C C . LEU A 1 1108 ? 49.419 1.482 0.300 1.00 22.38 1108 LEU A C 1
ATOM 8795 O O . LEU A 1 1108 ? 48.544 1.473 1.161 1.00 22.38 1108 LEU A O 1
ATOM 8799 N N . GLU A 1 1109 ? 50.256 0.465 0.117 1.00 23.06 1109 GLU A N 1
ATOM 8800 C CA . GLU A 1 1109 ? 50.277 -0.721 0.970 1.00 23.06 1109 GLU A CA 1
ATOM 8801 C C . GLU A 1 1109 ? 50.984 -0.415 2.298 1.00 23.06 1109 GLU A C 1
ATOM 8803 O O . GLU A 1 1109 ? 52.200 -0.538 2.426 1.00 23.06 1109 GLU A O 1
ATOM 8808 N N . TYR A 1 1110 ? 50.207 -0.035 3.315 1.00 23.00 1110 TYR A N 1
ATOM 8809 C CA . TYR A 1 1110 ? 50.666 -0.023 4.705 1.00 23.00 1110 TYR A CA 1
ATOM 8810 C C . TYR A 1 1110 ? 50.625 -1.442 5.290 1.00 23.00 1110 TYR A C 1
ATOM 8812 O O . TYR A 1 1110 ? 49.721 -1.812 6.036 1.00 23.00 1110 TYR A O 1
ATOM 8820 N N . SER A 1 1111 ? 51.619 -2.261 4.942 1.00 24.97 1111 SER A N 1
ATOM 8821 C CA . SER A 1 1111 ? 51.796 -3.597 5.518 1.00 24.97 1111 SER A CA 1
ATOM 8822 C C . SER A 1 1111 ? 52.358 -3.517 6.944 1.00 24.97 1111 SER A C 1
ATOM 8824 O O . SER A 1 1111 ? 53.517 -3.143 7.142 1.00 24.97 1111 SER A O 1
ATOM 8826 N N . THR A 1 1112 ? 51.569 -3.901 7.950 1.00 26.22 1112 THR A N 1
ATOM 8827 C CA . THR A 1 1112 ? 52.015 -3.944 9.352 1.00 26.22 1112 THR A CA 1
ATOM 8828 C C . THR A 1 1112 ? 52.887 -5.179 9.618 1.00 26.22 1112 THR A C 1
ATOM 8830 O O . THR A 1 1112 ? 52.396 -6.229 10.025 1.00 26.22 1112 THR A O 1
ATOM 8833 N N . VAL A 1 1113 ? 54.199 -5.072 9.389 1.00 25.20 1113 VAL A N 1
ATOM 8834 C CA . VAL A 1 1113 ? 55.151 -6.160 9.678 1.00 25.20 1113 VAL A CA 1
ATOM 8835 C C . VAL A 1 1113 ? 55.578 -6.123 11.146 1.00 25.20 1113 VAL A C 1
ATOM 8837 O O . VAL A 1 1113 ? 56.207 -5.168 11.598 1.00 25.20 1113 VAL A O 1
ATOM 8840 N N . ALA A 1 1114 ? 55.286 -7.193 11.888 1.00 25.00 1114 ALA A N 1
ATOM 8841 C CA . ALA A 1 1114 ? 55.743 -7.374 13.262 1.00 25.00 1114 ALA A CA 1
ATOM 8842 C C . ALA A 1 1114 ? 56.870 -8.420 13.348 1.00 25.00 1114 ALA A C 1
ATOM 8844 O O . ALA A 1 1114 ? 56.675 -9.569 12.975 1.00 25.00 1114 ALA A O 1
ATOM 8845 N N . LYS A 1 1115 ? 58.005 -8.021 13.944 1.00 24.86 1115 LYS A N 1
ATOM 8846 C CA . LYS A 1 1115 ? 59.110 -8.870 14.447 1.00 24.86 1115 LYS A CA 1
ATOM 8847 C C . LYS A 1 1115 ? 59.801 -9.800 13.423 1.00 24.86 1115 LYS A C 1
ATOM 8849 O O . LYS A 1 1115 ? 59.396 -10.937 13.221 1.00 24.86 1115 LYS A O 1
ATOM 8854 N N . THR A 1 1116 ? 61.003 -9.426 12.978 1.00 25.09 1116 THR A N 1
ATOM 8855 C CA . THR A 1 1116 ? 62.290 -9.880 13.577 1.00 25.09 1116 THR A CA 1
ATOM 8856 C C . THR A 1 1116 ? 63.501 -9.320 12.802 1.00 25.09 1116 THR A C 1
ATOM 8858 O O . THR A 1 1116 ? 63.412 -9.112 11.601 1.00 25.09 1116 THR A O 1
ATOM 8861 N N . GLY A 1 1117 ? 64.650 -9.140 13.476 1.00 23.33 1117 GLY A N 1
ATOM 8862 C CA . GLY A 1 1117 ? 65.971 -9.316 12.837 1.00 23.33 1117 GLY A CA 1
ATOM 8863 C C . GLY A 1 1117 ? 66.790 -8.094 12.361 1.00 23.33 1117 GLY A C 1
ATOM 8864 O O . GLY A 1 1117 ? 66.777 -7.775 11.185 1.00 23.33 1117 GLY A O 1
ATOM 8865 N N . TYR A 1 1118 ? 67.639 -7.565 13.255 1.00 24.36 1118 TYR A N 1
ATOM 8866 C CA . TYR A 1 1118 ? 69.067 -7.218 13.027 1.00 24.36 1118 TYR A CA 1
ATOM 8867 C C . TYR A 1 1118 ? 69.541 -6.107 12.032 1.00 24.36 1118 TYR A C 1
ATOM 8869 O O . TYR A 1 1118 ? 69.570 -6.294 10.825 1.00 24.36 1118 TYR A O 1
ATOM 8877 N N . ILE A 1 1119 ? 70.163 -5.071 12.634 1.00 25.48 1119 ILE A N 1
ATOM 8878 C CA . ILE A 1 1119 ? 71.440 -4.384 12.269 1.00 25.48 1119 ILE A CA 1
ATOM 8879 C C . ILE A 1 1119 ? 71.510 -3.405 11.057 1.00 25.48 1119 ILE A C 1
ATOM 8881 O O . ILE A 1 1119 ? 71.803 -3.798 9.935 1.00 25.48 1119 ILE A O 1
ATOM 8885 N N . ASP A 1 1120 ? 71.417 -2.102 11.394 1.00 25.25 1120 ASP A N 1
ATOM 8886 C CA . ASP A 1 1120 ? 72.480 -1.056 11.276 1.00 25.25 1120 ASP A CA 1
ATOM 8887 C C . ASP A 1 1120 ? 72.928 -0.516 9.864 1.00 25.25 1120 ASP A C 1
ATOM 8889 O O . ASP A 1 1120 ? 72.394 -0.961 8.850 1.00 25.25 1120 ASP A O 1
ATOM 8893 N N . PRO A 1 1121 ? 73.728 0.586 9.733 1.00 37.31 1121 PRO A N 1
ATOM 8894 C CA . PRO A 1 1121 ? 73.189 1.793 9.067 1.00 37.31 1121 PRO A CA 1
ATOM 8895 C C . PRO A 1 1121 ? 74.135 2.562 8.099 1.00 37.31 1121 PRO A C 1
ATOM 8897 O O . PRO A 1 1121 ? 75.352 2.392 8.116 1.00 37.31 1121 PRO A O 1
ATOM 8900 N N . ALA A 1 1122 ? 73.604 3.536 7.332 1.00 26.59 1122 ALA A N 1
ATOM 8901 C CA . ALA A 1 1122 ? 74.408 4.616 6.719 1.00 26.59 1122 ALA A CA 1
ATOM 8902 C C . ALA A 1 1122 ? 73.600 5.869 6.271 1.00 26.59 1122 ALA A C 1
ATOM 8904 O O . ALA A 1 1122 ? 72.769 5.782 5.378 1.00 26.59 1122 ALA A O 1
ATOM 8905 N N . THR A 1 1123 ? 73.905 7.031 6.876 1.00 29.03 1123 THR A N 1
ATOM 8906 C CA . THR A 1 1123 ? 74.104 8.398 6.293 1.00 29.03 1123 THR A CA 1
ATOM 8907 C C . THR A 1 1123 ? 73.351 8.916 5.040 1.00 29.03 1123 THR A C 1
ATOM 8909 O O . THR A 1 1123 ? 73.273 8.210 4.047 1.00 29.03 1123 THR A O 1
ATOM 8912 N N . LYS A 1 1124 ? 73.010 10.217 4.885 1.00 26.94 1124 LYS A N 1
ATOM 8913 C CA . LYS A 1 1124 ? 72.875 11.406 5.782 1.00 26.94 1124 LYS A CA 1
ATOM 8914 C C . LYS A 1 1124 ? 72.338 12.631 4.974 1.00 26.94 1124 LYS A C 1
ATOM 8916 O O . LYS A 1 1124 ? 72.628 12.734 3.791 1.00 26.94 1124 LYS A O 1
ATOM 8921 N N . ASN A 1 1125 ? 71.689 13.577 5.667 1.00 27.03 1125 ASN A N 1
ATOM 8922 C CA . ASN A 1 1125 ? 71.576 15.040 5.422 1.00 27.03 1125 ASN A CA 1
ATOM 8923 C C . ASN A 1 1125 ? 71.083 15.657 4.069 1.00 27.03 1125 ASN A C 1
ATOM 8925 O O . ASN A 1 1125 ? 71.855 15.837 3.136 1.00 27.03 1125 ASN A O 1
ATOM 8929 N N . ASP A 1 1126 ? 69.837 16.162 4.102 1.00 25.66 1126 ASP A N 1
ATOM 8930 C CA . ASP A 1 1126 ? 69.414 17.594 4.110 1.00 25.66 1126 ASP A CA 1
ATOM 8931 C C . ASP A 1 1126 ? 69.564 18.640 2.953 1.00 25.66 1126 ASP A C 1
ATOM 8933 O O . ASP A 1 1126 ? 70.482 18.649 2.145 1.00 25.66 1126 ASP A O 1
ATOM 8937 N N . TYR A 1 1127 ? 68.663 19.643 3.065 1.00 25.84 1127 TYR A N 1
ATOM 8938 C CA . TYR A 1 1127 ? 68.670 21.066 2.626 1.00 25.84 1127 TYR A CA 1
ATOM 8939 C C . TYR A 1 1127 ? 68.346 21.512 1.170 1.00 25.84 1127 TYR A C 1
ATOM 8941 O O . TYR A 1 1127 ? 69.218 21.854 0.386 1.00 25.84 1127 TYR A O 1
ATOM 8949 N N . TYR A 1 1128 ? 67.033 21.712 0.935 1.00 23.98 1128 TYR A N 1
ATOM 8950 C CA . TYR A 1 1128 ? 66.351 23.006 0.642 1.00 23.98 1128 TYR A CA 1
ATOM 8951 C C . TYR A 1 1128 ? 66.630 23.899 -0.613 1.00 23.98 1128 TYR A C 1
ATOM 8953 O O . TYR A 1 1128 ? 67.752 24.248 -0.949 1.00 23.98 1128 TYR A O 1
ATOM 8961 N N . PHE A 1 1129 ? 65.506 24.473 -1.096 1.00 23.80 1129 PHE A N 1
ATOM 8962 C CA . PHE A 1 1129 ? 65.268 25.796 -1.738 1.00 23.80 1129 PHE A CA 1
ATOM 8963 C C . PHE A 1 1129 ? 65.418 26.086 -3.265 1.00 23.80 1129 PHE A C 1
ATOM 8965 O O . PHE A 1 1129 ? 66.495 26.097 -3.840 1.00 23.80 1129 PHE A O 1
ATOM 8972 N N . ASN A 1 1130 ? 64.282 26.571 -3.806 1.00 22.55 1130 ASN A N 1
ATOM 8973 C CA . ASN A 1 1130 ? 64.037 27.673 -4.768 1.00 22.55 1130 ASN A CA 1
ATOM 8974 C C . ASN A 1 1130 ? 64.392 27.631 -6.283 1.00 22.55 1130 ASN A C 1
ATOM 8976 O O . ASN A 1 1130 ? 65.523 27.478 -6.726 1.00 22.55 1130 ASN A O 1
ATOM 8980 N N . PHE A 1 1131 ? 63.344 27.955 -7.057 1.00 22.34 1131 PHE A N 1
ATOM 8981 C CA . PHE A 1 1131 ? 63.260 28.491 -8.433 1.00 22.34 1131 PHE A CA 1
ATOM 8982 C C . PHE A 1 1131 ? 63.757 29.963 -8.548 1.00 22.34 1131 PHE A C 1
ATOM 8984 O O . PHE A 1 1131 ? 63.893 30.597 -7.500 1.00 22.34 1131 PHE A O 1
ATOM 8991 N N . PRO A 1 1132 ? 63.771 30.634 -9.737 1.00 43.16 1132 PRO A N 1
ATOM 8992 C CA . PRO A 1 1132 ? 63.987 30.255 -11.162 1.00 43.16 1132 PRO A CA 1
ATOM 8993 C C . PRO A 1 1132 ? 65.065 31.229 -11.784 1.00 43.16 1132 PRO A C 1
ATOM 8995 O O . PRO A 1 1132 ? 65.994 31.535 -11.042 1.00 43.16 1132 PRO A O 1
ATOM 8998 N N . PRO A 1 1133 ? 65.014 31.846 -13.010 1.00 41.88 1133 PRO A N 1
ATOM 8999 C CA . PRO A 1 1133 ? 64.331 31.573 -14.301 1.00 41.88 1133 PRO A CA 1
ATOM 9000 C C . PRO A 1 1133 ? 65.156 31.756 -15.627 1.00 41.88 1133 PRO A C 1
ATOM 9002 O O . PRO A 1 1133 ? 66.130 32.492 -15.685 1.00 41.88 1133 PRO A O 1
ATOM 9005 N N . LYS A 1 1134 ? 64.560 31.279 -16.745 1.00 26.75 1134 LYS A N 1
ATOM 9006 C CA . LYS A 1 1134 ? 64.532 31.869 -18.124 1.00 26.75 1134 LYS A CA 1
ATOM 9007 C C . LYS A 1 1134 ? 65.746 31.845 -19.106 1.00 26.75 1134 LYS A C 1
ATOM 9009 O O . LYS A 1 1134 ? 66.837 32.303 -18.813 1.00 26.75 1134 LYS A O 1
ATOM 9014 N N . ASN A 1 1135 ? 65.364 31.568 -20.372 1.00 25.59 1135 ASN A N 1
ATOM 9015 C CA . ASN A 1 1135 ? 65.766 32.190 -21.663 1.00 25.59 1135 ASN A CA 1
ATOM 9016 C C . ASN A 1 1135 ? 66.828 31.578 -22.635 1.00 25.59 1135 ASN A C 1
ATOM 9018 O O . ASN A 1 1135 ? 68.030 31.667 -22.442 1.00 25.59 1135 ASN A O 1
ATOM 9022 N N . SER A 1 1136 ? 66.302 31.213 -23.825 1.00 25.50 1136 SER A N 1
ATOM 9023 C CA . SER A 1 1136 ? 66.691 31.643 -25.199 1.00 25.50 1136 SER A CA 1
ATOM 9024 C C . SER A 1 1136 ? 67.795 30.975 -26.067 1.00 25.50 1136 SER A C 1
ATOM 9026 O O . SER A 1 1136 ? 68.979 31.166 -25.842 1.00 25.50 1136 SER A O 1
ATOM 9028 N N . GLN A 1 1137 ? 67.319 30.467 -27.227 1.00 25.84 1137 GLN A N 1
ATOM 9029 C CA . GLN A 1 1137 ? 67.878 30.492 -28.610 1.00 25.84 1137 GLN A CA 1
ATOM 9030 C C . GLN A 1 1137 ? 69.038 29.568 -29.079 1.00 25.84 1137 GLN A C 1
ATOM 9032 O O . GLN A 1 1137 ? 70.149 29.708 -28.603 1.00 25.84 1137 GLN A O 1
ATOM 9037 N N . LYS A 1 1138 ? 68.745 28.820 -30.178 1.00 25.41 1138 LYS A N 1
ATOM 9038 C CA . LYS A 1 1138 ? 69.531 28.515 -31.426 1.00 25.41 1138 LYS A CA 1
ATOM 9039 C C . LYS A 1 1138 ? 70.965 27.917 -31.280 1.00 25.41 1138 LYS A C 1
ATOM 9041 O O . LYS A 1 1138 ? 71.656 28.209 -30.327 1.00 25.41 1138 LYS A O 1
ATOM 9046 N N . THR A 1 1139 ? 71.512 27.085 -32.180 1.00 25.05 1139 THR A N 1
ATOM 9047 C CA . THR A 1 1139 ? 71.478 27.040 -33.668 1.00 25.05 1139 THR A CA 1
ATOM 9048 C C . THR A 1 1139 ? 71.530 25.598 -34.260 1.00 25.05 1139 THR A C 1
ATOM 9050 O O . THR A 1 1139 ? 71.267 24.621 -33.570 1.00 25.05 1139 THR A O 1
ATOM 9053 N N . GLN A 1 1140 ? 71.765 25.488 -35.580 1.00 24.75 1140 GLN A N 1
ATOM 9054 C CA . GLN A 1 1140 ? 71.684 24.306 -36.461 1.00 24.75 1140 GLN A CA 1
ATOM 9055 C C . GLN A 1 1140 ? 72.783 23.235 -36.267 1.00 24.75 1140 GLN A C 1
ATOM 9057 O O . GLN A 1 1140 ? 73.890 23.541 -35.836 1.00 24.75 1140 GLN A O 1
ATOM 9062 N N . GLY A 1 1141 ? 72.511 22.016 -36.757 1.00 23.22 1141 GLY A N 1
ATOM 9063 C CA . GLY A 1 1141 ? 73.500 20.971 -37.067 1.00 23.22 1141 GLY A CA 1
ATOM 9064 C C . GLY A 1 1141 ? 72.864 19.821 -37.869 1.00 23.22 1141 GLY A C 1
ATOM 9065 O O . GLY A 1 1141 ? 71.746 19.414 -37.561 1.00 23.22 1141 GLY A O 1
ATOM 9066 N N . SER A 1 1142 ? 73.531 19.325 -38.915 1.00 24.31 1142 SER A N 1
ATOM 9067 C CA . SER A 1 1142 ? 73.005 18.346 -39.892 1.00 24.31 1142 SER A CA 1
ATOM 9068 C C . SER A 1 1142 ? 73.890 17.103 -40.010 1.00 24.31 1142 SER A C 1
ATOM 9070 O O . SER A 1 1142 ? 75.102 17.271 -39.993 1.00 24.31 1142 SER A O 1
ATOM 9072 N N . TYR A 1 1143 ? 73.309 15.913 -40.235 1.00 24.97 1143 TYR A N 1
ATOM 9073 C CA . TYR A 1 1143 ? 73.956 14.757 -40.894 1.00 24.97 1143 TYR A CA 1
ATOM 9074 C C . TYR A 1 1143 ? 72.912 13.762 -41.459 1.00 24.97 1143 TYR A C 1
ATOM 9076 O O . TYR A 1 1143 ? 71.707 13.987 -41.323 1.00 24.97 1143 TYR A O 1
ATOM 9084 N N . GLU A 1 1144 ? 73.365 12.724 -42.173 1.00 24.27 1144 GLU A N 1
ATOM 9085 C CA . GLU A 1 1144 ? 72.654 12.128 -43.320 1.00 24.27 1144 GLU A CA 1
ATOM 9086 C C . GLU A 1 1144 ? 72.177 10.659 -43.167 1.00 24.27 1144 GLU A C 1
ATOM 9088 O O . GLU A 1 1144 ? 72.619 9.910 -42.302 1.00 24.27 1144 GLU A O 1
ATOM 9093 N N . THR A 1 1145 ? 71.267 10.274 -44.077 1.00 26.98 1145 THR A N 1
ATOM 9094 C CA . THR A 1 1145 ? 71.010 8.928 -44.659 1.00 26.98 1145 THR A CA 1
ATOM 9095 C C . THR A 1 1145 ? 71.026 7.650 -43.794 1.00 26.98 1145 THR A C 1
ATOM 9097 O O . THR A 1 1145 ? 72.066 7.068 -43.518 1.00 26.98 1145 THR A O 1
ATOM 9100 N N . GLU A 1 1146 ? 69.811 7.154 -43.522 1.00 37.12 1146 GLU A N 1
ATOM 9101 C CA . GLU A 1 1146 ? 69.222 5.849 -43.931 1.00 37.12 1146 GLU A CA 1
ATOM 9102 C C . GLU A 1 1146 ? 70.077 4.568 -44.177 1.00 37.12 1146 GLU A C 1
ATOM 9104 O O . GLU A 1 1146 ? 71.187 4.630 -44.696 1.00 37.12 1146 GLU A O 1
ATOM 9109 N N . PRO A 1 1147 ? 69.510 3.361 -43.909 1.00 38.25 1147 PRO A N 1
ATOM 9110 C CA . PRO A 1 1147 ? 68.623 2.746 -44.920 1.00 38.25 1147 PRO A CA 1
ATOM 9111 C C . PRO A 1 1147 ? 67.357 2.030 -44.396 1.00 38.25 1147 PRO A C 1
ATOM 9113 O O . PRO A 1 1147 ? 67.403 1.223 -43.465 1.00 38.25 1147 PRO A O 1
ATOM 9116 N N . LYS A 1 1148 ? 66.217 2.212 -45.085 1.00 39.56 1148 LYS A N 1
ATOM 9117 C CA . LYS A 1 1148 ? 64.982 1.421 -44.886 1.00 39.56 1148 LYS A CA 1
ATOM 9118 C C . LYS A 1 1148 ? 64.795 0.374 -45.996 1.00 39.56 1148 LYS A C 1
ATOM 9120 O O . LYS A 1 1148 ? 64.295 0.701 -47.066 1.00 39.56 1148 LYS A O 1
ATOM 9125 N N . SER A 1 1149 ? 65.114 -0.906 -45.758 1.00 42.03 1149 SER A N 1
ATOM 9126 C CA . SER A 1 1149 ? 64.972 -1.942 -46.813 1.00 42.03 1149 SER A CA 1
ATOM 9127 C C . SER A 1 1149 ? 64.307 -3.268 -46.416 1.00 42.03 1149 SER A C 1
ATOM 9129 O O . SER A 1 1149 ? 63.864 -4.000 -47.304 1.00 42.03 1149 SER A O 1
ATOM 9131 N N . HIS A 1 1150 ? 64.187 -3.589 -45.120 1.00 39.47 1150 HIS A N 1
ATOM 9132 C CA . HIS A 1 1150 ? 63.631 -4.878 -44.670 1.00 39.47 1150 HIS A CA 1
ATOM 9133 C C . HIS A 1 1150 ? 62.127 -4.817 -44.346 1.00 39.47 1150 HIS A C 1
ATOM 9135 O O . HIS A 1 1150 ? 61.351 -5.622 -44.860 1.00 39.47 1150 HIS A O 1
ATOM 9141 N N . LEU A 1 1151 ? 61.688 -3.825 -43.558 1.00 39.81 1151 LEU A N 1
ATOM 9142 C CA . LEU A 1 1151 ? 60.293 -3.720 -43.103 1.00 39.81 1151 LEU A CA 1
ATOM 9143 C C . LEU A 1 1151 ? 59.302 -3.535 -44.268 1.00 39.81 1151 LEU A C 1
ATOM 9145 O O . LEU A 1 1151 ? 58.276 -4.205 -44.312 1.00 39.81 1151 LEU A O 1
ATOM 9149 N N . ALA A 1 1152 ? 59.641 -2.705 -45.261 1.00 36.38 1152 ALA A N 1
ATOM 9150 C CA . ALA A 1 1152 ? 58.813 -2.499 -46.454 1.00 36.38 1152 ALA A CA 1
ATOM 9151 C C . ALA A 1 1152 ? 58.648 -3.782 -47.297 1.00 36.38 1152 ALA A C 1
ATOM 9153 O O . ALA A 1 1152 ? 57.563 -4.057 -47.808 1.00 36.38 1152 ALA A O 1
ATOM 9154 N N . LYS A 1 1153 ? 59.699 -4.614 -47.394 1.00 37.19 1153 LYS A N 1
ATOM 9155 C CA . LYS A 1 1153 ? 59.623 -5.922 -48.067 1.00 37.19 1153 LYS A CA 1
ATOM 9156 C C . LYS A 1 1153 ? 58.740 -6.904 -47.298 1.00 37.19 1153 LYS A C 1
ATOM 9158 O O . LYS A 1 1153 ? 58.009 -7.665 -47.926 1.00 37.19 1153 LYS A O 1
ATOM 9163 N N . LEU A 1 1154 ? 58.772 -6.875 -45.963 1.00 42.81 1154 LEU A N 1
ATOM 9164 C CA . LEU A 1 1154 ? 57.901 -7.705 -45.128 1.00 42.81 1154 LEU A CA 1
ATOM 9165 C C . LEU A 1 1154 ? 56.427 -7.289 -45.261 1.00 42.81 1154 LEU A C 1
ATOM 9167 O O . LEU A 1 1154 ? 55.577 -8.151 -45.469 1.00 42.81 1154 LEU A O 1
ATOM 9171 N N . ILE A 1 1155 ? 56.138 -5.982 -45.230 1.00 41.28 1155 ILE A N 1
ATOM 9172 C CA . ILE A 1 1155 ? 54.781 -5.435 -45.386 1.00 41.28 1155 ILE A CA 1
ATOM 9173 C C . ILE A 1 1155 ? 54.196 -5.804 -46.757 1.00 41.28 1155 ILE A C 1
ATOM 9175 O O . ILE A 1 1155 ? 53.135 -6.419 -46.796 1.00 41.28 1155 ILE A O 1
ATOM 9179 N N . ASN A 1 1156 ? 54.900 -5.557 -47.870 1.00 39.06 1156 ASN A N 1
ATOM 9180 C CA . ASN A 1 1156 ? 54.399 -5.944 -49.200 1.00 39.06 1156 ASN A CA 1
ATOM 9181 C C . ASN A 1 1156 ? 54.217 -7.468 -49.345 1.00 39.06 1156 ASN A C 1
ATOM 9183 O O . ASN A 1 1156 ? 53.275 -7.920 -49.994 1.00 39.06 1156 ASN A O 1
ATOM 9187 N N . LYS A 1 1157 ? 55.079 -8.281 -48.715 1.00 39.84 1157 LYS A N 1
ATOM 9188 C CA . LYS A 1 1157 ? 54.954 -9.749 -48.741 1.00 39.84 1157 LYS A CA 1
ATOM 9189 C C . LYS A 1 1157 ? 53.766 -10.260 -47.916 1.00 39.84 1157 LYS A C 1
ATOM 9191 O O . LYS A 1 1157 ? 53.213 -11.302 -48.256 1.00 39.84 1157 LYS A O 1
ATOM 9196 N N . LEU A 1 1158 ? 53.358 -9.541 -46.868 1.00 41.19 1158 LEU A N 1
ATOM 9197 C CA . LEU A 1 1158 ? 52.125 -9.811 -46.123 1.00 41.19 1158 LEU A CA 1
ATOM 9198 C C . LEU A 1 1158 ? 50.890 -9.319 -46.890 1.00 41.19 1158 LEU A C 1
ATOM 9200 O O . LEU A 1 1158 ? 49.933 -10.076 -47.028 1.00 41.19 1158 LEU A O 1
ATOM 9204 N N . PHE A 1 1159 ? 50.938 -8.110 -47.457 1.00 37.38 1159 PHE A N 1
ATOM 9205 C CA . PHE A 1 1159 ? 49.823 -7.508 -48.193 1.00 37.38 1159 PHE A CA 1
ATOM 9206 C C . PHE A 1 1159 ? 49.430 -8.348 -49.417 1.00 37.38 1159 PHE A C 1
ATOM 9208 O O . PHE A 1 1159 ? 48.272 -8.736 -49.544 1.00 37.38 1159 PHE A O 1
ATOM 9215 N N . ASN A 1 1160 ? 50.397 -8.770 -50.240 1.00 38.06 1160 ASN A N 1
ATOM 9216 C CA . ASN A 1 1160 ? 50.129 -9.652 -51.385 1.00 38.06 1160 ASN A CA 1
ATOM 9217 C C . ASN A 1 1160 ? 49.620 -11.046 -50.959 1.00 38.06 1160 ASN A C 1
ATOM 9219 O O . ASN A 1 1160 ? 48.886 -11.693 -51.702 1.00 38.06 1160 ASN A O 1
ATOM 9223 N N . LYS A 1 1161 ? 49.978 -11.522 -49.756 1.00 38.44 1161 LYS A N 1
ATOM 9224 C CA . LYS A 1 1161 ? 49.504 -12.812 -49.221 1.00 38.44 1161 LYS A CA 1
ATOM 9225 C C . LYS A 1 1161 ? 48.093 -12.725 -48.618 1.00 38.44 1161 LYS A C 1
ATOM 9227 O O . LYS A 1 1161 ? 47.431 -13.755 -48.502 1.00 38.44 1161 LYS A O 1
ATOM 9232 N N . ALA A 1 1162 ? 47.633 -11.524 -48.265 1.00 38.06 1162 ALA A N 1
ATOM 9233 C CA . ALA A 1 1162 ? 46.230 -11.241 -47.970 1.00 38.06 1162 ALA A CA 1
ATOM 9234 C C . ALA A 1 1162 ? 45.424 -11.043 -49.266 1.00 38.06 1162 ALA A C 1
ATOM 9236 O O . ALA A 1 1162 ? 44.375 -11.659 -49.422 1.00 38.06 1162 ALA A O 1
ATOM 9237 N N . TRP A 1 1163 ? 45.952 -10.273 -50.224 1.00 35.75 1163 TRP A N 1
ATOM 9238 C CA . TRP A 1 1163 ? 45.306 -9.997 -51.513 1.00 35.75 1163 TRP A CA 1
ATOM 9239 C C . TRP A 1 1163 ? 44.974 -11.277 -52.293 1.00 35.75 1163 TRP A C 1
ATOM 9241 O O . TRP A 1 1163 ? 43.840 -11.466 -52.715 1.00 35.75 1163 TRP A O 1
ATOM 9251 N N . ASN A 1 1164 ? 45.911 -12.229 -52.371 1.00 37.56 1164 ASN A N 1
ATOM 9252 C CA . ASN A 1 1164 ? 45.688 -13.522 -53.033 1.00 37.56 1164 ASN A CA 1
ATOM 9253 C C . ASN A 1 1164 ? 44.687 -14.454 -52.306 1.00 37.56 1164 ASN A C 1
ATOM 9255 O O . ASN A 1 1164 ? 44.473 -15.576 -52.757 1.00 37.56 1164 ASN A O 1
ATOM 9259 N N . LYS A 1 1165 ? 44.090 -14.038 -51.177 1.00 37.97 1165 LYS A N 1
ATOM 9260 C CA . LYS A 1 1165 ? 42.931 -14.716 -50.568 1.00 37.97 1165 LYS A CA 1
ATOM 9261 C C . LYS A 1 1165 ? 41.586 -14.089 -50.955 1.00 37.97 1165 LYS A C 1
ATOM 9263 O O . LYS A 1 1165 ? 40.559 -14.712 -50.705 1.00 37.97 1165 LYS A O 1
ATOM 9268 N N . CYS A 1 1166 ? 41.567 -12.905 -51.568 1.00 35.62 1166 CYS A N 1
ATOM 9269 C CA . CYS A 1 1166 ? 40.328 -12.243 -51.983 1.00 35.62 1166 CYS A CA 1
ATOM 9270 C C . CYS A 1 1166 ? 39.613 -12.974 -53.133 1.00 35.62 1166 CYS A C 1
ATOM 9272 O O . CYS A 1 1166 ? 38.397 -12.866 -53.229 1.00 35.62 1166 CYS A O 1
ATOM 9274 N N . ASN A 1 1167 ? 40.320 -13.787 -53.928 1.00 38.47 1167 ASN A N 1
ATOM 9275 C CA . ASN A 1 1167 ? 39.735 -14.626 -54.985 1.00 38.47 1167 ASN A CA 1
ATOM 9276 C C . ASN A 1 1167 ? 38.601 -15.546 -54.483 1.00 38.47 1167 ASN A C 1
ATOM 9278 O O . ASN A 1 1167 ? 37.667 -15.817 -55.228 1.00 38.47 1167 ASN A O 1
ATOM 9282 N N . LEU A 1 1168 ? 38.629 -15.968 -53.211 1.00 38.88 1168 LEU A N 1
ATOM 9283 C CA . LEU A 1 1168 ? 37.556 -16.780 -52.618 1.00 38.88 1168 LEU A CA 1
ATOM 9284 C C . LEU A 1 1168 ? 36.220 -16.009 -52.531 1.00 38.88 1168 LEU A C 1
ATOM 9286 O O . LEU A 1 1168 ? 35.148 -16.602 -52.556 1.00 38.88 1168 LEU A O 1
ATOM 9290 N N . ILE A 1 1169 ? 36.278 -14.675 -52.447 1.00 40.22 1169 ILE A N 1
ATOM 9291 C CA . ILE A 1 1169 ? 35.097 -13.800 -52.462 1.00 40.22 1169 ILE A CA 1
ATOM 9292 C C . ILE A 1 1169 ? 34.551 -13.685 -53.892 1.00 40.22 1169 ILE A C 1
ATOM 9294 O O . ILE A 1 1169 ? 33.337 -13.666 -54.075 1.00 40.22 1169 ILE A O 1
ATOM 9298 N N . GLU A 1 1170 ? 35.421 -13.668 -54.908 1.00 40.19 1170 GLU A N 1
ATOM 9299 C CA . GLU A 1 1170 ? 35.004 -13.692 -56.317 1.00 40.19 1170 GLU A CA 1
ATOM 9300 C C . GLU A 1 1170 ? 34.308 -15.016 -56.676 1.00 40.19 1170 GLU A C 1
ATOM 9302 O O . GLU A 1 1170 ? 33.280 -14.988 -57.350 1.00 40.19 1170 GLU A O 1
ATOM 9307 N N . GLU A 1 1171 ? 34.782 -16.159 -56.161 1.00 40.94 1171 GLU A N 1
ATOM 9308 C CA . GLU A 1 1171 ? 34.099 -17.455 -56.314 1.00 40.94 1171 GLU A CA 1
ATOM 9309 C C . GLU A 1 1171 ? 32.708 -17.461 -55.656 1.00 40.94 1171 GLU A C 1
ATOM 9311 O O . GLU A 1 1171 ? 31.727 -17.824 -56.310 1.00 40.94 1171 GLU A O 1
ATOM 9316 N N . CYS A 1 1172 ? 32.580 -16.988 -54.409 1.00 42.50 1172 CYS A N 1
ATOM 9317 C CA . CYS A 1 1172 ? 31.278 -16.882 -53.737 1.00 42.50 1172 CYS A CA 1
ATOM 9318 C C . CYS A 1 1172 ? 30.308 -15.938 -54.475 1.00 42.50 1172 CYS A C 1
ATOM 9320 O O . CYS A 1 1172 ? 29.122 -16.244 -54.607 1.00 42.50 1172 CYS A O 1
ATOM 9322 N N . VAL A 1 1173 ? 30.795 -14.806 -54.999 1.00 43.47 1173 VAL A N 1
ATOM 9323 C CA . VAL A 1 1173 ? 29.983 -13.865 -55.793 1.00 43.47 1173 VAL A CA 1
ATOM 9324 C C . VAL A 1 1173 ? 29.574 -14.476 -57.138 1.00 43.47 1173 VAL A C 1
ATOM 9326 O O . VAL A 1 1173 ? 28.430 -14.295 -57.561 1.00 43.47 1173 VAL A O 1
ATOM 9329 N N . ALA A 1 1174 ? 30.447 -15.242 -57.797 1.00 45.34 1174 ALA A N 1
ATOM 9330 C CA . ALA A 1 1174 ? 30.116 -15.953 -59.031 1.00 45.34 1174 ALA A CA 1
ATOM 9331 C C . ALA A 1 1174 ? 29.043 -17.035 -58.807 1.00 45.34 1174 ALA A C 1
ATOM 9333 O O . ALA A 1 1174 ? 28.093 -17.127 -59.589 1.00 45.34 1174 ALA A O 1
ATOM 9334 N N . GLN A 1 1175 ? 29.139 -17.807 -57.719 1.00 44.47 1175 GLN A N 1
ATOM 9335 C CA . GLN A 1 1175 ? 28.133 -18.809 -57.344 1.00 44.47 1175 GLN A CA 1
ATOM 9336 C C . GLN A 1 1175 ? 26.779 -18.158 -57.019 1.00 44.47 1175 GLN A C 1
ATOM 9338 O O . GLN A 1 1175 ? 25.761 -18.551 -57.588 1.00 44.47 1175 GLN A O 1
ATOM 9343 N N . ALA A 1 1176 ? 26.764 -17.097 -56.204 1.00 44.88 1176 ALA A N 1
ATOM 9344 C CA . ALA A 1 1176 ? 25.545 -16.345 -55.892 1.00 44.88 1176 ALA A CA 1
ATOM 9345 C C . ALA A 1 1176 ? 24.888 -15.732 -57.146 1.00 44.88 1176 ALA A C 1
ATOM 9347 O O . ALA A 1 1176 ? 23.668 -15.789 -57.305 1.00 44.88 1176 ALA A O 1
ATOM 9348 N N . THR A 1 1177 ? 25.691 -15.201 -58.075 1.00 47.44 1177 THR A N 1
ATOM 9349 C CA . THR A 1 1177 ? 25.200 -14.644 -59.350 1.00 47.44 1177 THR A CA 1
ATOM 9350 C C . THR A 1 1177 ? 24.630 -15.735 -60.265 1.00 47.44 1177 THR A C 1
ATOM 9352 O O . THR A 1 1177 ? 23.614 -15.524 -60.927 1.00 47.44 1177 THR A O 1
ATOM 9355 N N . THR A 1 1178 ? 25.238 -16.925 -60.269 1.00 49.91 1178 THR A N 1
ATOM 9356 C CA . THR A 1 1178 ? 24.754 -18.082 -61.041 1.00 49.91 1178 THR A CA 1
ATOM 9357 C C . THR A 1 1178 ? 23.414 -18.584 -60.497 1.00 49.91 1178 THR A C 1
ATOM 9359 O O . THR A 1 1178 ? 22.469 -18.766 -61.265 1.00 49.91 1178 THR A O 1
ATOM 9362 N N . LEU A 1 1179 ? 23.296 -18.730 -59.172 1.00 47.22 1179 LEU A N 1
ATOM 9363 C CA . LEU A 1 1179 ? 22.051 -19.114 -58.502 1.00 47.22 1179 LEU A CA 1
ATOM 9364 C C . LEU A 1 1179 ? 20.922 -18.104 -58.784 1.00 47.22 1179 LEU A C 1
ATOM 9366 O O . LEU A 1 1179 ? 19.797 -18.498 -59.095 1.00 47.22 1179 LEU A O 1
ATOM 9370 N N . TYR A 1 1180 ? 21.236 -16.804 -58.753 1.00 46.44 1180 TYR A N 1
ATOM 9371 C CA . TYR A 1 1180 ? 20.293 -15.729 -59.066 1.00 46.44 1180 TYR A CA 1
ATOM 9372 C C . TYR A 1 1180 ? 19.737 -15.821 -60.498 1.00 46.44 1180 TYR A C 1
ATOM 9374 O O . TYR A 1 1180 ? 18.522 -15.728 -60.682 1.00 46.44 1180 TYR A O 1
ATOM 9382 N N . GLU A 1 1181 ? 20.575 -16.066 -61.516 1.00 47.81 1181 GLU A N 1
ATOM 9383 C CA . GLU A 1 1181 ? 20.092 -16.240 -62.897 1.00 47.81 1181 GLU A CA 1
ATOM 9384 C C . GLU A 1 1181 ? 19.245 -17.516 -63.079 1.00 47.81 1181 GLU A C 1
ATOM 9386 O O . GLU A 1 1181 ? 18.252 -17.474 -63.810 1.00 47.81 1181 GLU A O 1
ATOM 9391 N N . ILE A 1 1182 ? 19.561 -18.625 -62.391 1.00 53.50 1182 ILE A N 1
ATOM 9392 C CA . ILE A 1 1182 ? 18.747 -19.861 -62.427 1.00 53.50 1182 ILE A CA 1
ATOM 9393 C C . ILE A 1 1182 ? 17.332 -19.594 -61.883 1.00 53.50 1182 ILE A C 1
ATOM 9395 O O . ILE A 1 1182 ? 16.341 -19.933 -62.539 1.00 53.50 1182 ILE A O 1
ATOM 9399 N N . ILE A 1 1183 ? 17.235 -18.931 -60.724 1.00 49.22 1183 ILE A N 1
ATOM 9400 C CA . ILE A 1 1183 ? 15.963 -18.544 -60.088 1.00 49.22 1183 ILE A CA 1
ATOM 9401 C C . ILE A 1 1183 ? 15.174 -17.591 -61.001 1.00 49.22 1183 ILE A C 1
ATOM 9403 O O . ILE A 1 1183 ? 14.006 -17.834 -61.314 1.00 49.22 1183 ILE A O 1
ATOM 9407 N N . LYS A 1 1184 ? 15.832 -16.538 -61.496 1.00 41.34 1184 LYS A N 1
ATOM 9408 C CA . LYS A 1 1184 ? 15.268 -15.516 -62.393 1.00 41.34 1184 LYS A CA 1
ATOM 9409 C C . LYS A 1 1184 ? 14.735 -16.096 -63.709 1.00 41.34 1184 LYS A C 1
ATOM 9411 O O . LYS A 1 1184 ? 13.716 -15.625 -64.210 1.00 41.34 1184 LYS A O 1
ATOM 9416 N N . CYS A 1 1185 ? 15.364 -17.146 -64.242 1.00 48.59 1185 CYS A N 1
ATOM 9417 C CA . CYS A 1 1185 ? 14.911 -17.848 -65.448 1.00 48.59 1185 CYS A CA 1
ATOM 9418 C C . CYS A 1 1185 ? 13.809 -18.901 -65.201 1.00 48.59 1185 CYS A C 1
ATOM 9420 O O . CYS A 1 1185 ? 13.385 -19.554 -66.154 1.00 48.59 1185 CYS A O 1
ATOM 9422 N N . ARG A 1 1186 ? 13.339 -19.086 -63.954 1.00 41.66 1186 ARG A N 1
ATOM 9423 C CA . ARG A 1 1186 ? 12.289 -20.052 -63.556 1.00 41.66 1186 ARG A CA 1
ATOM 9424 C C . ARG A 1 1186 ? 12.552 -21.512 -63.969 1.00 41.66 1186 ARG A C 1
ATOM 9426 O O . ARG A 1 1186 ? 11.617 -22.302 -64.109 1.00 41.66 1186 ARG A O 1
ATOM 9433 N N . LYS A 1 1187 ? 13.818 -21.913 -64.125 1.00 46.78 1187 LYS A N 1
ATOM 9434 C CA . LYS A 1 1187 ? 14.194 -23.296 -64.463 1.00 46.78 1187 LYS A CA 1
ATOM 9435 C C . LYS A 1 1187 ? 14.238 -24.195 -63.223 1.00 46.78 1187 LYS A C 1
ATOM 9437 O O . LYS A 1 1187 ? 15.302 -24.571 -62.741 1.00 46.78 1187 LYS A O 1
ATOM 9442 N N . LEU A 1 1188 ? 13.060 -24.566 -62.725 1.00 49.22 1188 LEU A N 1
ATOM 9443 C CA . LEU A 1 1188 ? 12.897 -25.383 -61.511 1.00 49.22 1188 LEU A CA 1
ATOM 9444 C C . LEU A 1 1188 ? 13.615 -26.748 -61.548 1.00 49.22 1188 LEU A C 1
ATOM 9446 O O . LEU A 1 1188 ? 13.979 -27.258 -60.493 1.00 49.22 1188 LEU A O 1
ATOM 9450 N N . ALA A 1 1189 ? 13.850 -27.323 -62.733 1.00 48.97 1189 ALA A N 1
ATOM 9451 C CA . ALA A 1 1189 ? 14.586 -28.583 -62.877 1.00 48.97 1189 ALA A CA 1
ATOM 9452 C C . ALA A 1 1189 ? 16.089 -28.448 -62.558 1.00 48.97 1189 ALA A C 1
ATOM 9454 O O . ALA A 1 1189 ? 16.652 -29.331 -61.916 1.00 48.97 1189 ALA A O 1
ATOM 9455 N N . ASP A 1 1190 ? 16.719 -27.337 -62.955 1.00 47.50 1190 ASP A N 1
ATOM 9456 C CA . ASP A 1 1190 ? 18.168 -27.126 -62.808 1.00 47.50 1190 ASP A CA 1
ATOM 9457 C C . ASP A 1 1190 ? 18.546 -26.749 -61.359 1.00 47.50 1190 ASP A C 1
ATOM 9459 O O . ASP A 1 1190 ? 19.651 -27.036 -60.895 1.00 47.50 1190 ASP A O 1
ATOM 9463 N N . LEU A 1 1191 ? 17.617 -26.124 -60.621 1.00 46.00 1191 LEU A N 1
ATOM 9464 C CA . LEU A 1 1191 ? 17.853 -25.602 -59.271 1.00 46.00 1191 LEU A CA 1
ATOM 9465 C C . LEU A 1 1191 ? 18.206 -26.706 -58.260 1.00 46.00 1191 LEU A C 1
ATOM 9467 O O . LEU A 1 1191 ? 19.096 -26.517 -57.434 1.00 46.00 1191 LEU A O 1
ATOM 9471 N N . LYS A 1 1192 ? 17.541 -27.867 -58.336 1.00 46.03 1192 LYS A N 1
ATOM 9472 C CA . LYS A 1 1192 ? 17.758 -28.969 -57.386 1.00 46.03 1192 LYS A CA 1
ATOM 9473 C C . LYS A 1 1192 ? 19.166 -29.559 -57.520 1.00 46.03 1192 LYS A C 1
ATOM 9475 O O . LYS A 1 1192 ? 19.881 -29.671 -56.533 1.00 46.03 1192 LYS A O 1
ATOM 9480 N N . THR A 1 1193 ? 19.600 -29.810 -58.756 1.00 50.25 1193 THR A N 1
ATOM 9481 C CA . THR A 1 1193 ? 20.941 -30.328 -59.073 1.00 50.25 1193 THR A CA 1
ATOM 9482 C C . THR A 1 1193 ? 22.067 -29.359 -58.690 1.00 50.25 1193 THR A C 1
ATOM 9484 O O . THR A 1 1193 ? 23.190 -29.798 -58.462 1.00 50.25 1193 THR A O 1
ATOM 9487 N N . TYR A 1 1194 ? 21.786 -28.053 -58.606 1.00 49.00 1194 TYR A N 1
ATOM 9488 C CA . TYR A 1 1194 ? 22.756 -27.048 -58.160 1.00 49.00 1194 TYR A CA 1
ATOM 9489 C C . TYR A 1 1194 ? 22.862 -26.966 -56.626 1.00 49.00 1194 TYR A C 1
ATOM 9491 O O . TYR A 1 1194 ? 23.950 -26.750 -56.100 1.00 49.00 1194 TYR A O 1
ATOM 9499 N N . ILE A 1 1195 ? 21.752 -27.170 -55.903 1.00 50.84 1195 ILE A N 1
ATOM 9500 C CA . ILE A 1 1195 ? 21.723 -27.195 -54.429 1.00 50.84 1195 ILE A CA 1
ATOM 9501 C C . ILE A 1 1195 ? 22.440 -28.440 -53.886 1.00 50.84 1195 ILE A C 1
ATOM 9503 O O . ILE A 1 1195 ? 23.252 -28.315 -52.972 1.00 50.84 1195 ILE A O 1
ATOM 9507 N N . ASP A 1 1196 ? 22.236 -29.607 -54.508 1.00 44.91 1196 ASP A N 1
ATOM 9508 C CA . ASP A 1 1196 ? 22.887 -30.876 -54.132 1.00 44.91 1196 ASP A CA 1
ATOM 9509 C C . ASP A 1 1196 ? 24.433 -30.867 -54.305 1.00 44.91 1196 ASP A C 1
ATOM 9511 O O . ASP A 1 1196 ? 25.099 -31.855 -53.995 1.00 44.91 1196 ASP A O 1
ATOM 9515 N N . PHE A 1 1197 ? 25.025 -29.771 -54.807 1.00 44.44 1197 PHE A N 1
ATOM 9516 C CA . PHE A 1 1197 ? 26.458 -29.639 -55.117 1.00 44.44 1197 PHE A CA 1
ATOM 9517 C C . PHE A 1 1197 ? 27.231 -28.673 -54.188 1.00 44.44 1197 PHE A C 1
ATOM 9519 O O . PHE A 1 1197 ? 28.435 -28.487 -54.378 1.00 44.44 1197 PHE A O 1
ATOM 9526 N N . ILE A 1 1198 ? 26.580 -28.037 -53.200 1.00 43.38 1198 ILE A N 1
ATOM 9527 C CA . ILE A 1 1198 ? 27.199 -27.001 -52.345 1.00 43.38 1198 ILE A CA 1
ATOM 9528 C C . ILE A 1 1198 ? 27.284 -27.450 -50.876 1.00 43.38 1198 ILE A C 1
ATOM 9530 O O . ILE A 1 1198 ? 26.313 -27.400 -50.126 1.00 43.38 1198 ILE A O 1
ATOM 9534 N N . ASP A 1 1199 ? 28.493 -27.817 -50.449 1.00 45.31 1199 ASP A N 1
ATOM 9535 C CA . ASP A 1 1199 ? 28.837 -28.138 -49.057 1.00 45.31 1199 ASP A CA 1
ATOM 9536 C C . ASP A 1 1199 ? 29.021 -26.851 -48.223 1.00 45.31 1199 ASP A C 1
ATOM 9538 O O . ASP A 1 1199 ? 30.087 -26.222 -48.210 1.00 45.31 1199 ASP A O 1
ATOM 9542 N N . PHE A 1 1200 ? 27.935 -26.433 -47.566 1.00 40.22 1200 PHE A N 1
ATOM 9543 C CA . PHE A 1 1200 ? 27.854 -25.174 -46.819 1.00 40.22 1200 PHE A CA 1
ATOM 9544 C C . PHE A 1 1200 ? 28.613 -25.194 -45.479 1.00 40.22 1200 PHE A C 1
ATOM 9546 O O . PHE A 1 1200 ? 29.211 -24.178 -45.114 1.00 40.22 1200 PHE A O 1
ATOM 9553 N N . GLU A 1 1201 ? 28.644 -26.326 -44.762 1.00 34.91 1201 GLU A N 1
ATOM 9554 C CA . GLU A 1 1201 ? 29.367 -26.450 -43.482 1.00 34.91 1201 GLU A CA 1
ATOM 9555 C C . GLU A 1 1201 ? 30.870 -26.244 -43.688 1.00 34.91 1201 GLU A C 1
ATOM 9557 O O . GLU A 1 1201 ? 31.479 -25.370 -43.062 1.00 34.91 1201 GLU A O 1
ATOM 9562 N N . ASN A 1 1202 ? 31.466 -26.949 -44.660 1.00 39.72 1202 ASN A N 1
ATOM 9563 C CA . ASN A 1 1202 ? 32.886 -26.778 -44.961 1.00 39.72 1202 ASN A CA 1
ATOM 9564 C C . ASN A 1 1202 ? 33.224 -25.370 -45.482 1.00 39.72 1202 ASN A C 1
ATOM 9566 O O . ASN A 1 1202 ? 34.395 -24.985 -45.458 1.00 39.72 1202 ASN A O 1
ATOM 9570 N N . ALA A 1 1203 ? 32.269 -24.585 -45.990 1.00 36.88 1203 ALA A N 1
ATOM 9571 C CA . ALA A 1 1203 ? 32.505 -23.181 -46.340 1.00 36.88 1203 ALA A CA 1
ATOM 9572 C C . ALA A 1 1203 ? 32.537 -22.277 -45.090 1.00 36.88 1203 ALA A C 1
ATOM 9574 O O . ALA A 1 1203 ? 33.444 -21.449 -44.951 1.00 36.88 1203 ALA A O 1
ATOM 9575 N N . TYR A 1 1204 ? 31.596 -22.477 -44.164 1.00 35.78 1204 TYR A N 1
ATOM 9576 C CA . TYR A 1 1204 ? 31.451 -21.698 -42.932 1.00 35.78 1204 TYR A CA 1
ATOM 9577 C C . TYR A 1 1204 ? 32.660 -21.847 -41.990 1.00 35.78 1204 TYR A C 1
ATOM 9579 O O . TYR A 1 1204 ? 33.265 -20.848 -41.586 1.00 35.78 1204 TYR A O 1
ATOM 9587 N N . ASP A 1 1205 ? 33.111 -23.078 -41.738 1.00 37.66 1205 ASP A N 1
ATOM 9588 C CA . ASP A 1 1205 ? 34.272 -23.338 -40.872 1.00 37.66 1205 ASP A CA 1
ATOM 9589 C C . ASP A 1 1205 ? 35.579 -22.762 -41.437 1.00 37.66 1205 ASP A C 1
ATOM 9591 O O . ASP A 1 1205 ? 36.427 -22.243 -40.699 1.00 37.66 1205 ASP A O 1
ATOM 9595 N N . ARG A 1 1206 ? 35.737 -22.769 -42.768 1.00 40.19 1206 ARG A N 1
ATOM 9596 C CA . ARG A 1 1206 ? 36.887 -22.134 -43.432 1.00 40.19 1206 ARG A CA 1
ATOM 9597 C C . ARG A 1 1206 ? 36.864 -20.607 -43.313 1.00 40.19 1206 ARG A C 1
ATOM 9599 O O . ARG A 1 1206 ? 37.944 -20.013 -43.294 1.00 40.19 1206 ARG A O 1
ATOM 9606 N N . ALA A 1 1207 ? 35.697 -19.975 -43.174 1.00 35.56 1207 ALA A N 1
ATOM 9607 C CA . ALA A 1 1207 ? 35.590 -18.545 -42.881 1.00 35.56 1207 ALA A CA 1
ATOM 9608 C C . ALA A 1 1207 ? 35.953 -18.236 -41.414 1.00 35.56 1207 ALA A C 1
ATOM 9610 O O . ALA A 1 1207 ? 36.842 -17.413 -41.162 1.00 35.56 1207 ALA A O 1
ATOM 9611 N N . ASN A 1 1208 ? 35.360 -18.950 -40.451 1.00 36.97 1208 ASN A N 1
ATOM 9612 C CA . ASN A 1 1208 ? 35.648 -18.772 -39.020 1.00 36.97 1208 ASN A CA 1
ATOM 9613 C C . ASN A 1 1208 ? 37.135 -19.005 -38.697 1.00 36.97 1208 ASN A C 1
ATOM 9615 O O . ASN A 1 1208 ? 37.790 -18.155 -38.085 1.00 36.97 1208 ASN A O 1
ATOM 9619 N N . GLY A 1 1209 ? 37.721 -20.084 -39.228 1.00 39.78 1209 GLY A N 1
ATOM 9620 C CA . GLY A 1 1209 ? 39.141 -20.413 -39.069 1.00 39.78 1209 GLY A CA 1
ATOM 9621 C C . GLY A 1 1209 ? 40.127 -19.457 -39.764 1.00 39.78 1209 GLY A C 1
ATOM 9622 O O . GLY A 1 1209 ? 41.347 -19.635 -39.619 1.00 39.78 1209 GLY A O 1
ATOM 9623 N N . ILE A 1 1210 ? 39.637 -18.463 -40.520 1.00 38.59 1210 ILE A N 1
ATOM 9624 C CA . ILE A 1 1210 ? 40.398 -17.303 -41.016 1.00 38.59 1210 ILE A CA 1
ATOM 9625 C C . ILE A 1 1210 ? 40.206 -16.095 -40.087 1.00 38.59 1210 ILE A C 1
ATOM 9627 O O . ILE A 1 1210 ? 41.197 -15.428 -39.779 1.00 38.59 1210 ILE A O 1
ATOM 9631 N N . GLY A 1 1211 ? 38.982 -15.848 -39.607 1.00 36.25 1211 GLY A N 1
ATOM 9632 C CA . GLY A 1 1211 ? 38.661 -14.773 -38.661 1.00 36.25 1211 GLY A CA 1
ATOM 9633 C C . GLY A 1 1211 ? 39.497 -14.838 -37.380 1.00 36.25 1211 GLY A C 1
ATOM 9634 O O . GLY A 1 1211 ? 40.163 -13.861 -37.030 1.00 36.25 1211 GLY A O 1
ATOM 9635 N N . GLU A 1 1212 ? 39.575 -16.010 -36.741 1.00 37.66 1212 GLU A N 1
ATOM 9636 C CA . GLU A 1 1212 ? 40.414 -16.206 -35.548 1.00 37.66 1212 GLU A CA 1
ATOM 9637 C C . GLU A 1 1212 ? 41.889 -15.875 -35.799 1.00 37.66 1212 GLU A C 1
ATOM 9639 O O . GLU A 1 1212 ? 42.524 -15.189 -35.000 1.00 37.66 1212 GLU A O 1
ATOM 9644 N N . LYS A 1 1213 ? 42.446 -16.328 -36.928 1.00 38.16 1213 LYS A N 1
ATOM 9645 C CA . LYS A 1 1213 ? 43.869 -16.137 -37.260 1.00 38.16 1213 LYS A CA 1
ATOM 9646 C C . LYS A 1 1213 ? 44.187 -14.681 -37.593 1.00 38.16 1213 LYS A C 1
ATOM 9648 O O . LYS A 1 1213 ? 45.298 -14.225 -37.320 1.00 38.16 1213 LYS A O 1
ATOM 9653 N N . LEU A 1 1214 ? 43.216 -13.935 -38.122 1.00 36.28 1214 LEU A N 1
ATOM 9654 C CA . LEU A 1 1214 ? 43.317 -12.486 -38.280 1.00 36.28 1214 LEU A CA 1
ATOM 9655 C C . LEU A 1 1214 ? 43.309 -11.788 -36.909 1.00 36.28 1214 LEU A C 1
ATOM 9657 O O . LEU A 1 1214 ? 44.181 -10.964 -36.634 1.00 36.28 1214 LEU A O 1
ATOM 9661 N N . LEU A 1 1215 ? 42.394 -12.179 -36.016 1.00 37.47 1215 LEU A N 1
ATOM 9662 C CA . LEU A 1 1215 ? 42.294 -11.640 -34.657 1.00 37.47 1215 LEU A CA 1
ATOM 9663 C C . LEU A 1 1215 ? 43.546 -11.944 -33.813 1.00 37.47 1215 LEU A C 1
ATOM 9665 O O . LEU A 1 1215 ? 44.009 -11.083 -33.066 1.00 37.47 1215 LEU A O 1
ATOM 9669 N N . GLN A 1 1216 ? 44.142 -13.131 -33.965 1.00 37.66 1216 GLN A N 1
ATOM 9670 C CA . GLN A 1 1216 ? 45.403 -13.512 -33.319 1.00 37.66 1216 GLN A CA 1
ATOM 9671 C C . GLN A 1 1216 ? 46.580 -12.657 -33.816 1.00 37.66 1216 GLN A C 1
ATOM 9673 O O . GLN A 1 1216 ? 47.384 -12.192 -33.007 1.00 37.66 1216 GLN A O 1
ATOM 9678 N N . ALA A 1 1217 ? 46.659 -12.387 -35.124 1.00 37.69 1217 ALA A N 1
ATOM 9679 C CA . ALA A 1 1217 ? 47.680 -11.508 -35.696 1.00 37.69 1217 ALA A CA 1
ATOM 9680 C C . ALA A 1 1217 ? 47.532 -10.049 -35.219 1.00 37.69 1217 ALA A C 1
ATOM 9682 O O . ALA A 1 1217 ? 48.530 -9.396 -34.912 1.00 37.69 1217 ALA A O 1
ATOM 9683 N N . ILE A 1 1218 ? 46.295 -9.553 -35.093 1.00 36.62 1218 ILE A N 1
ATOM 9684 C CA . ILE A 1 1218 ? 45.994 -8.211 -34.567 1.00 36.62 1218 ILE A CA 1
ATOM 9685 C C . ILE A 1 1218 ? 46.351 -8.113 -33.074 1.00 36.62 1218 ILE A C 1
ATOM 9687 O O . ILE A 1 1218 ? 47.029 -7.168 -32.669 1.00 36.62 1218 ILE A O 1
ATOM 9691 N N . LYS A 1 1219 ? 45.991 -9.117 -32.259 1.00 35.97 1219 LYS A N 1
ATOM 9692 C CA . LYS A 1 1219 ? 46.391 -9.197 -30.841 1.00 35.97 1219 LYS A CA 1
ATOM 9693 C C . LYS A 1 1219 ? 47.918 -9.253 -30.677 1.00 35.97 1219 LYS A C 1
ATOM 9695 O O . LYS A 1 1219 ? 48.458 -8.588 -29.798 1.00 35.97 1219 LYS A O 1
ATOM 9700 N N . GLY A 1 1220 ? 48.628 -9.952 -31.567 1.00 37.00 1220 GLY A N 1
ATOM 9701 C CA . GLY A 1 1220 ? 50.096 -9.981 -31.593 1.00 37.00 1220 GLY A CA 1
ATOM 9702 C C . GLY A 1 1220 ? 50.757 -8.620 -31.862 1.00 37.00 1220 GLY A C 1
ATOM 9703 O O . GLY A 1 1220 ? 51.837 -8.352 -31.338 1.00 37.00 1220 GLY A O 1
ATOM 9704 N N . LEU A 1 1221 ? 50.107 -7.730 -32.621 1.00 37.81 1221 LEU A N 1
ATOM 9705 C CA . LEU A 1 1221 ? 50.600 -6.369 -32.882 1.00 37.81 1221 LEU A CA 1
ATOM 9706 C C . LEU A 1 1221 ? 50.400 -5.409 -31.694 1.00 37.81 1221 LEU A C 1
ATOM 9708 O O . LEU A 1 1221 ? 51.130 -4.425 -31.580 1.00 37.81 1221 LEU A O 1
ATOM 9712 N N . TYR A 1 1222 ? 49.460 -5.696 -30.789 1.00 35.81 1222 TYR A N 1
ATOM 9713 C CA . TYR A 1 1222 ? 49.110 -4.820 -29.661 1.00 35.81 1222 TYR A CA 1
ATOM 9714 C C . TYR A 1 1222 ? 50.103 -4.850 -28.481 1.00 35.81 1222 TYR A C 1
ATOM 9716 O O . TYR A 1 1222 ? 50.023 -4.004 -27.590 1.00 35.81 1222 TYR A O 1
ATOM 9724 N N . HIS A 1 1223 ? 51.057 -5.788 -28.463 1.00 34.66 1223 HIS A N 1
ATOM 9725 C CA . HIS A 1 1223 ? 51.988 -5.993 -27.342 1.00 34.66 1223 HIS A CA 1
ATOM 9726 C C . HIS A 1 1223 ? 53.433 -5.510 -27.592 1.00 34.66 1223 HIS A C 1
ATOM 9728 O O . HIS A 1 1223 ? 54.348 -5.915 -26.878 1.00 34.66 1223 HIS A O 1
ATOM 9734 N N . ALA A 1 1224 ? 53.660 -4.609 -28.558 1.00 32.41 1224 ALA A N 1
ATOM 9735 C CA . ALA A 1 1224 ? 54.973 -4.005 -28.824 1.00 32.41 1224 ALA A CA 1
ATOM 9736 C C . ALA A 1 1224 ? 55.123 -2.600 -28.177 1.00 32.41 1224 ALA A C 1
ATOM 9738 O O . ALA A 1 1224 ? 54.614 -1.611 -28.716 1.00 32.41 1224 ALA A O 1
ATOM 9739 N N . PRO A 1 1225 ? 55.837 -2.443 -27.042 1.00 36.62 1225 PRO A N 1
ATOM 9740 C CA . PRO A 1 1225 ? 55.893 -1.172 -26.319 1.00 36.62 1225 PRO A CA 1
ATOM 9741 C C . PRO A 1 1225 ? 56.924 -0.189 -26.908 1.00 36.62 1225 PRO A C 1
ATOM 9743 O O . PRO A 1 1225 ? 58.063 -0.156 -26.441 1.00 36.62 1225 PRO A O 1
ATOM 9746 N N . LYS A 1 1226 ? 56.515 0.617 -27.910 1.00 39.72 1226 LYS A N 1
ATOM 9747 C CA . LYS A 1 1226 ? 56.999 1.991 -28.254 1.00 39.72 1226 LYS A CA 1
ATOM 9748 C C . LYS A 1 1226 ? 56.576 2.402 -29.682 1.00 39.72 1226 LYS A C 1
ATOM 9750 O O . LYS A 1 1226 ? 57.391 2.333 -30.599 1.00 39.72 1226 LYS A O 1
ATOM 9755 N N . LEU A 1 1227 ? 55.335 2.866 -29.890 1.00 32.50 1227 LEU A N 1
ATOM 9756 C CA . LEU A 1 1227 ? 54.962 3.545 -31.153 1.00 32.50 1227 LEU A CA 1
ATOM 9757 C C . LEU A 1 1227 ? 53.709 4.448 -31.086 1.00 32.50 1227 LEU A C 1
ATOM 9759 O O . LEU A 1 1227 ? 52.919 4.517 -32.025 1.00 32.50 1227 LEU A O 1
ATOM 9763 N N . SER A 1 1228 ? 53.534 5.193 -29.991 1.00 32.25 1228 SER A N 1
ATOM 9764 C CA . SER A 1 1228 ? 52.614 6.340 -29.968 1.00 32.25 1228 SER A CA 1
ATOM 9765 C C . SER A 1 1228 ? 53.266 7.590 -30.590 1.00 32.25 1228 SER A C 1
ATOM 9767 O O . SER A 1 1228 ? 54.487 7.729 -30.598 1.00 32.25 1228 SER A O 1
ATOM 9769 N N . VAL A 1 1229 ? 52.438 8.513 -31.102 1.00 36.66 1229 VAL A N 1
ATOM 9770 C CA . VAL A 1 1229 ? 52.831 9.794 -31.739 1.00 36.66 1229 VAL A CA 1
ATOM 9771 C C . VAL A 1 1229 ? 53.566 9.669 -33.092 1.00 36.66 1229 VAL A C 1
ATOM 9773 O O . VAL A 1 1229 ? 54.737 10.027 -33.195 1.00 36.66 1229 VAL A O 1
ATOM 9776 N N . ARG A 1 1230 ? 52.852 9.252 -34.164 1.00 36.25 1230 ARG A N 1
ATOM 9777 C CA . ARG A 1 1230 ? 53.070 9.735 -35.564 1.00 36.25 1230 ARG A CA 1
ATOM 9778 C C . ARG A 1 1230 ? 52.023 9.297 -36.621 1.00 36.25 1230 ARG A C 1
ATOM 9780 O O . ARG A 1 1230 ? 52.384 9.010 -37.756 1.00 36.25 1230 ARG A O 1
ATOM 9787 N N . ILE A 1 1231 ? 50.724 9.276 -36.287 1.00 33.81 1231 ILE A N 1
ATOM 9788 C CA . ILE A 1 1231 ? 49.648 8.933 -37.256 1.00 33.81 1231 ILE A CA 1
ATOM 9789 C C . ILE A 1 1231 ? 48.710 10.119 -37.577 1.00 33.81 1231 ILE A C 1
ATOM 9791 O O . ILE A 1 1231 ? 48.341 10.299 -38.736 1.00 33.81 1231 ILE A O 1
ATOM 9795 N N . ASN A 1 1232 ? 48.396 10.993 -36.612 1.00 29.70 1232 ASN A N 1
ATOM 9796 C CA . ASN A 1 1232 ? 47.422 12.087 -36.810 1.00 29.70 1232 ASN A CA 1
ATOM 9797 C C . ASN A 1 1232 ? 47.811 13.120 -37.892 1.00 29.70 1232 ASN A C 1
ATOM 9799 O O . ASN A 1 1232 ? 46.938 13.780 -38.449 1.00 29.70 1232 ASN A O 1
ATOM 9803 N N . ASP A 1 1233 ? 49.100 13.249 -38.216 1.00 29.02 1233 ASP A N 1
ATOM 9804 C CA . ASP A 1 1233 ? 49.618 14.276 -39.136 1.00 29.02 1233 ASP A CA 1
ATOM 9805 C C . ASP A 1 1233 ? 49.413 13.928 -40.631 1.00 29.02 1233 ASP A C 1
ATOM 9807 O O . ASP A 1 1233 ? 49.573 14.778 -41.507 1.00 29.02 1233 ASP A O 1
ATOM 9811 N N . ALA A 1 1234 ? 49.030 12.678 -40.933 1.00 29.58 1234 ALA A N 1
ATOM 9812 C CA . ALA A 1 1234 ? 48.763 12.204 -42.296 1.00 29.58 1234 ALA A CA 1
ATOM 9813 C C . ALA A 1 1234 ? 47.294 12.378 -42.731 1.00 29.58 1234 ALA A C 1
ATOM 9815 O O . ALA A 1 1234 ? 47.019 12.527 -43.918 1.00 29.58 1234 ALA A O 1
ATOM 9816 N N . VAL A 1 1235 ? 46.347 12.379 -41.786 1.00 30.73 1235 VAL A N 1
ATOM 9817 C CA . VAL A 1 1235 ? 44.901 12.434 -42.084 1.00 30.73 1235 VAL A CA 1
ATOM 9818 C C . VAL A 1 1235 ? 44.426 13.876 -42.319 1.00 30.73 1235 VAL A C 1
ATOM 9820 O O . VAL A 1 1235 ? 43.584 14.124 -43.182 1.00 30.73 1235 VAL A O 1
ATOM 9823 N N . SER A 1 1236 ? 45.026 14.847 -41.623 1.00 30.48 1236 SER A N 1
ATOM 9824 C CA . SER A 1 1236 ? 44.596 16.258 -41.610 1.00 30.48 1236 SER A CA 1
ATOM 9825 C C . SER A 1 1236 ? 44.863 17.051 -42.907 1.00 30.48 1236 SER A C 1
ATOM 9827 O O . SER A 1 1236 ? 44.548 18.234 -42.982 1.00 30.48 1236 SER A O 1
ATOM 9829 N N . LYS A 1 1237 ? 45.458 16.440 -43.943 1.00 28.33 1237 LYS A N 1
ATOM 9830 C CA . LYS A 1 1237 ? 45.857 17.126 -45.195 1.00 28.33 1237 LYS A CA 1
ATOM 9831 C C . LYS A 1 1237 ? 45.030 16.767 -46.435 1.00 28.33 1237 LYS A C 1
ATOM 9833 O O . LYS A 1 1237 ? 45.371 17.199 -47.532 1.00 28.33 1237 LYS A O 1
ATOM 9838 N N . THR A 1 1238 ? 43.934 16.024 -46.272 1.00 28.72 1238 THR A N 1
ATOM 9839 C CA . THR A 1 1238 ? 43.145 15.480 -47.401 1.00 28.72 1238 THR A CA 1
ATOM 9840 C C . THR A 1 1238 ? 41.768 16.142 -47.583 1.00 28.72 1238 THR A C 1
ATOM 9842 O O . THR A 1 1238 ? 40.990 15.704 -48.424 1.00 28.72 1238 THR A O 1
ATOM 9845 N N . VAL A 1 1239 ? 41.439 17.179 -46.800 1.00 29.08 1239 VAL A N 1
ATOM 9846 C CA . VAL A 1 1239 ? 40.071 17.744 -46.724 1.00 29.08 1239 VAL A CA 1
ATOM 9847 C C . VAL A 1 1239 ? 39.891 19.045 -47.527 1.00 29.08 1239 VAL A C 1
ATOM 9849 O O . VAL A 1 1239 ? 38.831 19.252 -48.116 1.00 29.08 1239 VAL A O 1
ATOM 9852 N N . ASP A 1 1240 ? 40.915 19.897 -47.632 1.00 30.09 1240 ASP A N 1
ATOM 9853 C CA . ASP A 1 1240 ? 40.804 21.256 -48.202 1.00 30.09 1240 ASP A CA 1
ATOM 9854 C C . ASP A 1 1240 ? 40.825 21.327 -49.746 1.00 30.09 1240 ASP A C 1
ATOM 9856 O O . ASP A 1 1240 ? 41.476 22.187 -50.342 1.00 30.09 1240 ASP A O 1
ATOM 9860 N N . TYR A 1 1241 ? 40.097 20.441 -50.442 1.00 24.94 1241 TYR A N 1
ATOM 9861 C CA . TYR A 1 1241 ? 39.943 20.563 -51.899 1.00 24.94 1241 TYR A CA 1
ATOM 9862 C C . TYR A 1 1241 ? 38.617 20.033 -52.475 1.00 24.94 1241 TYR A C 1
ATOM 9864 O O . TYR A 1 1241 ? 38.593 19.000 -53.144 1.00 24.94 1241 TYR A O 1
ATOM 9872 N N . ARG A 1 1242 ? 37.522 20.800 -52.296 1.00 27.23 1242 ARG A N 1
ATOM 9873 C CA . ARG A 1 1242 ? 36.557 21.174 -53.372 1.00 27.23 1242 ARG A CA 1
ATOM 9874 C C . ARG A 1 1242 ? 35.357 22.005 -52.872 1.00 27.23 1242 ARG A C 1
ATOM 9876 O O . ARG A 1 1242 ? 34.316 21.476 -52.497 1.00 27.23 1242 ARG A O 1
ATOM 9883 N N . ARG A 1 1243 ? 35.438 23.327 -53.059 1.00 28.56 1243 ARG A N 1
ATOM 9884 C CA . ARG A 1 1243 ? 34.301 24.139 -53.536 1.00 28.56 1243 ARG A CA 1
ATOM 9885 C C . ARG A 1 1243 ? 34.664 24.640 -54.934 1.00 28.56 1243 ARG A C 1
ATOM 9887 O O . ARG A 1 1243 ? 35.646 25.356 -55.080 1.00 28.56 1243 ARG A O 1
ATOM 9894 N N . GLY A 1 1244 ? 33.905 24.248 -55.954 1.00 25.59 1244 GLY A N 1
ATOM 9895 C CA . GLY A 1 1244 ? 34.163 24.617 -57.351 1.00 25.59 1244 GLY A CA 1
ATOM 9896 C C . GLY A 1 1244 ? 33.353 23.745 -58.307 1.00 25.59 1244 GLY A C 1
ATOM 9897 O O . GLY A 1 1244 ? 33.272 22.536 -58.113 1.00 25.59 1244 GLY A O 1
ATOM 9898 N N . VAL A 1 1245 ? 32.709 24.354 -59.305 1.00 27.14 1245 VAL A N 1
ATOM 9899 C CA . VAL A 1 1245 ? 31.669 23.715 -60.131 1.00 27.14 1245 VAL A CA 1
ATOM 9900 C C . VAL A 1 1245 ? 32.024 23.824 -61.614 1.00 27.14 1245 VAL A C 1
ATOM 9902 O O . VAL A 1 1245 ? 32.261 24.944 -62.062 1.00 27.14 1245 VAL A O 1
ATOM 9905 N N . ARG A 1 1246 ? 31.959 22.712 -62.374 1.00 25.19 1246 ARG A N 1
ATOM 9906 C CA . ARG A 1 1246 ? 31.228 22.588 -63.667 1.00 25.19 1246 ARG A CA 1
ATOM 9907 C C . ARG A 1 1246 ? 31.490 21.272 -64.429 1.00 25.19 1246 ARG A C 1
ATOM 9909 O O . ARG A 1 1246 ? 32.630 20.870 -64.586 1.00 25.19 1246 ARG A O 1
ATOM 9916 N N . GLN A 1 1247 ? 30.391 20.753 -64.996 1.00 26.30 1247 GLN A N 1
ATOM 9917 C CA . GLN A 1 1247 ? 30.251 19.928 -66.217 1.00 26.30 1247 GLN A CA 1
ATOM 9918 C C . GLN A 1 1247 ? 30.837 18.495 -66.267 1.00 26.30 1247 GLN A C 1
ATOM 9920 O O . GLN A 1 1247 ? 31.986 18.249 -65.928 1.00 26.30 1247 GLN A O 1
ATOM 9925 N N . GLY A 1 1248 ? 30.012 17.566 -66.782 1.00 24.25 1248 GLY A N 1
ATOM 9926 C CA . GLY A 1 1248 ? 30.340 16.158 -67.066 1.00 24.25 1248 GLY A CA 1
ATOM 9927 C C . GLY A 1 1248 ? 29.283 15.167 -66.544 1.00 24.25 1248 GLY A C 1
ATOM 9928 O O . GLY A 1 1248 ? 29.169 14.980 -65.338 1.00 24.25 1248 GLY A O 1
ATOM 9929 N N . TRP A 1 1249 ? 28.507 14.534 -67.435 1.00 23.64 1249 TRP A N 1
ATOM 9930 C CA . TRP A 1 1249 ? 27.764 13.284 -67.141 1.00 23.64 1249 TRP A CA 1
ATOM 9931 C C . TRP A 1 1249 ? 28.763 12.101 -67.261 1.00 23.64 1249 TRP A C 1
ATOM 9933 O O . TRP A 1 1249 ? 29.811 12.282 -67.874 1.00 23.64 1249 TRP A O 1
ATOM 9943 N N . ILE A 1 1250 ? 28.606 10.894 -66.700 1.00 24.61 1250 ILE A N 1
ATOM 9944 C CA . ILE A 1 1250 ? 27.474 9.942 -66.578 1.00 24.61 1250 ILE A CA 1
ATOM 9945 C C . ILE A 1 1250 ? 27.666 9.128 -65.259 1.00 24.61 1250 ILE A C 1
ATOM 9947 O O . ILE A 1 1250 ? 28.803 9.025 -64.796 1.00 24.61 1250 ILE A O 1
ATOM 9951 N N . PRO A 1 1251 ? 26.616 8.584 -64.599 1.00 29.31 1251 PRO A N 1
ATOM 9952 C CA . PRO A 1 1251 ? 26.728 8.059 -63.227 1.00 29.31 1251 PRO A CA 1
ATOM 9953 C C . PRO A 1 1251 ? 27.315 6.641 -63.093 1.00 29.31 1251 PRO A C 1
ATOM 9955 O O . PRO A 1 1251 ? 27.065 5.765 -63.917 1.00 29.31 1251 PRO A O 1
ATOM 9958 N N . VAL A 1 1252 ? 27.985 6.394 -61.959 1.00 28.02 1252 VAL A N 1
ATOM 9959 C CA . VAL A 1 1252 ? 28.292 5.054 -61.418 1.00 28.02 1252 VAL A CA 1
ATOM 9960 C C . VAL A 1 1252 ? 27.366 4.784 -60.224 1.00 28.02 1252 VAL A C 1
ATOM 9962 O O . VAL A 1 1252 ? 27.085 5.690 -59.439 1.00 28.02 1252 VAL A O 1
ATOM 9965 N N . VAL A 1 1253 ? 26.842 3.559 -60.120 1.00 29.78 1253 VAL A N 1
ATOM 9966 C CA . VAL A 1 1253 ? 25.713 3.205 -59.236 1.00 29.78 1253 VAL A CA 1
ATOM 9967 C C . VAL A 1 1253 ? 26.150 2.884 -57.795 1.00 29.78 1253 VAL A C 1
ATOM 9969 O O . VAL A 1 1253 ? 27.286 2.508 -57.521 1.00 29.78 1253 VAL A O 1
ATOM 9972 N N . SER A 1 1254 ? 25.219 3.071 -56.859 1.00 30.14 1254 SER A N 1
ATOM 9973 C CA . SER A 1 1254 ? 25.389 2.992 -55.409 1.00 30.14 1254 SER A CA 1
ATOM 9974 C C . SER A 1 1254 ? 25.523 1.566 -54.846 1.00 30.14 1254 SER A C 1
ATOM 9976 O O . SER A 1 1254 ? 24.568 0.790 -54.844 1.00 30.14 1254 SER A O 1
ATOM 9978 N N . VAL A 1 1255 ? 26.666 1.281 -54.209 1.00 28.77 1255 VAL A N 1
ATOM 9979 C CA . VAL A 1 1255 ? 26.882 0.083 -53.364 1.00 28.77 1255 VAL A CA 1
ATOM 9980 C C . VAL A 1 1255 ? 25.792 -0.117 -52.284 1.00 28.77 1255 VAL A C 1
ATOM 9982 O O . VAL A 1 1255 ? 25.364 -1.259 -52.110 1.00 28.77 1255 VAL A O 1
ATOM 9985 N N . PRO A 1 1256 ? 25.248 0.932 -51.619 1.00 31.88 1256 PRO A N 1
ATOM 9986 C CA . PRO A 1 1256 ? 24.138 0.786 -50.668 1.00 31.88 1256 PRO A CA 1
ATOM 9987 C C . PRO A 1 1256 ? 22.889 0.026 -51.149 1.00 31.88 1256 PRO A C 1
ATOM 9989 O O . PRO A 1 1256 ? 22.122 -0.435 -50.308 1.00 31.88 1256 PRO A O 1
ATOM 9992 N N . ARG A 1 1257 ? 22.653 -0.134 -52.462 1.00 32.84 1257 ARG A N 1
ATOM 9993 C CA . ARG A 1 1257 ? 21.456 -0.841 -52.956 1.00 32.84 1257 ARG A CA 1
ATOM 9994 C C . ARG A 1 1257 ? 21.528 -2.368 -52.860 1.00 32.84 1257 ARG A C 1
ATOM 9996 O O . ARG A 1 1257 ? 20.480 -2.996 -52.771 1.00 32.84 1257 ARG A O 1
ATOM 10003 N N . ILE A 1 1258 ? 22.724 -2.958 -52.833 1.00 32.25 1258 ILE A N 1
ATOM 10004 C CA . ILE A 1 1258 ? 22.880 -4.423 -52.755 1.00 32.25 1258 ILE A CA 1
ATOM 10005 C C . ILE A 1 1258 ? 22.589 -4.929 -51.334 1.00 32.25 1258 ILE A C 1
ATOM 10007 O O . ILE A 1 1258 ? 21.948 -5.961 -51.173 1.00 32.25 1258 ILE A O 1
ATOM 10011 N N . ILE A 1 1259 ? 22.973 -4.166 -50.303 1.00 34.53 1259 ILE A N 1
ATOM 10012 C CA . ILE A 1 1259 ? 22.677 -4.504 -48.899 1.00 34.53 1259 ILE A CA 1
ATOM 10013 C C . ILE A 1 1259 ? 21.165 -4.408 -48.619 1.00 34.53 1259 ILE A C 1
ATOM 10015 O O . ILE A 1 1259 ? 20.624 -5.245 -47.904 1.00 34.53 1259 ILE A O 1
ATOM 10019 N N . GLY A 1 1260 ? 20.463 -3.450 -49.240 1.00 37.38 1260 GLY A N 1
ATOM 10020 C CA . GLY A 1 1260 ? 19.002 -3.337 -49.135 1.00 37.38 1260 GLY A CA 1
ATOM 10021 C C . GLY A 1 1260 ? 18.254 -4.560 -49.681 1.00 37.38 1260 GLY A C 1
ATOM 10022 O O . GLY A 1 1260 ? 17.419 -5.122 -48.982 1.00 37.38 1260 GLY A O 1
ATOM 10023 N N . MET A 1 1261 ? 18.602 -5.030 -50.885 1.00 31.44 1261 MET A N 1
ATOM 10024 C CA . MET A 1 1261 ? 17.885 -6.144 -51.532 1.00 31.44 1261 MET A CA 1
ATOM 10025 C C . MET A 1 1261 ? 18.061 -7.505 -50.838 1.00 31.44 1261 MET A C 1
ATOM 10027 O O . MET A 1 1261 ? 17.232 -8.389 -51.030 1.00 31.44 1261 MET A O 1
ATOM 10031 N N . VAL A 1 1262 ? 19.099 -7.687 -50.014 1.00 31.45 1262 VAL A N 1
ATOM 10032 C CA . VAL A 1 1262 ? 19.244 -8.889 -49.167 1.00 31.45 1262 VAL A CA 1
ATOM 10033 C C . VAL A 1 1262 ? 18.338 -8.812 -47.927 1.00 31.45 1262 VAL A C 1
ATOM 10035 O O . VAL A 1 1262 ? 17.894 -9.843 -47.430 1.00 31.45 1262 VAL A O 1
ATOM 10038 N N . SER A 1 1263 ? 17.995 -7.606 -47.458 1.00 32.81 1263 SER A N 1
ATOM 10039 C CA . SER A 1 1263 ? 17.093 -7.411 -46.313 1.00 32.81 1263 SER A CA 1
ATOM 10040 C C . SER A 1 1263 ? 15.612 -7.626 -46.649 1.00 32.81 1263 SER A C 1
ATOM 10042 O O . SER A 1 1263 ? 14.840 -7.948 -45.751 1.00 32.81 1263 SER A O 1
ATOM 10044 N N . GLU A 1 1264 ? 15.203 -7.450 -47.909 1.00 34.22 1264 GLU A N 1
ATOM 10045 C CA . GLU A 1 1264 ? 13.806 -7.623 -48.354 1.00 34.22 1264 GLU A CA 1
ATOM 10046 C C . GLU A 1 1264 ? 13.457 -9.084 -48.712 1.00 34.22 1264 GLU A C 1
ATOM 10048 O O . GLU A 1 1264 ? 12.286 -9.412 -48.871 1.00 34.22 1264 GLU A O 1
ATOM 10053 N N . LEU A 1 1265 ? 14.453 -9.975 -48.810 1.00 31.38 1265 LEU A N 1
ATOM 10054 C CA . LEU A 1 1265 ? 14.287 -11.385 -49.206 1.00 31.38 1265 LEU A CA 1
ATOM 10055 C C . LEU A 1 1265 ? 14.312 -12.390 -48.036 1.00 31.38 1265 LEU A C 1
ATOM 10057 O O . LEU A 1 1265 ? 14.222 -13.591 -48.271 1.00 31.38 1265 LEU A O 1
ATOM 10061 N N . LEU A 1 1266 ? 14.428 -11.913 -46.791 1.00 31.34 1266 LEU A N 1
ATOM 10062 C CA . LEU A 1 1266 ? 14.475 -12.737 -45.568 1.00 31.34 1266 LEU A CA 1
ATOM 10063 C C . LEU A 1 1266 ? 13.324 -12.454 -44.579 1.00 31.34 1266 LEU A C 1
ATOM 10065 O O . LEU A 1 1266 ? 13.325 -12.986 -43.474 1.00 31.34 1266 LEU A O 1
ATOM 10069 N N . PHE A 1 1267 ? 12.345 -11.631 -44.967 1.00 33.12 1267 PHE A N 1
ATOM 10070 C CA . PHE A 1 1267 ? 11.196 -11.234 -44.137 1.00 33.12 1267 PHE A CA 1
ATOM 10071 C C . PHE A 1 1267 ? 9.877 -11.265 -44.936 1.00 33.12 1267 PHE A C 1
ATOM 10073 O O . PHE A 1 1267 ? 9.104 -10.308 -44.916 1.00 33.12 1267 PHE A O 1
ATOM 10080 N N . ALA A 1 1268 ? 9.647 -12.350 -45.686 1.00 32.75 1268 ALA A N 1
ATOM 10081 C CA . ALA A 1 1268 ? 8.506 -12.497 -46.598 1.00 32.75 1268 ALA A CA 1
ATOM 10082 C C . ALA A 1 1268 ? 7.733 -13.832 -46.463 1.00 32.75 1268 ALA A C 1
ATOM 10084 O O . ALA A 1 1268 ? 7.005 -14.197 -47.378 1.00 32.75 1268 ALA A O 1
ATOM 10085 N N . ASP A 1 1269 ? 7.845 -14.490 -45.306 1.00 30.72 1269 ASP A N 1
ATOM 10086 C CA . ASP A 1 1269 ? 6.941 -15.520 -44.765 1.00 30.72 1269 ASP A CA 1
ATOM 10087 C C . ASP A 1 1269 ? 6.784 -15.190 -43.255 1.00 30.72 1269 ASP A C 1
ATOM 10089 O O . ASP A 1 1269 ? 7.731 -14.681 -42.651 1.00 30.72 1269 ASP A O 1
ATOM 10093 N N . ASP A 1 1270 ? 5.649 -15.343 -42.565 1.00 26.39 1270 ASP A N 1
ATOM 10094 C CA . ASP A 1 1270 ? 4.386 -16.020 -42.894 1.00 26.39 1270 ASP A CA 1
ATOM 10095 C C . ASP A 1 1270 ? 3.158 -15.086 -42.866 1.00 26.39 1270 ASP A C 1
ATOM 10097 O O . ASP A 1 1270 ? 3.000 -14.277 -41.948 1.00 26.39 1270 ASP A O 1
ATOM 10101 N N . ALA A 1 1271 ? 2.194 -15.312 -43.773 1.00 23.03 1271 ALA A N 1
ATOM 10102 C CA . ALA A 1 1271 ? 0.788 -14.941 -43.561 1.00 23.03 1271 ALA A CA 1
ATOM 10103 C C . ALA A 1 1271 ? -0.203 -15.779 -44.410 1.00 23.03 1271 ALA A C 1
ATOM 10105 O O . ALA A 1 1271 ? -0.559 -15.402 -45.521 1.00 23.03 1271 ALA A O 1
ATOM 10106 N N . VAL A 1 1272 ? -0.748 -16.844 -43.802 1.00 25.69 1272 VAL A N 1
ATOM 10107 C CA . VAL A 1 1272 ? -2.004 -17.544 -44.179 1.00 25.69 1272 VAL A CA 1
ATOM 10108 C C . VAL A 1 1272 ? -1.987 -18.451 -45.433 1.00 25.69 1272 VAL A C 1
ATOM 10110 O O . VAL A 1 1272 ? -2.340 -18.052 -46.536 1.00 25.69 1272 VAL A O 1
ATOM 10113 N N . ILE A 1 1273 ? -1.715 -19.739 -45.180 1.00 34.09 1273 ILE A N 1
ATOM 10114 C CA . ILE A 1 1273 ? -2.587 -20.908 -45.464 1.00 34.09 1273 ILE A CA 1
ATOM 10115 C C . ILE A 1 1273 ? -3.431 -20.882 -46.759 1.00 34.09 1273 ILE A C 1
ATOM 10117 O O . ILE A 1 1273 ? -4.424 -20.160 -46.824 1.00 34.09 1273 ILE A O 1
ATOM 10121 N N . LEU A 1 1274 ? -3.205 -21.856 -47.659 1.00 23.67 1274 LEU A N 1
ATOM 10122 C CA . LEU A 1 1274 ? -4.287 -22.595 -48.346 1.00 23.67 1274 LEU A CA 1
ATOM 10123 C C . LEU A 1 1274 ? -3.792 -23.872 -49.068 1.00 23.67 1274 LEU A C 1
ATOM 10125 O O . LEU A 1 1274 ? -2.855 -23.805 -49.851 1.00 23.67 1274 LEU A O 1
ATOM 10129 N N . ALA A 1 1275 ? -4.512 -24.985 -48.856 1.00 25.05 1275 ALA A N 1
ATOM 10130 C CA . ALA A 1 1275 ? -4.451 -26.278 -49.567 1.00 25.05 1275 ALA A CA 1
ATOM 10131 C C . ALA A 1 1275 ? -3.101 -27.043 -49.590 1.00 25.05 1275 ALA A C 1
ATOM 10133 O O . ALA A 1 1275 ? -2.194 -26.718 -50.352 1.00 25.05 1275 ALA A O 1
ATOM 10134 N N . GLY A 1 1276 ? -3.035 -28.149 -48.835 1.00 28.95 1276 GLY A N 1
ATOM 10135 C CA . GLY A 1 1276 ? -1.921 -29.104 -48.787 1.00 28.95 1276 GLY A CA 1
ATOM 10136 C C . GLY A 1 1276 ? -2.117 -30.147 -47.693 1.00 28.95 1276 GLY A C 1
ATOM 10137 O O . GLY A 1 1276 ? -1.086 -30.666 -47.225 1.00 28.95 1276 GLY A O 1
#

pLDDT: mean 72.07, std 24.84, range [21.28, 98.06]

Sequence (1276 aa):
MNIDKLFGVFDNLADSDSESEIHQQATDSINKISDAGLDNNLKRPVLSDDENQKTVNIAFGIKKSKVTENSVNGSNTAPNDNTITEEYENAIVMDTFEEDLERKVEPAGLDTSTADEKGEILLSHKVRHQVAIPPKYDYIPLSKHIPPKELARTYAFELDPFQKASINCIQREESVLVAAHTSAGKTVVAEYAIAQSLKNKQRVIYTSPIKALSNQKYREFLEEFGDVGLMTGDVTINPTASCLVMTTEILRSMLYRGSEIMREVAWVVFDEVHYMRDKERGVVWEETLILLSHKVHFVFLSATIPNAMEFAEWIAKIHKQPCHVVYTDFRPTPLQHYLFPSGGDGIHLVVDEKGQFRDENFKRAINTLQEAQGSAADDINSKKNKSGKTNKGSDKRGPSDIYKIVKMIMTKNYNPVIVFSFSKRECESLALQMSKLDFNNEDEKKLTNEVFKNAISSLNEEDRQLPQIEHILPLLKRGIGIHHSGLLPILKEVIEILFQEGLIKCLFATETFSIGLNMPARTVVFTSVRKFDGKDFRYVTGGEYIQMSGRAGRRGIDDRGIVILMVDEKLEPQVAMSMVKGNPDQLNSAFHLSYNMVLNLIRVETFTPEFMLENSFHQFQANSSLPKLQLELLEAQKKVENASKKLEDEPQAKRFYDLRNQLDLLKSEVQSIVMDPSNALPFIQSGRLAKVGYGNVDFGWGIIVGYQKAVTKEKKKTKSKDLETEYIVDILLHCKPHDKNFQGSTLSKSDTTQDQPPIDACEISDTTGNTIVVPVLLKCIEELSSVRVFLPKSLTSSSERNDMRKKMVEIKKRFENNIPLLNPIDNMGICDTSFVELLHKLTLLEEKLFEHPLHGSPMEGEIFTLYSNKLELQSKVQSIKRQIQDSTSVIQLDELKARKRVLRKLELTNNEDVIQVKGRVACEITTGDELVLTELIFNGVFNDLTPEQIVALLSCFVFQEKSTDDAPRLATELAVPLRILQETVKRIAQVSIECKFPIDEEEYSNKFKPVLMDVVYAWAAGAKFSQICKMTSIFEGSIIRAFRRLEELLKQMCVAAKAIGNTNLENKFAEAIVKIKLFCTFFISNVPNVIPNAAAELSLPPVKRTRLEYSTVAKTGYIDPATKNDYYFNFPPKNSQKTQGSYETEPKSHLAKLINKLFNKAWNKCNLIEECVAQATTLYEIIKCRKLADLKTYIDFIDFENAYDRANGIGEKLLQAIKGLYHAPKLSVRINDAVSKTVDYRRGVRQGWIPVVSVPRIIGMVSELLFADDAVILAG

Radius of gyration: 43.48 Å; Cα contacts (8 Å, |Δi|>4): 1557; chains: 1; bounding box: 143×112×125 Å

Secondary structure (DSSP, 8-state):
-----S-----------------------------------------------------------------------------------PPEEEEEEEEEEEEEE---SS--TT--TTS-EEEEEEEEEEEEE-TT--PPPGGG----SS-S---SSPPPHHHHHHHHHHTTT-EEEEE--GGG-THHHHHHHHHHHHHTT-EEEEEESSHHHHHHHHHHHHHHHS-EEEE-SS-EE-TTSSEEEEEHHHHHHHHHTT-GGGGTEEEEEETTGGGGG-TTTHHHHHHHHHTS-TT-EEEEEES--TTHHHHHHHHHHHH-S-EEEEEE---SS-EEEEEEETT-S--EEEE-TT--B-HHHHHHHHHHHHHHHHHHHHTTTT--S-----------S-S-HHHHHHHHHHHTT--SEEEEES-HHHHHHHHHHHTT-----HHHHHHHHHHHHHHHTTS-TTGGG-HHHHHHHHHHTTTEEEE-TTS-HHHHHHHHHHHHTT--SEEEEEGGGTSSS---BSEEEES-SEEE-SS-EEEPPHHHHHHHHTTB--TTT-SSEEEEEEE-S---HHHHHHHHSPPPPP--------HHHHHHHHT-TT--HHHHHHT-HHHHHHHHHHHHHHHHHHHHHHHHHHHHTT-S-HHHHHHHHHHHHHHHHHHHHHHHHHTSHHHHTTT--TTEEEEEEETTEEEEEEEEEEEEE------S----S-----EEEEEEEEEEESSTT--S----TT-TT-SS-SEEE--TT-TT-EEEEEEEEGGGEEEEEEEE----S---SHHHHHHHHHHHHHHHHHTTT-PPBPPTTTTT----HHHHHHHHHHHHHHHHHHTSTTTT-TTHHHHHHHHHHHHHHHHHHHHHHHHHHHHHS-HHHHHHHHHHHHHHHTTSB-TT--B-HHHHHHHT--SS-HHHHHHHHHTTHHHHS-HHHHHHHHHHHH--S--SSPPP---HHHHHHHHHHHHHHHHHHHHHHHTT----HHHHHTTS-GGGHHHHHHHHTT--HHHHTTS-SS-HHHHHHHHHHHHHHHHHHHHHHHHHT-HHHHHHHHHHHHHHHHHHHHHSS---S-SSHHHHHH-PPPP----------------------------------------------SHHHHHHHHHHHHHTTTHHHHHHHHHHHHHHHHHHTT-HHHHHHHHTT--HHHHHHHHHHHHHHHHHHHHHHTT-S---SSSHHHHTTSSS--------------THHHHHHHHSSSS---S-----

=== Feature glossary ===
Legend for the data blocks above and below:

— What the protein is —

Sequence gives the chain of amino acids in standard one-letter code (A=alanine, C=cysteine, …, Y=tyrosine), read N→C. It is the only feature that is directly encoded by the gene; all structural features are derived from the folded form of this sequence.

The annotation block draws on four external resources. InterPro: which protein families and domains the sequence belongs to. GO: standardized terms for what the protein does, what process it participates in, and where in the cell it acts. CATH: which structural fold it has in the CATH hierarchy. Organism: the species of origin.

— Where its atoms are —

Atomic coordinates in PDBx/mmCIF format — the same representation the Protein Data Bank distributes. Each line of the _atom_site loop places one backbone atom in Cartesian space (units: ångströms, origin: arbitrary).

Six rendered views show the 3D structure from the faces of a cube — i.e. along ±x, ±y, ±z. Rendering representation is drawn randomly per protein from cartoon (secondary-structure ribbons), sticks (backbone bonds), or molecular surface; coloring is either N→C rainbow (blue at the N-terminus through red at the C-terminus) or one color per chain.

— Local backbone conformation —

DSSP 8-state secondary structure assigns each residue one of H (α-helix), G (3₁₀-helix), I (π-helix), E (extended β-strand), B (isolated β-bridge), T (hydrogen-bonded turn), S (bend), or '-' (coil). The assignment is computed from backbone hydrogen-bond geometry via the Kabsch–Sander algorithm.

P-SEA three-state annotation labels each residue as helix, strand, or coil based purely on the geometry of the Cα trace. It serves as a fallback when the full backbone (and thus DSSP) is unavailable.

φ (phi) and ψ (psi) are the two rotatable backbone dihedrals per residue: φ is the C(i-1)–N–Cα–C torsion, ψ is the N–Cα–C–N(i+1) torsion, both in degrees on (−180°, 180°]. α-helical residues cluster near (−60°, −45°); β-strand residues near (−120°, +130°). A Ramachandran plot is simply a scatter of (φ, ψ) for every residue.

— Global shape and packing —

Radius of gyration (Rg) is the root-mean-square distance of Cα atoms from their centroid — a single number for overall size and compactness. A globular domain of N residues has Rg ≈ 2.2·N^0.38 Å; an extended or disordered chain has a much larger Rg. The Cα contact count is the number of residue pairs whose Cα atoms are within 8 Å and are more than four positions apart in sequence — a standard proxy for tertiary packing density. The bounding box is the smallest axis-aligned box enclosing all Cα atoms.

Accessible surface area quantifies burial. A residue with SASA near zero is packed into the hydrophobic core; one with SASA >100 Å² sits on the surface. Computed here via the Shrake–Rupley numerical algorithm with a 1.4 Å probe.

The contact map is a binary N×N matrix image: pixel (i, j) is dark where Cα_i and Cα_j are within 8 Å and |i−j|>4. Because the |i−j|>4 filter removes local helical contacts, off-diagonal stripes parallel to the main diagonal indicate parallel β-sheets; stripes perpendicular to it indicate antiparallel β-sheets. The Ramachandran plot scatters every residue's (φ, ψ) pair against the sterically allowed regions. The PAE heatmap renders the predicted-aligned-error matrix.

— Structural neighborhood —

A 3Di character summarizes, for each residue, the relative orientation of the Cα frame of its nearest spatial neighbor. Because it encodes fold topology rather than chemistry, 3Di alignments detect remote structural similarity that sequence alignment misses.

Structural nearest neighbors (via Foldseek easy-search vs the PDB). Reported per hit: target PDB id, E-value, and alignment TM-score. A TM-score above ~0.5 is the conventional threshold for 'same fold'.

— Confidence and disorder —

For AlphaFold models, the B-factor field carries pLDDT — the model's own estimate of local accuracy on a 0–100 scale. Regions with pLDDT<50 should be treated as essentially unmodeled; they often correspond to intrinsically disordered segments.

B-factor (Debye–Waller factor) reflects atomic displacement in the crystal lattice. It is an experimental observable (units Å²), not a prediction; low values mean the atom is pinned down, high values mean it moves or is heterogeneous across the crystal.

Predicted Aligned Error (PAE) is an AlphaFold confidence matrix: entry (i, j) is the expected error in the position of residue j, in ångströms, when the prediction is superimposed on the true structure at residue i. Low PAE within a block of residues means that block is internally rigid and well-predicted; high PAE between two blocks means their relative placement is uncertain even if each block individually is confident.